Protein AF-A0A0P7GJ83-F1 (afdb_monomer)

Foldseek 3Di:
DCQLVVLLVVLVVCVVVVVLVVSLVSLVVSCVRPCVQVLVSLQSNLVSCVSVVNLVSSLVSLVSSCVSPVLALVSLQVNLVSCVVVVNLVSSLVSLVSSCVNVVQALVSLCSNLVSCVSVVVLVSNLVSLVSSCLSPVLDLVSLVVNLVSCVVDNFLLSSLVSLVSSCVNCVLPLVSLQSNLVSCVLLLVLVSNLVSLVSSCVSDPDALVSLQSSLVSCVSVVNNVSSVVSNVVSCVNVVPDPCNVQNNLVVCVVVLVLLVNLVSLVVSCVVVVLPLVSLQSNLVSCVSLVVLVSNLVSLVSSCVSPVLDLVSLQSNLVSCVSVLVLVSSLVSLVSSCVSPLVPLVSLQSSLLSCVSVVVLVSSLVSLVSSDDPVLDAQAAPPDDLDPLLLVQLVCVVVVNDDLVLLLALVSLQSVLSNCVNNVNLVSSLVSLVSSVLSDLAQDLSSLQNNLVSCVSVVNSVSSSLSSCSSDLQNDDQVDDQVVQCPDLQSVLLQSLLSLLPPPAADEQEEEAEEPQQCACAFQSVLLCVVLCPDPVSVPHAYEYAHQDPVRDDPVQSRDSSYGYHHPSGSSNSNCLSHYQEYEYQFAHDLSRFQHVNHAYEHEHGFQAFFQDACRWPDFGGPCQRRLLRQLRHQEYEDQAPNRVCRNCVRNLNALLRDHWYWNQHTSRQLCLQPVAPVLLVVLCVVLVFDPPAAEEEEEEDDDDDPPDDDDPPVVLLLLLVLQVPDRHAYEYEDDPSCCVVCPPDDSVHRYRDSNDHLSSNLSNHQEYEYASDSVLLSNLSVLHAYEHAHLPVVVCCVNTNTPDDPVLAQHHYHNDSNCNNVRSVCSVVPVSVVRSVVSVVSCVRRPVNSNSCSSVSVCCVRVVVDPPPVPPPPPPMPTPDPDDDAFAEEEEDAQQQDPLLVLVQLLQVLCVPVTQYEYEDASVSCSVDVSSVVSVVSHDPSYRYRYDDGDQSDHPSLVVLVVCCQSVVDSSDPVSLVSVLVSLLVSLCSRSPPGAYQFYEHSPLQDLSSLSNQLSDHDNHAYEYEDFWLLLCCSSSRHVNSSNSLL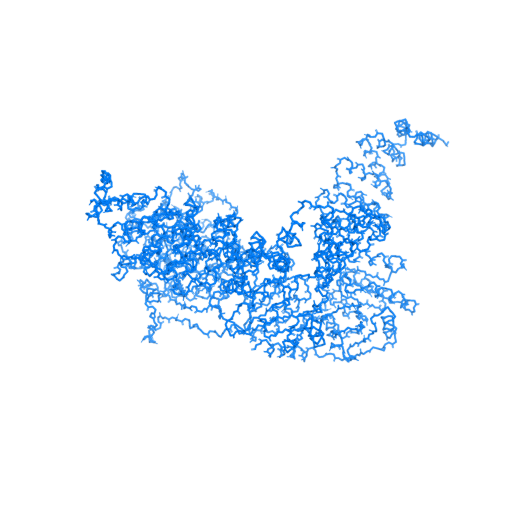SLQSHQAYAFQDALSLVNNLVRSCVVNVNDSVRGYYFHGADDLVVLVVLLPDDDDPVVVVLLVQAPAEEEEEDELDPQQPCVLVVLLVLVLCVVPVRYAYEYEEYYPCPSVSVVSCVVSVNVSRYDDPYHDPRCSNVLLSHQEYERLGPIGRADVVLVSNLSSQHEYEYEDYRNVCRVPVQASYHYFHSGSVRSNVRSVCSVVVNIHRDRDDSVVVNVVSSVSCSVVGD

Structure (mmCIF, N/CA/C/O backbone):
data_AF-A0A0P7GJ83-F1
#
_entry.id   AF-A0A0P7GJ83-F1
#
loop_
_atom_site.group_PDB
_atom_site.id
_atom_site.type_symbol
_atom_site.label_atom_id
_atom_site.label_alt_id
_atom_site.label_comp_id
_atom_site.label_asym_id
_atom_site.label_entity_id
_atom_site.label_seq_id
_atom_site.pdbx_PDB_ins_code
_atom_site.Cartn_x
_atom_site.Cartn_y
_atom_site.Cartn_z
_atom_site.occupancy
_atom_site.B_iso_or_equiv
_atom_site.auth_seq_id
_atom_site.auth_comp_id
_atom_site.auth_asym_id
_atom_site.auth_atom_id
_atom_site.pdbx_PDB_model_num
ATOM 1 N N . MET A 1 1 ? 67.018 38.406 -31.010 1.00 45.75 1 MET A N 1
ATOM 2 C CA . MET A 1 1 ? 65.715 37.714 -31.112 1.00 45.75 1 MET A CA 1
ATOM 3 C C . MET A 1 1 ? 65.854 36.235 -30.707 1.00 45.75 1 MET A C 1
ATOM 5 O O . MET A 1 1 ? 65.638 35.372 -31.535 1.00 45.75 1 MET A O 1
ATOM 9 N N . ILE A 1 2 ? 66.263 35.913 -29.465 1.00 53.88 2 ILE A N 1
ATOM 10 C CA . ILE A 1 2 ? 66.310 34.523 -28.943 1.00 53.88 2 ILE A CA 1
ATOM 11 C C . ILE A 1 2 ? 66.187 34.556 -27.396 1.00 53.88 2 ILE A C 1
ATOM 13 O O . ILE A 1 2 ? 67.144 34.271 -26.691 1.00 53.88 2 ILE A O 1
ATOM 17 N N . GLY A 1 3 ? 65.050 35.005 -26.847 1.00 66.12 3 GLY A N 1
ATOM 18 C CA . GLY A 1 3 ? 64.901 35.252 -25.395 1.00 66.12 3 GLY A CA 1
ATOM 19 C C . GLY A 1 3 ? 64.597 34.000 -24.559 1.00 66.12 3 GLY A C 1
ATOM 20 O O . GLY A 1 3 ? 65.352 33.639 -23.664 1.00 66.12 3 GLY A O 1
ATOM 21 N N . TRP A 1 4 ? 63.521 33.279 -24.882 1.00 78.31 4 TRP A N 1
ATOM 22 C CA . TRP A 1 4 ? 63.060 32.119 -24.096 1.00 78.31 4 TRP A CA 1
ATOM 23 C C . TRP A 1 4 ? 62.924 30.821 -24.900 1.00 78.31 4 TRP A C 1
ATOM 25 O O . TRP A 1 4 ? 62.807 29.733 -24.339 1.00 78.31 4 TRP A O 1
ATOM 35 N N . GLN A 1 5 ? 62.967 30.900 -26.230 1.00 80.62 5 GLN A N 1
ATOM 36 C CA . GLN A 1 5 ? 62.694 29.760 -27.109 1.00 80.62 5 GLN A CA 1
ATOM 37 C C . GLN A 1 5 ? 63.777 28.667 -27.040 1.00 80.62 5 GLN A C 1
ATOM 39 O O . GLN A 1 5 ? 63.460 27.481 -27.139 1.00 80.62 5 GLN A O 1
ATOM 44 N N . VAL A 1 6 ? 65.048 29.037 -26.840 1.00 83.44 6 VAL A N 1
ATOM 45 C CA . VAL A 1 6 ? 66.159 28.082 -26.657 1.00 83.44 6 VAL A CA 1
ATOM 46 C C . VAL A 1 6 ? 66.036 27.304 -25.341 1.00 83.44 6 VAL A C 1
ATOM 48 O O . VAL A 1 6 ? 65.990 26.071 -25.412 1.00 83.44 6 VAL A O 1
ATOM 51 N N . PRO A 1 7 ? 65.908 27.947 -24.160 1.00 84.00 7 PRO A N 1
ATOM 52 C CA . PRO A 1 7 ? 65.683 27.209 -22.918 1.00 84.00 7 PRO A CA 1
ATOM 53 C C . PRO A 1 7 ? 64.356 26.434 -22.939 1.00 84.00 7 PRO A C 1
ATOM 55 O O . PRO A 1 7 ? 64.301 25.314 -22.438 1.00 84.00 7 PRO A O 1
ATOM 58 N N . PHE A 1 8 ? 63.315 26.934 -23.613 1.00 88.00 8 PHE A N 1
ATOM 59 C CA . PHE A 1 8 ? 62.060 26.197 -23.790 1.00 88.00 8 PHE A CA 1
ATOM 60 C C . PHE A 1 8 ? 62.248 24.896 -24.587 1.00 88.00 8 PHE A C 1
ATOM 62 O O . PHE A 1 8 ? 61.741 23.849 -24.185 1.00 88.00 8 PHE A O 1
ATOM 69 N N . ARG A 1 9 ? 63.015 24.916 -25.688 1.00 87.19 9 ARG A N 1
ATOM 70 C CA . ARG A 1 9 ? 63.367 23.697 -26.445 1.00 87.19 9 ARG A CA 1
ATOM 71 C C . ARG A 1 9 ? 64.209 22.728 -25.610 1.00 87.19 9 ARG A C 1
ATOM 73 O O . ARG A 1 9 ? 64.009 21.520 -25.714 1.00 87.19 9 ARG A O 1
ATOM 80 N N . ALA A 1 10 ? 65.120 23.236 -24.778 1.00 87.50 10 ALA A N 1
ATOM 81 C CA . ALA A 1 10 ? 65.899 22.409 -23.856 1.00 87.50 10 ALA A CA 1
ATOM 82 C C . ALA A 1 10 ? 65.001 21.715 -22.816 1.00 87.50 10 ALA A C 1
ATOM 84 O O . ALA A 1 10 ? 65.123 20.507 -22.618 1.00 87.50 10 ALA A O 1
ATOM 85 N N . ALA A 1 11 ? 64.039 22.437 -22.232 1.00 89.25 11 ALA A N 1
ATOM 86 C CA . ALA A 1 11 ? 63.046 21.868 -21.324 1.00 89.25 11 ALA A CA 1
ATOM 87 C C . ALA A 1 11 ? 62.183 20.794 -22.013 1.00 89.25 11 ALA A C 1
ATOM 89 O O . ALA A 1 11 ? 62.031 19.700 -21.479 1.00 89.25 11 ALA A O 1
ATOM 90 N N . ARG A 1 12 ? 61.733 21.029 -23.255 1.00 91.69 12 ARG A N 1
ATOM 91 C CA . ARG A 1 12 ? 60.991 20.026 -24.048 1.00 91.69 12 ARG A CA 1
ATOM 92 C C . ARG A 1 12 ? 61.804 18.750 -24.318 1.00 91.69 12 ARG A C 1
ATOM 94 O O . ARG A 1 12 ? 61.238 17.662 -24.305 1.00 91.69 12 ARG A O 1
ATOM 101 N N . LYS A 1 13 ? 63.125 18.846 -24.523 1.00 89.50 13 LYS A N 1
ATOM 102 C CA . LYS A 1 13 ? 64.004 17.661 -24.633 1.00 89.50 13 LYS A CA 1
ATOM 103 C C . LYS A 1 13 ? 64.109 16.889 -23.313 1.00 89.50 13 LYS A C 1
ATOM 105 O O . LYS A 1 13 ? 64.235 15.668 -23.334 1.00 89.50 13 LYS A O 1
ATOM 110 N N . LEU A 1 14 ? 64.063 17.576 -22.170 1.00 89.19 14 LEU A N 1
ATOM 111 C CA . LEU A 1 14 ? 64.044 16.926 -20.854 1.00 89.19 14 LEU A CA 1
ATOM 112 C C . LEU A 1 14 ? 62.716 16.211 -20.590 1.00 89.19 14 LEU A C 1
ATOM 114 O O . LEU A 1 14 ? 62.737 15.100 -20.070 1.00 89.19 14 LEU A O 1
ATOM 118 N N . GLU A 1 15 ? 61.588 16.782 -21.018 1.00 89.25 15 GLU A N 1
ATOM 119 C CA . GLU A 1 15 ? 60.283 16.105 -20.978 1.00 89.25 15 GLU A CA 1
ATOM 120 C C . GLU A 1 15 ? 60.265 14.824 -21.822 1.00 89.25 15 GLU A C 1
ATOM 122 O O . GLU A 1 15 ? 59.754 13.802 -21.374 1.00 89.25 15 GLU A O 1
ATOM 127 N N . GLN A 1 16 ? 60.875 14.841 -23.016 1.00 88.12 16 GLN A N 1
ATOM 128 C CA . GLN A 1 16 ? 61.021 13.639 -23.855 1.00 88.12 16 GLN A CA 1
ATOM 129 C C . GLN A 1 16 ? 61.832 12.536 -23.161 1.00 88.12 16 GLN A C 1
ATOM 131 O O . GLN A 1 16 ? 61.579 11.354 -23.371 1.00 88.12 16 GLN A O 1
ATOM 136 N N . ARG A 1 17 ? 62.781 12.920 -22.300 1.00 90.88 17 ARG A N 1
ATOM 137 C CA . ARG A 1 17 ? 63.558 12.011 -21.443 1.00 90.88 17 ARG A CA 1
ATOM 138 C C . ARG A 1 17 ? 62.874 11.720 -20.100 1.00 90.88 17 ARG A C 1
ATOM 140 O O . ARG A 1 17 ? 63.508 11.152 -19.219 1.00 90.88 17 ARG A O 1
ATOM 147 N N . GLN A 1 18 ? 61.620 12.145 -19.926 1.00 88.88 18 GLN A N 1
ATOM 148 C CA . GLN A 1 18 ? 60.819 12.011 -18.703 1.00 88.88 18 GLN A CA 1
ATOM 149 C C . GLN A 1 18 ? 61.455 12.637 -17.445 1.00 88.88 18 GLN A C 1
ATOM 151 O O . GLN A 1 18 ? 61.092 12.298 -16.320 1.00 88.88 18 GLN A O 1
ATOM 156 N N . ASN A 1 19 ? 62.379 13.592 -17.604 1.00 91.56 19 ASN A N 1
ATOM 157 C CA . ASN A 1 19 ? 62.989 14.315 -16.488 1.00 91.56 19 ASN A CA 1
ATOM 158 C C . ASN A 1 19 ? 62.185 15.584 -16.156 1.00 91.56 19 ASN A C 1
ATOM 160 O O . ASN A 1 19 ? 62.598 16.715 -16.432 1.00 91.56 19 ASN A O 1
ATOM 164 N N . TRP A 1 20 ? 61.002 15.373 -15.578 1.00 92.00 20 TRP A N 1
ATOM 165 C CA . TRP A 1 20 ? 60.027 16.422 -15.262 1.00 92.00 20 TRP A CA 1
ATOM 166 C C . TRP A 1 20 ? 60.529 17.476 -14.259 1.00 92.00 20 TRP A C 1
ATOM 168 O O . TRP A 1 20 ? 60.327 18.663 -14.524 1.00 92.00 20 TRP A O 1
ATOM 178 N N . PRO A 1 21 ? 61.249 17.124 -13.169 1.00 91.25 21 PRO A N 1
ATOM 179 C CA . PRO A 1 21 ? 61.765 18.121 -12.226 1.00 91.25 21 PRO A CA 1
ATOM 180 C C . PRO A 1 21 ? 62.804 19.062 -12.851 1.00 91.25 21 PRO A C 1
ATOM 182 O O . PRO A 1 21 ? 62.814 20.264 -12.569 1.00 91.25 21 PRO A O 1
ATOM 185 N N . ALA A 1 22 ? 63.676 18.543 -13.724 1.00 89.06 22 ALA A N 1
ATOM 186 C CA . ALA A 1 22 ? 64.648 19.371 -14.433 1.00 89.06 22 ALA A CA 1
ATOM 187 C C . ALA A 1 22 ? 63.967 20.272 -15.476 1.00 89.06 22 ALA A C 1
ATOM 189 O O . ALA A 1 22 ? 64.314 21.449 -15.577 1.00 89.06 22 ALA A O 1
ATOM 190 N N . ALA A 1 23 ? 62.962 19.761 -16.197 1.00 89.81 23 ALA A N 1
ATOM 191 C CA . ALA A 1 23 ? 62.159 20.559 -17.124 1.00 89.81 23 ALA A CA 1
ATOM 192 C C . ALA A 1 23 ? 61.413 21.700 -16.404 1.00 89.81 23 ALA A C 1
ATOM 194 O O . ALA A 1 23 ? 61.514 22.856 -16.819 1.00 89.81 23 ALA A O 1
ATOM 195 N N . ALA A 1 24 ? 60.756 21.412 -15.274 1.00 92.19 24 ALA A N 1
ATOM 196 C CA . ALA A 1 24 ? 60.065 22.407 -14.451 1.00 92.19 24 ALA A CA 1
ATOM 197 C C . ALA A 1 24 ? 61.010 23.514 -13.950 1.00 92.19 24 ALA A C 1
ATOM 199 O O . ALA A 1 24 ? 60.648 24.691 -13.945 1.00 92.19 24 ALA A O 1
ATOM 200 N N . ARG A 1 25 ? 62.256 23.173 -13.587 1.00 91.25 25 ARG A N 1
ATOM 201 C CA . ARG A 1 25 ? 63.271 24.163 -13.184 1.00 91.25 25 ARG A CA 1
ATOM 202 C C . ARG A 1 25 ? 63.591 25.147 -14.309 1.00 91.25 25 ARG A C 1
ATOM 204 O O . ARG A 1 25 ? 63.682 26.346 -14.056 1.00 91.25 25 ARG A O 1
ATOM 211 N N . ILE A 1 26 ? 63.728 24.650 -15.538 1.00 90.00 26 ILE A N 1
ATOM 212 C CA . ILE A 1 26 ? 63.989 25.495 -16.708 1.00 90.00 26 ILE A CA 1
ATOM 213 C C . ILE A 1 26 ? 62.764 26.357 -17.033 1.00 90.00 26 ILE A C 1
ATOM 215 O O . ILE A 1 26 ? 62.925 27.553 -17.263 1.00 90.00 26 ILE A O 1
ATOM 219 N N . TYR A 1 27 ? 61.543 25.813 -16.981 1.00 92.38 27 TYR A N 1
ATOM 220 C CA . TYR A 1 27 ? 60.336 26.620 -17.199 1.00 92.38 27 TYR A CA 1
ATOM 221 C C . TYR A 1 27 ? 60.148 27.716 -16.139 1.00 92.38 27 TYR A C 1
ATOM 223 O O . TYR A 1 27 ? 59.837 28.849 -16.498 1.00 92.38 27 TYR A O 1
ATOM 231 N N . ARG A 1 28 ? 60.427 27.439 -14.855 1.00 90.38 28 ARG A N 1
ATOM 232 C CA . ARG A 1 28 ? 60.445 28.472 -13.799 1.00 90.38 28 ARG A CA 1
ATOM 233 C C . ARG A 1 28 ? 61.466 29.572 -14.087 1.00 90.38 28 ARG A C 1
ATOM 235 O O . ARG A 1 28 ? 61.167 30.742 -13.871 1.00 90.38 28 ARG A O 1
ATOM 242 N N . ALA A 1 29 ? 62.658 29.211 -14.567 1.00 87.56 29 ALA A N 1
ATOM 243 C CA . ALA A 1 29 ? 63.689 30.185 -14.923 1.00 87.56 29 ALA A CA 1
ATOM 244 C C . ALA A 1 29 ? 63.261 31.073 -16.104 1.00 87.56 29 ALA A C 1
ATOM 246 O O . ALA A 1 29 ? 63.528 32.270 -16.088 1.00 87.56 29 ALA A O 1
ATOM 247 N N . ILE A 1 30 ? 62.546 30.508 -17.084 1.00 87.31 30 ILE A N 1
ATOM 248 C CA . ILE A 1 30 ? 61.973 31.276 -18.197 1.00 87.31 30 ILE A CA 1
ATOM 249 C C . ILE A 1 30 ? 60.960 32.304 -17.680 1.00 87.31 30 ILE A C 1
ATOM 251 O O . ILE A 1 30 ? 61.084 33.480 -18.004 1.00 87.31 30 ILE A O 1
ATOM 255 N N . LEU A 1 31 ? 60.008 31.893 -16.833 1.00 86.06 31 LEU A N 1
ATOM 256 C CA . LEU A 1 31 ? 58.983 32.802 -16.295 1.00 86.06 31 LEU A CA 1
ATOM 257 C C . LEU A 1 31 ? 59.570 33.926 -15.424 1.00 86.06 31 LEU A C 1
ATOM 259 O O . LEU A 1 31 ? 59.024 35.024 -15.398 1.00 86.06 31 LEU A O 1
ATOM 263 N N . ARG A 1 32 ? 60.692 33.681 -14.730 1.00 83.44 32 ARG A N 1
ATOM 264 C CA . ARG A 1 32 ? 61.388 34.698 -13.917 1.00 83.44 32 ARG A CA 1
ATOM 265 C C . ARG A 1 32 ? 62.115 35.761 -14.750 1.00 83.44 32 ARG A C 1
ATOM 267 O O . ARG A 1 32 ? 62.311 36.865 -14.258 1.00 83.44 32 ARG A O 1
ATOM 274 N N . ASN A 1 33 ? 62.484 35.456 -15.994 1.00 78.19 33 ASN A N 1
ATOM 275 C CA . ASN A 1 33 ? 63.281 36.331 -16.861 1.00 78.19 33 ASN A CA 1
ATOM 276 C C . ASN A 1 33 ? 62.411 37.130 -17.855 1.00 78.19 33 ASN A C 1
ATOM 278 O O . ASN A 1 33 ? 62.706 37.167 -19.047 1.00 78.19 33 ASN A O 1
ATOM 282 N N . GLY A 1 34 ? 61.335 37.760 -17.369 1.00 65.50 34 GLY A N 1
ATOM 283 C CA . GLY A 1 34 ? 60.511 38.695 -18.155 1.00 65.50 34 GLY A CA 1
ATOM 284 C C . GLY A 1 34 ? 59.370 38.076 -18.974 1.00 65.50 34 GLY A C 1
ATOM 285 O O . GLY A 1 34 ? 58.650 38.804 -19.642 1.00 65.50 34 GLY A O 1
ATOM 286 N N . GLU A 1 35 ? 59.157 36.758 -18.896 1.00 67.69 35 GLU A N 1
ATOM 287 C CA . GLU A 1 35 ? 58.090 36.026 -19.610 1.00 67.69 35 GLU A CA 1
ATOM 288 C C . GLU A 1 35 ? 57.002 35.506 -18.648 1.00 67.69 35 GLU A C 1
ATOM 290 O O . GLU A 1 35 ? 56.352 34.496 -18.918 1.00 67.69 35 GLU A O 1
ATOM 295 N N . GLY A 1 36 ? 56.818 36.157 -17.492 1.00 65.25 36 GLY A N 1
ATOM 296 C CA . GLY A 1 36 ? 55.910 35.708 -16.424 1.00 65.25 36 GLY A CA 1
ATOM 297 C C . GLY A 1 36 ? 54.457 35.509 -16.873 1.00 65.25 36 GLY A C 1
ATOM 298 O O . GLY A 1 36 ? 53.756 34.645 -16.345 1.00 65.25 36 GLY A O 1
ATOM 299 N N . GLU A 1 37 ? 54.037 36.234 -17.909 1.00 77.75 37 GLU A N 1
ATOM 300 C CA . GLU A 1 37 ? 52.699 36.160 -18.506 1.00 77.75 37 GLU A CA 1
ATOM 301 C C . GLU A 1 37 ? 52.646 35.323 -19.788 1.00 77.75 37 GLU A C 1
ATOM 303 O O . GLU A 1 37 ? 51.672 35.378 -20.529 1.00 77.75 37 GLU A O 1
ATOM 308 N N . ASN A 1 38 ? 53.673 34.519 -20.081 1.00 86.88 38 ASN A N 1
ATOM 309 C CA . ASN A 1 38 ? 53.654 33.660 -21.258 1.00 86.88 38 ASN A CA 1
ATOM 310 C C . ASN A 1 38 ? 52.757 32.430 -21.005 1.00 86.88 38 ASN A C 1
ATOM 312 O O . ASN A 1 38 ? 53.134 31.539 -20.228 1.00 86.88 38 ASN A O 1
ATOM 316 N N . PRO A 1 39 ? 51.588 32.318 -21.665 1.00 87.88 39 PRO A N 1
ATOM 317 C CA . PRO A 1 39 ? 50.598 31.288 -21.348 1.00 87.88 39 PRO A CA 1
ATOM 318 C C . PRO A 1 39 ? 51.113 29.872 -21.652 1.00 87.88 39 PRO A C 1
ATOM 320 O O . PRO A 1 39 ? 50.867 28.920 -20.910 1.00 87.88 39 PRO A O 1
ATOM 323 N N . ARG A 1 40 ? 51.921 29.725 -22.711 1.00 88.81 40 ARG A N 1
ATOM 324 C CA . ARG A 1 40 ? 52.482 28.434 -23.128 1.00 88.81 40 ARG A CA 1
ATOM 325 C C . ARG A 1 40 ? 53.540 27.928 -22.150 1.00 88.81 40 ARG A C 1
ATOM 327 O O . ARG A 1 40 ? 53.609 26.724 -21.912 1.00 88.81 40 ARG A O 1
ATOM 334 N N . VAL A 1 41 ? 54.375 28.816 -21.608 1.00 89.56 41 VAL A N 1
ATOM 335 C CA . VAL A 1 41 ? 55.399 28.449 -20.615 1.00 89.56 41 VAL A CA 1
ATOM 336 C C . VAL A 1 41 ? 54.741 28.090 -19.280 1.00 89.56 41 VAL A C 1
ATOM 338 O O . VAL A 1 41 ? 55.109 27.069 -18.700 1.00 89.56 41 VAL A O 1
ATOM 341 N N . ASN A 1 42 ? 53.730 28.854 -18.845 1.00 90.81 42 ASN A N 1
ATOM 342 C CA . ASN A 1 42 ? 52.931 28.549 -17.651 1.00 90.81 42 ASN A CA 1
ATOM 343 C C . ASN A 1 42 ? 52.271 27.159 -17.746 1.00 90.81 42 ASN A C 1
ATOM 345 O O . ASN A 1 42 ? 52.429 26.345 -16.836 1.00 90.81 42 ASN A O 1
ATOM 349 N N . PHE A 1 43 ? 51.644 26.825 -18.882 1.00 94.25 43 PHE A N 1
ATOM 350 C CA . PHE A 1 43 ? 51.041 25.501 -19.080 1.00 94.25 43 PHE A CA 1
ATOM 351 C C . PHE A 1 43 ? 52.069 24.360 -19.015 1.00 94.25 43 PHE A C 1
ATOM 353 O O . PHE A 1 43 ? 51.837 23.350 -18.351 1.00 94.25 43 PHE A O 1
ATOM 360 N N . GLN A 1 44 ? 53.211 24.493 -19.702 1.00 93.25 44 GLN A N 1
ATOM 361 C CA . GLN A 1 44 ? 54.238 23.441 -19.716 1.00 93.25 44 GLN A CA 1
ATOM 362 C C . GLN A 1 44 ? 54.899 23.276 -18.342 1.00 93.25 44 GLN A C 1
ATOM 364 O O . GLN A 1 44 ? 55.144 22.146 -17.923 1.00 93.25 44 GLN A O 1
ATOM 369 N N . LEU A 1 45 ? 55.106 24.372 -17.599 1.00 93.31 45 LEU A N 1
ATOM 370 C CA . LEU A 1 45 ? 55.541 24.310 -16.205 1.00 93.31 45 LEU A CA 1
ATOM 371 C C . LEU A 1 45 ? 54.532 23.547 -15.344 1.00 93.31 45 LEU A C 1
ATOM 373 O O . LEU A 1 45 ? 54.912 22.593 -14.670 1.00 93.31 45 LEU A O 1
ATOM 377 N N . GLY A 1 46 ? 53.256 23.933 -15.398 1.00 93.75 46 GLY A N 1
ATOM 378 C CA . GLY A 1 46 ? 52.194 23.273 -14.645 1.00 93.75 46 GLY A CA 1
ATOM 379 C C . GLY A 1 46 ? 52.063 21.784 -14.986 1.00 93.75 46 GLY A C 1
ATOM 380 O O . GLY A 1 46 ? 51.970 20.943 -14.097 1.00 93.75 46 GLY A O 1
ATOM 381 N N . ASN A 1 47 ? 52.171 21.418 -16.267 1.00 93.38 47 ASN A N 1
ATOM 382 C CA . ASN A 1 47 ? 52.162 20.022 -16.708 1.00 93.38 47 ASN A CA 1
ATOM 383 C C . ASN A 1 47 ? 53.404 19.237 -16.238 1.00 93.38 47 ASN A C 1
ATOM 385 O O . ASN A 1 47 ? 53.273 18.084 -15.826 1.00 93.38 47 ASN A O 1
ATOM 389 N N . ALA A 1 48 ? 54.597 19.839 -16.267 1.00 92.94 48 ALA A N 1
ATOM 390 C CA . ALA A 1 48 ? 55.814 19.216 -15.747 1.00 92.94 48 ALA A CA 1
ATOM 391 C C . ALA A 1 48 ? 55.749 19.014 -14.221 1.00 92.94 48 ALA A C 1
ATOM 393 O O . ALA A 1 48 ? 56.146 17.960 -13.732 1.00 92.94 48 ALA A O 1
ATOM 394 N N . LEU A 1 49 ? 55.192 19.977 -13.478 1.00 93.44 49 LEU A N 1
ATOM 395 C CA . LEU A 1 49 ? 54.963 19.870 -12.031 1.00 93.44 49 LEU A CA 1
ATOM 396 C C . LEU A 1 49 ? 53.939 18.786 -11.692 1.00 93.44 49 LEU A C 1
ATOM 398 O O . LEU A 1 49 ? 54.190 17.958 -10.819 1.00 93.44 49 LEU A O 1
ATOM 402 N N . PHE A 1 50 ? 52.851 18.702 -12.460 1.00 93.62 50 PHE A N 1
ATOM 403 C CA . PHE A 1 50 ? 51.879 17.617 -12.345 1.00 93.62 50 PHE A CA 1
ATOM 404 C C . PHE A 1 50 ? 52.543 16.243 -12.543 1.00 93.62 50 PHE A C 1
ATOM 406 O O . PHE A 1 50 ? 52.343 15.332 -11.741 1.00 93.62 50 PHE A O 1
ATOM 413 N N . ARG A 1 51 ? 53.382 16.084 -13.578 1.00 91.44 51 ARG A N 1
ATOM 414 C CA . ARG A 1 51 ? 54.129 14.836 -13.827 1.00 91.44 51 ARG A CA 1
ATOM 415 C C . ARG A 1 51 ? 55.190 14.543 -12.762 1.00 91.44 51 ARG A C 1
ATOM 417 O O . ARG A 1 51 ? 55.536 13.382 -12.573 1.00 91.44 51 ARG A O 1
ATOM 424 N N . ALA A 1 52 ? 55.672 15.570 -12.066 1.00 89.75 52 ALA A N 1
ATOM 425 C CA . ALA A 1 52 ? 56.540 15.459 -10.896 1.00 89.75 52 ALA A CA 1
ATOM 426 C C . ALA A 1 52 ? 55.767 15.246 -9.574 1.00 89.75 52 ALA A C 1
ATOM 428 O O . ALA A 1 52 ? 56.393 15.207 -8.519 1.00 89.75 52 ALA A O 1
ATOM 429 N N . ASN A 1 53 ? 54.438 15.073 -9.631 1.00 90.19 53 ASN A N 1
ATOM 430 C CA . ASN A 1 53 ? 53.537 14.867 -8.491 1.00 90.19 53 ASN A CA 1
ATOM 431 C C . ASN A 1 53 ? 53.421 16.062 -7.516 1.00 90.19 53 ASN A C 1
ATOM 433 O O . ASN A 1 53 ? 53.014 15.886 -6.371 1.00 90.19 53 ASN A O 1
ATOM 437 N N . ASP A 1 54 ? 53.729 17.279 -7.970 1.00 92.69 54 ASP A N 1
ATOM 438 C CA . ASP A 1 54 ? 53.526 18.527 -7.220 1.00 92.69 54 ASP A CA 1
ATOM 439 C C . ASP A 1 54 ? 52.204 19.183 -7.657 1.00 92.69 54 ASP A C 1
ATOM 441 O O . ASP A 1 54 ? 52.169 20.045 -8.537 1.00 92.69 54 ASP A O 1
ATOM 445 N N . LEU A 1 55 ? 51.087 18.695 -7.104 1.00 91.94 55 LEU A N 1
ATOM 446 C CA . LEU A 1 55 ? 49.738 19.065 -7.556 1.00 91.94 55 LEU A CA 1
ATOM 447 C C . LEU A 1 55 ? 49.366 20.521 -7.232 1.00 91.94 55 LEU A C 1
ATOM 449 O O . LEU A 1 55 ? 48.682 21.151 -8.033 1.00 91.94 55 LEU A O 1
ATOM 453 N N . GLY A 1 56 ? 49.823 21.060 -6.096 1.00 90.38 56 GLY A N 1
ATOM 454 C CA . GLY A 1 56 ? 49.490 22.424 -5.666 1.00 90.38 56 GLY A CA 1
ATOM 455 C C . GLY A 1 56 ? 50.142 23.492 -6.544 1.00 90.38 56 GLY A C 1
ATOM 456 O O . GLY A 1 56 ? 49.473 24.405 -7.026 1.00 90.38 56 GLY A O 1
ATOM 457 N N . GLU A 1 57 ? 51.438 23.351 -6.834 1.00 91.62 57 GLU A N 1
ATOM 458 C CA . GLU A 1 57 ? 52.101 24.268 -7.765 1.00 91.62 57 GLU A CA 1
ATOM 459 C C . GLU A 1 57 ? 51.649 24.023 -9.213 1.00 91.62 57 GLU A C 1
ATOM 461 O O . GLU A 1 57 ? 51.558 24.974 -9.992 1.00 91.62 57 GLU A O 1
ATOM 466 N N . ALA A 1 58 ? 51.317 22.780 -9.587 1.00 94.19 58 ALA A N 1
ATOM 467 C CA . ALA A 1 58 ? 50.742 22.490 -10.900 1.00 94.19 58 ALA A CA 1
ATOM 468 C C . ALA A 1 58 ? 49.423 23.237 -11.130 1.00 94.19 58 ALA A C 1
ATOM 470 O O . ALA A 1 58 ? 49.282 23.874 -12.172 1.00 94.19 58 ALA A O 1
ATOM 471 N N . GLU A 1 59 ? 48.496 23.203 -10.167 1.00 95.62 59 GLU A N 1
ATOM 472 C CA . GLU A 1 59 ? 47.240 23.963 -10.209 1.00 95.62 59 GLU A CA 1
ATOM 473 C C . GLU A 1 59 ? 47.523 25.450 -10.427 1.00 95.62 59 GLU A C 1
ATOM 475 O O . GLU A 1 59 ? 47.033 26.024 -11.393 1.00 95.62 59 GLU A O 1
ATOM 480 N N . ARG A 1 60 ? 48.398 26.053 -9.612 1.00 93.94 60 ARG A N 1
ATOM 481 C CA . ARG A 1 60 ? 48.715 27.488 -9.689 1.00 93.94 60 ARG A CA 1
ATOM 482 C C . ARG A 1 60 ? 49.133 27.934 -11.093 1.00 93.94 60 ARG A C 1
ATOM 484 O O . ARG A 1 60 ? 48.621 28.923 -11.616 1.00 93.94 60 ARG A O 1
ATOM 491 N N . PHE A 1 61 ? 50.070 27.214 -11.711 1.00 93.81 61 PHE A N 1
ATOM 492 C CA . PHE A 1 61 ? 50.579 27.571 -13.039 1.00 93.81 61 PHE A CA 1
ATOM 493 C C . PHE A 1 61 ? 49.629 27.168 -14.178 1.00 93.81 61 PHE A C 1
ATOM 495 O O . PHE A 1 61 ? 49.609 27.840 -15.210 1.00 93.81 61 PHE A O 1
ATOM 502 N N . LEU A 1 62 ? 48.820 26.116 -14.009 1.00 94.62 62 LEU A N 1
ATOM 503 C CA . LEU A 1 62 ? 47.780 25.743 -14.974 1.00 94.62 62 LEU A CA 1
ATOM 504 C C . LEU A 1 62 ? 46.605 26.730 -14.957 1.00 94.62 62 LEU A C 1
ATOM 506 O O . LEU A 1 62 ? 46.172 27.136 -16.032 1.00 94.62 62 LEU A O 1
ATOM 510 N N . SER A 1 63 ? 46.149 27.172 -13.782 1.00 94.56 63 SER A N 1
ATOM 511 C CA . SER A 1 63 ? 45.132 28.223 -13.633 1.00 94.56 63 SER A CA 1
ATOM 512 C C . SER A 1 63 ? 45.596 29.514 -14.288 1.00 94.56 63 SER A C 1
ATOM 514 O O . SER A 1 63 ? 44.887 30.054 -15.133 1.00 94.56 63 SER A O 1
ATOM 516 N N . ARG A 1 64 ? 46.845 29.938 -14.032 1.00 92.44 64 ARG A N 1
ATOM 517 C CA . ARG A 1 64 ? 47.403 31.124 -14.694 1.00 92.44 64 ARG A CA 1
ATOM 518 C C . ARG A 1 64 ? 47.479 30.969 -16.215 1.00 92.44 64 ARG A C 1
ATOM 520 O O . ARG A 1 64 ? 47.236 31.926 -16.941 1.00 92.44 64 ARG A O 1
ATOM 527 N N . ALA A 1 65 ? 47.801 29.777 -16.721 1.00 92.25 65 ALA A N 1
ATOM 528 C CA . ALA A 1 65 ? 47.809 29.522 -18.162 1.00 92.25 65 ALA A CA 1
ATOM 529 C C . ALA A 1 65 ? 46.406 29.621 -18.783 1.00 92.25 65 ALA A C 1
ATOM 531 O O . ALA A 1 65 ? 46.267 30.180 -19.869 1.00 92.25 65 ALA A O 1
ATOM 532 N N . VAL A 1 66 ? 45.389 29.097 -18.094 1.00 93.44 66 VAL A N 1
ATOM 533 C CA . VAL A 1 66 ? 43.982 29.172 -18.507 1.00 93.44 66 VAL A CA 1
ATOM 534 C C . VAL A 1 66 ? 43.471 30.616 -18.475 1.00 93.44 66 VAL A C 1
ATOM 536 O O . VAL A 1 66 ? 42.896 31.057 -19.462 1.00 93.44 66 VAL A O 1
ATOM 539 N N . GLU A 1 67 ? 43.764 31.388 -17.424 1.00 92.25 67 GLU A N 1
ATOM 540 C CA . GLU A 1 67 ? 43.417 32.820 -17.333 1.00 92.25 67 GLU A CA 1
ATOM 541 C C . GLU A 1 67 ? 43.983 33.638 -18.501 1.00 92.25 67 GLU A C 1
ATOM 543 O O . GLU A 1 67 ? 43.294 34.468 -19.085 1.00 92.25 67 GLU A O 1
ATOM 548 N N . LEU A 1 68 ? 45.248 33.395 -18.856 1.00 89.31 68 LEU A N 1
ATOM 549 C CA . LEU A 1 68 ? 45.938 34.122 -19.923 1.00 89.31 68 LEU A CA 1
ATOM 550 C C . LEU A 1 68 ? 45.469 33.713 -21.329 1.00 89.31 68 LEU A C 1
ATOM 552 O O . LEU A 1 68 ? 45.689 34.455 -22.288 1.00 89.31 68 LEU A O 1
ATOM 556 N N . LYS A 1 69 ? 44.875 32.522 -21.490 1.00 89.31 69 LYS A N 1
ATOM 557 C CA . LYS A 1 69 ? 44.330 32.054 -22.772 1.00 89.31 69 LYS A CA 1
ATOM 558 C C . LYS A 1 69 ? 43.167 31.060 -22.571 1.00 89.31 69 LYS A C 1
ATOM 560 O O . LYS A 1 69 ? 43.363 29.852 -22.767 1.00 89.31 69 LYS A O 1
ATOM 565 N N . PRO A 1 70 ? 41.953 31.557 -22.272 1.00 85.62 70 PRO A N 1
ATOM 566 C CA . PRO A 1 70 ? 40.816 30.716 -21.885 1.00 85.62 70 PRO A CA 1
ATOM 567 C C . PRO A 1 70 ? 40.328 29.789 -23.008 1.00 85.62 70 PRO A C 1
ATOM 569 O O . PRO A 1 70 ? 39.949 28.656 -22.756 1.00 85.62 70 PRO A O 1
ATOM 572 N N . GLY A 1 71 ? 40.450 30.173 -24.282 1.00 83.69 71 GLY A N 1
ATOM 573 C CA . GLY A 1 71 ? 39.976 29.353 -25.412 1.00 83.69 71 GLY A CA 1
ATOM 574 C C . GLY A 1 71 ? 40.771 28.067 -25.712 1.00 83.69 71 GLY A C 1
ATOM 575 O O . GLY A 1 71 ? 40.702 27.561 -26.829 1.00 83.69 71 GLY A O 1
ATOM 576 N N . THR A 1 72 ? 41.594 27.551 -24.789 1.00 89.81 72 THR A N 1
ATOM 577 C CA . THR A 1 72 ? 42.445 26.370 -25.038 1.00 89.81 72 THR A CA 1
ATOM 578 C C . THR A 1 72 ? 41.939 25.128 -24.298 1.00 89.81 72 THR A C 1
ATOM 580 O O . THR A 1 72 ? 42.337 24.859 -23.163 1.00 89.81 72 THR A O 1
ATOM 583 N N . ALA A 1 73 ? 41.140 24.306 -24.984 1.00 87.81 73 ALA A N 1
ATOM 584 C CA . ALA A 1 73 ? 40.487 23.104 -24.444 1.00 87.81 73 ALA A CA 1
ATOM 585 C C . ALA A 1 73 ? 41.424 22.160 -23.659 1.00 87.81 73 ALA A C 1
ATOM 587 O O . ALA A 1 73 ? 41.155 21.772 -22.523 1.00 87.81 73 ALA A O 1
ATOM 588 N N . ALA A 1 74 ? 42.591 21.839 -24.232 1.00 89.19 74 ALA A N 1
ATOM 589 C CA . ALA A 1 74 ? 43.563 20.931 -23.617 1.00 89.19 74 ALA A CA 1
ATOM 590 C C . ALA A 1 74 ? 44.127 21.445 -22.275 1.00 89.19 74 ALA A C 1
ATOM 592 O O . ALA A 1 74 ? 44.629 20.653 -21.471 1.00 89.19 74 ALA A O 1
ATOM 593 N N . TRP A 1 75 ? 44.083 22.761 -22.037 1.00 93.19 75 TRP A N 1
ATOM 594 C CA . TRP A 1 75 ? 44.571 23.379 -20.803 1.00 93.19 75 TRP A CA 1
ATOM 595 C C . TRP A 1 75 ? 43.521 23.315 -19.706 1.00 93.19 75 TRP A C 1
ATOM 597 O O . TRP A 1 75 ? 43.842 22.881 -18.599 1.00 93.19 75 TRP A O 1
ATOM 607 N N . HIS A 1 76 ? 42.271 23.617 -20.057 1.00 93.75 76 HIS A N 1
ATOM 608 C CA . HIS A 1 76 ? 41.108 23.377 -19.209 1.00 93.75 76 HIS A CA 1
ATOM 609 C C . HIS A 1 76 ? 41.025 21.908 -18.773 1.00 93.75 76 HIS A C 1
ATOM 611 O O . HIS A 1 76 ? 40.986 21.630 -17.577 1.00 93.75 76 HIS A O 1
ATOM 617 N N . TYR A 1 77 ? 41.151 20.956 -19.704 1.00 94.19 77 TYR A N 1
ATOM 618 C CA . TYR A 1 77 ? 41.199 19.529 -19.371 1.00 94.19 77 TYR A CA 1
ATOM 619 C C . TYR A 1 77 ? 42.319 19.182 -18.377 1.00 94.19 77 TYR A C 1
ATOM 621 O O . TYR A 1 77 ? 42.096 18.465 -17.402 1.00 94.19 77 TYR A O 1
ATOM 629 N N . ARG A 1 78 ? 43.547 19.673 -18.603 1.00 95.00 78 ARG A N 1
ATOM 630 C CA . ARG A 1 78 ? 44.683 19.364 -17.720 1.00 95.00 78 ARG A CA 1
ATOM 631 C C . ARG A 1 78 ? 44.475 19.931 -16.315 1.00 95.00 78 ARG A C 1
ATOM 633 O O . ARG A 1 78 ? 44.811 19.239 -15.358 1.00 95.00 78 ARG A O 1
ATOM 640 N N . LEU A 1 79 ? 43.943 21.149 -16.202 1.00 95.88 79 LEU A N 1
ATOM 641 C CA . LEU A 1 79 ? 43.611 21.773 -14.922 1.00 95.88 79 LEU A CA 1
ATOM 642 C C . LEU A 1 79 ? 42.498 21.002 -14.204 1.00 95.88 79 LEU A C 1
ATOM 644 O O . LEU A 1 79 ? 42.684 20.614 -13.052 1.00 95.88 79 LEU A O 1
ATOM 648 N N . GLY A 1 80 ? 41.410 20.671 -14.907 1.00 95.19 80 GLY A N 1
ATOM 649 C CA . GLY A 1 80 ? 40.337 19.819 -14.386 1.00 95.19 80 GLY A CA 1
ATOM 650 C C . GLY A 1 80 ? 40.857 18.474 -13.872 1.00 95.19 80 GLY A C 1
ATOM 651 O O . GLY A 1 80 ? 40.497 18.044 -12.782 1.00 95.19 80 GLY A O 1
ATOM 652 N N . PHE A 1 81 ? 41.804 17.857 -14.582 1.00 95.19 81 PHE A N 1
ATOM 653 C CA . PHE A 1 81 ? 42.434 16.604 -14.161 1.00 95.19 81 PHE A CA 1
ATOM 654 C C . PHE A 1 81 ? 43.299 16.736 -12.901 1.00 95.19 81 PHE A C 1
ATOM 656 O O . PHE A 1 81 ? 43.343 15.814 -12.083 1.00 95.19 81 PHE A O 1
ATOM 663 N N . VAL A 1 82 ? 44.002 17.858 -12.725 1.00 96.06 82 VAL A N 1
ATOM 664 C CA . VAL A 1 82 ? 44.755 18.130 -11.488 1.00 96.06 82 VAL A CA 1
ATOM 665 C C . VAL A 1 82 ? 43.797 18.309 -10.312 1.00 96.06 82 VAL A C 1
ATOM 667 O O . VAL A 1 82 ? 43.996 17.666 -9.282 1.00 96.06 82 VAL A O 1
ATOM 670 N N . LEU A 1 83 ? 42.726 19.084 -10.498 1.00 95.62 83 LEU A N 1
ATOM 671 C CA . LEU A 1 83 ? 41.686 19.312 -9.489 1.00 95.62 83 LEU A CA 1
ATOM 672 C C . LEU A 1 83 ? 40.961 18.013 -9.103 1.00 95.62 83 LEU A C 1
ATOM 674 O O . LEU A 1 83 ? 40.757 17.739 -7.921 1.00 95.62 83 LEU A O 1
ATOM 678 N N . GLU A 1 84 ? 40.655 17.154 -10.081 1.00 94.69 84 GLU A N 1
ATOM 679 C CA . GLU A 1 84 ? 40.097 15.817 -9.844 1.00 94.69 84 GLU A CA 1
ATOM 680 C C . GLU A 1 84 ? 41.032 14.980 -8.952 1.00 94.69 84 GLU A C 1
ATOM 682 O O . GLU A 1 84 ? 40.582 14.350 -7.996 1.00 94.69 84 GLU A O 1
ATOM 687 N N . ARG A 1 85 ? 42.351 14.995 -9.208 1.00 94.12 85 ARG A N 1
ATOM 688 C CA . ARG A 1 85 ? 43.336 14.265 -8.384 1.00 94.12 85 ARG A CA 1
ATOM 689 C C . ARG A 1 85 ? 43.539 14.846 -6.989 1.00 94.12 85 ARG A C 1
ATOM 691 O O . ARG A 1 85 ? 43.984 14.114 -6.110 1.00 94.12 85 ARG A O 1
ATOM 698 N N . GLN A 1 86 ? 43.231 16.122 -6.794 1.00 94.31 86 GLN A N 1
ATOM 699 C CA . GLN A 1 86 ? 43.193 16.768 -5.482 1.00 94.31 86 GLN A CA 1
ATOM 700 C C . GLN A 1 86 ? 41.864 16.525 -4.743 1.00 94.31 86 GLN A C 1
ATOM 702 O O . GLN A 1 86 ? 41.650 17.123 -3.694 1.00 94.31 86 GLN A O 1
ATOM 707 N N . ALA A 1 87 ? 40.979 15.666 -5.270 1.00 93.69 87 ALA A N 1
ATOM 708 C CA . ALA A 1 87 ? 39.653 15.387 -4.719 1.00 93.69 87 ALA A CA 1
ATOM 709 C C . ALA A 1 87 ? 38.736 16.626 -4.643 1.00 93.69 87 ALA A C 1
ATOM 711 O O . ALA A 1 87 ? 37.960 16.768 -3.703 1.00 93.69 87 ALA A O 1
ATOM 712 N N . ARG A 1 88 ? 38.805 17.511 -5.652 1.00 95.25 88 ARG A N 1
ATOM 713 C CA . ARG A 1 88 ? 37.936 18.698 -5.807 1.00 95.25 88 ARG A CA 1
ATOM 714 C C . ARG A 1 88 ? 37.060 18.577 -7.070 1.00 95.25 88 ARG A C 1
ATOM 716 O O . ARG A 1 88 ? 37.302 19.285 -8.055 1.00 95.25 88 ARG A O 1
ATOM 723 N N . PRO A 1 89 ? 36.095 17.637 -7.105 1.00 94.00 89 PRO A N 1
ATOM 724 C CA . PRO A 1 89 ? 35.333 17.311 -8.310 1.00 94.00 89 PRO A CA 1
ATOM 725 C C . PRO A 1 89 ? 34.430 18.451 -8.806 1.00 94.00 89 PRO A C 1
ATOM 727 O O . PRO A 1 89 ? 34.258 18.579 -10.014 1.00 94.00 89 PRO A O 1
ATOM 730 N N . GLU A 1 90 ? 33.919 19.320 -7.933 1.00 94.81 90 GLU A N 1
ATOM 731 C CA . GLU A 1 90 ? 33.040 20.444 -8.298 1.00 94.81 90 GLU A CA 1
ATOM 732 C C . GLU A 1 90 ? 33.764 21.468 -9.180 1.00 94.81 90 GLU A C 1
ATOM 734 O O . GLU A 1 90 ? 33.202 22.012 -10.130 1.00 94.81 90 GLU A O 1
ATOM 739 N N . LEU A 1 91 ? 35.045 21.712 -8.894 1.00 94.06 91 LEU A N 1
ATOM 740 C CA . LEU A 1 91 ? 35.881 22.604 -9.698 1.00 94.06 91 LEU A CA 1
ATOM 741 C C . LEU A 1 91 ? 36.364 21.919 -10.974 1.00 94.06 91 LEU A C 1
ATOM 743 O O . LEU A 1 91 ? 36.434 22.555 -12.025 1.00 94.06 91 LEU A O 1
ATOM 747 N N . ALA A 1 92 ? 36.659 20.618 -10.899 1.00 95.44 92 ALA A N 1
ATOM 748 C CA . ALA A 1 92 ? 37.019 19.833 -12.072 1.00 95.44 92 ALA A CA 1
ATOM 749 C C . ALA A 1 92 ? 35.890 19.825 -13.118 1.00 95.44 92 ALA A C 1
ATOM 751 O O . ALA A 1 92 ? 36.181 19.986 -14.302 1.00 95.44 92 ALA A O 1
ATOM 752 N N . ILE A 1 93 ? 34.623 19.720 -12.687 1.00 95.69 93 ILE A N 1
ATOM 753 C CA . ILE A 1 93 ? 33.441 19.770 -13.566 1.00 95.69 93 ILE A CA 1
ATOM 754 C C . ILE A 1 93 ? 33.444 21.037 -14.419 1.00 95.69 93 ILE A C 1
ATOM 756 O O . ILE A 1 93 ? 33.388 20.931 -15.641 1.00 95.69 93 ILE A O 1
ATOM 760 N N . ARG A 1 94 ? 33.614 22.214 -13.803 1.00 94.25 94 ARG A N 1
ATOM 761 C CA . ARG A 1 94 ? 33.634 23.499 -14.525 1.00 94.25 94 ARG A CA 1
ATOM 762 C C . ARG A 1 94 ? 34.697 23.517 -15.621 1.00 94.25 94 ARG A C 1
ATOM 764 O O . ARG A 1 94 ? 34.421 23.886 -16.755 1.00 94.25 94 ARG A O 1
ATOM 771 N N . HIS A 1 95 ? 35.913 23.072 -15.305 1.00 94.50 95 HIS A N 1
ATOM 772 C CA . HIS A 1 95 ? 36.994 23.060 -16.289 1.00 94.50 95 HIS A CA 1
ATOM 773 C C . HIS A 1 95 ? 36.798 22.003 -17.379 1.00 94.50 95 HIS A C 1
ATOM 775 O O . HIS A 1 95 ? 37.162 22.256 -18.523 1.00 94.50 95 HIS A O 1
ATOM 781 N N . TYR A 1 96 ? 36.219 20.844 -17.072 1.00 95.19 96 TYR A N 1
ATOM 782 C CA . TYR A 1 96 ? 35.876 19.868 -18.105 1.00 95.19 96 TYR A CA 1
ATOM 783 C C . TYR A 1 96 ? 34.736 20.354 -19.010 1.00 95.19 96 TYR A C 1
ATOM 785 O O . TYR A 1 96 ? 34.820 20.148 -20.217 1.00 95.19 96 TYR A O 1
ATOM 793 N N . GLN A 1 97 ? 33.736 21.057 -18.472 1.00 92.06 97 GLN A N 1
ATOM 794 C CA . GLN A 1 97 ? 32.677 21.702 -19.258 1.00 92.06 97 GLN A CA 1
ATOM 795 C C . GLN A 1 97 ? 33.253 22.760 -20.208 1.00 92.06 97 GLN A C 1
ATOM 797 O O . GLN A 1 97 ? 33.031 22.662 -21.410 1.00 92.06 97 GLN A O 1
ATOM 802 N N . SER A 1 98 ? 34.110 23.667 -19.723 1.00 90.69 98 SER A N 1
ATOM 803 C CA . SER A 1 98 ? 34.790 24.642 -20.595 1.00 90.69 98 SER A CA 1
ATOM 804 C C . SER A 1 98 ? 35.702 23.991 -21.641 1.00 90.69 98 SER A C 1
ATOM 806 O O . SER A 1 98 ? 35.932 24.548 -22.710 1.00 90.69 98 SER A O 1
ATOM 808 N N . ALA A 1 99 ? 36.264 22.809 -21.361 1.00 89.69 99 ALA A N 1
ATOM 809 C CA . ALA A 1 99 ? 37.011 22.069 -22.374 1.00 89.69 99 ALA A CA 1
ATOM 810 C C . ALA A 1 99 ? 36.073 21.563 -23.488 1.00 89.69 99 ALA A C 1
ATOM 812 O O . ALA A 1 99 ? 36.401 21.688 -24.669 1.00 89.69 99 ALA A O 1
ATOM 813 N N . LEU A 1 100 ? 34.901 21.043 -23.115 1.00 87.69 100 LEU A N 1
ATOM 814 C CA . LEU A 1 100 ? 33.881 20.550 -24.042 1.00 87.69 100 LEU A CA 1
ATOM 815 C C . LEU A 1 100 ? 33.185 21.664 -24.836 1.00 87.69 100 LEU A C 1
ATOM 817 O O . LEU A 1 100 ? 32.770 21.402 -25.951 1.00 87.69 100 LEU A O 1
ATOM 821 N N . GLU A 1 101 ? 33.138 22.908 -24.353 1.00 86.56 101 GLU A N 1
ATOM 822 C CA . GLU A 1 101 ? 32.677 24.054 -25.165 1.00 86.56 101 GLU A CA 1
ATOM 823 C C . GLU A 1 101 ? 33.500 24.225 -26.455 1.00 86.56 101 GLU A C 1
ATOM 825 O O . GLU A 1 101 ? 32.996 24.703 -2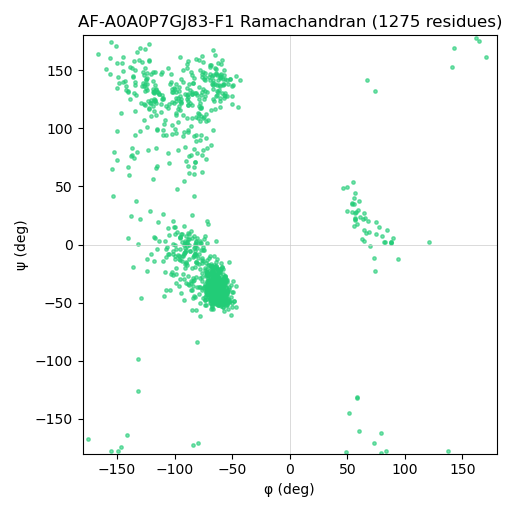7.467 1.00 86.56 101 GLU A O 1
ATOM 830 N N . VAL A 1 102 ? 34.775 23.820 -26.431 1.00 82.19 102 VAL A N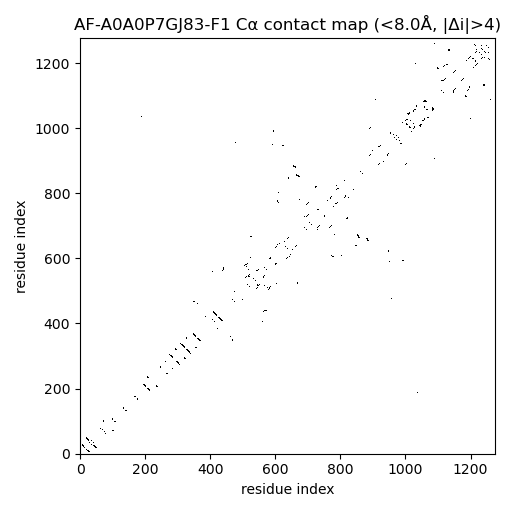 1
ATOM 831 C CA . VAL A 1 102 ? 35.695 23.934 -27.573 1.00 82.19 102 VAL A CA 1
ATOM 832 C C . VAL A 1 102 ? 35.823 22.618 -28.347 1.00 82.19 102 VAL A C 1
ATOM 834 O O . VAL A 1 102 ? 36.047 22.636 -29.556 1.00 82.19 102 VAL A O 1
ATOM 837 N N . GLN A 1 103 ? 35.733 21.469 -27.670 1.00 82.81 103 GLN A N 1
ATOM 838 C CA . GLN A 1 103 ? 35.728 20.141 -28.302 1.00 82.81 103 GLN A CA 1
ATOM 839 C C . GLN A 1 103 ? 34.595 19.283 -27.717 1.00 82.81 103 GLN A C 1
ATOM 841 O O . GLN A 1 103 ? 34.874 18.446 -26.853 1.00 82.81 103 GLN A O 1
ATOM 846 N N . PRO A 1 104 ? 33.345 19.481 -28.176 1.00 77.00 104 PRO A N 1
ATOM 847 C CA . PRO A 1 104 ? 32.162 18.834 -27.598 1.00 77.00 104 PRO A CA 1
ATOM 848 C C . PRO A 1 104 ? 32.210 17.309 -27.670 1.00 77.00 104 PRO A C 1
ATOM 850 O O . PRO A 1 104 ? 31.800 16.633 -26.739 1.00 77.00 104 PRO A O 1
ATOM 853 N N . GLU A 1 105 ? 32.814 16.766 -28.724 1.00 75.56 105 GLU A N 1
ATOM 854 C CA . GLU A 1 105 ? 32.773 15.335 -29.038 1.00 75.56 105 GLU A CA 1
ATOM 855 C C . GLU A 1 105 ? 33.853 14.499 -28.330 1.00 75.56 105 GLU A C 1
ATOM 857 O O . GLU A 1 105 ? 34.102 13.359 -28.712 1.00 75.56 105 GLU A O 1
ATOM 862 N N . ASN A 1 106 ? 34.574 15.033 -27.331 1.00 86.06 106 ASN A N 1
ATOM 863 C CA . ASN A 1 106 ? 35.689 14.296 -26.728 1.00 86.06 106 ASN A CA 1
ATOM 864 C C . ASN A 1 106 ? 35.200 13.211 -25.738 1.00 86.06 106 ASN A C 1
ATOM 866 O O . ASN A 1 106 ? 34.874 13.533 -24.584 1.00 86.06 106 ASN A O 1
ATOM 870 N N . PRO A 1 107 ? 35.263 11.909 -26.086 1.00 86.69 107 PRO A N 1
ATOM 871 C CA . PRO A 1 107 ? 34.637 10.854 -25.281 1.00 86.69 107 PRO A CA 1
ATOM 872 C C . PRO A 1 107 ? 35.358 10.676 -23.940 1.00 86.69 107 PRO A C 1
ATOM 874 O O . PRO A 1 107 ? 34.763 10.446 -22.882 1.00 86.69 107 PRO A O 1
ATOM 877 N N . SER A 1 108 ? 36.679 10.879 -23.955 1.00 90.75 108 SER A N 1
ATOM 878 C CA . SER A 1 108 ? 37.520 10.762 -22.769 1.00 90.75 108 SER A CA 1
ATOM 879 C C . SER A 1 108 ? 37.225 11.839 -21.722 1.00 90.75 108 SER A C 1
ATOM 881 O O . SER A 1 108 ? 37.440 11.593 -20.534 1.00 90.75 108 SER A O 1
ATOM 883 N N . TRP A 1 109 ? 36.732 13.013 -22.133 1.00 93.06 109 TRP A N 1
ATOM 884 C CA . TRP A 1 109 ? 36.403 14.127 -21.236 1.00 93.06 109 TRP A CA 1
ATOM 885 C C . TRP A 1 109 ? 35.001 13.975 -20.661 1.00 93.06 109 TRP A C 1
ATOM 887 O O . TRP A 1 109 ? 34.818 14.153 -19.457 1.00 93.06 109 TRP A O 1
ATOM 897 N N . HIS A 1 110 ? 34.049 13.511 -21.469 1.00 91.44 110 HIS A N 1
ATOM 898 C CA . HIS A 1 110 ? 32.749 13.066 -20.980 1.00 91.44 110 HIS A CA 1
ATOM 899 C C . HIS A 1 110 ? 32.873 11.959 -19.923 1.00 91.44 110 HIS A C 1
ATOM 901 O O . HIS A 1 110 ? 32.290 12.064 -18.845 1.00 91.44 110 HIS A O 1
ATOM 907 N N . TYR A 1 111 ? 33.752 10.973 -20.126 1.00 94.50 111 TYR A N 1
ATOM 908 C CA . TYR A 1 111 ? 34.042 9.965 -19.100 1.00 94.50 111 TYR A CA 1
ATOM 909 C C . TYR A 1 111 ? 34.594 10.565 -17.788 1.00 94.50 111 TYR A C 1
ATOM 911 O O . TYR A 1 111 ? 34.338 10.045 -16.698 1.00 94.50 111 TYR A O 1
ATOM 919 N N . ARG A 1 112 ? 35.366 11.658 -17.853 1.00 94.94 112 ARG A N 1
ATOM 920 C CA . ARG A 1 112 ? 35.858 12.348 -16.647 1.00 94.94 112 ARG A CA 1
ATOM 921 C C . ARG A 1 112 ? 34.732 13.065 -15.918 1.00 94.94 112 ARG A C 1
ATOM 923 O O . ARG A 1 112 ? 34.647 12.928 -14.700 1.00 94.94 112 ARG A O 1
ATOM 930 N N . LEU A 1 113 ? 33.848 13.741 -16.652 1.00 94.00 113 LEU A N 1
ATOM 931 C CA . LEU A 1 113 ? 32.644 14.345 -16.086 1.00 94.00 113 LEU A CA 1
ATOM 932 C C . LEU A 1 113 ? 31.743 13.304 -15.428 1.00 94.00 113 LEU A C 1
ATOM 934 O O . LEU A 1 113 ? 31.358 13.513 -14.283 1.00 94.00 113 LEU A O 1
ATOM 938 N N . TYR A 1 114 ? 31.517 12.149 -16.063 1.00 94.00 114 TYR A N 1
ATOM 939 C CA . TYR A 1 114 ? 30.818 11.021 -15.436 1.00 94.00 114 TYR A CA 1
ATOM 940 C C . TYR A 1 114 ? 31.385 10.703 -14.044 1.00 94.00 114 TYR A C 1
ATOM 942 O O . TYR A 1 114 ? 30.642 10.622 -13.063 1.00 94.00 114 TYR A O 1
ATOM 950 N N . ARG A 1 115 ? 32.713 10.585 -13.919 1.00 94.50 115 ARG A N 1
ATOM 951 C CA . ARG A 1 115 ? 33.359 10.289 -12.630 1.00 94.50 115 ARG A CA 1
ATOM 952 C C . ARG A 1 115 ? 33.196 11.410 -11.609 1.00 94.50 115 ARG A C 1
ATOM 954 O O . ARG A 1 115 ? 32.961 11.115 -10.440 1.00 94.50 115 ARG A O 1
ATOM 961 N N . CYS A 1 116 ? 33.333 12.666 -12.025 1.00 95.44 116 CYS A N 1
ATOM 962 C CA . CYS A 1 116 ? 33.182 13.804 -11.122 1.00 95.44 116 CYS A CA 1
ATOM 963 C C . CYS A 1 116 ? 31.733 13.961 -10.647 1.00 95.44 116 CYS A C 1
ATOM 965 O O . CYS A 1 116 ? 31.512 14.070 -9.446 1.00 95.44 116 CYS A O 1
ATOM 967 N N . HIS A 1 117 ? 30.750 13.877 -11.545 1.00 92.31 117 HIS A N 1
ATOM 968 C CA . HIS A 1 117 ? 29.332 13.915 -11.181 1.00 92.31 117 HIS A CA 1
ATOM 969 C C . HIS A 1 117 ? 28.941 12.731 -10.285 1.00 92.31 117 HIS A C 1
ATOM 971 O O . HIS A 1 117 ? 28.210 12.917 -9.314 1.00 92.31 117 HIS A O 1
ATOM 977 N N . THR A 1 118 ? 29.509 11.540 -10.515 1.00 89.88 118 THR A N 1
ATOM 978 C CA . THR A 1 118 ? 29.339 10.388 -9.609 1.00 89.88 118 THR A CA 1
ATOM 979 C C . THR A 1 118 ? 29.883 10.682 -8.207 1.00 89.88 118 THR A C 1
ATOM 981 O O . THR A 1 118 ? 29.235 10.338 -7.222 1.00 89.88 118 THR A O 1
ATOM 984 N N . ALA A 1 119 ? 31.044 11.338 -8.098 1.00 91.00 119 ALA A N 1
ATOM 985 C CA . ALA A 1 119 ? 31.649 11.694 -6.813 1.00 91.00 119 ALA A CA 1
ATOM 986 C C . ALA A 1 119 ? 30.851 12.761 -6.040 1.00 91.00 119 ALA A C 1
ATOM 988 O O . ALA A 1 119 ? 30.799 12.698 -4.815 1.00 91.00 119 ALA A O 1
ATOM 989 N N . VAL A 1 120 ? 30.213 13.701 -6.746 1.00 91.94 120 VAL A N 1
ATOM 990 C CA . VAL A 1 120 ? 29.368 14.763 -6.158 1.00 91.94 120 VAL A CA 1
ATOM 991 C C . VAL A 1 120 ? 27.948 14.263 -5.839 1.00 91.94 120 VAL A C 1
ATOM 993 O O . VAL A 1 120 ? 27.219 14.888 -5.077 1.00 91.94 120 VAL A O 1
ATOM 996 N N . GLY A 1 121 ? 27.548 13.105 -6.374 1.00 86.19 121 GLY A N 1
ATOM 997 C CA . GLY A 1 121 ? 26.208 12.539 -6.186 1.00 86.19 121 GLY A CA 1
ATOM 998 C C . GLY A 1 121 ? 25.180 12.980 -7.236 1.00 86.19 121 GLY A C 1
ATOM 999 O O . GLY A 1 121 ? 24.018 12.580 -7.147 1.00 86.19 121 GLY A O 1
ATOM 1000 N N . ASN A 1 122 ? 25.599 13.717 -8.269 1.00 85.50 122 ASN A N 1
ATOM 1001 C CA . ASN A 1 122 ? 24.770 14.112 -9.412 1.00 85.50 122 ASN A CA 1
ATOM 1002 C C . ASN A 1 122 ? 24.584 12.933 -10.377 1.00 85.50 122 ASN A C 1
ATOM 1004 O O . ASN A 1 122 ? 25.234 12.829 -11.418 1.00 85.50 122 ASN A O 1
ATOM 1008 N N . ARG A 1 123 ? 23.707 11.995 -10.014 1.00 77.12 123 ARG A N 1
ATOM 1009 C CA . ARG A 1 123 ? 23.558 10.728 -10.745 1.00 77.12 123 ARG A CA 1
ATOM 1010 C C . ARG A 1 123 ? 23.068 10.897 -12.186 1.00 77.12 123 ARG A C 1
ATOM 1012 O O . ARG A 1 123 ? 23.536 10.150 -13.042 1.00 77.12 123 ARG A O 1
ATOM 1019 N N . GLN A 1 124 ? 22.140 11.816 -12.464 1.00 75.38 124 GLN A N 1
ATOM 1020 C CA . GLN A 1 124 ? 21.591 11.991 -13.817 1.00 75.38 124 GLN A CA 1
ATOM 1021 C C . GLN A 1 124 ? 22.660 12.511 -14.784 1.00 75.38 124 GLN A C 1
ATOM 1023 O O . GLN A 1 124 ? 23.013 11.795 -15.715 1.00 75.38 124 GLN A O 1
ATOM 1028 N N . ASP A 1 125 ? 23.293 13.642 -14.461 1.00 80.12 125 ASP A N 1
ATOM 1029 C CA . ASP A 1 125 ? 24.411 14.197 -15.239 1.00 80.12 125 ASP A CA 1
ATOM 1030 C C . ASP A 1 125 ? 25.529 13.168 -15.470 1.00 80.12 125 ASP A C 1
ATOM 1032 O O . ASP A 1 125 ? 26.127 13.094 -16.545 1.00 80.12 125 ASP A O 1
ATOM 1036 N N . ALA A 1 126 ? 25.813 12.337 -14.457 1.00 86.00 126 ALA A N 1
ATOM 1037 C CA . ALA A 1 126 ? 26.781 11.260 -14.590 1.00 86.00 126 ALA A CA 1
ATOM 1038 C C . ALA A 1 126 ? 26.368 10.268 -15.692 1.00 86.00 126 ALA A C 1
ATOM 1040 O O . ALA A 1 126 ? 27.205 9.901 -16.516 1.00 86.00 126 ALA A O 1
ATOM 1041 N N . TYR A 1 127 ? 25.094 9.857 -15.738 1.00 84.12 127 TYR A N 1
ATOM 1042 C CA . TYR A 1 127 ? 24.589 9.006 -16.821 1.00 84.12 127 TYR A CA 1
ATOM 1043 C C . TYR A 1 127 ? 24.773 9.648 -18.183 1.00 84.12 127 TYR A C 1
ATOM 1045 O O . TYR A 1 127 ? 25.290 9.009 -19.091 1.00 84.12 127 TYR A O 1
ATOM 1053 N N . ASP A 1 128 ? 24.354 10.904 -18.307 1.00 80.00 128 ASP A N 1
ATOM 1054 C CA . ASP A 1 128 ? 24.260 11.580 -19.593 1.00 80.00 128 ASP A CA 1
ATOM 1055 C C . ASP A 1 128 ? 25.659 11.751 -20.187 1.00 80.00 128 ASP A C 1
ATOM 1057 O O . ASP A 1 128 ? 25.892 11.493 -21.366 1.00 80.00 128 ASP A O 1
ATOM 1061 N N . HIS A 1 129 ? 26.641 12.076 -19.344 1.00 87.25 129 HIS A N 1
ATOM 1062 C CA . HIS A 1 129 ? 28.040 12.098 -19.747 1.00 87.25 129 HIS A CA 1
ATOM 1063 C C . HIS A 1 129 ? 28.623 10.709 -20.024 1.00 87.25 129 HIS A C 1
ATOM 1065 O O . HIS A 1 129 ? 29.480 10.580 -20.894 1.00 87.25 129 HIS A O 1
ATOM 1071 N N . LEU A 1 130 ? 28.179 9.658 -19.337 1.00 89.19 130 LEU A N 1
ATOM 1072 C CA . LEU A 1 130 ? 28.603 8.297 -19.658 1.00 89.19 130 LEU A CA 1
ATOM 1073 C C . LEU A 1 130 ? 28.045 7.831 -21.013 1.00 89.19 130 LEU A C 1
ATOM 1075 O O . LEU A 1 130 ? 28.784 7.233 -21.791 1.00 89.19 130 LEU A O 1
ATOM 1079 N N . ALA A 1 131 ? 26.786 8.151 -21.313 1.00 81.12 131 ALA A N 1
ATOM 1080 C CA . ALA A 1 131 ? 26.165 7.895 -22.609 1.00 81.12 131 ALA A CA 1
ATOM 1081 C C . ALA A 1 131 ? 26.892 8.653 -23.731 1.00 81.12 131 ALA A C 1
ATOM 1083 O O . ALA A 1 131 ? 27.283 8.043 -24.720 1.00 81.12 131 ALA A O 1
ATOM 1084 N N . LYS A 1 132 ? 27.199 9.944 -23.538 1.00 82.38 132 LYS A N 1
ATOM 1085 C CA . LYS A 1 132 ? 28.007 10.726 -24.496 1.00 82.38 132 LYS A CA 1
ATOM 1086 C C . LYS A 1 132 ? 29.408 10.143 -24.706 1.00 82.38 132 LYS A C 1
ATOM 1088 O O . LYS A 1 132 ? 29.897 10.101 -25.829 1.00 82.38 132 LYS A O 1
ATOM 1093 N N . ALA A 1 133 ? 30.050 9.652 -23.642 1.00 87.81 133 ALA A N 1
ATOM 1094 C CA . ALA A 1 133 ? 31.344 8.979 -23.755 1.00 87.81 133 ALA A CA 1
ATOM 1095 C C . ALA A 1 133 ? 31.259 7.678 -24.569 1.00 87.81 133 ALA A C 1
ATOM 1097 O O . ALA A 1 133 ? 32.136 7.425 -25.387 1.00 87.81 133 ALA A O 1
ATOM 1098 N N . LEU A 1 134 ? 30.212 6.871 -24.368 1.00 85.75 134 LEU A N 1
ATOM 1099 C CA . LEU A 1 134 ? 29.978 5.673 -25.173 1.00 85.75 134 LEU A CA 1
ATOM 1100 C C . LEU A 1 134 ? 29.708 6.028 -26.641 1.00 85.75 134 LEU A C 1
ATOM 1102 O O . LEU A 1 134 ? 30.240 5.380 -27.535 1.00 85.75 134 LEU A O 1
ATOM 1106 N N . ASN A 1 135 ? 28.924 7.073 -26.891 1.00 76.25 135 ASN A N 1
ATOM 1107 C CA . ASN A 1 135 ? 28.537 7.458 -28.246 1.00 76.25 135 ASN A CA 1
ATOM 1108 C C . ASN A 1 135 ? 29.720 7.955 -29.076 1.00 76.25 135 ASN A C 1
ATOM 1110 O O . ASN A 1 135 ? 29.827 7.593 -30.247 1.00 76.25 135 ASN A O 1
ATOM 1114 N N . GLY A 1 136 ? 30.637 8.706 -28.463 1.00 78.19 136 GLY A N 1
ATOM 1115 C CA . GLY A 1 136 ? 31.845 9.172 -29.140 1.00 78.19 136 GLY A CA 1
ATOM 1116 C C . GLY A 1 136 ? 32.939 8.103 -29.323 1.00 78.19 136 GLY A C 1
ATOM 1117 O O . GLY A 1 136 ? 33.895 8.340 -30.057 1.00 78.19 136 GLY A O 1
ATOM 1118 N N . ASP A 1 137 ? 32.833 6.939 -28.670 1.00 83.62 137 ASP A N 1
ATOM 1119 C CA . ASP A 1 137 ? 33.769 5.807 -28.799 1.00 83.62 137 ASP A CA 1
ATOM 1120 C C . ASP A 1 137 ? 33.034 4.471 -28.563 1.00 83.62 137 ASP A C 1
ATOM 1122 O O . ASP A 1 137 ? 33.154 3.827 -27.514 1.00 83.62 137 ASP A O 1
ATOM 1126 N N . GLN A 1 138 ? 32.221 4.076 -29.549 1.00 80.94 138 GLN A N 1
ATOM 1127 C CA . GLN A 1 138 ? 31.306 2.929 -29.454 1.00 80.94 138 GLN A CA 1
ATOM 1128 C C . GLN A 1 138 ? 32.019 1.579 -29.359 1.00 80.94 138 GLN A C 1
ATOM 1130 O O . GLN A 1 138 ? 31.427 0.608 -28.887 1.00 80.94 138 GLN A O 1
ATOM 1135 N N . GLU A 1 139 ? 33.274 1.503 -29.799 1.00 86.38 139 GLU A N 1
ATOM 1136 C CA . GLU A 1 139 ? 34.068 0.274 -29.755 1.00 86.38 139 GLU A CA 1
ATOM 1137 C C . GLU A 1 139 ? 34.706 0.039 -28.381 1.00 86.38 139 GLU A C 1
ATOM 1139 O O . GLU A 1 139 ? 35.266 -1.029 -28.135 1.00 86.38 139 GLU A O 1
ATOM 1144 N N . ASN A 1 140 ? 34.618 1.011 -27.464 1.00 86.88 140 ASN A N 1
ATOM 1145 C CA . ASN A 1 140 ? 35.270 0.947 -26.165 1.00 86.88 140 ASN A CA 1
ATOM 1146 C C . ASN A 1 140 ? 34.540 -0.000 -25.199 1.00 86.88 140 ASN A C 1
ATOM 1148 O O . ASN A 1 140 ? 33.496 0.368 -24.642 1.00 86.88 140 ASN A O 1
ATOM 1152 N N . PRO A 1 141 ? 35.104 -1.182 -24.875 1.00 89.38 141 PRO A N 1
ATOM 1153 C CA . PRO A 1 141 ? 34.410 -2.162 -24.039 1.00 89.38 141 PRO A CA 1
ATOM 1154 C C . PRO A 1 141 ? 34.111 -1.614 -22.635 1.00 89.38 141 PRO A C 1
ATOM 1156 O O . PRO A 1 141 ? 33.075 -1.894 -22.036 1.00 89.38 141 PRO A O 1
ATOM 1159 N N . LYS A 1 142 ? 34.978 -0.726 -22.134 1.00 92.31 142 LYS A N 1
ATOM 1160 C CA . LYS A 1 142 ? 34.841 -0.121 -20.809 1.00 92.31 142 LYS A CA 1
ATOM 1161 C C . LYS A 1 142 ? 33.586 0.744 -20.673 1.00 92.31 142 LYS A C 1
ATOM 1163 O O . LYS A 1 142 ? 33.016 0.808 -19.585 1.00 92.31 142 LYS A O 1
ATOM 1168 N N . TYR A 1 143 ? 33.188 1.461 -21.721 1.00 91.44 143 TYR A N 1
ATOM 1169 C CA . TYR A 1 143 ? 32.004 2.320 -21.658 1.00 91.44 143 TYR A CA 1
ATOM 1170 C C . TYR A 1 143 ? 30.726 1.485 -21.645 1.00 91.44 143 TYR A C 1
ATOM 1172 O O . TYR A 1 143 ? 29.856 1.740 -20.814 1.00 91.44 143 TYR A O 1
ATOM 1180 N N . HIS A 1 144 ? 30.675 0.418 -22.445 1.00 90.75 144 HIS A N 1
ATOM 1181 C CA . HIS A 1 144 ? 29.604 -0.583 -22.391 1.00 90.75 144 HIS A CA 1
ATOM 1182 C C . HIS A 1 144 ? 29.475 -1.224 -21.003 1.00 90.75 144 HIS A C 1
ATOM 1184 O O . HIS A 1 144 ? 28.372 -1.299 -20.462 1.00 90.75 144 HIS A O 1
ATOM 1190 N N . ASP A 1 145 ? 30.593 -1.614 -20.382 1.00 91.12 145 ASP A N 1
ATOM 1191 C CA . ASP A 1 145 ? 30.620 -2.152 -19.015 1.00 91.12 145 ASP A CA 1
ATOM 1192 C C . ASP A 1 145 ? 30.005 -1.200 -17.987 1.00 91.12 145 ASP A C 1
ATOM 1194 O O . ASP A 1 145 ? 29.186 -1.611 -17.159 1.00 91.12 145 ASP A O 1
ATOM 1198 N N . LEU A 1 146 ? 30.397 0.074 -18.036 1.00 91.81 146 LEU A N 1
ATOM 1199 C CA . LEU A 1 146 ? 29.906 1.094 -17.115 1.00 91.81 146 LEU A CA 1
ATOM 1200 C C . LEU A 1 146 ? 28.422 1.381 -17.342 1.00 91.81 146 LEU A C 1
ATOM 1202 O O . LEU A 1 146 ? 27.682 1.462 -16.367 1.00 91.81 146 LEU A O 1
ATOM 1206 N N . VAL A 1 147 ? 27.972 1.489 -18.597 1.00 89.50 147 VAL A N 1
ATOM 1207 C CA . VAL A 1 147 ? 26.555 1.719 -18.919 1.00 89.50 147 VAL A CA 1
ATOM 1208 C C . VAL A 1 147 ? 25.701 0.554 -18.428 1.00 89.50 147 VAL A C 1
ATOM 1210 O O . VAL A 1 147 ? 24.706 0.781 -17.742 1.00 89.50 147 VAL A O 1
ATOM 1213 N N . ALA A 1 148 ? 26.108 -0.691 -18.693 1.00 90.06 148 ALA A N 1
ATOM 1214 C CA . ALA A 1 148 ? 25.389 -1.868 -18.216 1.00 90.06 148 ALA A CA 1
ATOM 1215 C C . ALA A 1 148 ? 25.351 -1.938 -16.678 1.00 90.06 148 ALA A C 1
ATOM 1217 O O . ALA A 1 148 ? 24.297 -2.196 -16.098 1.00 90.06 148 ALA A O 1
ATOM 1218 N N . ALA A 1 149 ? 26.472 -1.670 -15.997 1.00 89.88 149 ALA A N 1
ATOM 1219 C CA . ALA A 1 149 ? 26.534 -1.663 -14.532 1.00 89.88 149 ALA A CA 1
ATOM 1220 C C . ALA A 1 149 ? 25.645 -0.576 -13.910 1.00 89.88 149 ALA A C 1
ATOM 1222 O O . ALA A 1 149 ? 24.999 -0.790 -12.882 1.00 89.88 149 ALA A O 1
ATOM 1223 N N . GLU A 1 150 ? 25.599 0.582 -14.552 1.00 87.75 150 GLU A N 1
ATOM 1224 C CA . GLU A 1 150 ? 24.818 1.717 -14.112 1.00 87.75 150 GLU A CA 1
ATOM 1225 C C . GLU A 1 150 ? 23.317 1.481 -14.349 1.00 87.75 150 GLU A C 1
ATOM 1227 O O . GLU A 1 150 ? 22.506 1.666 -13.447 1.00 87.75 150 GLU A O 1
ATOM 1232 N N . LEU A 1 151 ? 22.926 0.942 -15.504 1.00 85.94 151 LEU A N 1
ATOM 1233 C CA . LEU A 1 151 ? 21.543 0.526 -15.757 1.00 85.94 151 LEU A CA 1
ATOM 1234 C C . LEU A 1 151 ? 21.101 -0.617 -14.838 1.00 85.94 151 LEU A C 1
ATOM 1236 O O . LEU A 1 151 ? 19.964 -0.622 -14.382 1.00 85.94 151 LEU A O 1
ATOM 1240 N N . ARG A 1 152 ? 21.995 -1.536 -14.466 1.00 86.06 152 ARG A N 1
ATOM 1241 C CA . ARG A 1 152 ? 21.699 -2.587 -13.481 1.00 86.06 152 ARG A CA 1
ATOM 1242 C C . ARG A 1 152 ? 21.365 -2.033 -12.095 1.00 86.06 152 ARG A C 1
ATOM 1244 O O . ARG A 1 152 ? 20.608 -2.665 -11.356 1.00 86.06 152 ARG A O 1
ATOM 1251 N N . SER A 1 153 ? 21.971 -0.907 -11.714 1.00 82.75 153 SER A N 1
ATOM 1252 C CA . SER A 1 153 ? 21.816 -0.319 -10.380 1.00 82.75 153 SER A CA 1
ATOM 1253 C C . SER A 1 153 ? 20.585 0.587 -10.263 1.00 82.75 153 SER A C 1
ATOM 1255 O O . SER A 1 153 ? 19.988 0.650 -9.187 1.00 82.75 153 SER A O 1
ATOM 1257 N N . ARG A 1 154 ? 20.188 1.259 -11.354 1.00 74.88 154 ARG A N 1
ATOM 1258 C CA . ARG A 1 154 ? 19.120 2.281 -11.344 1.00 74.88 154 ARG A CA 1
ATOM 1259 C C . ARG A 1 154 ? 18.108 2.212 -12.487 1.00 74.88 154 ARG A C 1
ATOM 1261 O O . ARG A 1 154 ? 17.045 2.817 -12.378 1.00 74.88 154 ARG A O 1
ATOM 1268 N N . GLY A 1 155 ? 18.440 1.544 -13.583 1.00 70.25 155 GLY A N 1
ATOM 1269 C CA . GLY A 1 155 ? 17.619 1.485 -14.784 1.00 70.25 155 GLY A CA 1
ATOM 1270 C C . GLY A 1 155 ? 16.608 0.333 -14.749 1.00 70.25 155 GLY A C 1
ATOM 1271 O O . GLY A 1 155 ? 16.796 -0.662 -14.044 1.00 70.25 155 GLY A O 1
ATOM 1272 N N . PRO A 1 156 ? 15.523 0.423 -15.533 1.00 78.94 156 PRO A N 1
ATOM 1273 C CA . PRO A 1 156 ? 14.694 -0.729 -15.849 1.00 78.94 156 PRO A CA 1
ATOM 1274 C C . PRO A 1 156 ? 15.528 -1.873 -16.444 1.00 78.94 156 PRO A C 1
ATOM 1276 O O . PRO A 1 156 ? 16.401 -1.648 -17.284 1.00 78.94 156 PRO A O 1
ATOM 1279 N N . ARG A 1 157 ? 15.209 -3.119 -16.074 1.00 83.56 157 ARG A N 1
ATOM 1280 C CA . ARG A 1 157 ? 15.932 -4.323 -16.533 1.00 83.56 157 ARG A CA 1
ATOM 1281 C C . ARG A 1 157 ? 16.026 -4.452 -18.051 1.00 83.56 157 ARG A C 1
ATOM 1283 O O . ARG A 1 157 ? 17.010 -4.973 -18.560 1.00 83.56 157 ARG A O 1
ATOM 1290 N N . TRP A 1 158 ? 15.035 -3.952 -18.780 1.00 82.50 158 TRP A N 1
ATOM 1291 C CA . TRP A 1 158 ? 15.050 -3.981 -20.239 1.00 82.50 158 TRP A CA 1
ATOM 1292 C C . TRP A 1 158 ? 16.090 -3.035 -20.851 1.00 82.50 158 TRP A C 1
ATOM 1294 O O . TRP A 1 158 ? 16.651 -3.365 -21.892 1.00 82.50 158 TRP A O 1
ATOM 1304 N N . GLN A 1 159 ? 16.392 -1.901 -20.206 1.00 83.19 159 GLN A N 1
ATOM 1305 C CA . GLN A 1 159 ? 17.461 -1.003 -20.656 1.00 83.19 159 GLN A CA 1
ATOM 1306 C C . GLN A 1 159 ? 18.824 -1.658 -20.447 1.00 83.19 159 GLN A C 1
ATOM 1308 O O . GLN A 1 159 ? 19.670 -1.607 -21.334 1.00 83.19 159 GLN A O 1
ATOM 1313 N N . GLU A 1 160 ? 19.014 -2.327 -19.304 1.00 89.44 160 GLU A N 1
ATOM 1314 C CA . GLU A 1 160 ? 20.204 -3.147 -19.053 1.00 89.44 160 GLU A CA 1
ATOM 1315 C C . GLU A 1 160 ? 20.359 -4.227 -20.136 1.00 89.44 160 GLU A C 1
ATOM 1317 O O . GLU A 1 160 ? 21.433 -4.341 -20.718 1.00 89.44 160 GLU A O 1
ATOM 1322 N N . ALA A 1 161 ? 19.296 -4.975 -20.459 1.00 88.44 161 ALA A N 1
ATOM 1323 C CA . ALA A 1 161 ? 19.336 -5.998 -21.507 1.00 88.44 161 ALA A CA 1
ATOM 1324 C C . ALA A 1 161 ? 19.740 -5.421 -22.874 1.00 88.44 161 ALA A C 1
ATOM 1326 O O . ALA A 1 161 ? 20.621 -5.976 -23.524 1.00 88.44 161 ALA A O 1
ATOM 1327 N N . GLN A 1 162 ? 19.159 -4.288 -23.283 1.00 85.44 162 GLN A N 1
ATOM 1328 C CA . GLN A 1 162 ? 19.511 -3.623 -24.545 1.00 85.44 162 GLN A CA 1
ATOM 1329 C C . GLN A 1 162 ? 20.962 -3.128 -24.562 1.00 85.44 162 GLN A C 1
ATOM 1331 O O . GLN A 1 162 ? 21.658 -3.286 -25.563 1.00 85.44 162 GLN A O 1
ATOM 1336 N N . ALA A 1 163 ? 21.445 -2.547 -23.461 1.00 86.69 163 ALA A N 1
ATOM 1337 C CA . ALA A 1 163 ? 22.841 -2.132 -23.352 1.00 86.69 163 ALA A CA 1
ATOM 1338 C C . ALA A 1 163 ? 23.793 -3.336 -23.435 1.00 86.69 163 ALA A C 1
ATOM 1340 O O . ALA A 1 163 ? 24.822 -3.271 -24.106 1.00 86.69 163 ALA A O 1
ATOM 1341 N N . LEU A 1 164 ? 23.425 -4.457 -22.806 1.00 91.44 164 LEU A N 1
ATOM 1342 C CA . LEU A 1 164 ? 24.199 -5.692 -22.870 1.00 91.44 164 LEU A CA 1
ATOM 1343 C C . LEU A 1 164 ? 24.219 -6.302 -24.284 1.00 91.44 164 LEU A C 1
ATOM 1345 O O . LEU A 1 164 ? 25.261 -6.780 -24.728 1.00 91.44 164 LEU A O 1
ATOM 1349 N N . GLU A 1 165 ? 23.098 -6.254 -25.005 1.00 90.69 165 GLU A N 1
ATOM 1350 C CA . GLU A 1 165 ? 23.004 -6.659 -26.415 1.00 90.69 165 GLU A CA 1
ATOM 1351 C C . GLU A 1 165 ? 23.912 -5.797 -27.305 1.00 90.69 165 GLU A C 1
ATOM 1353 O O . GLU A 1 165 ? 24.713 -6.333 -28.070 1.00 90.69 165 GLU A O 1
ATOM 1358 N N . ARG A 1 166 ? 23.856 -4.465 -27.161 1.00 86.19 166 ARG A N 1
ATOM 1359 C CA . ARG A 1 166 ? 24.698 -3.525 -27.928 1.00 86.19 166 ARG A CA 1
ATOM 1360 C C . ARG A 1 166 ? 26.193 -3.716 -27.662 1.00 86.19 166 ARG A C 1
ATOM 1362 O O . ARG A 1 166 ? 26.993 -3.589 -28.584 1.00 86.19 166 ARG A O 1
ATOM 1369 N N . GLY A 1 167 ? 26.574 -4.023 -26.422 1.00 89.56 167 GLY A N 1
ATOM 1370 C CA . GLY A 1 167 ? 27.973 -4.240 -26.048 1.00 89.56 167 GLY A CA 1
ATOM 1371 C C . GLY A 1 167 ? 28.504 -5.648 -26.336 1.00 89.56 167 GLY A C 1
ATOM 1372 O O . GLY A 1 167 ? 29.713 -5.870 -26.230 1.00 89.56 167 GLY A O 1
ATOM 1373 N N . GLN A 1 168 ? 27.638 -6.595 -26.719 1.00 91.88 168 GLN A N 1
ATOM 1374 C CA . GLN A 1 168 ? 28.006 -7.991 -26.975 1.00 91.88 168 GLN A CA 1
ATOM 1375 C C . GLN A 1 168 ? 29.129 -8.167 -28.016 1.00 91.88 168 GLN A C 1
ATOM 1377 O O . GLN A 1 168 ? 30.024 -8.971 -27.739 1.00 91.88 168 GLN A O 1
ATOM 1382 N N . PRO A 1 169 ? 29.160 -7.451 -29.163 1.00 92.00 169 PRO A N 1
ATOM 1383 C CA . PRO A 1 169 ? 30.238 -7.595 -30.148 1.00 92.00 169 PRO A CA 1
ATOM 1384 C C . PRO A 1 169 ? 31.633 -7.328 -29.565 1.00 92.00 169 PRO A C 1
ATOM 1386 O O . PRO A 1 169 ? 32.610 -7.945 -29.980 1.00 92.00 169 PRO A O 1
ATOM 1389 N N . TYR A 1 170 ? 31.721 -6.463 -28.551 1.00 91.19 170 TYR A N 1
ATOM 1390 C CA . TYR A 1 170 ? 32.973 -6.069 -27.899 1.00 91.19 170 TYR A CA 1
ATOM 1391 C C . TYR A 1 170 ? 33.340 -6.954 -26.695 1.00 91.19 170 TYR A C 1
ATOM 1393 O O . TYR A 1 170 ? 34.428 -6.823 -26.137 1.00 91.19 170 TYR A O 1
ATOM 1401 N N . HIS A 1 171 ? 32.447 -7.871 -26.307 1.00 93.44 171 HIS A N 1
ATOM 1402 C CA . HIS A 1 171 ? 32.582 -8.758 -25.146 1.00 93.44 171 HIS A CA 1
ATOM 1403 C C . HIS A 1 171 ? 32.317 -10.229 -25.495 1.00 93.44 171 HIS A C 1
ATOM 1405 O O . HIS A 1 171 ? 32.003 -11.035 -24.619 1.00 93.44 171 HIS A O 1
ATOM 1411 N N . GLU A 1 172 ? 32.444 -10.619 -26.768 1.00 90.56 172 GLU A N 1
ATOM 1412 C CA . GLU A 1 172 ? 32.028 -11.951 -27.223 1.00 90.56 172 GLU A CA 1
ATOM 1413 C C . GLU A 1 172 ? 32.729 -13.092 -26.461 1.00 90.56 172 GLU A C 1
ATOM 1415 O O . GLU A 1 172 ? 32.111 -14.125 -26.185 1.00 90.56 172 GLU A O 1
ATOM 1420 N N . ALA A 1 173 ? 33.993 -12.880 -26.079 1.00 92.12 173 ALA A N 1
ATOM 1421 C CA . ALA A 1 173 ? 34.817 -13.825 -25.329 1.00 92.12 173 ALA A CA 1
ATOM 1422 C C . ALA A 1 173 ? 34.754 -13.654 -23.795 1.00 92.12 173 ALA A C 1
ATOM 1424 O O . ALA A 1 173 ? 35.404 -14.420 -23.084 1.00 92.12 173 ALA A O 1
ATOM 1425 N N . ASP A 1 174 ? 33.996 -12.685 -23.264 1.00 93.38 174 ASP A N 1
ATOM 1426 C CA . ASP A 1 174 ? 33.874 -12.469 -21.817 1.00 93.38 174 ASP A CA 1
ATOM 1427 C C . ASP A 1 174 ? 32.712 -13.292 -21.221 1.00 93.38 174 ASP A C 1
ATOM 1429 O O . ASP A 1 174 ? 31.541 -12.943 -21.403 1.00 93.38 174 ASP A O 1
ATOM 1433 N N . PRO A 1 175 ? 32.984 -14.353 -20.435 1.00 93.62 175 PRO A N 1
ATOM 1434 C CA . PRO A 1 175 ? 31.928 -15.124 -19.782 1.00 93.62 175 PRO A CA 1
ATOM 1435 C C . PRO A 1 175 ? 31.091 -14.282 -18.805 1.00 93.62 175 PRO A C 1
ATOM 1437 O O . PRO A 1 175 ? 29.918 -14.586 -18.600 1.00 93.62 175 PRO A O 1
ATOM 1440 N N . SER A 1 176 ? 31.653 -13.230 -18.197 1.00 93.12 176 SER A N 1
ATOM 1441 C CA . SER A 1 176 ? 30.937 -12.373 -17.243 1.00 93.12 176 SER A CA 1
ATOM 1442 C C . SER A 1 176 ? 29.839 -11.544 -17.917 1.00 93.12 176 SER A C 1
ATOM 1444 O O . SER A 1 176 ? 28.783 -11.317 -17.320 1.00 93.12 176 SER A O 1
ATOM 1446 N N . TRP A 1 177 ? 30.063 -11.134 -19.168 1.00 94.69 177 TRP A N 1
ATOM 1447 C CA . TRP A 1 177 ? 29.094 -10.411 -19.987 1.00 94.69 177 TRP A CA 1
ATOM 1448 C C . TRP A 1 177 ? 27.884 -11.287 -20.308 1.00 94.69 177 TRP A C 1
ATOM 1450 O O . TRP A 1 177 ? 26.746 -10.914 -20.023 1.00 94.69 177 TRP A O 1
ATOM 1460 N N . HIS A 1 178 ? 28.131 -12.512 -20.784 1.00 95.44 178 HIS A N 1
ATOM 1461 C CA . HIS A 1 178 ? 27.074 -13.486 -21.079 1.00 95.44 178 HIS A CA 1
ATOM 1462 C C . HIS A 1 178 ? 26.279 -13.892 -19.830 1.00 95.44 178 HIS A C 1
ATOM 1464 O O . HIS A 1 178 ? 25.069 -14.083 -19.914 1.00 95.44 178 HIS A O 1
ATOM 1470 N N . LEU A 1 179 ? 26.908 -13.965 -18.649 1.00 95.00 179 LEU A N 1
ATOM 1471 C CA . LEU A 1 179 ? 26.181 -14.187 -17.391 1.00 95.00 179 LEU A CA 1
ATOM 1472 C C . LEU A 1 179 ? 25.269 -13.008 -17.027 1.00 95.00 179 LEU A C 1
ATOM 1474 O O . LEU A 1 179 ? 24.131 -13.237 -16.616 1.00 95.00 179 LEU A O 1
ATOM 1478 N N . ARG A 1 180 ? 25.734 -11.762 -17.201 1.00 94.69 180 ARG A N 1
ATOM 1479 C CA . ARG A 1 180 ? 24.905 -10.559 -17.001 1.00 94.69 180 ARG A CA 1
ATOM 1480 C C . ARG A 1 180 ? 23.715 -10.542 -17.965 1.00 94.69 180 ARG A C 1
ATOM 1482 O O . ARG A 1 180 ? 22.593 -10.302 -17.525 1.00 94.69 180 ARG A O 1
ATOM 1489 N N . MET A 1 181 ? 23.934 -10.884 -19.240 1.00 95.19 181 MET A N 1
ATOM 1490 C CA . MET A 1 181 ? 22.859 -11.051 -20.230 1.00 95.19 181 MET A CA 1
ATOM 1491 C C . MET A 1 181 ? 21.851 -12.108 -19.788 1.00 95.19 181 MET A C 1
ATOM 1493 O O . MET A 1 181 ? 20.651 -11.845 -19.766 1.00 95.19 181 MET A O 1
ATOM 1497 N N . ALA A 1 182 ? 22.335 -13.278 -19.368 1.00 96.00 182 ALA A N 1
ATOM 1498 C CA . ALA A 1 182 ? 21.481 -14.367 -18.921 1.00 96.00 182 ALA A CA 1
ATOM 1499 C C . ALA A 1 182 ? 20.595 -13.956 -17.733 1.00 96.00 182 ALA A C 1
ATOM 1501 O O . ALA A 1 182 ? 19.392 -14.221 -17.742 1.00 96.00 182 ALA A O 1
ATOM 1502 N N . GLU A 1 183 ? 21.159 -13.269 -16.736 1.00 93.81 183 GLU A N 1
ATOM 1503 C CA . GLU A 1 183 ? 20.422 -12.761 -15.572 1.00 93.81 183 GLU A CA 1
ATOM 1504 C C . GLU A 1 183 ? 19.398 -11.684 -15.949 1.00 93.81 183 GLU A C 1
ATOM 1506 O O . GLU A 1 183 ? 18.261 -11.720 -15.471 1.00 93.81 183 GLU A O 1
ATOM 1511 N N . SER A 1 184 ? 19.777 -10.752 -16.828 1.00 92.19 184 SER A N 1
ATOM 1512 C CA . SER A 1 184 ? 18.881 -9.698 -17.304 1.00 92.19 184 SER A CA 1
ATOM 1513 C C . SER A 1 184 ? 17.701 -10.293 -18.085 1.00 92.19 184 SER A C 1
ATOM 1515 O O . SER A 1 184 ? 16.544 -10.022 -17.761 1.00 92.19 184 SER A O 1
ATOM 1517 N N . TYR A 1 185 ? 17.956 -11.226 -19.006 1.00 92.75 185 TYR A N 1
ATOM 1518 C CA . TYR A 1 185 ? 16.910 -11.956 -19.725 1.00 92.75 185 TYR A CA 1
ATOM 1519 C C . TYR A 1 185 ? 16.017 -12.800 -18.818 1.00 92.75 185 TYR A C 1
ATOM 1521 O O . TYR A 1 185 ? 14.801 -12.798 -19.004 1.00 92.75 185 TYR A O 1
ATOM 1529 N N . ALA A 1 186 ? 16.577 -13.474 -17.810 1.00 90.38 186 ALA A N 1
ATOM 1530 C CA . ALA A 1 186 ? 15.779 -14.215 -16.836 1.00 90.38 186 ALA A CA 1
ATOM 1531 C C . ALA A 1 186 ? 14.813 -13.288 -16.081 1.00 90.38 186 ALA A C 1
ATOM 1533 O O . ALA A 1 186 ? 13.661 -13.655 -15.864 1.00 90.38 186 ALA A O 1
ATOM 1534 N N . SER A 1 187 ? 15.258 -12.074 -15.727 1.00 85.75 187 SER A N 1
ATOM 1535 C CA . SER A 1 187 ? 14.419 -11.073 -15.051 1.00 85.75 187 SER A CA 1
ATOM 1536 C C . SER A 1 187 ? 13.300 -10.501 -15.930 1.00 85.75 187 SER A C 1
ATOM 1538 O O . SER A 1 187 ? 12.315 -9.991 -15.407 1.00 85.75 187 SER A O 1
ATOM 1540 N N . LEU A 1 188 ? 13.442 -10.619 -17.253 1.00 85.69 188 LEU A N 1
ATOM 1541 C CA . LEU A 1 188 ? 12.459 -10.206 -18.257 1.00 85.69 188 LEU A CA 1
ATOM 1542 C C . LEU A 1 188 ? 11.596 -11.378 -18.757 1.00 85.69 188 LEU A C 1
ATOM 1544 O O . LEU A 1 188 ? 10.927 -11.249 -19.778 1.00 85.69 188 LEU A O 1
ATOM 1548 N N . SER A 1 189 ? 11.660 -12.545 -18.103 1.00 85.31 189 SER A N 1
ATOM 1549 C CA . SER A 1 189 ? 11.003 -13.790 -18.540 1.00 85.31 189 SER A CA 1
ATOM 1550 C C . SER A 1 189 ? 11.384 -14.252 -19.960 1.00 85.31 189 SER A C 1
ATOM 1552 O O . SER A 1 189 ? 10.701 -15.068 -20.579 1.00 85.31 189 SER A O 1
ATOM 1554 N N . ARG A 1 190 ? 12.533 -13.799 -20.479 1.00 88.38 190 ARG A N 1
ATOM 1555 C CA . ARG A 1 190 ? 13.106 -14.210 -21.772 1.00 88.38 190 ARG A CA 1
ATOM 1556 C C . ARG A 1 190 ? 13.894 -15.513 -21.622 1.00 88.38 190 ARG A C 1
ATOM 1558 O O . ARG A 1 190 ? 15.104 -15.572 -21.843 1.00 88.38 190 ARG A O 1
ATOM 1565 N N . HIS A 1 191 ? 13.201 -16.572 -21.206 1.00 91.69 191 HIS A N 1
ATOM 1566 C CA . HIS A 1 191 ? 13.812 -17.822 -20.735 1.00 91.69 191 HIS A CA 1
ATOM 1567 C C . HIS A 1 191 ? 14.729 -18.493 -21.762 1.00 91.69 191 HIS A C 1
ATOM 1569 O O . HIS A 1 191 ? 15.820 -18.936 -21.416 1.00 91.69 191 HIS A O 1
ATOM 1575 N N . ARG A 1 192 ? 14.343 -18.508 -23.043 1.00 94.69 192 ARG A N 1
ATOM 1576 C CA . ARG A 1 192 ? 15.178 -19.090 -24.103 1.00 94.69 192 ARG A CA 1
ATOM 1577 C C . ARG A 1 192 ? 16.503 -18.341 -24.277 1.00 94.69 192 ARG A C 1
ATOM 1579 O O . ARG A 1 192 ? 17.555 -18.967 -24.233 1.00 94.69 192 ARG A O 1
ATOM 1586 N N . GLN A 1 193 ? 16.447 -17.017 -24.428 1.00 94.56 193 GLN A N 1
ATOM 1587 C CA . GLN A 1 193 ? 17.640 -16.175 -24.589 1.00 94.56 193 GLN A CA 1
ATOM 1588 C C . GLN A 1 193 ? 18.532 -16.260 -23.345 1.00 94.56 193 GLN A C 1
ATOM 1590 O O . GLN A 1 193 ? 19.744 -16.399 -23.456 1.00 94.56 193 GLN A O 1
ATOM 1595 N N . SER A 1 194 ? 17.925 -16.279 -22.153 1.00 96.38 194 SER A N 1
ATOM 1596 C CA . SER A 1 194 ? 18.646 -16.483 -20.895 1.00 96.38 194 SER A CA 1
ATOM 1597 C C . SER A 1 194 ? 19.415 -17.810 -20.869 1.00 96.38 194 SER A C 1
ATOM 1599 O O . SER A 1 194 ? 20.601 -17.838 -20.536 1.00 96.38 194 SER A O 1
ATOM 1601 N N . ALA A 1 195 ? 18.768 -18.909 -21.266 1.00 97.06 195 ALA A N 1
ATOM 1602 C CA . ALA A 1 195 ? 19.389 -20.228 -21.301 1.00 97.06 195 ALA A CA 1
ATOM 1603 C C . ALA A 1 195 ? 20.534 -20.310 -22.330 1.00 97.06 195 ALA A C 1
ATOM 1605 O O . ALA A 1 195 ? 21.589 -20.877 -22.042 1.00 97.06 195 ALA A O 1
ATOM 1606 N N . GLU A 1 196 ? 20.360 -19.699 -23.506 1.00 96.38 196 GLU A N 1
ATOM 1607 C CA . GLU A 1 196 ? 21.395 -19.596 -24.545 1.00 96.38 196 GLU A CA 1
ATOM 1608 C C . GLU A 1 196 ? 22.612 -18.789 -24.055 1.00 96.38 196 GLU A C 1
ATOM 1610 O O . GLU A 1 196 ? 23.753 -19.227 -24.234 1.00 96.38 196 GLU A O 1
ATOM 1615 N N . SER A 1 197 ? 22.394 -17.672 -23.351 1.00 96.62 197 SER A N 1
ATOM 1616 C CA . SER A 1 197 ? 23.467 -16.873 -22.746 1.00 96.62 197 SER A CA 1
ATOM 1617 C C . SER A 1 197 ? 24.205 -17.622 -21.626 1.00 96.62 197 SER A C 1
ATOM 1619 O O . SER A 1 197 ? 25.438 -17.590 -21.588 1.00 96.62 197 SER A O 1
ATOM 1621 N N . TYR A 1 198 ? 23.504 -18.366 -20.755 1.00 97.25 198 TYR A N 1
ATOM 1622 C CA . TYR A 1 198 ? 24.165 -19.231 -19.764 1.00 97.25 198 TYR A CA 1
ATOM 1623 C C . TYR A 1 198 ? 25.037 -20.292 -20.434 1.00 97.25 198 TYR A C 1
ATOM 1625 O O . TYR A 1 198 ? 26.198 -20.462 -20.055 1.00 97.25 198 TYR A O 1
ATOM 1633 N N . ARG A 1 199 ? 24.512 -20.959 -21.468 1.00 95.81 199 ARG A N 1
ATOM 1634 C CA . ARG A 1 199 ? 25.258 -21.960 -22.235 1.00 95.81 199 ARG A CA 1
ATOM 1635 C C . ARG A 1 199 ? 26.522 -21.371 -22.854 1.00 95.81 199 ARG A C 1
ATOM 1637 O O . ARG A 1 199 ? 27.584 -21.989 -22.785 1.00 95.81 199 ARG A O 1
ATOM 1644 N N . ARG A 1 200 ? 26.434 -20.167 -23.431 1.00 95.00 200 ARG A N 1
ATOM 1645 C CA . ARG A 1 200 ? 27.593 -19.467 -24.004 1.00 95.00 200 ARG A CA 1
ATOM 1646 C C . ARG A 1 200 ? 28.636 -19.143 -22.937 1.00 95.00 200 ARG A C 1
ATOM 1648 O O . ARG A 1 200 ? 29.810 -19.437 -23.146 1.00 95.00 200 ARG A O 1
ATOM 1655 N N . ALA A 1 201 ? 28.224 -18.622 -21.781 1.00 95.50 201 ALA A N 1
ATOM 1656 C CA . ALA A 1 201 ? 29.134 -18.369 -20.664 1.00 95.50 201 ALA A CA 1
ATOM 1657 C C . ALA A 1 201 ? 29.841 -19.651 -20.182 1.00 95.50 201 ALA A C 1
ATOM 1659 O O . ALA A 1 201 ? 31.055 -19.646 -19.969 1.00 95.50 201 ALA A O 1
ATOM 1660 N N . ASN A 1 202 ? 29.091 -20.752 -20.066 1.00 93.88 202 ASN A N 1
ATOM 1661 C CA . ASN A 1 202 ? 29.583 -22.074 -19.663 1.00 93.88 202 ASN A CA 1
ATOM 1662 C C . ASN A 1 202 ? 30.540 -22.707 -20.692 1.00 93.88 202 ASN A C 1
ATOM 1664 O O . ASN A 1 202 ? 31.333 -23.575 -20.334 1.00 93.88 202 ASN A O 1
ATOM 1668 N N . ALA A 1 203 ? 30.477 -22.288 -21.959 1.00 93.19 203 ALA A N 1
ATOM 1669 C CA . ALA A 1 203 ? 31.406 -22.716 -23.003 1.00 93.19 203 ALA A CA 1
ATOM 1670 C C . ALA A 1 203 ? 32.720 -21.909 -23.002 1.00 93.19 203 ALA A C 1
ATOM 1672 O O . ALA A 1 203 ? 33.763 -22.442 -23.371 1.00 93.19 203 ALA A O 1
ATOM 1673 N N . LEU A 1 204 ? 32.680 -20.636 -22.590 1.00 92.81 204 LEU A N 1
ATOM 1674 C CA . LEU A 1 204 ? 33.845 -19.735 -22.568 1.00 92.81 204 LEU A CA 1
ATOM 1675 C C . LEU A 1 204 ? 34.738 -19.925 -21.331 1.00 92.81 204 LEU A C 1
ATOM 1677 O O . LEU A 1 204 ? 35.938 -19.663 -21.380 1.00 92.81 204 LEU A O 1
ATOM 1681 N N . LYS A 1 205 ? 34.167 -20.379 -20.212 1.00 90.81 205 LYS A N 1
ATOM 1682 C CA . LYS A 1 205 ? 34.880 -20.684 -18.963 1.00 90.81 205 LYS A CA 1
ATOM 1683 C C . LYS A 1 205 ? 34.362 -22.008 -18.408 1.00 90.81 205 LYS A C 1
ATOM 1685 O O . LYS A 1 205 ? 33.158 -22.223 -18.507 1.00 90.81 205 LYS A O 1
ATOM 1690 N N . PRO A 1 206 ? 35.209 -22.854 -17.775 1.00 84.56 206 PRO A N 1
ATOM 1691 C CA . PRO A 1 206 ? 34.746 -24.076 -17.128 1.00 84.56 206 PRO A CA 1
ATOM 1692 C C . PRO A 1 206 ? 33.493 -23.818 -16.296 1.00 84.56 206 PRO A C 1
ATOM 1694 O O . PRO A 1 206 ? 33.501 -22.986 -15.380 1.00 84.56 206 PRO A O 1
ATOM 1697 N N . ALA A 1 207 ? 32.411 -24.491 -16.682 1.00 84.62 207 ALA A N 1
ATOM 1698 C CA . ALA A 1 207 ? 31.121 -24.318 -16.054 1.00 84.62 207 ALA A CA 1
ATOM 1699 C C . ALA A 1 207 ? 31.216 -24.660 -14.564 1.00 84.62 207 ALA A C 1
ATOM 1701 O O . ALA A 1 207 ? 31.934 -25.571 -14.155 1.00 84.62 207 ALA A O 1
ATOM 1702 N N . VAL A 1 208 ? 30.466 -23.930 -13.748 1.00 91.62 208 VAL A N 1
ATOM 1703 C CA . VAL A 1 208 ? 30.229 -24.290 -12.348 1.00 91.62 208 VAL A CA 1
ATOM 1704 C C . VAL A 1 208 ? 28.829 -24.872 -12.238 1.00 91.62 208 VAL A C 1
ATOM 1706 O O . VAL A 1 208 ? 27.924 -24.428 -12.949 1.00 91.62 208 VAL A O 1
ATOM 1709 N N . ALA A 1 209 ? 28.634 -25.835 -11.333 1.00 91.69 209 ALA A N 1
ATOM 1710 C CA . ALA A 1 209 ? 27.354 -26.528 -11.166 1.00 91.69 209 ALA A CA 1
ATOM 1711 C C . ALA A 1 209 ? 26.163 -25.554 -11.053 1.00 91.69 209 ALA A C 1
ATOM 1713 O O . ALA A 1 209 ? 25.141 -25.746 -11.702 1.00 91.69 209 ALA A O 1
ATOM 1714 N N . GLU A 1 210 ? 26.333 -24.449 -10.318 1.00 92.00 210 GLU A N 1
ATOM 1715 C CA . GLU A 1 210 ? 25.300 -23.419 -10.145 1.00 92.00 210 GLU A CA 1
ATOM 1716 C C . GLU A 1 210 ? 24.833 -22.788 -11.470 1.00 92.00 210 GLU A C 1
ATOM 1718 O O . GLU A 1 210 ? 23.636 -22.576 -11.653 1.00 92.00 210 GLU A O 1
ATOM 1723 N N . ASN A 1 211 ? 25.740 -22.511 -12.412 1.00 93.88 211 ASN A N 1
ATOM 1724 C CA . ASN A 1 211 ? 25.371 -21.925 -13.704 1.00 93.88 211 ASN A CA 1
ATOM 1725 C C . ASN A 1 211 ? 24.680 -22.944 -14.614 1.00 93.88 211 ASN A C 1
ATOM 1727 O O . ASN A 1 211 ? 23.782 -22.572 -15.362 1.00 93.88 211 ASN A O 1
ATOM 1731 N N . LEU A 1 212 ? 25.064 -24.221 -14.535 1.00 96.06 212 LEU A N 1
ATOM 1732 C CA . LEU A 1 212 ? 24.402 -25.303 -15.269 1.00 96.06 212 LEU A CA 1
ATOM 1733 C C . LEU A 1 212 ? 22.992 -25.571 -14.734 1.00 96.06 212 LEU A C 1
ATOM 1735 O O . LEU A 1 212 ? 22.074 -25.810 -15.513 1.00 96.06 212 LEU A O 1
ATOM 1739 N N . PHE A 1 213 ? 22.785 -25.466 -13.419 1.00 95.25 213 PHE A N 1
ATOM 1740 C CA . PHE A 1 213 ? 21.444 -25.557 -12.843 1.00 95.25 213 PHE A CA 1
ATOM 1741 C C . PHE A 1 213 ? 20.564 -24.361 -13.225 1.00 95.25 213 PHE A C 1
ATOM 1743 O O . PHE A 1 213 ? 19.386 -24.551 -13.524 1.00 95.25 213 PHE A O 1
ATOM 1750 N N . LYS A 1 214 ? 21.128 -23.146 -13.286 1.00 95.38 214 LYS A N 1
ATOM 1751 C CA . LYS A 1 214 ? 20.417 -21.970 -13.814 1.00 95.38 214 LYS A CA 1
ATOM 1752 C C . LYS A 1 214 ? 20.076 -22.139 -15.297 1.00 95.38 214 LYS A C 1
ATOM 1754 O O . LYS A 1 214 ? 18.938 -21.886 -15.672 1.00 95.38 214 LYS A O 1
ATOM 1759 N N . GLU A 1 215 ? 21.012 -22.620 -16.120 1.00 96.81 215 GLU A N 1
ATOM 1760 C CA . GLU A 1 215 ? 20.750 -22.966 -17.526 1.00 96.81 215 GLU A CA 1
ATOM 1761 C C . GLU A 1 215 ? 19.591 -23.968 -17.636 1.00 96.81 215 GLU A C 1
ATOM 1763 O O . GLU A 1 215 ? 18.654 -23.748 -18.404 1.00 96.81 215 GLU A O 1
ATOM 1768 N N . ALA A 1 216 ? 19.616 -25.032 -16.828 1.00 96.00 216 ALA A N 1
ATOM 1769 C CA . ALA A 1 216 ? 18.565 -26.041 -16.797 1.00 96.00 216 ALA A CA 1
ATOM 1770 C C . ALA A 1 216 ? 17.197 -25.459 -16.406 1.00 96.00 216 ALA A C 1
ATOM 1772 O O . ALA A 1 216 ? 16.198 -25.772 -17.048 1.00 96.00 216 ALA A O 1
ATOM 1773 N N . GLU A 1 217 ? 17.140 -24.585 -15.394 1.00 95.31 217 GLU A N 1
ATOM 1774 C CA . GLU A 1 217 ? 15.904 -23.890 -15.011 1.00 95.31 217 GLU A CA 1
ATOM 1775 C C . GLU A 1 217 ? 15.338 -23.059 -16.167 1.00 95.31 217 GLU A C 1
ATOM 1777 O O . GLU A 1 217 ? 14.134 -23.103 -16.422 1.00 95.31 217 GLU A O 1
ATOM 1782 N N . GLN A 1 218 ? 16.183 -22.306 -16.871 1.00 96.00 218 GLN A N 1
ATOM 1783 C CA . GLN A 1 218 ? 15.724 -21.462 -17.972 1.00 96.00 218 GLN A CA 1
ATOM 1784 C C . GLN A 1 218 ? 15.249 -22.296 -19.170 1.00 96.00 218 GLN A C 1
ATOM 1786 O O . GLN A 1 218 ? 14.230 -21.958 -19.772 1.00 96.00 218 GLN A O 1
ATOM 1791 N N . TRP A 1 219 ? 15.899 -23.425 -19.476 1.00 96.81 219 TRP A N 1
ATOM 1792 C CA . TRP A 1 219 ? 15.394 -24.358 -20.490 1.00 96.81 219 TRP A CA 1
ATOM 1793 C C . TRP A 1 219 ? 14.060 -24.991 -20.103 1.00 96.81 219 TRP A C 1
ATOM 1795 O O . TRP A 1 219 ? 13.166 -25.072 -20.944 1.00 96.81 219 TRP A O 1
ATOM 1805 N N . GLU A 1 220 ? 13.893 -25.376 -18.838 1.00 93.69 220 GLU A N 1
ATOM 1806 C CA . GLU A 1 220 ? 12.635 -25.935 -18.335 1.00 93.69 220 GLU A CA 1
ATOM 1807 C C . GLU A 1 220 ? 11.494 -24.916 -18.468 1.00 93.69 220 GLU A C 1
ATOM 1809 O O . GLU A 1 220 ? 10.437 -25.226 -19.017 1.00 93.69 220 GLU A O 1
ATOM 1814 N N . ARG A 1 221 ? 11.729 -23.657 -18.069 1.00 89.81 221 ARG A N 1
ATOM 1815 C CA . ARG A 1 221 ? 10.758 -22.558 -18.228 1.00 89.81 221 ARG A CA 1
ATOM 1816 C C . ARG A 1 221 ? 10.468 -22.214 -19.691 1.00 89.81 221 ARG A C 1
ATOM 1818 O O . ARG A 1 221 ? 9.374 -21.749 -19.996 1.00 89.81 221 ARG A O 1
ATOM 1825 N N . ALA A 1 222 ? 11.416 -22.463 -20.593 1.00 91.31 222 ALA A N 1
ATOM 1826 C CA . ALA A 1 222 ? 11.232 -22.340 -22.038 1.00 91.31 222 ALA A CA 1
ATOM 1827 C C . ALA A 1 222 ? 10.541 -23.565 -22.681 1.00 91.31 222 ALA A C 1
ATOM 1829 O O . ALA A 1 222 ? 10.375 -23.587 -23.901 1.00 91.31 222 ALA A O 1
ATOM 1830 N N . GLY A 1 223 ? 10.166 -24.589 -21.902 1.00 91.69 223 GLY A N 1
ATOM 1831 C CA . GLY A 1 223 ? 9.529 -25.816 -22.398 1.00 91.69 223 GLY A CA 1
ATOM 1832 C C . GLY A 1 223 ? 10.483 -26.787 -23.108 1.00 91.69 223 GLY A C 1
ATOM 1833 O O . GLY A 1 223 ? 10.041 -27.637 -23.877 1.00 91.69 223 GLY A O 1
ATOM 1834 N N . ARG A 1 224 ? 11.798 -26.661 -22.887 1.00 95.44 224 ARG A N 1
ATOM 1835 C CA . ARG A 1 224 ? 12.861 -27.456 -23.529 1.00 95.44 224 ARG A CA 1
ATOM 1836 C C . ARG A 1 224 ? 13.431 -28.492 -22.562 1.00 95.44 224 ARG A C 1
ATOM 1838 O O . ARG A 1 224 ? 14.565 -28.392 -22.095 1.00 95.44 224 ARG A O 1
ATOM 1845 N N . THR A 1 225 ? 12.622 -29.503 -22.255 1.00 92.69 225 THR A N 1
ATOM 1846 C CA . THR A 1 225 ? 12.914 -30.511 -21.219 1.00 92.69 225 THR A CA 1
ATOM 1847 C C . THR A 1 225 ? 14.177 -31.336 -21.500 1.00 92.69 225 THR A C 1
ATOM 1849 O O . THR A 1 225 ? 14.902 -31.688 -20.570 1.00 92.69 225 THR A O 1
ATOM 1852 N N . SER A 1 226 ? 14.491 -31.631 -22.768 1.00 94.06 226 SER A N 1
ATOM 1853 C CA . SER A 1 226 ? 15.713 -32.359 -23.147 1.00 94.06 226 SER A CA 1
ATOM 1854 C C . SER A 1 226 ? 16.984 -31.592 -22.781 1.00 94.06 226 SER A C 1
ATOM 1856 O O . SER A 1 226 ? 17.896 -32.139 -22.162 1.00 94.06 226 SER A O 1
ATOM 1858 N N . GLU A 1 227 ? 17.030 -30.309 -23.123 1.00 96.12 227 GLU A N 1
ATOM 1859 C CA . GLU A 1 227 ? 18.143 -29.414 -22.832 1.00 96.12 227 GLU A CA 1
ATOM 1860 C C . GLU A 1 227 ? 18.259 -29.148 -21.336 1.00 96.12 227 GLU A C 1
ATOM 1862 O O . GLU A 1 227 ? 19.369 -29.150 -20.803 1.00 96.12 227 GLU A O 1
ATOM 1867 N N . ALA A 1 228 ? 17.122 -28.985 -20.654 1.00 95.38 228 ALA A N 1
ATOM 1868 C CA . ALA A 1 228 ? 17.079 -28.847 -19.206 1.00 95.38 228 ALA A CA 1
ATOM 1869 C C . ALA A 1 228 ? 17.695 -30.071 -18.511 1.00 95.38 228 ALA A C 1
ATOM 1871 O O . ALA A 1 228 ? 18.571 -29.933 -17.657 1.00 95.38 228 ALA A O 1
ATOM 1872 N N . SER A 1 229 ? 17.301 -31.279 -18.928 1.00 94.19 229 SER A N 1
ATOM 1873 C CA . SER A 1 229 ? 17.828 -32.532 -18.380 1.00 94.19 229 SER A CA 1
ATOM 1874 C C . SER A 1 229 ? 19.332 -32.697 -18.631 1.00 94.19 229 SER A C 1
ATOM 1876 O O . SER A 1 229 ? 20.067 -33.099 -17.722 1.00 94.19 229 SER A O 1
ATOM 1878 N N . ALA A 1 230 ? 19.811 -32.336 -19.826 1.00 95.25 230 ALA A N 1
ATOM 1879 C CA . ALA A 1 230 ? 21.229 -32.393 -20.174 1.00 95.25 230 ALA A CA 1
ATOM 1880 C C . ALA A 1 230 ? 22.071 -31.422 -19.327 1.00 95.25 230 ALA A C 1
ATOM 1882 O O . ALA A 1 230 ? 23.055 -31.839 -18.711 1.00 95.25 230 ALA A O 1
ATOM 1883 N N . ALA A 1 231 ? 21.658 -30.153 -19.238 1.00 95.56 231 ALA A N 1
ATOM 1884 C CA . ALA A 1 231 ? 22.343 -29.144 -18.431 1.00 95.56 231 ALA A CA 1
ATOM 1885 C C . ALA A 1 231 ? 22.346 -29.520 -16.939 1.00 95.56 231 ALA A C 1
ATOM 1887 O O . ALA A 1 231 ? 23.379 -29.434 -16.275 1.00 95.56 231 ALA A O 1
ATOM 1888 N N . PHE A 1 232 ? 21.224 -30.029 -16.420 1.00 94.88 232 PHE A N 1
ATOM 1889 C CA . PHE A 1 232 ? 21.138 -30.470 -15.029 1.00 94.88 232 PHE A CA 1
ATOM 1890 C C . PHE A 1 232 ? 22.076 -31.647 -14.737 1.00 94.88 232 PHE A C 1
ATOM 1892 O O . PHE A 1 232 ? 22.797 -31.634 -13.739 1.00 94.88 232 PHE A O 1
ATOM 1899 N N . SER A 1 233 ? 22.110 -32.644 -15.625 1.00 94.94 233 SER A N 1
ATOM 1900 C CA . SER A 1 233 ? 22.991 -33.811 -15.490 1.00 94.94 233 SER A CA 1
ATOM 1901 C C . SER A 1 233 ? 24.468 -33.407 -15.499 1.00 94.94 233 SER A C 1
ATOM 1903 O O . SER A 1 233 ? 25.245 -33.904 -14.684 1.00 94.94 233 SER A O 1
ATOM 1905 N N . ALA A 1 234 ? 24.847 -32.450 -16.354 1.00 94.69 234 ALA A N 1
ATOM 1906 C CA . ALA A 1 234 ? 26.188 -31.870 -16.352 1.00 94.69 234 ALA A CA 1
ATOM 1907 C C . ALA A 1 234 ? 26.502 -31.144 -15.029 1.00 94.69 234 ALA A C 1
ATOM 1909 O O . ALA A 1 234 ? 27.601 -31.284 -14.495 1.00 94.69 234 ALA A O 1
ATOM 1910 N N . GLY A 1 235 ? 25.534 -30.418 -14.457 1.00 94.44 235 GLY A N 1
ATOM 1911 C CA . GLY A 1 235 ? 25.685 -29.767 -13.153 1.00 94.44 235 GLY A CA 1
ATOM 1912 C C . GLY A 1 235 ? 25.904 -30.762 -12.007 1.00 94.44 235 GLY A C 1
ATOM 1913 O O . GLY A 1 235 ? 26.796 -30.560 -11.183 1.00 94.44 235 GLY A O 1
ATOM 1914 N N . VAL A 1 236 ? 25.149 -31.868 -11.986 1.00 94.81 236 VAL A N 1
ATOM 1915 C CA . VAL A 1 236 ? 25.318 -32.953 -10.999 1.00 94.81 236 VAL A CA 1
ATOM 1916 C C . VAL A 1 236 ? 26.679 -33.633 -11.142 1.00 94.81 236 VAL A C 1
ATOM 1918 O O . VAL A 1 236 ? 27.312 -33.927 -10.132 1.00 94.81 236 VAL A O 1
ATOM 1921 N N . ALA A 1 237 ? 27.178 -33.828 -12.367 1.00 94.38 237 ALA A N 1
ATOM 1922 C CA . ALA A 1 237 ? 28.500 -34.415 -12.594 1.00 94.38 237 ALA A CA 1
ATOM 1923 C C . ALA A 1 237 ? 29.643 -33.587 -11.971 1.00 94.38 237 ALA A C 1
ATOM 1925 O O . ALA A 1 237 ? 30.645 -34.155 -11.542 1.00 94.38 237 ALA A O 1
ATOM 1926 N N . LEU A 1 238 ? 29.483 -32.261 -11.865 1.00 92.94 238 LEU A N 1
ATOM 1927 C CA . LEU A 1 238 ? 30.441 -31.375 -11.189 1.00 92.94 238 LEU A CA 1
ATOM 1928 C C . LEU A 1 238 ? 30.286 -31.345 -9.657 1.00 92.94 238 LEU A C 1
ATOM 1930 O O . LEU A 1 238 ? 31.176 -30.852 -8.965 1.00 92.94 238 LEU A O 1
ATOM 1934 N N . LYS A 1 239 ? 29.163 -31.838 -9.119 1.00 90.62 239 LYS A N 1
ATOM 1935 C CA . LYS A 1 239 ? 28.849 -31.871 -7.681 1.00 90.62 239 LYS A CA 1
ATOM 1936 C C . LYS A 1 239 ? 28.158 -33.200 -7.310 1.00 90.62 239 LYS A C 1
ATOM 1938 O O . LYS A 1 239 ? 26.977 -33.197 -6.944 1.00 90.62 239 LYS A O 1
ATOM 1943 N N . PRO A 1 240 ? 28.870 -34.341 -7.393 1.00 87.81 240 PRO A N 1
ATOM 1944 C CA . PRO A 1 240 ? 28.268 -35.670 -7.249 1.00 87.81 240 PRO A CA 1
ATOM 1945 C C . PRO A 1 240 ? 27.721 -35.952 -5.840 1.00 87.81 240 PRO A C 1
ATOM 1947 O O . PRO A 1 240 ? 26.756 -36.704 -5.711 1.00 87.81 240 PRO A O 1
ATOM 1950 N N . ASP A 1 241 ? 28.271 -35.300 -4.811 1.00 89.94 241 ASP A N 1
ATOM 1951 C CA . ASP A 1 241 ? 27.867 -35.461 -3.404 1.00 89.94 241 ASP A CA 1
ATOM 1952 C C . ASP A 1 241 ? 26.759 -34.478 -2.967 1.00 89.94 241 ASP A C 1
ATOM 1954 O O . ASP A 1 241 ? 26.432 -34.367 -1.786 1.00 89.94 241 ASP A O 1
ATOM 1958 N N . GLY A 1 242 ? 26.188 -33.714 -3.906 1.00 87.88 242 GLY A N 1
ATOM 1959 C CA . GLY A 1 242 ? 25.120 -32.756 -3.624 1.00 87.88 242 GLY A CA 1
ATOM 1960 C C . GLY A 1 242 ? 23.750 -33.402 -3.386 1.00 87.88 242 GLY A C 1
ATOM 1961 O O . GLY A 1 242 ? 23.437 -34.479 -3.895 1.00 87.88 242 GLY A O 1
ATOM 1962 N N . GLU A 1 243 ? 22.869 -32.682 -2.689 1.00 91.00 243 GLU A N 1
ATOM 1963 C CA . GLU A 1 243 ? 21.445 -33.027 -2.541 1.00 91.00 243 GLU A CA 1
ATOM 1964 C C . GLU A 1 243 ? 20.751 -33.227 -3.901 1.00 91.00 243 GLU A C 1
ATOM 1966 O O . GLU A 1 243 ? 19.871 -34.079 -4.047 1.00 91.00 243 GLU A O 1
ATOM 1971 N N . GLU A 1 244 ? 21.194 -32.481 -4.916 1.00 92.94 244 GLU A N 1
ATOM 1972 C CA . GLU A 1 244 ? 20.741 -32.564 -6.305 1.00 92.94 244 GLU A CA 1
ATOM 1973 C C . GLU A 1 244 ? 21.026 -33.937 -6.943 1.00 92.94 244 GLU A C 1
ATOM 1975 O O . GLU A 1 244 ? 20.247 -34.407 -7.770 1.00 92.94 244 GLU A O 1
ATOM 1980 N N . SER A 1 245 ? 22.094 -34.621 -6.520 1.00 90.50 245 SER A N 1
ATOM 1981 C CA . SER A 1 245 ? 22.442 -35.979 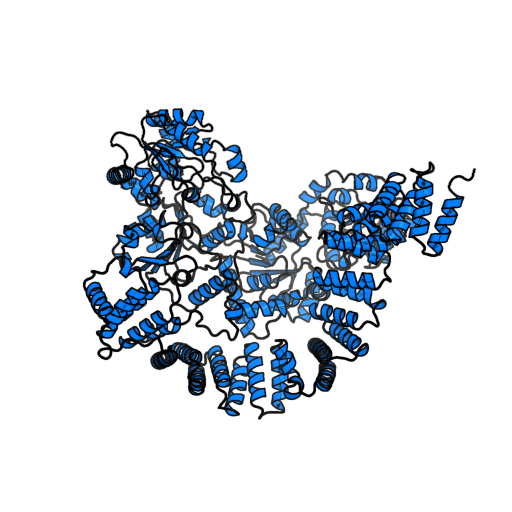-6.960 1.00 90.50 245 SER A CA 1
ATOM 1982 C C . SER A 1 245 ? 21.511 -37.028 -6.335 1.00 90.50 245 SER A C 1
ATOM 1984 O O . SER A 1 245 ? 20.952 -37.894 -7.022 1.00 90.50 245 SER A O 1
ATOM 1986 N N . ARG A 1 246 ? 21.255 -36.914 -5.022 1.00 89.00 246 ARG A N 1
ATOM 1987 C CA . ARG A 1 246 ? 20.388 -37.848 -4.284 1.00 89.00 246 ARG A CA 1
ATOM 1988 C C . ARG A 1 246 ? 18.925 -37.712 -4.704 1.00 89.00 246 ARG A C 1
ATOM 1990 O O . ARG A 1 246 ? 18.296 -38.722 -5.040 1.00 89.00 246 ARG A O 1
ATOM 1997 N N . PHE A 1 247 ? 18.401 -36.488 -4.719 1.00 92.75 247 PHE A N 1
ATOM 1998 C CA . PHE A 1 247 ? 16.970 -36.213 -4.878 1.00 92.75 247 PHE A CA 1
ATOM 1999 C C . PHE A 1 247 ? 16.578 -35.636 -6.249 1.00 92.75 247 PHE A C 1
ATOM 2001 O O . PHE A 1 247 ? 15.388 -35.505 -6.535 1.00 92.75 247 PHE A O 1
ATOM 2008 N N . GLY A 1 248 ? 17.542 -35.359 -7.132 1.00 92.94 248 GLY A N 1
ATOM 2009 C CA . GLY A 1 248 ? 17.292 -34.844 -8.481 1.00 92.94 248 GLY A CA 1
ATOM 2010 C C . GLY A 1 248 ? 16.990 -33.335 -8.527 1.00 92.94 248 GLY A C 1
ATOM 2011 O O . GLY A 1 248 ? 17.246 -32.618 -7.555 1.00 92.94 248 GLY A O 1
ATOM 2012 N N . PRO A 1 249 ? 16.400 -32.842 -9.639 1.00 93.69 249 PRO A N 1
ATOM 2013 C CA . PRO A 1 249 ? 16.098 -31.417 -9.846 1.00 93.69 249 PRO A CA 1
ATOM 2014 C C . PRO A 1 249 ? 15.233 -30.777 -8.761 1.00 93.69 249 PRO A C 1
ATOM 2016 O O . PRO A 1 249 ? 15.364 -29.584 -8.488 1.00 93.69 249 PRO A O 1
ATOM 2019 N N . GLY A 1 250 ? 14.395 -31.572 -8.087 1.00 95.19 250 GLY A N 1
ATOM 2020 C CA . GLY A 1 250 ? 13.533 -31.083 -7.015 1.00 95.19 250 GLY A CA 1
ATOM 2021 C C . GLY A 1 250 ? 14.302 -30.417 -5.871 1.00 95.19 250 GLY A C 1
ATOM 2022 O O . GLY A 1 250 ? 13.849 -29.392 -5.365 1.00 95.19 250 GLY A O 1
ATOM 2023 N N . ALA A 1 251 ? 15.496 -30.918 -5.524 1.00 95.12 251 ALA A N 1
ATOM 2024 C CA . ALA A 1 251 ? 16.325 -30.330 -4.468 1.00 95.12 251 ALA A CA 1
ATOM 2025 C C . ALA A 1 251 ? 16.841 -28.933 -4.833 1.00 95.12 251 ALA A C 1
ATOM 2027 O O . ALA A 1 251 ? 16.809 -28.027 -3.997 1.00 95.12 251 ALA A O 1
ATOM 2028 N N . TYR A 1 252 ? 17.242 -28.734 -6.092 1.00 94.38 252 TYR A N 1
ATOM 2029 C CA . TYR A 1 252 ? 17.651 -27.424 -6.592 1.00 94.38 252 TYR A CA 1
ATOM 2030 C C . TYR A 1 252 ? 16.484 -26.430 -6.550 1.00 94.38 252 TYR A C 1
ATOM 2032 O O . TYR A 1 252 ? 16.601 -25.344 -5.979 1.00 94.38 252 TYR A O 1
ATOM 2040 N N . TYR A 1 253 ? 15.322 -26.816 -7.084 1.00 94.44 253 TYR A N 1
ATOM 2041 C CA . TYR A 1 253 ? 14.146 -25.945 -7.096 1.00 94.44 253 TYR A CA 1
ATOM 2042 C C . TYR A 1 253 ? 13.642 -25.615 -5.687 1.00 94.44 253 TYR A C 1
ATOM 2044 O O . TYR A 1 253 ? 13.269 -24.470 -5.429 1.00 94.44 253 TYR A O 1
ATOM 2052 N N . GLN A 1 254 ? 13.695 -26.573 -4.756 1.00 94.62 254 GLN A N 1
ATOM 2053 C CA . GLN A 1 254 ? 13.397 -26.347 -3.341 1.00 94.62 254 GLN A CA 1
ATOM 2054 C C . GLN A 1 254 ? 14.338 -25.303 -2.726 1.00 94.62 254 GLN A C 1
ATOM 2056 O O . GLN A 1 254 ? 13.863 -24.377 -2.070 1.00 94.62 254 GLN A O 1
ATOM 2061 N N . LEU A 1 255 ? 15.650 -25.400 -2.971 1.00 92.69 255 LEU A N 1
ATOM 2062 C CA . LEU A 1 255 ? 16.633 -24.429 -2.476 1.00 92.69 255 LEU A CA 1
ATOM 2063 C C . LEU A 1 255 ? 16.363 -23.011 -3.006 1.00 92.69 255 LEU A C 1
ATOM 2065 O O . LEU A 1 255 ? 16.550 -22.033 -2.282 1.00 92.69 255 LEU A O 1
ATOM 2069 N N . LYS A 1 256 ? 15.891 -22.889 -4.253 1.00 90.19 256 LYS A N 1
ATOM 2070 C CA . LYS A 1 256 ? 15.511 -21.603 -4.864 1.00 90.19 256 LYS A CA 1
ATOM 2071 C C . LYS A 1 256 ? 14.109 -21.113 -4.475 1.00 90.19 256 LYS A C 1
ATOM 2073 O O . LYS A 1 256 ? 13.766 -19.973 -4.772 1.00 90.19 256 LYS A O 1
ATOM 2078 N N . GLY A 1 257 ? 13.297 -21.935 -3.803 1.00 88.75 257 GLY A N 1
ATOM 2079 C CA . GLY A 1 257 ? 11.906 -21.614 -3.451 1.00 88.75 257 GLY A CA 1
ATOM 2080 C C . GLY A 1 257 ? 10.903 -21.750 -4.609 1.00 88.75 257 GLY A C 1
ATOM 2081 O O . GLY A 1 257 ? 9.766 -21.272 -4.509 1.00 88.75 257 GLY A O 1
ATOM 2082 N N . ASN A 1 258 ? 11.296 -22.419 -5.696 1.00 90.31 258 ASN A N 1
ATOM 2083 C CA . ASN A 1 258 ? 10.459 -22.740 -6.852 1.00 90.31 258 ASN A CA 1
ATOM 2084 C C . ASN A 1 258 ? 9.637 -24.014 -6.586 1.00 90.31 258 ASN A C 1
ATOM 2086 O O . ASN A 1 258 ? 9.854 -25.062 -7.192 1.00 90.31 258 ASN A O 1
ATOM 2090 N N . TRP A 1 259 ? 8.700 -23.926 -5.641 1.00 91.88 259 TRP A N 1
ATOM 2091 C CA . TRP A 1 259 ? 7.969 -25.083 -5.115 1.00 91.88 259 TRP A CA 1
ATOM 2092 C C . TRP A 1 259 ? 7.158 -25.868 -6.155 1.00 91.88 259 TRP A C 1
ATOM 2094 O O . TRP A 1 259 ? 7.134 -27.092 -6.068 1.00 91.88 259 TRP A O 1
ATOM 2104 N N . ASP A 1 260 ? 6.570 -25.216 -7.166 1.00 92.25 260 ASP A N 1
ATOM 2105 C CA . ASP A 1 260 ? 5.820 -25.923 -8.216 1.00 92.25 260 ASP A CA 1
ATOM 2106 C C . ASP A 1 260 ? 6.729 -26.857 -9.029 1.00 92.25 260 ASP A C 1
ATOM 2108 O O . ASP A 1 260 ? 6.457 -28.054 -9.131 1.00 92.25 260 ASP A O 1
ATOM 2112 N N . MET A 1 261 ? 7.866 -26.350 -9.516 1.00 92.81 261 MET A N 1
ATOM 2113 C CA . MET A 1 261 ? 8.864 -27.169 -10.217 1.00 92.81 261 MET A CA 1
ATOM 2114 C C . MET A 1 261 ? 9.466 -28.240 -9.298 1.00 92.81 261 MET A C 1
ATOM 2116 O O . MET A 1 261 ? 9.675 -29.374 -9.728 1.00 92.81 261 MET A O 1
ATOM 2120 N N . ALA A 1 262 ? 9.684 -27.919 -8.016 1.00 95.62 262 ALA A N 1
ATOM 2121 C CA . ALA A 1 262 ? 10.151 -28.893 -7.032 1.00 95.62 262 ALA A CA 1
ATOM 2122 C C . ALA A 1 262 ? 9.156 -30.051 -6.855 1.00 95.62 262 ALA A C 1
ATOM 2124 O O . ALA A 1 262 ? 9.565 -31.211 -6.886 1.00 95.62 262 ALA A O 1
ATOM 2125 N N . SER A 1 263 ? 7.859 -29.748 -6.728 1.00 95.88 263 SER A N 1
ATOM 2126 C CA . SER A 1 263 ? 6.803 -30.751 -6.539 1.00 95.88 263 SER A CA 1
ATOM 2127 C C . SER A 1 263 ? 6.734 -31.724 -7.719 1.00 95.88 263 SER A C 1
ATOM 2129 O O . SER A 1 263 ? 6.805 -32.936 -7.522 1.00 95.88 263 SER A O 1
ATOM 2131 N N . LYS A 1 264 ? 6.742 -31.200 -8.953 1.00 94.44 264 LYS A N 1
ATOM 2132 C CA . LYS A 1 264 ? 6.739 -31.992 -10.193 1.00 94.44 264 LYS A CA 1
ATOM 2133 C C . LYS A 1 264 ? 7.971 -32.893 -10.298 1.00 94.44 264 LYS A C 1
ATOM 2135 O O . LYS A 1 264 ? 7.848 -34.080 -10.604 1.00 94.44 264 LYS A O 1
ATOM 2140 N N . ALA A 1 265 ? 9.154 -32.349 -10.008 1.00 94.75 265 ALA A N 1
ATOM 2141 C CA . ALA A 1 265 ? 10.404 -33.100 -10.067 1.00 94.75 265 ALA A CA 1
ATOM 2142 C C . ALA A 1 265 ? 10.467 -34.212 -9.004 1.00 94.75 265 ALA A C 1
ATOM 2144 O O . ALA A 1 265 ? 10.887 -35.332 -9.311 1.00 94.75 265 ALA A O 1
ATOM 2145 N N . TYR A 1 266 ? 10.024 -33.938 -7.772 1.00 97.12 266 TYR A N 1
ATOM 2146 C CA . TYR A 1 266 ? 9.970 -34.952 -6.721 1.00 97.12 266 TYR A CA 1
ATOM 2147 C C . TYR A 1 266 ? 8.946 -36.044 -7.021 1.00 97.12 266 TYR A C 1
ATOM 2149 O O . TYR A 1 266 ? 9.274 -37.217 -6.859 1.00 97.12 266 TYR A O 1
ATOM 2157 N N . ASP A 1 267 ? 7.756 -35.705 -7.520 1.00 95.38 267 ASP A N 1
ATOM 2158 C CA . ASP A 1 267 ? 6.752 -36.707 -7.888 1.00 95.38 267 ASP A CA 1
ATOM 2159 C C . ASP A 1 267 ? 7.237 -37.639 -8.998 1.00 95.38 267 ASP A C 1
ATOM 2161 O O . ASP A 1 267 ? 7.028 -38.852 -8.917 1.00 95.38 267 ASP A O 1
ATOM 2165 N N . LEU A 1 268 ? 7.938 -37.106 -10.003 1.00 93.12 268 LEU A N 1
ATOM 2166 C CA . LEU A 1 268 ? 8.554 -37.929 -11.041 1.00 93.12 268 LEU A CA 1
ATOM 2167 C C . LEU A 1 268 ? 9.616 -38.868 -10.449 1.00 93.12 268 LEU A C 1
ATOM 2169 O O . LEU A 1 268 ? 9.631 -40.059 -10.758 1.00 93.12 268 LEU A O 1
ATOM 2173 N N . ARG A 1 269 ? 10.483 -38.355 -9.566 1.00 93.12 269 ARG A N 1
ATOM 2174 C CA . ARG A 1 269 ? 11.555 -39.139 -8.930 1.00 93.12 269 ARG A CA 1
ATOM 2175 C C . ARG A 1 269 ? 11.007 -40.236 -8.013 1.00 93.12 269 ARG A C 1
ATOM 2177 O O . ARG A 1 269 ? 11.532 -41.349 -8.010 1.00 93.12 269 ARG A O 1
ATOM 2184 N N . LYS A 1 270 ? 9.938 -39.933 -7.276 1.00 93.00 270 LYS A N 1
ATOM 2185 C CA . LYS A 1 270 ? 9.254 -40.813 -6.317 1.00 93.00 270 LYS A CA 1
ATOM 2186 C C . LYS A 1 270 ? 8.692 -42.066 -6.977 1.00 93.00 270 LYS A C 1
ATOM 2188 O O . LYS A 1 270 ? 8.798 -43.146 -6.404 1.00 93.00 270 LYS A O 1
ATOM 2193 N N . ARG A 1 271 ? 8.205 -41.959 -8.220 1.00 90.62 271 ARG A N 1
ATOM 2194 C CA . ARG A 1 271 ? 7.738 -43.114 -9.016 1.00 90.62 271 ARG A CA 1
ATOM 2195 C C . ARG A 1 271 ? 8.814 -44.188 -9.205 1.00 90.62 271 ARG A C 1
ATOM 2197 O O . ARG A 1 271 ? 8.477 -45.361 -9.290 1.00 90.62 271 ARG A O 1
ATOM 2204 N N . ALA A 1 272 ? 10.093 -43.806 -9.235 1.00 90.19 272 ALA A N 1
ATOM 2205 C CA . ALA A 1 272 ? 11.218 -44.734 -9.365 1.00 90.19 272 ALA A CA 1
ATOM 2206 C C . ALA A 1 272 ? 11.806 -45.196 -8.014 1.00 90.19 272 ALA A C 1
ATOM 2208 O O . ALA A 1 272 ? 12.650 -46.088 -7.991 1.00 90.19 272 ALA A O 1
ATOM 2209 N N . ARG A 1 273 ? 11.409 -44.582 -6.890 1.00 92.12 273 ARG A N 1
ATOM 2210 C CA . ARG A 1 273 ? 11.959 -44.829 -5.543 1.00 92.12 273 ARG A CA 1
ATOM 2211 C C . ARG A 1 273 ? 10.853 -44.838 -4.484 1.00 92.12 273 ARG A C 1
ATOM 2213 O O . ARG A 1 273 ? 10.857 -44.041 -3.554 1.00 92.12 273 ARG A O 1
ATOM 2220 N N . LEU A 1 274 ? 9.896 -45.754 -4.635 1.00 91.31 274 LEU A N 1
ATOM 2221 C CA . LEU A 1 274 ? 8.667 -45.790 -3.828 1.00 91.31 274 LEU A CA 1
ATOM 2222 C C . LEU A 1 274 ? 8.885 -46.005 -2.320 1.00 91.31 274 LEU A C 1
ATOM 2224 O O . LEU A 1 274 ? 8.010 -45.639 -1.543 1.00 91.31 274 LEU A O 1
ATOM 2228 N N . LEU A 1 275 ? 10.021 -46.575 -1.905 1.00 95.25 275 LEU A N 1
ATOM 2229 C CA . LEU A 1 275 ? 10.339 -46.866 -0.499 1.00 95.25 275 LEU A CA 1
ATOM 2230 C C . LEU A 1 275 ? 11.261 -45.814 0.156 1.00 95.25 275 LEU A C 1
ATOM 2232 O O . LEU A 1 275 ? 11.750 -46.033 1.259 1.00 95.25 275 LEU A O 1
ATOM 2236 N N . ASP A 1 276 ? 11.528 -44.684 -0.508 1.00 96.00 276 ASP A N 1
ATOM 2237 C CA . ASP A 1 276 ? 12.356 -43.598 0.039 1.00 96.00 276 ASP A CA 1
ATOM 2238 C C . ASP A 1 276 ? 11.490 -42.612 0.846 1.00 96.00 276 ASP A C 1
ATOM 2240 O O . ASP A 1 276 ? 10.838 -41.728 0.282 1.00 96.00 276 ASP A O 1
ATOM 2244 N N . ALA A 1 277 ? 11.456 -42.786 2.171 1.00 96.94 277 ALA A N 1
ATOM 2245 C CA . ALA A 1 277 ? 10.603 -42.012 3.078 1.00 96.94 277 ALA A CA 1
ATOM 2246 C C . ALA A 1 277 ? 10.881 -40.495 3.029 1.00 96.94 277 ALA A C 1
ATOM 2248 O O . ALA A 1 277 ? 9.951 -39.691 2.955 1.00 96.94 277 ALA A O 1
ATOM 2249 N N . GLU A 1 278 ? 12.156 -40.097 2.977 1.00 96.50 278 GLU A N 1
ATOM 2250 C CA . GLU A 1 278 ? 12.570 -38.689 2.901 1.00 96.50 278 GLU A CA 1
ATOM 2251 C C . GLU A 1 278 ? 12.141 -38.049 1.572 1.00 96.50 278 GLU A C 1
ATOM 2253 O O . GLU A 1 278 ? 11.729 -36.888 1.539 1.00 96.50 278 GLU A O 1
ATOM 2258 N N . LEU A 1 279 ? 12.177 -38.797 0.463 1.00 96.31 279 LEU A N 1
ATOM 2259 C CA . LEU A 1 279 ? 11.682 -38.304 -0.824 1.00 96.31 279 LEU A CA 1
ATOM 2260 C C . LEU A 1 279 ? 10.162 -38.065 -0.803 1.00 96.31 279 LEU A C 1
ATOM 2262 O O . LEU A 1 279 ? 9.703 -37.052 -1.336 1.00 96.31 279 LEU A O 1
ATOM 2266 N N . HIS A 1 280 ? 9.384 -38.947 -0.161 1.00 97.56 280 HIS A N 1
ATOM 2267 C CA . HIS A 1 280 ? 7.949 -38.723 0.074 1.00 97.56 280 HIS A CA 1
ATOM 2268 C C . HIS A 1 280 ? 7.710 -37.480 0.933 1.00 97.56 280 HIS A C 1
ATOM 2270 O O . HIS A 1 280 ? 6.876 -36.645 0.579 1.00 97.56 280 HIS A O 1
ATOM 2276 N N . TYR A 1 281 ? 8.482 -37.299 2.007 1.00 97.56 281 TYR A N 1
ATOM 2277 C CA . TYR A 1 281 ? 8.394 -36.111 2.852 1.00 97.56 281 TYR A CA 1
ATOM 2278 C C . TYR A 1 281 ? 8.698 -34.821 2.069 1.00 97.56 281 TYR A C 1
ATOM 2280 O O . TYR A 1 281 ? 7.941 -33.852 2.154 1.00 97.56 281 TYR A O 1
ATOM 2288 N N . ARG A 1 282 ? 9.758 -34.802 1.251 1.00 96.94 282 ARG A N 1
ATOM 2289 C CA . ARG A 1 282 ? 10.119 -33.641 0.415 1.00 96.94 282 ARG A CA 1
ATOM 2290 C C . ARG A 1 282 ? 9.089 -33.338 -0.665 1.00 96.94 282 ARG A C 1
ATOM 2292 O O . ARG A 1 282 ? 8.783 -32.166 -0.884 1.00 96.94 282 ARG A O 1
ATOM 2299 N N . ALA A 1 283 ? 8.520 -34.366 -1.296 1.00 97.00 283 ALA A N 1
ATOM 2300 C CA . ALA A 1 283 ? 7.390 -34.203 -2.209 1.00 97.00 283 ALA A CA 1
ATOM 2301 C C . ALA A 1 283 ? 6.191 -33.575 -1.480 1.00 97.00 283 ALA A C 1
ATOM 2303 O O . ALA A 1 283 ? 5.627 -32.591 -1.958 1.00 97.00 283 ALA A O 1
ATOM 2304 N N . GLY A 1 284 ? 5.865 -34.079 -0.284 1.00 97.25 284 GLY A N 1
ATOM 2305 C CA . GLY A 1 284 ? 4.814 -33.522 0.565 1.00 97.25 284 GLY A CA 1
ATOM 2306 C C . GLY A 1 284 ? 5.064 -32.060 0.932 1.00 97.25 284 GLY A C 1
ATOM 2307 O O . GLY A 1 284 ? 4.169 -31.234 0.793 1.00 97.25 284 GLY A O 1
ATOM 2308 N N . LEU A 1 285 ? 6.300 -31.705 1.300 1.00 96.12 285 LEU A N 1
ATOM 2309 C CA . LEU A 1 285 ? 6.701 -30.327 1.593 1.00 96.12 285 LEU A CA 1
ATOM 2310 C C . LEU A 1 285 ? 6.601 -29.402 0.380 1.00 96.12 285 LEU A C 1
ATOM 2312 O O . LEU A 1 285 ? 6.185 -28.254 0.526 1.00 96.12 285 LEU A O 1
ATOM 2316 N N . ALA A 1 286 ? 6.965 -29.874 -0.810 1.00 95.81 286 ALA A N 1
ATOM 2317 C CA . ALA A 1 286 ? 6.819 -29.082 -2.022 1.00 95.81 286 ALA A CA 1
ATOM 2318 C C . ALA A 1 286 ? 5.340 -28.825 -2.362 1.00 95.81 286 ALA A C 1
ATOM 2320 O O . ALA A 1 286 ? 4.991 -27.694 -2.702 1.00 95.81 286 ALA A O 1
ATOM 2321 N N . HIS A 1 287 ? 4.468 -29.828 -2.200 1.00 96.50 287 HIS A N 1
ATOM 2322 C CA . HIS A 1 287 ? 3.015 -29.680 -2.366 1.00 96.50 287 HIS A CA 1
ATOM 2323 C C . HIS A 1 287 ? 2.391 -28.758 -1.317 1.00 96.50 287 HIS A C 1
ATOM 2325 O O . HIS A 1 287 ? 1.640 -27.856 -1.681 1.00 96.50 287 HIS A O 1
ATOM 2331 N N . ASP A 1 288 ? 2.772 -28.902 -0.045 1.00 94.62 288 ASP A N 1
ATOM 2332 C CA . ASP A 1 288 ? 2.387 -28.012 1.062 1.00 94.62 288 ASP A CA 1
ATOM 2333 C C . ASP A 1 288 ? 2.702 -26.548 0.714 1.00 94.62 288 ASP A C 1
ATOM 2335 O O . ASP A 1 288 ? 1.834 -25.677 0.744 1.00 94.62 288 ASP A O 1
ATOM 2339 N N . ARG A 1 289 ? 3.921 -26.275 0.233 1.00 92.06 289 ARG A N 1
ATOM 2340 C CA . ARG A 1 289 ? 4.337 -24.927 -0.185 1.00 92.06 289 ARG A CA 1
ATOM 2341 C C . ARG A 1 289 ? 3.630 -24.402 -1.440 1.00 92.06 289 ARG A C 1
ATOM 2343 O O . ARG A 1 289 ? 3.614 -23.189 -1.649 1.00 92.06 289 ARG A O 1
ATOM 2350 N N . CYS A 1 290 ? 3.033 -25.283 -2.240 1.00 92.31 290 CYS A N 1
ATOM 2351 C CA . CYS A 1 290 ? 2.123 -24.934 -3.337 1.00 92.31 290 CYS A CA 1
ATOM 2352 C C . CYS A 1 290 ? 0.654 -24.872 -2.897 1.00 92.31 290 CYS A C 1
ATOM 2354 O O . CYS A 1 290 ? -0.210 -24.620 -3.726 1.00 92.31 290 CYS A O 1
ATOM 2356 N N . PHE A 1 291 ? 0.364 -25.106 -1.617 1.00 94.44 291 PHE A N 1
ATOM 2357 C CA . PHE A 1 291 ? -0.970 -25.152 -1.017 1.00 94.44 291 PHE A CA 1
ATOM 2358 C C . PHE A 1 291 ? -1.839 -26.295 -1.571 1.00 94.44 291 PHE A C 1
ATOM 2360 O O . PHE A 1 291 ? -3.059 -26.281 -1.463 1.00 94.44 291 PHE A O 1
ATOM 2367 N N . ARG A 1 292 ? -1.193 -27.327 -2.123 1.00 96.19 292 ARG A N 1
ATOM 2368 C CA . ARG A 1 292 ? -1.808 -28.571 -2.603 1.00 96.19 292 ARG A CA 1
ATOM 2369 C C . ARG A 1 292 ? -1.884 -29.565 -1.446 1.00 96.19 292 ARG A C 1
ATOM 2371 O O . ARG A 1 292 ? -1.132 -30.537 -1.371 1.00 96.19 292 ARG A O 1
ATOM 2378 N N . TRP A 1 293 ? -2.713 -29.243 -0.452 1.00 95.62 293 TRP A N 1
ATOM 2379 C CA . TRP A 1 293 ? -2.685 -29.927 0.849 1.00 95.62 293 TRP A CA 1
ATOM 2380 C C . TRP A 1 293 ? -3.121 -31.390 0.774 1.00 95.62 293 TRP A C 1
ATOM 2382 O O . TRP A 1 293 ? -2.632 -32.203 1.552 1.00 95.62 293 TRP A O 1
ATOM 2392 N N . LYS A 1 294 ? -3.969 -31.752 -0.195 1.00 96.94 294 LYS A N 1
ATOM 2393 C CA . LYS A 1 294 ? -4.392 -33.140 -0.421 1.00 96.94 294 LYS A CA 1
ATOM 2394 C C . LYS A 1 294 ? -3.219 -34.021 -0.860 1.00 96.94 294 LYS A C 1
ATOM 2396 O O . LYS A 1 294 ? -2.989 -35.089 -0.296 1.00 96.94 294 LYS A O 1
ATOM 2401 N N . GLU A 1 295 ? -2.448 -33.559 -1.837 1.00 97.12 295 GLU A N 1
ATOM 2402 C CA . GLU A 1 295 ? -1.241 -34.216 -2.336 1.00 97.12 295 GLU A CA 1
ATOM 2403 C C . GLU A 1 295 ? -0.130 -34.224 -1.280 1.00 97.12 295 GLU A C 1
ATOM 2405 O O . GLU A 1 295 ? 0.606 -35.213 -1.147 1.00 97.12 295 GLU A O 1
ATOM 2410 N N . ALA A 1 296 ? -0.041 -33.145 -0.493 1.00 97.62 296 ALA A N 1
ATOM 2411 C CA . ALA A 1 296 ? 0.861 -33.051 0.645 1.00 97.62 296 ALA A CA 1
ATOM 2412 C C . ALA A 1 296 ? 0.535 -34.106 1.710 1.00 97.62 296 ALA A C 1
ATOM 2414 O O . ALA A 1 296 ? 1.418 -34.880 2.071 1.00 97.62 296 ALA A O 1
ATOM 2415 N N . ALA A 1 297 ? -0.726 -34.197 2.151 1.00 98.06 297 ALA A N 1
ATOM 2416 C CA . ALA A 1 297 ? -1.182 -35.171 3.141 1.00 98.06 297 ALA A CA 1
ATOM 2417 C C . ALA A 1 297 ? -0.912 -36.613 2.686 1.00 98.06 297 ALA A C 1
ATOM 2419 O O . ALA A 1 297 ? -0.352 -37.396 3.448 1.00 98.06 297 ALA A O 1
ATOM 2420 N N . ALA A 1 298 ? -1.206 -36.953 1.425 1.00 97.75 298 ALA A N 1
ATOM 2421 C CA . ALA A 1 298 ? -0.927 -38.286 0.882 1.00 97.75 298 ALA A CA 1
ATOM 2422 C C . ALA A 1 298 ? 0.576 -38.633 0.889 1.00 97.75 298 ALA A C 1
ATOM 2424 O O . ALA A 1 298 ? 0.973 -39.754 1.224 1.00 97.75 298 ALA A O 1
ATOM 2425 N N . SER A 1 299 ? 1.425 -37.665 0.533 1.00 98.00 299 SER A N 1
ATOM 2426 C CA . SER A 1 299 ? 2.879 -37.854 0.532 1.00 98.00 299 SER A CA 1
ATOM 2427 C C . SER A 1 299 ? 3.444 -37.923 1.958 1.00 98.00 299 SER A C 1
ATOM 2429 O O . SER A 1 299 ? 4.284 -38.775 2.239 1.00 98.00 299 SER A O 1
ATOM 2431 N N . TYR A 1 300 ? 2.948 -37.101 2.888 1.00 98.38 300 TYR A N 1
ATOM 2432 C CA . TYR A 1 300 ? 3.334 -37.170 4.298 1.00 98.38 300 TYR A CA 1
ATOM 2433 C C . TYR A 1 300 ? 2.895 -38.471 4.961 1.00 98.38 300 TYR A C 1
ATOM 2435 O O . TYR A 1 300 ? 3.703 -39.073 5.661 1.00 98.38 300 TYR A O 1
ATOM 2443 N N . LEU A 1 301 ? 1.675 -38.943 4.691 1.00 98.25 301 LEU A N 1
ATOM 2444 C CA . LEU A 1 301 ? 1.181 -40.230 5.179 1.00 98.25 301 LEU A CA 1
ATOM 2445 C C . LEU A 1 301 ? 2.094 -41.378 4.730 1.00 98.25 301 LEU A C 1
ATOM 2447 O O . LEU A 1 301 ? 2.446 -42.242 5.531 1.00 98.25 301 LEU A O 1
ATOM 2451 N N . SER A 1 302 ? 2.535 -41.354 3.469 1.00 97.62 302 SER A N 1
ATOM 2452 C CA . SER A 1 302 ? 3.484 -42.340 2.940 1.00 97.62 302 SER A CA 1
ATOM 2453 C C . SER A 1 302 ? 4.841 -42.259 3.651 1.00 97.62 302 SER A C 1
ATOM 2455 O O . SER A 1 302 ? 5.391 -43.288 4.034 1.00 97.62 302 SER A O 1
ATOM 2457 N N . ALA A 1 303 ? 5.358 -41.048 3.892 1.00 98.06 303 ALA A N 1
ATOM 2458 C CA . ALA A 1 303 ? 6.616 -40.841 4.613 1.00 98.06 303 ALA A CA 1
ATOM 2459 C C . ALA A 1 303 ? 6.557 -41.373 6.055 1.00 98.06 303 ALA A C 1
ATOM 2461 O O . ALA A 1 303 ? 7.425 -42.146 6.454 1.00 98.06 303 ALA A O 1
ATOM 2462 N N . VAL A 1 304 ? 5.516 -41.023 6.822 1.00 97.88 304 VAL A N 1
ATOM 2463 C CA . VAL A 1 304 ? 5.373 -41.480 8.217 1.00 97.88 304 VAL A CA 1
ATOM 2464 C C . VAL A 1 304 ? 5.015 -42.959 8.335 1.00 97.88 304 VAL A C 1
ATOM 2466 O O . VAL A 1 304 ? 5.304 -43.568 9.357 1.00 97.88 304 VAL A O 1
ATOM 2469 N N . SER A 1 305 ? 4.416 -43.559 7.303 1.00 97.25 305 SER A N 1
ATOM 2470 C CA . SER A 1 305 ? 4.174 -45.008 7.272 1.00 97.25 305 SER A CA 1
ATOM 2471 C C . SER A 1 305 ? 5.471 -45.794 7.072 1.00 97.25 305 SER A C 1
ATOM 2473 O O . SER A 1 305 ? 5.620 -46.884 7.616 1.00 97.25 305 SER A O 1
ATOM 2475 N N . LEU A 1 306 ? 6.413 -45.244 6.297 1.00 97.44 306 LEU A N 1
ATOM 2476 C CA . LEU A 1 306 ? 7.737 -45.832 6.082 1.00 97.44 306 LEU A CA 1
ATOM 2477 C C . LEU A 1 306 ? 8.676 -45.578 7.271 1.00 97.44 306 LEU A C 1
ATOM 2479 O O . LEU A 1 306 ? 9.465 -46.454 7.618 1.00 97.44 306 LEU A O 1
ATOM 2483 N N . GLU A 1 307 ? 8.581 -44.407 7.907 1.00 97.31 307 GLU A N 1
ATOM 2484 C CA . GLU A 1 307 ? 9.399 -44.037 9.066 1.00 97.31 307 GLU A CA 1
ATOM 2485 C C . GLU A 1 307 ? 8.561 -43.348 10.171 1.00 97.31 307 GLU A C 1
ATOM 2487 O O . GLU A 1 307 ? 8.533 -42.117 10.281 1.00 97.31 307 GLU A O 1
ATOM 2492 N N . PRO A 1 308 ? 7.877 -44.126 11.037 1.00 95.44 308 PRO A N 1
ATOM 2493 C CA . PRO A 1 308 ? 6.948 -43.583 12.036 1.00 95.44 308 PRO A CA 1
ATOM 2494 C C . PRO A 1 308 ? 7.604 -42.755 13.143 1.00 95.44 308 PRO A C 1
ATOM 2496 O O . PRO A 1 308 ? 6.926 -41.965 13.798 1.00 95.44 308 PRO A O 1
ATOM 2499 N N . SER A 1 309 ? 8.912 -42.913 13.360 1.00 95.44 309 SER A N 1
ATOM 2500 C CA . SER A 1 309 ? 9.665 -42.263 14.438 1.00 95.44 309 SER A CA 1
ATOM 2501 C C . SER A 1 309 ? 9.993 -40.789 14.184 1.00 95.44 309 SER A C 1
ATOM 2503 O O . SER A 1 309 ? 10.660 -40.182 15.018 1.00 95.44 309 SER A O 1
ATOM 2505 N N . GLN A 1 310 ? 9.565 -40.208 13.057 1.00 97.25 310 GLN A N 1
ATOM 2506 C CA . GLN A 1 310 ? 9.858 -38.820 12.686 1.00 97.25 310 GLN A CA 1
ATOM 2507 C C . GLN A 1 310 ? 8.744 -37.859 13.150 1.00 97.25 310 GLN A C 1
ATOM 2509 O O . GLN A 1 310 ? 7.780 -37.619 12.417 1.00 97.25 310 GLN A O 1
ATOM 2514 N N . PRO A 1 311 ? 8.847 -37.234 14.342 1.00 96.81 311 PRO A N 1
ATOM 2515 C CA . PRO A 1 311 ? 7.754 -36.444 14.918 1.00 96.81 311 PRO A CA 1
ATOM 2516 C C . PRO A 1 311 ? 7.356 -35.229 14.070 1.00 96.81 311 PRO A C 1
ATOM 2518 O O . PRO A 1 311 ? 6.183 -34.871 13.991 1.00 96.81 311 PRO A O 1
ATOM 2521 N N . TYR A 1 312 ? 8.322 -34.580 13.411 1.00 96.44 312 TYR A N 1
ATOM 2522 C CA . TYR A 1 312 ? 8.043 -33.395 12.594 1.00 96.44 312 TYR A CA 1
ATOM 2523 C C . TYR A 1 312 ? 7.211 -33.722 11.345 1.00 96.44 312 TYR A C 1
ATOM 2525 O O . TYR A 1 312 ? 6.435 -32.882 10.888 1.00 96.44 312 TYR A O 1
ATOM 2533 N N . TRP A 1 313 ? 7.340 -34.935 10.805 1.00 97.44 313 TRP A N 1
ATOM 2534 C CA . TRP A 1 313 ? 6.570 -35.369 9.640 1.00 97.44 313 TRP A CA 1
ATOM 2535 C C . TRP A 1 313 ? 5.101 -35.600 10.003 1.00 97.44 313 TRP A C 1
ATOM 2537 O O . TRP A 1 313 ? 4.225 -35.171 9.257 1.00 97.44 313 TRP A O 1
ATOM 2547 N N . HIS A 1 314 ? 4.823 -36.151 11.191 1.00 97.88 314 HIS A N 1
ATOM 2548 C CA . HIS A 1 314 ? 3.460 -36.245 11.738 1.00 97.88 314 HIS A CA 1
ATOM 2549 C C . HIS A 1 314 ? 2.839 -34.870 11.985 1.00 97.88 314 HIS A C 1
ATOM 2551 O O . HIS A 1 314 ? 1.692 -34.638 11.619 1.00 97.88 314 HIS A O 1
ATOM 2557 N N . TYR A 1 315 ? 3.610 -33.910 12.506 1.00 96.81 315 TYR A N 1
ATOM 2558 C CA . TYR A 1 315 ? 3.143 -32.524 12.617 1.00 96.81 315 TYR A CA 1
ATOM 2559 C C . TYR A 1 315 ? 2.767 -31.934 11.247 1.00 96.81 315 TYR A C 1
ATOM 2561 O O . TYR A 1 315 ? 1.753 -31.249 11.117 1.00 96.81 315 TYR A O 1
ATOM 2569 N N . LYS A 1 316 ? 3.571 -32.197 10.211 1.00 97.19 316 LYS A N 1
ATOM 2570 C CA . LYS A 1 316 ? 3.284 -31.752 8.842 1.00 97.19 316 LYS A CA 1
ATOM 2571 C C . LYS A 1 316 ? 2.053 -32.435 8.240 1.00 97.19 316 LYS A C 1
ATOM 2573 O O . LYS A 1 316 ? 1.281 -31.761 7.562 1.00 97.19 316 LYS A O 1
ATOM 2578 N N . LEU A 1 317 ? 1.834 -33.715 8.539 1.00 98.12 317 LEU A N 1
ATOM 2579 C CA . LEU A 1 317 ? 0.603 -34.429 8.197 1.00 98.12 317 LEU A CA 1
ATOM 2580 C C . LEU A 1 317 ? -0.618 -33.791 8.879 1.00 98.12 317 LEU A C 1
ATOM 2582 O O . LEU A 1 317 ? -1.585 -33.464 8.197 1.00 98.12 317 LEU A O 1
ATOM 2586 N N . GLY A 1 318 ? -0.535 -33.520 10.187 1.00 97.50 318 GLY A N 1
ATOM 2587 C CA . GLY A 1 318 ? -1.585 -32.825 10.937 1.00 97.50 318 GLY A CA 1
ATOM 2588 C C . GLY A 1 318 ? -1.885 -31.433 10.380 1.00 97.50 318 GLY A C 1
ATOM 2589 O O . GLY A 1 318 ? -3.045 -31.084 10.203 1.00 97.50 318 GLY A O 1
ATOM 2590 N N . PHE A 1 319 ? -0.853 -30.673 9.992 1.00 96.94 319 PHE A N 1
ATOM 2591 C CA . PHE A 1 319 ? -1.019 -29.385 9.305 1.00 96.94 319 PHE A CA 1
ATOM 2592 C C . PHE A 1 319 ? -1.747 -29.526 7.969 1.00 96.94 319 PHE A C 1
ATOM 2594 O O . PHE A 1 319 ? -2.660 -28.753 7.696 1.00 96.94 319 PHE A O 1
ATOM 2601 N N . ALA A 1 320 ? -1.389 -30.509 7.142 1.00 97.00 320 ALA A N 1
ATOM 2602 C CA . ALA A 1 320 ? -2.076 -30.728 5.874 1.00 97.00 320 ALA A CA 1
ATOM 2603 C C . ALA A 1 320 ? -3.558 -31.102 6.085 1.00 97.00 320 ALA A C 1
ATOM 2605 O O . ALA A 1 320 ? -4.422 -30.520 5.431 1.00 97.00 320 ALA A O 1
ATOM 2606 N N . HIS A 1 321 ? -3.860 -31.988 7.043 1.00 97.81 321 HIS A N 1
ATOM 2607 C CA . HIS A 1 321 ? -5.238 -32.326 7.422 1.00 97.81 321 HIS A CA 1
ATOM 2608 C C . HIS A 1 321 ? -6.012 -31.118 7.949 1.00 97.81 321 HIS A C 1
ATOM 2610 O O . HIS A 1 321 ? -7.144 -30.885 7.528 1.00 97.81 321 HIS A O 1
ATOM 2616 N N . GLU A 1 322 ? -5.384 -30.301 8.794 1.00 96.31 322 GLU A N 1
ATOM 2617 C CA . GLU A 1 322 ? -5.983 -29.073 9.304 1.00 96.31 322 GLU A CA 1
ATOM 2618 C C . GLU A 1 322 ? -6.365 -28.118 8.160 1.00 96.31 322 GLU A C 1
ATOM 2620 O O . GLU A 1 322 ? -7.485 -27.607 8.117 1.00 96.31 322 GLU A O 1
ATOM 2625 N N . ARG A 1 323 ? -5.470 -27.903 7.188 1.00 94.31 323 ARG A N 1
ATOM 2626 C CA . ARG A 1 323 ? -5.749 -27.040 6.026 1.00 94.31 323 ARG A CA 1
ATOM 2627 C C . ARG A 1 323 ? -6.853 -27.596 5.125 1.00 94.31 323 ARG A C 1
ATOM 2629 O O . ARG A 1 323 ? -7.568 -26.824 4.491 1.00 94.31 323 ARG A O 1
ATOM 2636 N N . MET A 1 324 ? -7.018 -28.916 5.104 1.00 95.12 324 MET A N 1
ATOM 2637 C CA . MET A 1 324 ? -8.126 -29.606 4.440 1.00 95.12 324 MET A CA 1
ATOM 2638 C C . MET A 1 324 ? -9.422 -29.620 5.264 1.00 95.12 324 MET A C 1
ATOM 2640 O O . MET A 1 324 ? -10.426 -30.126 4.772 1.00 95.12 324 MET A O 1
ATOM 2644 N N . GLN A 1 325 ? -9.416 -29.077 6.489 1.00 95.88 325 GLN A N 1
ATOM 2645 C CA . GLN A 1 325 ? -10.524 -29.146 7.452 1.00 95.88 325 GLN A CA 1
ATOM 2646 C C . GLN A 1 325 ? -10.901 -30.583 7.865 1.00 95.88 325 GLN A C 1
ATOM 2648 O O . GLN A 1 325 ? -12.018 -30.838 8.312 1.00 95.88 325 GLN A O 1
ATOM 2653 N N . ALA A 1 326 ? -9.962 -31.524 7.748 1.00 97.31 326 ALA A N 1
ATOM 2654 C CA . ALA A 1 326 ? -10.071 -32.883 8.273 1.00 97.31 326 ALA A CA 1
ATOM 2655 C C . ALA A 1 326 ? -9.686 -32.868 9.763 1.00 97.31 326 ALA A C 1
ATOM 2657 O O . ALA A 1 326 ? -8.575 -33.236 10.147 1.00 97.31 326 ALA A O 1
ATOM 2658 N N . TRP A 1 327 ? -10.566 -32.286 10.586 1.00 97.25 327 TRP A N 1
ATOM 2659 C CA . TRP A 1 327 ? -10.251 -31.945 11.976 1.00 97.25 327 TRP A CA 1
ATOM 2660 C C . TRP A 1 327 ? -9.900 -33.160 12.849 1.00 97.25 327 TRP A C 1
ATOM 2662 O O . TRP A 1 327 ? -8.883 -33.071 13.535 1.00 97.25 327 TRP A O 1
ATOM 2672 N N . PRO A 1 328 ? -10.643 -34.288 12.826 1.00 97.19 328 PRO A N 1
ATOM 2673 C CA . PRO A 1 328 ? -10.287 -35.466 13.622 1.00 97.19 328 PRO A CA 1
ATOM 2674 C C . PRO A 1 328 ? -8.896 -36.021 13.281 1.00 97.19 328 PRO A C 1
ATOM 2676 O O . PRO A 1 328 ? -8.078 -36.238 14.172 1.00 97.19 328 PRO A O 1
ATOM 2679 N N . GLU A 1 329 ? -8.583 -36.158 11.992 1.00 97.69 329 GLU A N 1
ATOM 2680 C CA . GLU A 1 329 ? -7.288 -36.647 11.512 1.00 97.69 329 GLU A CA 1
ATOM 2681 C C . GLU A 1 329 ? -6.148 -35.680 11.860 1.00 97.69 329 GLU A C 1
ATOM 2683 O O . GLU A 1 329 ? -5.032 -36.105 12.169 1.00 97.69 329 GLU A O 1
ATOM 2688 N N . ALA A 1 330 ? -6.421 -34.371 11.848 1.00 97.81 330 ALA A N 1
ATOM 2689 C CA . ALA A 1 330 ? -5.467 -33.362 12.291 1.00 97.81 330 ALA A CA 1
ATOM 2690 C C . ALA A 1 330 ? -5.155 -33.498 13.788 1.00 97.81 330 ALA A C 1
ATOM 2692 O O . ALA A 1 330 ? -3.981 -33.453 14.163 1.00 97.81 330 ALA A O 1
ATOM 2693 N N . VAL A 1 331 ? -6.178 -33.696 14.633 1.00 97.88 331 VAL A N 1
ATOM 2694 C CA . VAL A 1 331 ? -5.997 -33.932 16.075 1.00 97.88 331 VAL A CA 1
ATOM 2695 C C . VAL A 1 331 ? -5.114 -35.158 16.291 1.00 97.88 331 VAL A C 1
ATOM 2697 O O . VAL A 1 331 ? -4.078 -35.040 16.944 1.00 97.88 331 VAL A O 1
ATOM 2700 N N . ASP A 1 332 ? -5.461 -36.298 15.693 1.00 97.12 332 ASP A N 1
ATOM 2701 C CA . ASP A 1 332 ? -4.721 -37.552 15.871 1.00 97.12 332 ASP A CA 1
ATOM 2702 C C . ASP A 1 332 ? -3.244 -37.412 15.461 1.00 97.12 332 ASP A C 1
ATOM 2704 O O . ASP A 1 332 ? -2.341 -37.794 16.211 1.00 97.12 332 ASP A O 1
ATOM 2708 N N . ALA A 1 333 ? -2.975 -36.796 14.305 1.00 97.75 333 ALA A N 1
ATOM 2709 C CA . ALA A 1 333 ? -1.613 -36.579 13.825 1.00 97.75 333 ALA A CA 1
ATOM 2710 C C . ALA A 1 333 ? -0.811 -35.619 14.725 1.00 97.75 333 ALA A C 1
ATOM 2712 O O . ALA A 1 333 ? 0.375 -35.853 14.986 1.00 97.75 333 ALA A O 1
ATOM 2713 N N . TYR A 1 334 ? -1.437 -34.550 15.230 1.00 97.81 334 TYR A N 1
ATOM 2714 C CA . TYR A 1 334 ? -0.783 -33.612 16.142 1.00 97.81 334 TYR A CA 1
ATOM 2715 C C . TYR A 1 334 ? -0.495 -34.217 17.513 1.00 97.81 334 TYR A C 1
ATOM 2717 O O . TYR A 1 334 ? 0.607 -34.028 18.033 1.00 97.81 334 TYR A O 1
ATOM 2725 N N . GLU A 1 335 ? -1.438 -34.960 18.089 1.00 96.75 335 GLU A N 1
ATOM 2726 C CA . GLU A 1 335 ? -1.232 -35.642 19.367 1.00 96.75 335 GLU A CA 1
ATOM 2727 C C . GLU A 1 335 ? -0.155 -36.719 19.252 1.00 96.75 335 GLU A C 1
ATOM 2729 O O . GLU A 1 335 ? 0.707 -36.819 20.128 1.00 96.75 335 GLU A O 1
ATOM 2734 N N . TYR A 1 336 ? -0.129 -37.468 18.145 1.00 96.81 336 TYR A N 1
ATOM 2735 C CA . TYR A 1 336 ? 0.922 -38.450 17.905 1.00 96.81 336 TYR A CA 1
ATOM 2736 C C . TYR A 1 336 ? 2.297 -37.780 17.781 1.00 96.81 336 TYR A C 1
ATOM 2738 O O . TYR A 1 336 ? 3.237 -38.173 18.479 1.00 96.81 336 TYR A O 1
ATOM 2746 N N . ALA A 1 337 ? 2.411 -36.700 16.996 1.00 97.44 337 ALA A N 1
ATOM 2747 C CA . ALA A 1 337 ? 3.637 -35.903 16.907 1.00 97.44 337 ALA A CA 1
ATOM 2748 C C . ALA A 1 337 ? 4.098 -35.403 18.288 1.00 97.44 337 ALA A C 1
ATOM 2750 O O . ALA A 1 337 ? 5.278 -35.509 18.638 1.00 97.44 337 ALA A O 1
ATOM 2751 N N . ALA A 1 338 ? 3.165 -34.881 19.087 1.00 96.25 338 ALA A N 1
ATOM 2752 C CA . ALA A 1 338 ? 3.428 -34.365 20.424 1.00 96.25 338 ALA A CA 1
ATOM 2753 C C . ALA A 1 338 ? 3.807 -35.470 21.423 1.00 96.25 338 ALA A C 1
ATOM 2755 O O . ALA A 1 338 ? 4.651 -35.236 22.286 1.00 96.25 338 ALA A O 1
ATOM 2756 N N . SER A 1 339 ? 3.275 -36.685 21.276 1.00 95.25 339 SER A N 1
ATOM 2757 C CA . SER A 1 339 ? 3.647 -37.839 22.105 1.00 95.25 339 SER A CA 1
ATOM 2758 C C . SER A 1 339 ? 5.091 -38.299 21.864 1.00 95.25 339 SER A C 1
ATOM 2760 O O . SER A 1 339 ? 5.799 -38.630 22.813 1.00 95.25 339 SER A O 1
ATOM 2762 N N . LEU A 1 340 ? 5.562 -38.239 20.612 1.00 95.94 340 LEU A N 1
ATOM 2763 C CA . LEU A 1 340 ? 6.942 -38.561 20.237 1.00 95.94 340 LEU A CA 1
ATOM 2764 C C . LEU A 1 340 ? 7.939 -37.483 20.688 1.00 95.94 340 LEU A C 1
ATOM 2766 O O . LEU A 1 340 ? 9.114 -37.774 20.914 1.00 95.94 340 LEU A O 1
ATOM 2770 N N . ARG A 1 341 ? 7.491 -36.226 20.826 1.00 95.56 341 ARG A N 1
ATOM 2771 C CA . ARG A 1 341 ? 8.309 -35.119 21.346 1.00 95.56 341 ARG A CA 1
ATOM 2772 C C . ARG A 1 341 ? 7.526 -34.239 22.332 1.00 95.56 341 ARG A C 1
ATOM 2774 O O . ARG A 1 341 ? 7.188 -33.101 21.990 1.00 95.56 341 ARG A O 1
ATOM 2781 N N . PRO A 1 342 ? 7.334 -34.692 23.587 1.00 88.44 342 PRO A N 1
ATOM 2782 C CA . PRO A 1 342 ? 6.507 -33.984 24.572 1.00 88.44 342 PRO A CA 1
ATOM 2783 C C . PRO A 1 342 ? 6.987 -32.569 24.916 1.00 88.44 342 PRO A C 1
ATOM 2785 O O . PRO A 1 342 ? 6.204 -31.742 25.376 1.00 88.44 342 PRO A O 1
ATOM 2788 N N . SER A 1 343 ? 8.264 -32.253 24.667 1.00 88.06 343 SER A N 1
ATOM 2789 C CA . SER A 1 343 ? 8.813 -30.910 24.881 1.00 88.06 343 SER A CA 1
ATOM 2790 C C . SER A 1 343 ? 8.264 -29.852 23.916 1.00 88.06 343 SER A C 1
ATOM 2792 O O . SER A 1 343 ? 8.358 -28.660 24.213 1.00 88.06 343 SER A O 1
ATOM 2794 N N . ASN A 1 344 ? 7.677 -30.245 22.778 1.00 90.19 344 ASN A N 1
ATOM 2795 C CA . ASN A 1 344 ? 7.099 -29.303 21.823 1.00 90.19 344 ASN A CA 1
ATOM 2796 C C . ASN A 1 344 ? 5.615 -29.032 22.106 1.00 90.19 344 ASN A C 1
ATOM 2798 O O . ASN A 1 344 ? 4.712 -29.596 21.491 1.00 90.19 344 ASN A O 1
ATOM 2802 N N . ARG A 1 345 ? 5.376 -28.094 23.020 1.00 91.62 345 ARG A N 1
ATOM 2803 C CA . ARG A 1 345 ? 4.038 -27.676 23.468 1.00 91.62 345 ARG A CA 1
ATOM 2804 C C . ARG A 1 345 ? 3.144 -27.103 22.366 1.00 91.62 345 ARG A C 1
ATOM 2806 O O . ARG A 1 345 ? 1.924 -27.183 22.462 1.00 91.62 345 ARG A O 1
ATOM 2813 N N . TYR A 1 346 ? 3.727 -26.539 21.306 1.00 93.44 346 TYR A N 1
ATOM 2814 C CA . TYR A 1 346 ? 2.943 -25.962 20.213 1.00 93.44 346 TYR A CA 1
ATOM 2815 C C . TYR A 1 346 ? 2.101 -27.017 19.488 1.00 93.44 346 TYR A C 1
ATOM 2817 O O . TYR A 1 346 ? 1.000 -26.711 19.046 1.00 93.44 346 TYR A O 1
ATOM 2825 N N . TRP A 1 347 ? 2.575 -28.260 19.399 1.00 95.12 347 TRP A N 1
ATOM 2826 C CA . TRP A 1 347 ? 1.826 -29.336 18.746 1.00 95.12 347 TRP A CA 1
ATOM 2827 C C . TRP A 1 347 ? 0.597 -29.757 19.557 1.00 95.12 347 TRP A C 1
ATOM 2829 O O . TRP A 1 347 ? -0.465 -29.940 18.972 1.00 95.12 347 TRP A O 1
ATOM 2839 N N . TRP A 1 348 ? 0.689 -29.773 20.892 1.00 96.25 348 TRP A N 1
ATOM 2840 C CA . TRP A 1 348 ? -0.480 -29.926 21.767 1.00 96.25 348 TRP A CA 1
ATOM 2841 C C . TRP A 1 348 ? -1.474 -28.770 21.614 1.00 96.25 348 TRP A C 1
ATOM 2843 O O . TRP A 1 348 ? -2.677 -28.999 21.553 1.00 96.25 348 TRP A O 1
ATOM 2853 N N . TYR A 1 349 ? -0.985 -27.532 21.472 1.00 96.06 349 TYR A N 1
ATOM 2854 C CA . TYR A 1 349 ? -1.850 -26.384 21.183 1.00 96.06 349 TYR A CA 1
ATOM 2855 C C . TYR A 1 349 ? -2.573 -26.539 19.833 1.00 96.06 349 TYR A C 1
ATOM 2857 O O . TYR A 1 349 ? -3.757 -26.225 19.742 1.00 96.06 349 TYR A O 1
ATOM 2865 N N . ARG A 1 350 ? -1.899 -27.051 18.789 1.00 96.31 350 ARG A N 1
ATOM 2866 C CA . ARG A 1 350 ? -2.545 -27.342 17.494 1.00 96.31 350 ARG A CA 1
ATOM 2867 C C . ARG A 1 350 ? -3.596 -28.443 17.601 1.00 96.31 350 ARG A C 1
ATOM 2869 O O . ARG A 1 350 ? -4.663 -28.287 17.021 1.00 96.31 350 ARG A O 1
ATOM 2876 N N . ALA A 1 351 ? -3.319 -29.506 18.360 1.00 96.62 351 ALA A N 1
ATOM 2877 C CA . ALA A 1 351 ? -4.307 -30.543 18.652 1.00 96.62 351 ALA A CA 1
ATOM 2878 C C . ALA A 1 351 ? -5.539 -29.950 19.355 1.00 96.62 351 ALA A C 1
ATOM 2880 O O . ALA A 1 351 ? -6.658 -30.196 18.920 1.00 96.62 351 ALA A O 1
ATOM 2881 N N . GLY A 1 352 ? -5.333 -29.079 20.351 1.00 96.75 352 GLY A N 1
ATOM 2882 C CA . GLY A 1 352 ? -6.412 -28.337 21.006 1.00 96.75 352 GLY A CA 1
ATOM 2883 C C . GLY A 1 352 ? -7.220 -27.489 20.022 1.00 96.75 352 GLY A C 1
ATOM 2884 O O . GLY A 1 352 ? -8.440 -27.605 19.967 1.00 96.75 352 GLY A O 1
ATOM 2885 N N . TYR A 1 353 ? -6.549 -26.698 19.176 1.00 96.62 353 TYR A N 1
ATOM 2886 C CA . TYR A 1 353 ? -7.198 -25.890 18.135 1.00 96.62 353 TYR A CA 1
ATOM 2887 C C . TYR A 1 353 ? -8.060 -26.743 17.192 1.00 96.62 353 TYR A C 1
ATOM 2889 O O . TYR A 1 353 ? -9.230 -26.428 16.969 1.00 96.62 353 TYR A O 1
ATOM 2897 N N . ALA A 1 354 ? -7.498 -27.832 16.660 1.00 96.81 354 ALA A N 1
ATOM 2898 C CA . ALA A 1 354 ? -8.208 -28.743 15.771 1.00 96.81 354 ALA A CA 1
ATOM 2899 C C . ALA A 1 354 ? -9.380 -29.439 16.486 1.00 96.81 354 ALA A C 1
ATOM 2901 O O . ALA A 1 354 ? -10.445 -29.577 15.893 1.00 96.81 354 ALA A O 1
ATOM 2902 N N . GLY A 1 355 ? -9.234 -29.780 17.771 1.00 97.12 355 GLY A N 1
ATOM 2903 C CA . GLY A 1 355 ? -10.303 -30.344 18.600 1.00 97.12 355 GLY A CA 1
ATOM 2904 C C . GLY A 1 355 ? -11.485 -29.387 18.771 1.00 97.12 355 GLY A C 1
ATOM 2905 O O . GLY A 1 355 ? -12.630 -29.791 18.580 1.00 97.12 355 GLY A O 1
ATOM 2906 N N . VAL A 1 356 ? -11.223 -28.091 19.006 1.00 96.38 356 VAL A N 1
ATOM 2907 C CA . VAL A 1 356 ? -12.286 -27.066 19.049 1.00 96.38 356 VAL A CA 1
ATOM 2908 C C . VAL A 1 356 ? -13.042 -27.013 17.723 1.00 96.38 356 VAL A C 1
ATOM 2910 O O . VAL A 1 356 ? -14.268 -26.933 17.712 1.00 96.38 356 VAL A O 1
ATOM 2913 N N . LYS A 1 357 ? -12.329 -27.084 16.592 1.00 95.94 357 LYS A N 1
ATOM 2914 C CA . LYS A 1 357 ? -12.949 -27.093 15.257 1.00 95.94 357 LYS A CA 1
ATOM 2915 C C . LYS A 1 357 ? -13.687 -28.398 14.939 1.00 95.94 357 LYS A C 1
ATOM 2917 O O . LYS A 1 357 ? -14.676 -28.347 14.214 1.00 95.94 357 LYS A O 1
ATOM 2922 N N . ALA A 1 358 ? -13.256 -29.525 15.506 1.00 96.12 358 ALA A N 1
ATOM 2923 C CA . ALA A 1 358 ? -13.957 -30.806 15.434 1.00 96.12 358 ALA A CA 1
ATOM 2924 C C . ALA A 1 358 ? -15.232 -30.848 16.302 1.00 96.12 358 ALA A C 1
ATOM 2926 O O . ALA A 1 358 ? -16.059 -31.737 16.119 1.00 96.12 358 ALA A O 1
ATOM 2927 N N . GLY A 1 359 ? -15.395 -29.905 17.240 1.00 95.81 359 GLY A N 1
ATOM 2928 C CA . GLY A 1 359 ? -16.487 -29.891 18.218 1.00 95.81 359 GLY A CA 1
ATOM 2929 C C . GLY A 1 359 ? -16.245 -30.777 19.447 1.00 95.81 359 GLY A C 1
ATOM 2930 O O . GLY A 1 359 ? -17.098 -30.832 20.329 1.00 95.81 359 GLY A O 1
ATOM 2931 N N . ASP A 1 360 ? -15.083 -31.428 19.542 1.00 96.12 360 ASP A N 1
ATOM 2932 C CA . ASP A 1 360 ? -14.674 -32.235 20.696 1.00 96.12 360 ASP A CA 1
ATOM 2933 C C . ASP A 1 360 ? -13.986 -31.339 21.738 1.00 96.12 360 ASP A C 1
ATOM 2935 O O . ASP A 1 360 ? -12.757 -31.264 21.843 1.00 96.12 360 ASP A O 1
ATOM 2939 N N . LEU A 1 361 ? -14.807 -30.574 22.466 1.00 96.38 361 LEU A N 1
ATOM 2940 C CA . LEU A 1 361 ? -14.334 -29.576 23.430 1.00 96.38 361 LEU A CA 1
ATOM 2941 C C . LEU A 1 361 ? -13.580 -30.202 24.610 1.00 96.38 361 LEU A C 1
ATOM 2943 O O . LEU A 1 361 ? -12.649 -29.586 25.125 1.00 96.38 361 LEU A O 1
ATOM 2947 N N . GLU A 1 362 ? -13.949 -31.415 25.025 1.00 95.56 362 GLU A N 1
ATOM 2948 C CA . GLU A 1 362 ? -13.281 -32.114 26.125 1.00 95.56 362 GLU A CA 1
ATOM 2949 C C . GLU A 1 362 ? -11.853 -32.498 25.729 1.00 95.56 362 GLU A C 1
ATOM 2951 O O . GLU A 1 362 ? -10.894 -32.095 26.399 1.00 95.56 362 GLU A O 1
ATOM 2956 N N . ARG A 1 363 ? -11.689 -33.186 24.588 1.00 95.69 363 ARG A N 1
ATOM 2957 C CA . ARG A 1 363 ? -10.362 -33.528 24.063 1.00 95.69 363 ARG A CA 1
ATOM 2958 C C . ARG A 1 363 ? -9.537 -32.271 23.802 1.00 95.69 363 ARG A C 1
ATOM 2960 O O . ARG A 1 363 ? -8.366 -32.233 24.172 1.00 95.69 363 ARG A O 1
ATOM 2967 N N . ALA A 1 364 ? -10.152 -31.218 23.259 1.00 96.81 364 ALA A N 1
ATOM 2968 C CA . ALA A 1 364 ? -9.481 -29.946 23.007 1.00 96.81 364 ALA A CA 1
ATOM 2969 C C . ALA A 1 364 ? -8.912 -29.305 24.283 1.00 96.81 364 ALA A C 1
ATOM 2971 O O . ALA A 1 364 ? -7.730 -28.952 24.325 1.00 96.81 364 ALA A O 1
ATOM 2972 N N . CYS A 1 365 ? -9.730 -29.177 25.334 1.00 96.50 365 CYS A N 1
ATOM 2973 C CA . CYS A 1 365 ? -9.298 -28.651 26.629 1.00 96.50 365 CYS A CA 1
ATOM 2974 C C . CYS A 1 365 ? -8.159 -29.492 27.221 1.00 96.50 365 CYS A C 1
ATOM 2976 O O . CYS A 1 365 ? -7.156 -28.927 27.659 1.00 96.50 365 CYS A O 1
ATOM 2978 N N . LEU A 1 366 ? -8.241 -30.826 27.153 1.00 95.12 366 LEU A N 1
ATOM 2979 C CA . LEU A 1 366 ? -7.164 -31.714 27.607 1.00 95.12 366 LEU A CA 1
ATOM 2980 C C . LEU A 1 366 ? -5.856 -31.499 26.827 1.00 95.12 366 LEU A C 1
ATOM 2982 O O . LEU A 1 366 ? -4.780 -31.444 27.434 1.00 95.12 366 LEU A O 1
ATOM 2986 N N . SER A 1 367 ? -5.916 -31.334 25.502 1.00 95.94 367 SER A N 1
ATOM 2987 C CA . SER A 1 367 ? -4.732 -31.008 24.700 1.00 95.94 367 SER A CA 1
ATOM 2988 C C . SER A 1 367 ? -4.148 -29.641 25.092 1.00 95.94 367 SER A C 1
ATOM 2990 O O . SER A 1 367 ? -2.928 -29.510 25.191 1.00 95.94 367 SER A O 1
ATOM 2992 N N . PHE A 1 368 ? -4.975 -28.631 25.392 1.00 95.81 368 PHE A N 1
ATOM 2993 C CA . PHE A 1 368 ? -4.489 -27.327 25.866 1.00 95.81 368 PHE A CA 1
ATOM 2994 C C . PHE A 1 368 ? -3.810 -27.394 27.237 1.00 95.81 368 PHE A C 1
ATOM 2996 O O . PHE A 1 368 ? -2.769 -26.762 27.422 1.00 95.81 368 PHE A O 1
ATOM 3003 N N . LEU A 1 369 ? -4.320 -28.202 28.170 1.00 94.00 369 LEU A N 1
ATOM 3004 C CA . LEU A 1 369 ? -3.648 -28.443 29.453 1.00 94.00 369 LEU A CA 1
ATOM 3005 C C . LEU A 1 369 ? -2.259 -29.064 29.250 1.00 94.00 369 LEU A C 1
ATOM 3007 O O . LEU A 1 369 ? -1.299 -28.666 29.905 1.00 94.00 369 LEU A O 1
ATOM 3011 N N . ARG A 1 370 ? -2.110 -29.981 28.284 1.00 93.31 370 ARG A N 1
ATOM 3012 C CA . ARG A 1 370 ? -0.799 -30.549 27.907 1.00 93.31 370 ARG A CA 1
ATOM 3013 C C . ARG A 1 370 ? 0.113 -29.546 27.196 1.00 93.31 370 ARG A C 1
ATOM 3015 O O . ARG A 1 370 ? 1.336 -29.679 27.251 1.00 93.31 370 ARG A O 1
ATOM 3022 N N . ALA A 1 371 ? -0.458 -28.541 26.533 1.00 93.44 371 ALA A N 1
ATOM 3023 C CA . ALA A 1 371 ? 0.285 -27.453 25.902 1.00 93.44 371 ALA A CA 1
ATOM 3024 C C . ALA A 1 371 ? 0.814 -26.416 26.911 1.00 93.44 371 ALA A C 1
ATOM 3026 O O . ALA A 1 371 ? 1.652 -25.584 26.550 1.00 93.44 371 ALA A O 1
ATOM 3027 N N . ALA A 1 372 ? 0.340 -26.448 28.158 1.00 90.31 372 ALA A N 1
ATOM 3028 C CA . ALA A 1 372 ? 0.659 -25.453 29.169 1.00 90.31 372 ALA A CA 1
ATOM 3029 C C . ALA A 1 372 ? 2.157 -25.420 29.517 1.00 90.31 372 ALA A C 1
ATOM 3031 O O . ALA A 1 372 ? 2.806 -26.463 29.689 1.00 90.31 372 ALA A O 1
ATOM 3032 N N . PRO A 1 373 ? 2.740 -24.220 29.661 1.00 88.19 373 PRO A N 1
ATOM 3033 C CA . PRO A 1 373 ? 4.003 -24.055 30.343 1.00 88.19 373 PRO A CA 1
ATOM 3034 C C . PRO A 1 373 ? 3.999 -24.573 31.781 1.00 88.19 373 PRO A C 1
ATOM 3036 O O . PRO A 1 373 ? 2.977 -24.573 32.457 1.00 88.19 373 PRO A O 1
ATOM 3039 N N . ALA A 1 374 ? 5.162 -25.027 32.257 1.00 83.31 374 ALA A N 1
ATOM 3040 C CA . ALA A 1 374 ? 5.277 -25.617 33.592 1.00 83.31 374 ALA A CA 1
ATOM 3041 C C . ALA A 1 374 ? 4.961 -24.605 34.704 1.00 83.31 374 ALA A C 1
ATOM 3043 O O . ALA A 1 374 ? 4.525 -25.008 35.771 1.00 83.31 374 ALA A O 1
ATOM 3044 N N . ASP A 1 375 ? 5.155 -23.317 34.438 1.00 84.69 375 ASP A N 1
ATOM 3045 C CA . ASP A 1 375 ? 4.873 -22.168 35.298 1.00 84.69 375 ASP A CA 1
ATOM 3046 C C . ASP A 1 375 ? 3.405 -21.700 35.254 1.00 84.69 375 ASP A C 1
ATOM 3048 O O . ASP A 1 375 ? 3.023 -20.799 35.999 1.00 84.69 375 ASP A O 1
ATOM 3052 N N . PHE A 1 376 ? 2.554 -22.307 34.418 1.00 87.94 376 PHE A N 1
ATOM 3053 C CA . PHE A 1 376 ? 1.134 -21.942 34.301 1.00 87.94 376 PHE A CA 1
ATOM 3054 C C . PHE A 1 376 ? 0.231 -22.774 35.228 1.00 87.94 376 PHE A C 1
ATOM 3056 O O . PHE A 1 376 ? -0.977 -22.801 35.022 1.00 87.94 376 PHE A O 1
ATOM 3063 N N . GLN A 1 377 ? 0.790 -23.457 36.237 1.00 81.06 377 GLN A N 1
ATOM 3064 C CA . GLN A 1 377 ? 0.015 -24.353 37.106 1.00 81.06 377 GLN A CA 1
ATOM 3065 C C . GLN A 1 377 ? -1.186 -23.629 37.734 1.00 81.06 377 GLN A C 1
ATOM 3067 O O . GLN A 1 377 ? -0.993 -22.566 38.337 1.00 81.06 377 GLN A O 1
ATOM 3072 N N . PRO A 1 378 ? -2.402 -24.190 37.616 1.00 82.06 378 PRO A N 1
ATOM 3073 C CA . PRO A 1 378 ? -3.559 -23.657 38.311 1.00 82.06 378 PRO A CA 1
ATOM 3074 C C . PRO A 1 378 ? -3.419 -23.880 39.821 1.00 82.06 378 PRO A C 1
ATOM 3076 O O . PRO A 1 378 ? -2.728 -24.794 40.276 1.00 82.06 378 PRO A O 1
ATOM 3079 N N . VAL A 1 379 ? -4.080 -23.034 40.609 1.00 80.12 379 VAL A N 1
ATOM 3080 C CA . VAL A 1 379 ? -4.169 -23.225 42.058 1.00 80.12 379 VAL A CA 1
ATOM 3081 C C . VAL A 1 379 ? -5.223 -24.291 42.344 1.00 80.12 379 VAL A C 1
ATOM 3083 O O . VAL A 1 379 ? -6.386 -24.122 41.993 1.00 80.12 379 VAL A O 1
ATOM 3086 N N . GLU A 1 380 ? -4.808 -25.392 42.965 1.00 77.19 380 GLU A N 1
ATOM 3087 C CA . GLU A 1 380 ? -5.666 -26.542 43.261 1.00 77.19 380 GLU A CA 1
ATOM 3088 C C . GLU A 1 380 ? -6.325 -26.408 44.651 1.00 77.19 380 GLU A C 1
ATOM 3090 O O . GLU A 1 380 ? -5.607 -26.191 45.643 1.00 77.19 380 GLU A O 1
ATOM 3095 N N . PRO A 1 381 ? -7.657 -26.580 44.777 1.00 78.00 381 PRO A N 1
ATOM 3096 C CA . PRO A 1 381 ? -8.365 -26.430 46.046 1.00 78.00 381 PRO A CA 1
ATOM 3097 C C . PRO A 1 381 ? -7.800 -27.337 47.144 1.00 78.00 381 PRO A C 1
ATOM 3099 O O . PRO A 1 381 ? -7.614 -28.538 46.955 1.00 78.00 381 PRO A O 1
ATOM 3102 N N . GLY A 1 382 ? -7.525 -26.767 48.318 1.00 64.94 382 GLY A N 1
ATOM 3103 C CA . GLY A 1 382 ? -7.108 -27.524 49.506 1.00 64.94 382 GLY A CA 1
ATOM 3104 C C . GLY A 1 382 ? -5.705 -28.151 49.467 1.00 64.94 382 GLY A C 1
ATOM 3105 O O . GLY A 1 382 ? -5.302 -28.754 50.460 1.00 64.94 382 GLY A O 1
ATOM 3106 N N . THR A 1 383 ? -4.942 -28.006 48.378 1.00 63.22 383 THR A N 1
ATOM 3107 C CA . THR A 1 383 ? -3.578 -28.571 48.260 1.00 63.22 383 THR A CA 1
ATOM 3108 C C . THR A 1 383 ? -2.472 -27.535 48.461 1.00 63.22 383 THR A C 1
ATOM 3110 O O . THR A 1 383 ? -1.364 -27.886 48.866 1.00 63.22 383 THR A O 1
ATOM 3113 N N . GLN A 1 384 ? -2.770 -26.254 48.229 1.00 61.97 384 GLN A N 1
ATOM 3114 C CA . GLN A 1 384 ? -1.869 -25.136 48.493 1.00 61.97 384 GLN A CA 1
ATOM 3115 C C . GLN A 1 384 ? -2.482 -24.233 49.572 1.00 61.97 384 GLN A C 1
ATOM 3117 O O . GLN A 1 384 ? -3.668 -23.903 49.482 1.00 61.97 384 GLN A O 1
ATOM 3122 N N . PRO A 1 385 ? -1.722 -23.819 50.605 1.00 57.38 385 PRO A N 1
ATOM 3123 C CA . PRO A 1 385 ? -2.218 -22.831 51.550 1.00 57.38 385 PRO A CA 1
ATOM 3124 C C . PRO A 1 385 ? -2.521 -21.542 50.787 1.00 57.38 385 PRO A C 1
ATOM 3126 O O . PRO A 1 385 ? -1.655 -21.025 50.077 1.00 57.38 385 PRO A O 1
ATOM 3129 N N . VAL A 1 386 ? -3.750 -21.032 50.930 1.00 61.97 386 VAL A N 1
ATOM 3130 C CA . VAL A 1 386 ? -4.145 -19.739 50.362 1.00 61.97 386 VAL A CA 1
ATOM 3131 C C . VAL A 1 386 ? -3.088 -18.720 50.775 1.00 61.97 386 VAL A C 1
ATOM 3133 O O . VAL A 1 386 ? -2.844 -18.537 51.971 1.00 61.97 386 VAL A O 1
ATOM 3136 N N . SER A 1 387 ? -2.431 -18.080 49.802 1.00 70.25 387 SER A N 1
ATOM 3137 C CA . SER A 1 387 ? -1.465 -17.020 50.097 1.00 70.25 387 SER A CA 1
ATOM 3138 C C . SER A 1 387 ? -2.128 -16.022 51.051 1.00 70.25 387 SER A C 1
ATOM 3140 O O . SER A 1 387 ? -3.215 -15.543 50.717 1.00 70.25 387 SER A O 1
ATOM 3142 N N . PRO A 1 388 ? -1.521 -15.670 52.203 1.00 73.75 388 PRO A N 1
ATOM 3143 C CA . PRO A 1 388 ? -2.132 -14.737 53.151 1.00 73.75 388 PRO A CA 1
ATOM 3144 C C . PRO A 1 388 ? -2.590 -13.438 52.477 1.00 73.75 388 PRO A C 1
ATOM 3146 O O . PRO A 1 388 ? -3.646 -12.900 52.797 1.00 73.75 388 PRO A O 1
ATOM 3149 N N . LYS A 1 389 ? -1.831 -12.984 51.469 1.00 77.25 389 LYS A N 1
ATOM 3150 C CA . LYS A 1 389 ? -2.175 -11.831 50.633 1.00 77.25 389 LYS A CA 1
ATOM 3151 C C . LYS A 1 389 ? -3.378 -12.108 49.718 1.00 77.25 389 LYS A C 1
ATOM 3153 O O . LYS A 1 389 ? -4.283 -11.286 49.669 1.00 77.25 389 LYS A O 1
ATOM 3158 N N . GLY A 1 390 ? -3.413 -13.240 49.013 1.00 74.12 390 GLY A N 1
ATOM 3159 C CA . GLY A 1 390 ? -4.520 -13.595 48.109 1.00 74.12 390 GLY A CA 1
ATOM 3160 C C . GLY A 1 390 ? -5.839 -13.867 48.839 1.00 74.12 390 GLY A C 1
ATOM 3161 O O . GLY A 1 390 ? -6.889 -13.382 48.421 1.00 74.12 390 GLY A O 1
ATOM 3162 N N . GLY A 1 391 ? -5.787 -14.559 49.979 1.00 74.56 391 GLY A N 1
ATOM 3163 C CA . GLY A 1 391 ? -6.954 -14.810 50.831 1.00 74.56 391 GLY A CA 1
ATOM 3164 C C . GLY A 1 391 ? -7.532 -13.521 51.414 1.00 74.56 391 GLY A C 1
ATOM 3165 O O . GLY A 1 391 ? -8.736 -13.292 51.352 1.00 74.56 391 GLY A O 1
ATOM 3166 N N . TYR A 1 392 ? -6.670 -12.622 51.894 1.00 78.88 392 TYR A N 1
ATOM 3167 C CA . TYR A 1 392 ? -7.102 -11.314 52.384 1.00 78.88 392 TYR A CA 1
ATOM 3168 C C . TYR A 1 392 ? -7.722 -10.448 51.276 1.00 78.88 392 TYR A C 1
ATOM 3170 O O . TYR A 1 392 ? -8.790 -9.866 51.459 1.00 78.88 392 TYR A O 1
ATOM 3178 N N . LEU A 1 393 ? -7.085 -10.378 50.102 1.00 76.44 393 LEU A N 1
ATOM 3179 C CA . LEU A 1 393 ? -7.580 -9.559 48.994 1.00 76.44 393 LEU A CA 1
ATOM 3180 C C . LEU A 1 393 ? -8.890 -10.097 48.392 1.00 76.44 393 LEU A C 1
ATOM 3182 O O . LEU A 1 393 ? -9.764 -9.299 48.062 1.00 76.44 393 LEU A O 1
ATOM 3186 N N . SER A 1 394 ? -9.063 -11.418 48.282 1.00 75.62 394 SER A N 1
ATOM 3187 C CA . SER A 1 394 ? -10.329 -12.032 47.833 1.00 75.62 394 SER A CA 1
ATOM 3188 C C . SER A 1 394 ? -11.466 -11.830 48.841 1.00 75.62 394 SER A C 1
ATOM 3190 O O . SER A 1 394 ? -12.602 -11.548 48.447 1.00 75.62 394 SER A O 1
ATOM 3192 N N . GLN A 1 395 ? -11.167 -11.848 50.144 1.00 80.25 395 GLN A N 1
ATOM 3193 C CA . GLN A 1 395 ? -12.129 -11.477 51.183 1.00 80.25 395 GLN A CA 1
ATOM 3194 C C . GLN A 1 395 ? -12.555 -10.004 51.066 1.00 80.25 395 GLN A C 1
ATOM 3196 O O . GLN A 1 395 ? -13.752 -9.711 51.083 1.00 80.25 395 GLN A O 1
ATOM 3201 N N . LEU A 1 396 ? -11.602 -9.079 50.883 1.00 77.38 396 LEU A N 1
ATOM 3202 C CA . LEU A 1 396 ? -11.909 -7.664 50.634 1.00 77.38 396 LEU A CA 1
ATOM 3203 C C . LEU A 1 396 ? -12.730 -7.474 49.351 1.00 77.38 396 LEU A C 1
ATOM 3205 O O . LEU A 1 396 ? -13.673 -6.684 49.341 1.00 77.38 396 LEU A O 1
ATOM 3209 N N . ALA A 1 397 ? -12.412 -8.212 48.283 1.00 73.81 397 ALA A N 1
ATOM 3210 C CA . ALA A 1 397 ? -13.161 -8.187 47.028 1.00 73.81 397 ALA A CA 1
ATOM 3211 C C . ALA A 1 397 ? -14.614 -8.637 47.204 1.00 73.81 397 ALA A C 1
ATOM 3213 O O . ALA A 1 397 ? -15.522 -7.942 46.750 1.00 73.81 397 ALA A O 1
ATOM 3214 N N . SER A 1 398 ? -14.840 -9.719 47.951 1.00 73.81 398 SER A N 1
ATOM 3215 C CA . SER A 1 398 ? -16.182 -10.227 48.275 1.00 73.81 398 SER A CA 1
ATOM 3216 C C . SER A 1 398 ? -17.020 -9.218 49.069 1.00 73.81 398 SER A C 1
ATOM 3218 O O . SER A 1 398 ? -18.240 -9.169 48.938 1.00 73.81 398 SER A O 1
ATOM 3220 N N . GLN A 1 399 ? -16.366 -8.370 49.867 1.00 76.50 399 GLN A N 1
ATOM 3221 C CA . GLN A 1 399 ? -16.998 -7.288 50.630 1.00 76.50 399 GLN A CA 1
ATOM 3222 C C . GLN A 1 399 ? -17.088 -5.963 49.851 1.00 76.50 399 GLN A C 1
ATOM 3224 O O . GLN A 1 399 ? -17.590 -4.977 50.385 1.00 76.50 399 GLN A O 1
ATOM 3229 N N . ARG A 1 400 ? -16.620 -5.924 48.592 1.00 66.44 400 ARG A N 1
ATOM 3230 C CA . ARG A 1 400 ? -16.504 -4.716 47.748 1.00 66.44 400 ARG A CA 1
ATOM 3231 C C . ARG A 1 400 ? -15.608 -3.615 48.345 1.00 66.44 400 ARG A C 1
ATOM 3233 O O . ARG A 1 400 ? -15.802 -2.439 48.061 1.00 66.44 400 ARG A O 1
ATOM 3240 N N . LEU A 1 401 ? -14.601 -3.994 49.135 1.00 62.50 401 LEU A N 1
ATOM 3241 C CA . LEU A 1 401 ? -13.690 -3.094 49.864 1.00 62.50 401 LEU A CA 1
ATOM 3242 C C . LEU A 1 401 ? -12.305 -2.926 49.198 1.00 62.50 401 LEU A C 1
ATOM 3244 O O . LEU A 1 401 ? -11.334 -2.558 49.858 1.00 62.50 401 LEU A O 1
ATOM 3248 N N . VAL A 1 402 ? -12.165 -3.227 47.903 1.00 61.12 402 VAL A N 1
ATOM 3249 C CA . VAL A 1 402 ? -10.866 -3.172 47.200 1.00 61.12 402 VAL A CA 1
ATOM 3250 C C . VAL A 1 402 ? -10.438 -1.723 46.954 1.00 61.12 402 VAL A C 1
ATOM 3252 O O . VAL A 1 402 ? -11.215 -0.919 46.444 1.00 61.12 402 VAL A O 1
ATOM 3255 N N . LEU A 1 403 ? -9.180 -1.400 47.280 1.00 62.47 403 LEU A N 1
ATOM 3256 C CA . LEU A 1 403 ? -8.583 -0.088 47.010 1.00 62.47 403 LEU A CA 1
ATOM 3257 C C . LEU A 1 403 ? -8.512 0.198 45.500 1.00 62.47 403 LEU A C 1
ATOM 3259 O O . LEU A 1 403 ? -8.261 -0.704 44.699 1.00 62.47 403 LEU A O 1
ATOM 3263 N N . ARG A 1 404 ? -8.678 1.473 45.129 1.00 63.47 404 ARG A N 1
ATOM 3264 C CA . ARG A 1 404 ? -8.738 1.958 43.736 1.00 63.47 404 ARG A CA 1
ATOM 3265 C C . ARG A 1 404 ? -7.566 1.469 42.876 1.00 63.47 404 ARG A C 1
ATOM 3267 O O . ARG A 1 404 ? -7.794 0.941 41.791 1.00 63.47 404 ARG A O 1
ATOM 3274 N N . ASP A 1 405 ? -6.344 1.543 43.400 1.00 62.50 405 ASP A N 1
ATOM 3275 C CA . ASP A 1 405 ? -5.128 1.138 42.678 1.00 62.50 405 ASP A CA 1
ATOM 3276 C C . ASP A 1 405 ? -5.039 -0.384 42.473 1.00 62.50 405 ASP A C 1
ATOM 3278 O O . ASP A 1 405 ? -4.591 -0.864 41.434 1.00 62.50 405 ASP A O 1
ATOM 3282 N N . ILE A 1 406 ? -5.554 -1.167 43.427 1.00 63.72 406 ILE A N 1
ATOM 3283 C CA . ILE A 1 406 ? -5.569 -2.637 43.365 1.00 63.72 406 ILE A CA 1
ATOM 3284 C C . ILE A 1 406 ? -6.563 -3.128 42.303 1.00 63.72 406 ILE A C 1
ATOM 3286 O O . ILE A 1 406 ? -6.349 -4.168 41.680 1.00 63.72 406 ILE A O 1
ATOM 3290 N N . ALA A 1 407 ? -7.647 -2.383 42.063 1.00 66.50 407 ALA A N 1
ATOM 3291 C CA . ALA A 1 407 ? -8.686 -2.749 41.102 1.00 66.50 407 ALA A CA 1
ATOM 3292 C C . ALA A 1 407 ? -8.215 -2.735 39.635 1.00 66.50 407 ALA A C 1
ATOM 3294 O O . ALA A 1 407 ? -8.873 -3.354 38.793 1.00 66.50 407 ALA A O 1
ATOM 3295 N N . LYS A 1 408 ? -7.116 -2.029 39.334 1.00 75.88 408 LYS A N 1
ATOM 3296 C CA . LYS A 1 408 ? -6.602 -1.807 37.972 1.00 75.88 408 LYS A CA 1
ATOM 3297 C C . LYS A 1 408 ? -5.227 -2.441 37.715 1.00 75.88 408 LYS A C 1
ATOM 3299 O O . LYS A 1 408 ? -4.757 -2.395 36.584 1.00 75.88 408 LYS A O 1
ATOM 3304 N N . ASP A 1 409 ? -4.603 -3.052 38.721 1.00 86.06 409 ASP A N 1
ATOM 3305 C CA . ASP A 1 409 ? -3.354 -3.806 38.571 1.00 86.06 409 ASP A CA 1
ATOM 3306 C C . ASP A 1 409 ? -3.654 -5.256 38.126 1.00 86.06 409 ASP A C 1
ATOM 3308 O O . ASP A 1 409 ? -4.362 -5.979 38.839 1.00 86.06 409 ASP A O 1
ATOM 3312 N N . PRO A 1 410 ? -3.153 -5.704 36.959 1.00 90.31 410 PRO A N 1
ATOM 3313 C CA . PRO A 1 410 ? -3.467 -7.029 36.428 1.00 90.31 410 PRO A CA 1
ATOM 3314 C C . PRO A 1 410 ? -2.929 -8.181 37.294 1.00 90.31 410 PRO A C 1
ATOM 3316 O O . PRO A 1 410 ? -3.629 -9.178 37.476 1.00 90.31 410 PRO A O 1
ATOM 3319 N N . ASP A 1 411 ? -1.739 -8.050 37.882 1.00 89.56 411 ASP A N 1
ATOM 3320 C CA . ASP A 1 411 ? -1.129 -9.098 38.709 1.00 89.56 411 ASP A CA 1
ATOM 3321 C C . ASP A 1 411 ? -1.852 -9.234 40.055 1.00 89.56 411 ASP A C 1
ATOM 3323 O O . ASP A 1 411 ? -2.048 -10.343 40.570 1.00 89.56 411 ASP A O 1
ATOM 3327 N N . LEU A 1 412 ? -2.308 -8.116 40.627 1.00 87.81 412 LEU A N 1
ATOM 3328 C CA . LEU A 1 412 ? -3.128 -8.135 41.838 1.00 87.81 412 LEU A CA 1
ATOM 3329 C C . LEU A 1 412 ? -4.525 -8.703 41.574 1.00 87.81 412 LEU A C 1
ATOM 3331 O O . LEU A 1 412 ? -5.015 -9.467 42.406 1.00 87.81 412 LEU A O 1
ATOM 3335 N N . GLN A 1 413 ? -5.147 -8.401 40.428 1.00 88.81 413 GLN A N 1
ATOM 3336 C CA . GLN A 1 413 ? -6.405 -9.052 40.033 1.00 88.81 413 GLN A CA 1
ATOM 3337 C C . GLN A 1 413 ? -6.220 -10.565 39.852 1.00 88.81 413 GLN A C 1
ATOM 3339 O O . GLN A 1 413 ? -7.034 -11.338 40.356 1.00 88.81 413 GLN A O 1
ATOM 3344 N N . CYS A 1 414 ? -5.116 -11.000 39.236 1.00 90.38 414 CYS A N 1
ATOM 3345 C CA . CYS A 1 414 ? -4.769 -12.420 39.150 1.00 90.38 414 CYS A CA 1
ATOM 3346 C C . CYS A 1 414 ? -4.592 -13.043 40.546 1.00 90.38 414 CYS A C 1
ATOM 3348 O O . CYS A 1 414 ? -5.113 -14.120 40.811 1.00 90.38 414 CYS A O 1
ATOM 3350 N N . THR A 1 415 ? -3.933 -12.341 41.473 1.00 89.00 415 THR A N 1
ATOM 3351 C CA . THR A 1 415 ? -3.744 -12.807 42.860 1.00 89.00 415 THR A CA 1
ATOM 3352 C C . THR A 1 415 ? -5.073 -12.940 43.619 1.00 89.00 415 THR A C 1
ATOM 3354 O O . THR A 1 415 ? -5.232 -13.837 44.447 1.00 89.00 415 THR A O 1
ATOM 3357 N N . ILE A 1 416 ? -6.036 -12.047 43.363 1.00 87.94 416 ILE A N 1
ATOM 3358 C CA . ILE A 1 416 ? -7.398 -12.137 43.912 1.00 87.94 416 ILE A CA 1
ATOM 3359 C C . ILE A 1 416 ? -8.111 -13.374 43.357 1.00 87.94 416 ILE A C 1
ATOM 3361 O O . ILE A 1 416 ? -8.692 -14.139 44.127 1.00 87.94 416 ILE A O 1
ATOM 3365 N N . ALA A 1 417 ? -8.032 -13.587 42.041 1.00 91.12 417 ALA A N 1
ATOM 3366 C CA . ALA A 1 417 ? -8.617 -14.743 41.371 1.00 91.12 417 ALA A CA 1
ATOM 3367 C C . ALA A 1 417 ? -8.026 -16.070 41.878 1.00 91.12 417 ALA A C 1
ATOM 3369 O O . ALA A 1 417 ? -8.778 -16.997 42.171 1.00 91.12 417 ALA A O 1
ATOM 3370 N N . ASP A 1 418 ? -6.707 -16.126 42.090 1.00 90.62 418 ASP A N 1
ATOM 3371 C CA . ASP A 1 418 ? -6.016 -17.268 42.705 1.00 90.62 418 ASP A CA 1
ATOM 3372 C C . ASP A 1 418 ? -6.564 -17.576 44.114 1.00 90.62 418 ASP A C 1
ATOM 3374 O O . ASP A 1 418 ? -6.687 -18.739 44.498 1.00 90.62 418 ASP A O 1
ATOM 3378 N N . GLY A 1 419 ? -6.933 -16.545 44.887 1.00 88.31 419 GLY A N 1
ATOM 3379 C CA . GLY A 1 419 ? -7.569 -16.697 46.199 1.00 88.31 419 GLY A CA 1
ATOM 3380 C C . GLY A 1 419 ? -8.946 -17.366 46.126 1.00 88.31 419 GLY A C 1
ATOM 3381 O O . GLY A 1 419 ? -9.220 -18.281 46.903 1.00 88.31 419 GLY A O 1
ATOM 3382 N N . PHE A 1 420 ? -9.783 -16.961 45.165 1.00 90.25 420 PHE A N 1
ATOM 3383 C CA . PHE A 1 420 ? -11.075 -17.607 44.905 1.00 90.25 420 PHE A CA 1
ATOM 3384 C C . PHE A 1 420 ? -10.910 -19.050 44.410 1.00 90.25 420 PHE A C 1
ATOM 3386 O O . PHE A 1 420 ? -11.595 -19.946 44.903 1.00 90.25 420 PHE A O 1
ATOM 3393 N N . ALA A 1 421 ? -9.950 -19.297 43.512 1.00 90.62 421 ALA A N 1
ATOM 3394 C CA . ALA A 1 421 ? -9.624 -20.635 43.017 1.00 90.62 421 ALA A CA 1
ATOM 3395 C C . ALA A 1 421 ? -9.197 -21.580 44.154 1.00 90.62 421 ALA A C 1
ATOM 3397 O O . ALA A 1 421 ? -9.712 -22.690 44.267 1.00 90.62 421 ALA A O 1
ATOM 3398 N N . ALA A 1 422 ? -8.330 -21.117 45.061 1.00 88.69 422 ALA A N 1
ATOM 3399 C CA . ALA A 1 422 ? -7.896 -21.894 46.224 1.00 88.69 422 ALA A CA 1
ATOM 3400 C C . ALA A 1 422 ? -9.051 -22.261 47.175 1.00 88.69 422 ALA A C 1
ATOM 3402 O O . ALA A 1 422 ? -9.007 -23.302 47.836 1.00 88.69 422 ALA A O 1
ATOM 3403 N N . ALA A 1 423 ? -10.080 -21.409 47.238 1.00 86.75 423 ALA A N 1
ATOM 3404 C CA . ALA A 1 423 ? -11.307 -21.636 47.999 1.00 86.75 423 ALA A CA 1
ATOM 3405 C C . ALA A 1 423 ? -12.339 -22.514 47.257 1.00 86.75 423 ALA A C 1
ATOM 3407 O O . ALA A 1 423 ? -13.362 -22.866 47.841 1.00 86.75 423 ALA A O 1
ATOM 3408 N N . GLY A 1 424 ? -12.083 -22.875 45.995 1.00 89.06 424 GLY A N 1
ATOM 3409 C CA . GLY A 1 424 ? -12.996 -23.642 45.145 1.00 89.06 424 GLY A CA 1
ATOM 3410 C C . GLY A 1 424 ? -14.121 -22.819 44.502 1.00 89.06 424 GLY A C 1
ATOM 3411 O O . GLY A 1 424 ? -15.002 -23.401 43.870 1.00 89.06 424 GLY A O 1
ATOM 3412 N N . ASP A 1 425 ? -14.105 -21.487 44.624 1.00 92.25 425 ASP A N 1
ATOM 3413 C CA . ASP A 1 425 ? -15.058 -20.594 43.952 1.00 92.25 425 ASP A CA 1
ATOM 3414 C C . ASP A 1 425 ? -14.578 -20.264 42.531 1.00 92.25 425 ASP A C 1
ATOM 3416 O O . ASP A 1 425 ? -14.030 -19.198 42.232 1.00 92.25 425 ASP A O 1
ATOM 3420 N N . TRP A 1 426 ? -14.768 -21.229 41.634 1.00 93.81 426 TRP A N 1
ATOM 3421 C CA . TRP A 1 426 ? -14.303 -21.139 40.252 1.00 93.81 426 TRP A CA 1
ATOM 3422 C C . TRP A 1 426 ? -15.013 -20.066 39.421 1.00 93.81 426 TRP A C 1
ATOM 3424 O O . TRP A 1 426 ? -14.421 -19.554 38.470 1.00 93.81 426 TRP A O 1
ATOM 3434 N N . ALA A 1 427 ? -16.251 -19.700 39.771 1.00 94.50 427 ALA A N 1
ATOM 3435 C CA . ALA A 1 427 ? -16.996 -18.662 39.062 1.00 94.50 427 ALA A CA 1
ATOM 3436 C C . ALA A 1 427 ? -16.370 -17.280 39.306 1.00 94.50 427 ALA A C 1
ATOM 3438 O O . ALA A 1 427 ? -16.030 -16.582 38.348 1.00 94.50 427 ALA A O 1
ATOM 3439 N N . SER A 1 428 ? -16.124 -16.934 40.573 1.00 92.19 428 SER A N 1
ATOM 3440 C CA . SER A 1 428 ? -15.443 -15.686 40.944 1.00 92.19 428 SER A CA 1
ATOM 3441 C C . SER A 1 428 ? -13.987 -15.661 40.466 1.00 92.19 428 SER A C 1
ATOM 3443 O O . SER A 1 428 ? -13.488 -14.620 40.035 1.00 92.19 428 SER A O 1
ATOM 3445 N N . ALA A 1 429 ? -13.301 -16.812 40.479 1.00 93.44 429 ALA A N 1
ATOM 3446 C CA . ALA A 1 429 ? -11.955 -16.927 39.919 1.00 93.44 429 ALA A CA 1
ATOM 3447 C C . ALA A 1 429 ? -11.936 -16.619 38.411 1.00 93.44 429 ALA A C 1
ATOM 3449 O O . ALA A 1 429 ? -11.096 -15.844 37.951 1.00 93.44 429 ALA A O 1
ATOM 3450 N N . ALA A 1 430 ? -12.883 -17.167 37.640 1.00 94.94 430 ALA A N 1
ATOM 3451 C CA . ALA A 1 430 ? -12.979 -16.909 36.206 1.00 94.94 430 ALA A CA 1
ATOM 3452 C C . ALA A 1 430 ? -13.227 -15.420 35.895 1.00 94.94 430 ALA A C 1
ATOM 3454 O O . ALA A 1 430 ? -12.566 -14.870 35.013 1.00 94.94 430 ALA A O 1
ATOM 3455 N N . GLU A 1 431 ? -14.117 -14.751 36.636 1.00 91.62 431 GLU A N 1
ATOM 3456 C CA . GLU A 1 431 ? -14.343 -13.303 36.499 1.00 91.62 431 GLU A CA 1
ATOM 3457 C C . GLU A 1 431 ? -13.074 -12.496 36.829 1.00 91.62 431 GLU A C 1
ATOM 3459 O O . GLU A 1 431 ? -12.701 -11.578 36.095 1.00 91.62 431 GLU A O 1
ATOM 3464 N N . GLY A 1 432 ? -12.364 -12.868 37.899 1.00 91.25 432 GLY A N 1
ATOM 3465 C CA . GLY A 1 432 ? -11.121 -12.214 38.307 1.00 91.25 432 GLY A CA 1
ATOM 3466 C C . GLY A 1 432 ? -9.995 -12.338 37.273 1.00 91.25 432 GLY A C 1
ATOM 3467 O O . GLY A 1 432 ? -9.316 -11.348 36.989 1.00 91.25 432 GLY A O 1
ATOM 3468 N N . TYR A 1 433 ? -9.817 -13.514 36.658 1.00 95.44 433 TYR A N 1
ATOM 3469 C CA . TYR A 1 433 ? -8.831 -13.694 35.586 1.00 95.44 433 TYR A CA 1
ATOM 3470 C C . TYR A 1 433 ? -9.214 -12.937 34.308 1.00 95.44 433 TYR A C 1
ATOM 3472 O O . TYR A 1 433 ? -8.343 -12.318 33.693 1.00 95.44 433 TYR A O 1
ATOM 3480 N N . GLU A 1 434 ? -10.498 -12.912 33.923 1.00 93.50 434 GLU A N 1
ATOM 3481 C CA . GLU A 1 434 ? -10.955 -12.073 32.804 1.00 93.50 434 GLU A CA 1
ATOM 3482 C C . GLU A 1 434 ? -10.642 -10.597 33.084 1.00 93.50 434 GLU A C 1
ATOM 3484 O O . GLU A 1 434 ? -10.105 -9.883 32.235 1.00 93.50 434 GLU A O 1
ATOM 3489 N N . LYS A 1 435 ? -10.904 -10.133 34.306 1.00 90.94 435 LYS A N 1
ATOM 3490 C CA . LYS A 1 435 ? -10.601 -8.762 34.711 1.00 90.94 435 LYS A CA 1
ATOM 3491 C C . LYS A 1 435 ? -9.102 -8.453 34.664 1.00 90.94 435 LYS A C 1
ATOM 3493 O O . LYS A 1 435 ? -8.733 -7.379 34.194 1.00 90.94 435 LYS A O 1
ATOM 3498 N N . ALA A 1 436 ? -8.238 -9.384 35.076 1.00 93.00 436 ALA A N 1
ATOM 3499 C CA . ALA A 1 436 ? -6.785 -9.238 34.952 1.00 93.00 436 ALA A CA 1
ATOM 3500 C C . ALA A 1 436 ? -6.347 -9.032 33.490 1.00 93.00 436 ALA A C 1
ATOM 3502 O O . ALA A 1 436 ? -5.504 -8.178 33.214 1.00 93.00 436 ALA A O 1
ATOM 3503 N N . ILE A 1 437 ? -6.974 -9.740 32.543 1.00 94.31 437 ILE A N 1
ATOM 3504 C CA . ILE A 1 437 ? -6.728 -9.566 31.103 1.00 94.31 437 ILE A CA 1
ATOM 3505 C C . ILE A 1 437 ? -7.069 -8.137 30.654 1.00 94.31 437 ILE A C 1
ATOM 3507 O O . ILE A 1 437 ? -6.256 -7.497 29.990 1.00 94.31 437 ILE A O 1
ATOM 3511 N N . TYR A 1 438 ? -8.230 -7.605 31.048 1.00 91.81 438 TYR A N 1
ATOM 3512 C CA . TYR A 1 438 ? -8.648 -6.241 30.689 1.00 91.81 438 TYR A CA 1
ATOM 3513 C C . TYR A 1 438 ? -7.878 -5.128 31.417 1.00 91.81 438 TYR A C 1
ATOM 3515 O O . TYR A 1 438 ? -7.950 -3.968 31.011 1.00 91.81 438 TYR A O 1
ATOM 3523 N N . CYS A 1 439 ? -7.131 -5.461 32.468 1.00 90.75 439 CYS A N 1
ATOM 3524 C CA . CYS A 1 439 ? -6.211 -4.545 33.140 1.00 90.75 439 CYS A CA 1
ATOM 3525 C C . CYS A 1 439 ? -4.782 -4.597 32.562 1.00 90.75 439 CYS A C 1
ATOM 3527 O O . CYS A 1 439 ? -3.940 -3.782 32.937 1.00 90.75 439 CYS A O 1
ATOM 3529 N N . SER A 1 440 ? -4.485 -5.526 31.645 1.00 93.19 440 SER A N 1
ATOM 3530 C CA . SER A 1 440 ? -3.160 -5.665 31.036 1.00 93.19 440 SER A CA 1
ATOM 3531 C C . SER A 1 440 ? -3.103 -5.053 29.639 1.00 93.19 440 SER A C 1
ATOM 3533 O O . SER A 1 440 ? -3.900 -5.371 28.767 1.00 93.19 440 SER A O 1
ATOM 3535 N N . ASN A 1 441 ? -2.079 -4.239 29.378 1.00 93.75 441 ASN A N 1
ATOM 3536 C CA . ASN A 1 441 ? -1.764 -3.736 28.033 1.00 93.75 441 ASN A CA 1
ATOM 3537 C C . ASN A 1 441 ? -0.844 -4.683 27.234 1.00 93.75 441 ASN A C 1
ATOM 3539 O O . ASN A 1 441 ? -0.467 -4.396 26.093 1.00 93.75 441 ASN A O 1
ATOM 3543 N N . ARG A 1 442 ? -0.449 -5.811 27.831 1.00 94.88 442 ARG A N 1
ATOM 3544 C CA . ARG A 1 442 ? 0.407 -6.831 27.221 1.00 94.88 442 ARG A CA 1
ATOM 3545 C C . ARG A 1 442 ? -0.352 -8.142 27.101 1.00 94.88 442 ARG A C 1
ATOM 3547 O O . ARG A 1 442 ? -1.174 -8.477 27.952 1.00 94.88 442 ARG A O 1
ATOM 3554 N N . HIS A 1 443 ? -0.020 -8.902 26.063 1.00 94.75 443 HIS A N 1
ATOM 3555 C CA . HIS A 1 443 ? -0.504 -10.268 25.945 1.00 94.75 443 HIS A CA 1
ATOM 3556 C C . HIS A 1 443 ? 0.192 -11.146 26.983 1.00 94.75 443 HIS A C 1
ATOM 3558 O O . HIS A 1 443 ? 1.373 -11.445 26.818 1.00 94.75 443 HIS A O 1
ATOM 3564 N N . GLU A 1 444 ? -0.534 -11.552 28.023 1.00 94.88 444 GLU A N 1
ATOM 3565 C CA . GLU A 1 444 ? -0.040 -12.423 29.095 1.00 94.88 444 GLU A CA 1
ATOM 3566 C C . GLU A 1 444 ? -0.700 -13.809 28.992 1.00 94.88 444 GLU A C 1
ATOM 3568 O O . GLU A 1 444 ? -1.800 -14.014 29.516 1.00 94.88 444 GLU A O 1
ATOM 3573 N N . PRO A 1 445 ? -0.066 -14.795 28.320 1.00 95.31 445 PRO A N 1
ATOM 3574 C CA . PRO A 1 445 ? -0.666 -16.107 28.069 1.00 95.31 445 PRO A CA 1
ATOM 3575 C C . PRO A 1 445 ? -1.138 -16.836 29.330 1.00 95.31 445 PRO A C 1
ATOM 3577 O O . PRO A 1 445 ? -2.096 -17.604 29.271 1.00 95.31 445 PRO A O 1
ATOM 3580 N N . ARG A 1 446 ? -0.478 -16.587 30.469 1.00 95.19 446 ARG A N 1
ATOM 3581 C CA . ARG A 1 446 ? -0.816 -17.192 31.760 1.00 95.19 446 ARG A CA 1
ATOM 3582 C C . ARG A 1 446 ? -2.224 -16.814 32.213 1.00 95.19 446 ARG A C 1
ATOM 3584 O O . ARG A 1 446 ? -2.948 -17.690 32.666 1.00 95.19 446 ARG A O 1
ATOM 3591 N N . PHE A 1 447 ? -2.642 -15.557 32.048 1.00 95.38 447 PHE A N 1
ATOM 3592 C CA . PHE A 1 447 ? -3.979 -15.124 32.471 1.00 95.38 447 PHE A CA 1
ATOM 3593 C C . PHE A 1 447 ? -5.078 -15.821 31.666 1.00 95.38 447 PHE A C 1
ATOM 3595 O O . PHE A 1 447 ? -6.039 -16.315 32.245 1.00 95.38 447 PHE A O 1
ATOM 3602 N N . TYR A 1 448 ? -4.897 -15.954 30.349 1.00 96.00 448 TYR A N 1
ATOM 3603 C CA . TYR A 1 448 ? -5.821 -16.700 29.489 1.00 96.00 448 TYR A CA 1
ATOM 3604 C C . TYR A 1 448 ? -5.869 -18.190 29.834 1.00 96.00 448 TYR A C 1
ATOM 3606 O O . TYR A 1 448 ? -6.940 -18.790 29.826 1.00 96.00 448 TYR A O 1
ATOM 3614 N N . PHE A 1 449 ? -4.721 -18.787 30.166 1.00 96.88 449 PHE A N 1
ATOM 3615 C CA . PHE A 1 449 ? -4.665 -20.182 30.591 1.00 96.88 449 PHE A CA 1
ATOM 3616 C C . PHE A 1 449 ? -5.423 -20.411 31.905 1.00 96.88 449 PHE A C 1
ATOM 3618 O O . PHE A 1 449 ? -6.252 -21.315 31.981 1.00 96.88 449 PHE A O 1
ATOM 3625 N N . LEU A 1 450 ? -5.174 -19.579 32.921 1.00 95.69 450 LEU A N 1
ATOM 3626 C CA . LEU A 1 450 ? -5.846 -19.676 34.220 1.00 95.69 450 LEU A CA 1
ATOM 3627 C C . LEU A 1 450 ? -7.351 -19.408 34.098 1.00 95.69 450 LEU A C 1
ATOM 3629 O O . LEU A 1 450 ? -8.153 -20.132 34.685 1.00 95.69 450 LEU A O 1
ATOM 3633 N N . TRP A 1 451 ? -7.737 -18.437 33.268 1.00 96.94 451 TRP A N 1
ATOM 3634 C CA . TRP A 1 451 ? -9.135 -18.181 32.933 1.00 96.94 451 TRP A CA 1
ATOM 3635 C C . TRP A 1 451 ? -9.793 -19.400 32.278 1.00 96.94 451 TRP A C 1
ATOM 3637 O O . TRP A 1 451 ? -10.862 -19.829 32.710 1.00 96.94 451 TRP A O 1
ATOM 3647 N N . GLY A 1 452 ? -9.125 -20.008 31.293 1.00 96.56 452 GLY A N 1
ATOM 3648 C CA . GLY A 1 452 ? -9.602 -21.220 30.633 1.00 96.56 452 GLY A CA 1
ATOM 3649 C C . GLY A 1 452 ? -9.750 -22.394 31.595 1.00 96.56 452 GLY A C 1
ATOM 3650 O O . GLY A 1 452 ? -10.770 -23.079 31.576 1.00 96.56 452 GLY A O 1
ATOM 3651 N N . HIS A 1 453 ? -8.787 -22.580 32.499 1.00 96.00 453 HIS A N 1
ATOM 3652 C CA . HIS A 1 453 ? -8.867 -23.603 33.535 1.00 96.00 453 HIS A CA 1
ATOM 3653 C C . HIS A 1 453 ? -10.050 -23.367 34.485 1.00 96.00 453 HIS A C 1
ATOM 3655 O O . HIS A 1 453 ? -10.846 -24.277 34.696 1.00 96.00 453 HIS A O 1
ATOM 3661 N N . ALA A 1 454 ? -10.220 -22.151 35.013 1.00 96.50 454 ALA A N 1
ATOM 3662 C CA . ALA A 1 454 ? -11.337 -21.824 35.903 1.00 96.50 454 ALA A CA 1
ATOM 3663 C C . ALA A 1 454 ? -12.702 -22.035 35.220 1.00 96.50 454 ALA A C 1
ATOM 3665 O O . ALA A 1 454 ? -13.608 -22.628 35.805 1.00 96.50 454 ALA A O 1
ATOM 3666 N N . LEU A 1 455 ? -12.839 -21.638 33.949 1.00 96.69 455 LEU A N 1
ATOM 3667 C CA . LEU A 1 455 ? -14.046 -21.899 33.158 1.00 96.69 455 LEU A CA 1
ATOM 3668 C C . LEU A 1 455 ? -14.294 -23.398 32.955 1.00 96.69 455 LEU A C 1
ATOM 3670 O O . LEU A 1 455 ? -15.436 -23.844 33.051 1.00 96.69 455 LEU A O 1
ATOM 3674 N N . MET A 1 456 ? -13.243 -24.190 32.746 1.00 95.69 456 MET A N 1
ATOM 3675 C CA . MET A 1 456 ? -13.356 -25.643 32.619 1.00 95.69 456 MET A CA 1
ATOM 3676 C C . MET A 1 456 ? -13.896 -26.274 33.912 1.00 95.69 456 MET A C 1
ATOM 3678 O O . MET A 1 456 ? -14.787 -27.117 33.846 1.00 95.69 456 MET A O 1
ATOM 3682 N N . GLN A 1 457 ? -13.434 -25.812 35.080 1.00 94.88 457 GLN A N 1
ATOM 3683 C CA . GLN A 1 457 ? -13.897 -26.293 36.391 1.00 94.88 457 GLN A CA 1
ATOM 3684 C C . GLN A 1 457 ? -15.362 -25.928 36.693 1.00 94.88 457 GLN A C 1
ATOM 3686 O O . GLN A 1 457 ? -16.028 -26.629 37.451 1.00 94.88 457 GLN A O 1
ATOM 3691 N N . THR A 1 458 ? -15.903 -24.874 36.070 1.00 95.44 458 THR A N 1
ATOM 3692 C CA . THR A 1 458 ? -17.344 -24.548 36.148 1.00 95.44 458 THR A CA 1
ATOM 3693 C C . THR A 1 458 ? -18.207 -25.352 35.165 1.00 95.44 458 THR A C 1
ATOM 3695 O O . THR A 1 458 ? -19.425 -25.192 35.144 1.00 95.44 458 THR A O 1
ATOM 3698 N N . GLY A 1 459 ? -17.599 -26.207 34.334 1.00 95.00 459 GLY A N 1
ATOM 3699 C CA . GLY A 1 459 ? -18.275 -26.948 33.265 1.00 95.00 459 GLY A CA 1
ATOM 3700 C C . GLY A 1 459 ? -18.473 -26.147 31.972 1.00 95.00 459 GLY A C 1
ATOM 3701 O O . GLY A 1 459 ? -19.028 -26.669 31.004 1.00 95.00 459 GLY A O 1
ATOM 3702 N N . ASN A 1 460 ? -17.997 -24.898 31.901 1.00 96.12 460 ASN A N 1
ATOM 3703 C CA . ASN A 1 460 ? -18.065 -24.075 30.694 1.00 96.12 460 ASN A CA 1
ATOM 3704 C C . ASN A 1 460 ? -16.917 -24.408 29.727 1.00 96.12 460 ASN A C 1
ATOM 3706 O O . ASN A 1 460 ? -15.990 -23.620 29.527 1.00 96.12 460 ASN A O 1
ATOM 3710 N N . LEU A 1 461 ? -16.991 -2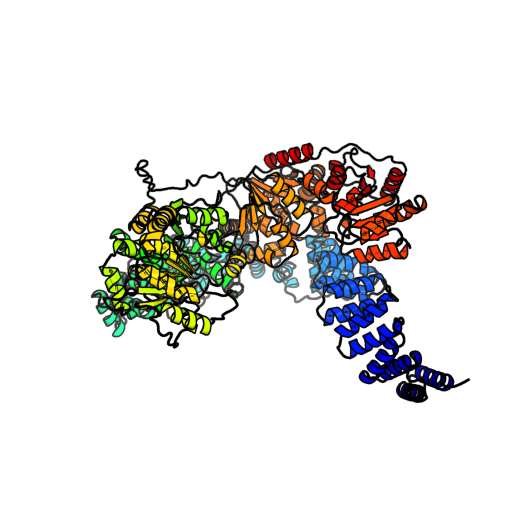5.584 29.098 1.00 96.12 461 LEU A N 1
ATOM 3711 C CA . LEU A 1 461 ? -15.969 -26.064 28.160 1.00 96.12 461 LEU A CA 1
ATOM 3712 C C . LEU A 1 461 ? -15.804 -25.153 26.934 1.00 96.12 461 LEU A C 1
ATOM 3714 O O . LEU A 1 461 ? -14.692 -24.969 26.447 1.00 96.12 461 LEU A O 1
ATOM 3718 N N . CYS A 1 462 ? -16.888 -24.539 26.451 1.00 95.38 462 CYS A N 1
ATOM 3719 C CA . CYS A 1 462 ? -16.823 -23.625 25.309 1.00 95.38 462 CYS A CA 1
ATOM 3720 C C . CYS A 1 462 ? -16.034 -22.353 25.649 1.00 95.38 462 CYS A C 1
ATOM 3722 O O . CYS A 1 462 ? -15.162 -21.942 24.883 1.00 95.38 462 CYS A O 1
ATOM 3724 N N . GLY A 1 463 ? -16.313 -21.739 26.804 1.00 94.56 463 GLY A N 1
ATOM 3725 C CA . GLY A 1 463 ? -15.558 -20.586 27.289 1.00 94.56 463 GLY A CA 1
ATOM 3726 C C . GLY A 1 463 ? -14.108 -20.947 27.615 1.00 94.56 463 GLY A C 1
ATOM 3727 O O . GLY A 1 463 ? -13.200 -20.187 27.287 1.00 94.56 463 GLY A O 1
ATOM 3728 N N . ALA A 1 464 ? -13.880 -22.128 28.198 1.00 96.75 464 ALA A N 1
ATOM 3729 C CA . ALA A 1 464 ? -12.543 -22.635 28.481 1.00 96.75 464 ALA A CA 1
ATOM 3730 C C . ALA A 1 464 ? -11.702 -22.774 27.207 1.00 96.75 464 ALA A C 1
ATOM 3732 O O . ALA A 1 464 ? -10.578 -22.280 27.144 1.00 96.75 464 ALA A O 1
ATOM 3733 N N . ALA A 1 465 ? -12.265 -23.397 26.170 1.00 96.19 465 ALA A N 1
ATOM 3734 C CA . ALA A 1 465 ? -11.631 -23.532 24.867 1.00 96.19 465 ALA A CA 1
ATOM 3735 C C . ALA A 1 465 ? -11.315 -22.168 24.224 1.00 96.19 465 ALA A C 1
ATOM 3737 O O . ALA A 1 465 ? -10.196 -21.977 23.745 1.00 96.19 465 ALA A O 1
ATOM 3738 N N . ASP A 1 466 ? -12.252 -21.207 24.253 1.00 94.00 466 ASP A N 1
ATOM 3739 C CA . ASP A 1 466 ? -12.027 -19.835 23.758 1.00 94.00 466 ASP A CA 1
ATOM 3740 C C . ASP A 1 466 ? -10.861 -19.150 24.489 1.00 94.00 466 ASP A C 1
ATOM 3742 O O . ASP A 1 466 ? -9.974 -18.572 23.858 1.00 94.00 466 ASP A O 1
ATOM 3746 N N . ALA A 1 467 ? -10.809 -19.271 25.815 1.00 95.44 467 ALA A N 1
ATOM 3747 C CA . ALA A 1 467 ? -9.724 -18.729 26.623 1.00 95.44 467 ALA A CA 1
ATOM 3748 C C . ALA A 1 467 ? -8.375 -19.404 26.311 1.00 95.44 467 ALA A C 1
ATOM 3750 O O . ALA A 1 467 ? -7.377 -18.719 26.079 1.00 95.44 467 ALA A O 1
ATOM 3751 N N . PHE A 1 468 ? -8.329 -20.738 26.222 1.00 96.44 468 PHE A N 1
ATOM 3752 C CA . PHE A 1 468 ? -7.096 -21.465 25.913 1.00 96.44 468 PHE A CA 1
ATOM 3753 C C . PHE A 1 468 ? -6.547 -21.153 24.519 1.00 96.44 468 PHE A C 1
ATOM 3755 O O . PHE A 1 468 ? -5.330 -20.996 24.361 1.00 96.44 468 PHE A O 1
ATOM 3762 N N . LEU A 1 469 ? -7.416 -21.003 23.515 1.00 95.06 469 LEU A N 1
ATOM 3763 C CA . LEU A 1 469 ? -7.026 -20.568 22.172 1.00 95.06 469 LEU A CA 1
ATOM 3764 C C . LEU A 1 469 ? -6.256 -19.247 22.220 1.00 95.06 469 LEU A C 1
ATOM 3766 O O . LEU A 1 469 ? -5.225 -19.097 21.560 1.00 95.06 469 LEU A O 1
ATOM 3770 N N . GLN A 1 470 ? -6.709 -18.335 23.075 1.00 94.31 470 GLN A N 1
ATOM 3771 C CA . GLN A 1 470 ? -6.136 -17.009 23.241 1.00 94.31 470 GLN A CA 1
ATOM 3772 C C . GLN A 1 470 ? -4.845 -16.994 24.066 1.00 94.31 470 GLN A C 1
ATOM 3774 O O . GLN A 1 470 ? -4.240 -15.941 24.194 1.00 94.31 470 GLN A O 1
ATOM 3779 N N . THR A 1 471 ? -4.322 -18.126 24.550 1.00 95.00 471 THR A N 1
ATOM 3780 C CA . THR A 1 471 ? -2.956 -18.169 25.121 1.00 95.00 471 THR A CA 1
ATOM 3781 C C . THR A 1 471 ? -1.888 -17.738 24.106 1.00 95.00 471 THR A C 1
ATOM 3783 O O . THR A 1 471 ? -0.797 -17.311 24.484 1.00 95.00 471 THR A O 1
ATOM 3786 N N . ARG A 1 472 ? -2.196 -17.757 22.804 1.00 92.88 472 ARG A N 1
ATOM 3787 C CA . ARG A 1 472 ? -1.339 -17.232 21.735 1.00 92.88 472 ARG A CA 1
ATOM 3788 C C . ARG A 1 472 ? -2.070 -16.129 20.977 1.00 92.88 472 ARG A C 1
ATOM 3790 O O . ARG A 1 472 ? -3.274 -16.207 20.780 1.00 92.88 472 ARG A O 1
ATOM 3797 N N . ILE A 1 473 ? -1.312 -15.140 20.506 1.00 91.88 473 ILE A N 1
ATOM 3798 C CA . ILE A 1 473 ? -1.846 -14.094 19.623 1.00 91.88 473 ILE A CA 1
ATOM 3799 C C . ILE A 1 473 ? -2.205 -14.711 18.268 1.00 91.88 473 ILE A C 1
ATOM 3801 O O . ILE A 1 473 ? -3.349 -14.640 17.849 1.00 91.88 473 ILE A O 1
ATOM 3805 N N . PHE A 1 474 ? -1.234 -15.368 17.622 1.00 91.50 474 PHE A N 1
ATOM 3806 C CA . PHE A 1 474 ? -1.421 -16.050 16.339 1.00 91.50 474 PHE A CA 1
ATOM 3807 C C . PHE A 1 474 ? -1.946 -17.471 16.559 1.00 91.50 474 PHE A C 1
ATOM 3809 O O . PHE A 1 474 ? -1.191 -18.374 16.953 1.00 91.50 474 PHE A O 1
ATOM 3816 N N . MET A 1 475 ? -3.249 -17.632 16.332 1.00 90.38 475 MET A N 1
ATOM 3817 C CA . MET A 1 475 ? -3.999 -18.878 16.478 1.00 90.38 475 MET A CA 1
ATOM 3818 C C . MET A 1 475 ? -4.013 -19.672 15.171 1.00 90.38 475 MET A C 1
ATOM 3820 O O . MET A 1 475 ? -3.990 -20.906 15.184 1.00 90.38 475 MET A O 1
ATOM 3824 N N . THR A 1 476 ? -4.023 -18.984 14.028 1.00 82.81 476 THR A N 1
ATOM 3825 C CA . THR A 1 476 ? -4.030 -19.632 12.712 1.00 82.81 476 THR A CA 1
ATOM 3826 C C . THR A 1 476 ? -2.665 -20.247 12.369 1.00 82.81 476 THR A C 1
ATOM 3828 O O . THR A 1 476 ? -1.624 -19.721 12.770 1.00 82.81 476 THR A O 1
ATOM 3831 N N . PRO A 1 477 ? -2.621 -21.402 11.676 1.00 83.69 477 PRO A N 1
ATOM 3832 C CA . PRO A 1 477 ? -1.368 -21.968 11.205 1.00 83.69 477 PRO A CA 1
ATOM 3833 C C . PRO A 1 477 ? -1.016 -21.363 9.841 1.00 83.69 477 PRO A C 1
ATOM 3835 O O . PRO A 1 477 ? -1.766 -21.504 8.876 1.00 83.69 477 PRO A O 1
ATOM 3838 N N . ASP A 1 478 ? 0.146 -20.728 9.743 1.00 77.12 478 ASP A N 1
ATOM 3839 C CA . ASP A 1 478 ? 0.584 -20.052 8.510 1.00 77.12 478 ASP A CA 1
ATOM 3840 C C . ASP A 1 478 ? 1.719 -20.784 7.765 1.00 77.12 478 ASP A C 1
ATOM 3842 O O . ASP A 1 478 ? 2.049 -20.446 6.631 1.00 77.12 478 ASP A O 1
ATOM 3846 N N . GLY A 1 479 ? 2.332 -21.803 8.380 1.00 76.44 479 GLY A N 1
ATOM 3847 C CA . GLY A 1 479 ? 3.402 -22.604 7.772 1.00 76.44 479 GLY A CA 1
ATOM 3848 C C . GLY A 1 479 ? 4.685 -21.826 7.429 1.00 76.44 479 GLY A C 1
ATOM 3849 O O . GLY A 1 479 ? 5.605 -22.405 6.832 1.00 76.44 479 GLY A O 1
ATOM 3850 N N . ILE A 1 480 ? 4.790 -20.543 7.782 1.00 81.75 480 ILE A N 1
ATOM 3851 C CA . ILE A 1 480 ? 5.908 -19.658 7.450 1.00 81.75 480 ILE A CA 1
ATOM 3852 C C . ILE A 1 480 ? 6.568 -19.077 8.714 1.00 81.75 480 ILE A C 1
ATOM 3854 O O . ILE A 1 480 ? 6.147 -19.295 9.844 1.00 81.75 480 ILE A O 1
ATOM 3858 N N . ASP A 1 481 ? 7.689 -18.381 8.532 1.00 82.94 481 ASP A N 1
ATOM 3859 C CA . ASP A 1 481 ? 8.445 -17.779 9.633 1.00 82.94 481 ASP A CA 1
ATOM 3860 C C . ASP A 1 481 ? 7.822 -16.435 10.046 1.00 82.94 481 ASP A C 1
ATOM 3862 O O . ASP A 1 481 ? 8.175 -15.384 9.509 1.00 82.94 481 ASP A O 1
ATOM 3866 N N . VAL A 1 482 ? 6.867 -16.469 10.980 1.00 85.00 482 VAL A N 1
ATOM 3867 C CA . VAL A 1 482 ? 6.161 -15.277 11.487 1.00 85.00 482 VAL A CA 1
ATOM 3868 C C . VAL A 1 482 ? 7.112 -14.188 12.020 1.00 85.00 482 VAL A C 1
ATOM 3870 O O . VAL A 1 482 ? 6.969 -13.040 11.585 1.00 85.00 482 VAL A O 1
ATOM 3873 N N . PRO A 1 483 ? 8.110 -14.477 12.889 1.00 88.12 483 PRO A N 1
ATOM 3874 C CA . PRO A 1 483 ? 9.075 -13.477 13.365 1.00 88.12 483 PRO A CA 1
ATOM 3875 C C . PRO A 1 483 ? 9.737 -12.632 12.270 1.00 88.12 483 PRO A C 1
ATOM 3877 O O . PRO A 1 483 ? 10.029 -11.455 12.495 1.00 88.12 483 PRO A O 1
ATOM 3880 N N . LYS A 1 484 ? 9.936 -13.188 11.067 1.00 86.19 484 LYS A N 1
ATOM 3881 C CA . LYS A 1 484 ? 10.478 -12.451 9.916 1.00 86.19 484 LYS A CA 1
ATOM 3882 C C . LYS A 1 484 ? 9.641 -11.221 9.547 1.00 86.19 484 LYS A C 1
ATOM 3884 O O . LYS A 1 484 ? 10.211 -10.219 9.117 1.00 86.19 484 LYS A O 1
ATOM 3889 N N . TYR A 1 485 ? 8.322 -11.290 9.725 1.00 83.50 485 TYR A N 1
ATOM 3890 C CA . TYR A 1 485 ? 7.360 -10.259 9.324 1.00 83.50 485 TYR A CA 1
ATOM 3891 C C . TYR A 1 485 ? 6.988 -9.282 10.447 1.00 83.50 485 TYR A C 1
ATOM 3893 O O . TYR A 1 485 ? 6.436 -8.221 10.174 1.00 83.50 485 TYR A O 1
ATOM 3901 N N . LEU A 1 486 ? 7.330 -9.589 11.702 1.00 86.31 486 LEU A N 1
ATOM 3902 C CA . LEU A 1 486 ? 6.976 -8.765 12.868 1.00 86.31 486 LEU A CA 1
ATOM 3903 C C . LEU A 1 486 ? 8.057 -7.744 13.267 1.00 86.31 486 LEU A C 1
ATOM 3905 O O . LEU A 1 486 ? 7.951 -7.120 14.321 1.00 86.31 486 LEU A O 1
ATOM 3909 N N . LYS A 1 487 ? 9.100 -7.564 12.444 1.00 87.12 487 LYS A N 1
ATOM 3910 C CA . LYS A 1 487 ? 10.203 -6.620 12.716 1.00 87.12 487 LYS A CA 1
ATOM 3911 C C . LYS A 1 487 ? 9.785 -5.153 12.605 1.00 87.12 487 LYS A C 1
ATOM 3913 O O . LYS A 1 487 ? 10.327 -4.313 13.313 1.00 87.12 487 LYS A O 1
ATOM 3918 N N . ASN A 1 488 ? 8.859 -4.839 11.701 1.00 90.69 488 ASN A N 1
ATOM 3919 C CA . ASN A 1 488 ? 8.325 -3.491 11.537 1.00 90.69 488 ASN A CA 1
ATOM 3920 C C . ASN A 1 488 ? 7.110 -3.308 12.458 1.00 90.69 488 ASN A C 1
ATOM 3922 O O . ASN A 1 488 ? 6.157 -4.078 12.379 1.00 90.69 488 ASN A O 1
ATOM 3926 N N . THR A 1 489 ? 7.128 -2.276 13.302 1.00 91.50 489 THR A N 1
ATOM 3927 C CA . THR A 1 489 ? 6.082 -2.022 14.304 1.00 91.50 489 THR A CA 1
ATOM 3928 C C . THR A 1 489 ? 4.693 -1.815 13.691 1.00 91.50 489 THR A C 1
ATOM 3930 O O . THR A 1 489 ? 3.727 -2.406 14.164 1.00 91.50 489 THR A O 1
ATOM 3933 N N . ALA A 1 490 ? 4.573 -1.044 12.606 1.00 90.69 490 ALA A N 1
ATOM 3934 C CA . ALA A 1 490 ? 3.287 -0.817 11.943 1.00 90.69 490 ALA A CA 1
ATOM 3935 C C . ALA A 1 490 ? 2.740 -2.107 11.307 1.00 90.69 490 ALA A C 1
ATOM 3937 O O . ALA A 1 490 ? 1.550 -2.403 11.416 1.00 90.69 490 ALA A O 1
ATOM 3938 N N . GLN A 1 491 ? 3.621 -2.911 10.704 1.00 91.69 491 GLN A N 1
ATOM 3939 C CA . GLN A 1 491 ? 3.264 -4.220 10.158 1.00 91.69 491 GLN A CA 1
ATOM 3940 C C . GLN A 1 491 ? 2.836 -5.188 11.265 1.00 91.69 491 GLN A C 1
ATOM 3942 O O . GLN A 1 491 ? 1.825 -5.871 11.123 1.00 91.69 491 GLN A O 1
ATOM 3947 N N . LYS A 1 492 ? 3.559 -5.202 12.391 1.00 92.81 492 LYS A N 1
ATOM 3948 C CA . LYS A 1 492 ? 3.221 -5.994 13.574 1.00 92.81 492 LYS A CA 1
ATOM 3949 C C . LYS A 1 492 ? 1.827 -5.636 14.094 1.00 92.81 492 LYS A C 1
ATOM 3951 O O . LYS A 1 492 ? 1.014 -6.541 14.252 1.00 92.81 492 LYS A O 1
ATOM 3956 N N . HIS A 1 493 ? 1.527 -4.351 14.300 1.00 94.56 493 HIS A N 1
ATOM 3957 C CA . HIS A 1 493 ? 0.205 -3.920 14.769 1.00 94.56 493 HIS A CA 1
ATOM 3958 C C . HIS A 1 493 ? -0.903 -4.325 13.795 1.00 94.56 493 HIS A C 1
ATOM 3960 O O . HIS A 1 493 ? -1.913 -4.876 14.224 1.00 94.56 493 HIS A O 1
ATOM 3966 N N . SER A 1 494 ? -0.695 -4.125 12.488 1.00 94.81 494 SER A N 1
ATOM 3967 C CA . SER A 1 494 ? -1.672 -4.525 11.471 1.00 94.81 494 SER A CA 1
ATOM 3968 C C . SER A 1 494 ? -1.927 -6.035 11.470 1.00 94.81 494 SER A C 1
ATOM 3970 O O . SER A 1 494 ? -3.075 -6.450 11.341 1.00 94.81 494 SER A O 1
ATOM 3972 N N . MET A 1 495 ? -0.881 -6.854 11.612 1.00 94.19 495 MET A N 1
ATOM 3973 C CA . MET A 1 495 ? -0.996 -8.316 11.645 1.00 94.19 495 MET A CA 1
ATOM 3974 C C . MET A 1 495 ? -1.688 -8.811 12.916 1.00 94.19 495 MET A C 1
ATOM 3976 O O . MET A 1 495 ? -2.541 -9.687 12.835 1.00 94.19 495 MET A O 1
ATOM 3980 N N . GLN A 1 496 ? -1.356 -8.244 14.079 1.00 94.50 496 GLN A N 1
ATOM 3981 C CA . GLN A 1 496 ? -1.982 -8.611 15.354 1.00 94.50 496 GLN A CA 1
ATOM 3982 C C . GLN A 1 496 ? -3.454 -8.189 15.411 1.00 94.50 496 GLN A C 1
ATOM 3984 O O . GLN A 1 496 ? -4.304 -8.982 15.802 1.00 94.50 496 GLN A O 1
ATOM 3989 N N . TYR A 1 497 ? -3.767 -6.965 14.972 1.00 96.69 497 TYR A N 1
ATOM 3990 C CA . TYR A 1 497 ? -5.146 -6.492 14.851 1.00 96.69 497 TYR A CA 1
ATOM 3991 C C . TYR A 1 497 ? -5.974 -7.408 13.953 1.00 96.69 497 TYR A C 1
ATOM 3993 O O . TYR A 1 497 ? -7.074 -7.808 14.322 1.00 96.69 497 TYR A O 1
ATOM 4001 N N . LEU A 1 498 ? -5.431 -7.755 12.784 1.00 95.75 498 LEU A N 1
ATOM 4002 C CA . LEU A 1 498 ? -6.118 -8.615 11.837 1.00 95.75 498 LEU A CA 1
ATOM 4003 C C . LEU A 1 498 ? -6.331 -10.030 12.388 1.00 95.75 498 LEU A C 1
ATOM 4005 O O . LEU A 1 498 ? -7.408 -10.593 12.212 1.00 95.75 498 LEU A O 1
ATOM 4009 N N . GLU A 1 499 ? -5.342 -10.582 13.090 1.00 94.50 499 GLU A N 1
ATOM 4010 C CA . GLU A 1 499 ? -5.495 -11.877 13.749 1.00 94.50 499 GLU A CA 1
ATOM 4011 C C . GLU A 1 499 ? -6.682 -11.837 14.721 1.00 94.50 499 GLU A C 1
ATOM 4013 O O . GLU A 1 499 ? -7.582 -12.669 14.612 1.00 94.50 499 GLU A O 1
ATOM 4018 N N . TYR A 1 500 ? -6.773 -10.820 15.587 1.00 95.44 500 TYR A N 1
ATOM 4019 C CA . TYR A 1 500 ? -7.923 -10.647 16.482 1.00 95.44 500 TYR A CA 1
ATOM 4020 C C . TYR A 1 500 ? -9.244 -10.431 15.743 1.00 95.44 500 TYR A C 1
ATOM 4022 O O . TYR A 1 500 ? -10.262 -11.009 16.126 1.00 95.44 500 TYR A O 1
ATOM 4030 N N . TYR A 1 501 ? -9.224 -9.647 14.666 1.00 95.19 501 TYR A N 1
ATOM 4031 C CA . TYR A 1 501 ? -10.388 -9.379 13.823 1.00 95.19 501 TYR A CA 1
ATOM 4032 C C . TYR A 1 501 ? -10.991 -10.666 13.246 1.00 95.19 501 TYR A C 1
ATOM 4034 O O . TYR A 1 501 ? -12.211 -10.776 13.141 1.00 95.19 501 TYR A O 1
ATOM 4042 N N . GLU A 1 502 ? -10.168 -11.651 12.886 1.00 92.25 502 GLU A N 1
ATOM 4043 C CA . GLU A 1 502 ? -10.640 -12.872 12.225 1.00 92.25 502 GLU A CA 1
ATOM 4044 C C . GLU A 1 502 ? -10.897 -14.037 13.177 1.00 92.25 502 GLU A C 1
ATOM 4046 O O . GLU A 1 502 ? -11.744 -14.883 12.890 1.00 92.25 502 GLU A O 1
ATOM 4051 N N . THR A 1 503 ? -10.171 -14.099 14.293 1.00 91.75 503 THR A N 1
ATOM 4052 C CA . THR A 1 503 ? -10.135 -15.301 15.140 1.00 91.75 503 THR A CA 1
ATOM 4053 C C . THR A 1 503 ? -10.875 -15.152 16.463 1.00 91.75 503 THR A C 1
ATOM 4055 O O . THR A 1 503 ? -11.333 -16.157 17.000 1.00 91.75 503 THR A O 1
ATOM 4058 N N . VAL A 1 504 ? -11.051 -13.929 16.971 1.00 92.69 504 VAL A N 1
ATOM 4059 C CA . VAL A 1 504 ? -11.767 -13.676 18.231 1.00 92.69 504 VAL A CA 1
ATOM 4060 C C . VAL A 1 504 ? -13.201 -13.255 17.920 1.00 92.69 504 VAL A C 1
ATOM 4062 O O . VAL A 1 504 ? -13.440 -12.490 16.987 1.00 92.69 504 VAL A O 1
ATOM 4065 N N . ALA A 1 505 ? -14.185 -13.748 18.670 1.00 92.00 505 ALA A N 1
ATOM 4066 C CA . ALA A 1 505 ? -15.583 -13.350 18.495 1.00 92.00 505 ALA A CA 1
ATOM 4067 C C . ALA A 1 505 ? -15.832 -11.892 18.931 1.00 92.00 505 ALA A C 1
ATOM 4069 O O . ALA A 1 505 ? -15.139 -11.363 19.804 1.00 92.00 505 ALA A O 1
ATOM 4070 N N . LEU A 1 506 ? -16.848 -11.247 18.341 1.00 94.81 506 LEU A N 1
ATOM 4071 C CA . LEU A 1 506 ? -17.325 -9.951 18.826 1.00 94.81 506 LEU A CA 1
ATOM 4072 C C . LEU A 1 506 ? -17.839 -10.085 20.266 1.00 94.81 506 LEU A C 1
ATOM 4074 O O . LEU A 1 506 ? -18.549 -11.033 20.599 1.00 94.81 506 LEU A O 1
ATOM 4078 N N . ARG A 1 507 ? -17.490 -9.116 21.110 1.00 93.12 507 ARG A N 1
ATOM 4079 C CA . ARG A 1 507 ? -17.891 -9.030 22.513 1.00 93.12 507 ARG A CA 1
ATOM 4080 C C . ARG A 1 507 ? -19.108 -8.103 22.608 1.00 93.12 507 ARG A C 1
ATOM 4082 O O . ARG A 1 507 ? -18.947 -6.882 22.461 1.00 93.12 507 ARG A O 1
ATOM 4089 N N . PRO A 1 508 ? -20.324 -8.645 22.821 1.00 91.38 508 PRO A N 1
ATOM 4090 C CA . PRO A 1 508 ? -21.502 -7.814 23.032 1.00 91.38 508 PRO A CA 1
ATOM 4091 C C . PRO A 1 508 ? -21.323 -6.977 24.303 1.00 91.38 508 PRO A C 1
ATOM 4093 O O . PRO A 1 508 ? -20.543 -7.330 25.188 1.00 91.38 508 PRO A O 1
ATOM 4096 N N . LYS A 1 509 ? -22.034 -5.850 24.389 1.00 94.25 509 LYS A N 1
ATOM 4097 C CA . LYS A 1 509 ? -21.981 -4.931 25.538 1.00 94.25 509 LYS A CA 1
ATOM 4098 C C . LYS A 1 509 ? -20.576 -4.410 25.878 1.00 94.25 509 LYS A C 1
ATOM 4100 O O . LYS A 1 509 ? -20.292 -4.077 27.020 1.00 94.25 509 LYS A O 1
ATOM 4105 N N . THR A 1 510 ? -19.680 -4.336 24.897 1.00 97.25 510 THR A N 1
ATOM 4106 C CA . THR A 1 510 ? -18.369 -3.685 25.052 1.00 97.25 510 THR A CA 1
ATOM 4107 C C . THR A 1 510 ? -18.311 -2.446 24.169 1.00 97.25 510 THR A C 1
ATOM 4109 O O . THR A 1 510 ? -18.620 -2.542 22.973 1.00 97.25 510 THR A O 1
ATOM 4112 N N . ILE A 1 511 ? -17.914 -1.314 24.758 1.00 98.31 511 ILE A N 1
ATOM 4113 C CA . ILE A 1 511 ? -17.750 -0.019 24.087 1.00 98.31 511 ILE A CA 1
ATOM 4114 C C . ILE A 1 511 ? -16.288 0.422 24.182 1.00 98.31 511 ILE A C 1
ATOM 4116 O O . ILE A 1 511 ? -15.747 0.511 25.286 1.00 98.31 511 ILE A O 1
ATOM 4120 N N . LEU A 1 512 ? -15.666 0.714 23.039 1.00 98.50 512 LEU A N 1
ATOM 4121 C CA . LEU A 1 512 ? -14.373 1.395 22.972 1.00 98.50 512 LEU A CA 1
ATOM 4122 C C . LEU A 1 512 ? -14.589 2.900 22.805 1.00 98.50 512 LEU A C 1
ATOM 4124 O O . LEU A 1 512 ? -15.239 3.326 21.852 1.00 98.50 512 LEU A O 1
ATOM 4128 N N . TRP A 1 513 ? -13.995 3.680 23.699 1.00 98.06 513 TRP A N 1
ATOM 4129 C CA . TRP A 1 513 ? -14.011 5.137 23.703 1.00 98.06 513 TRP A CA 1
ATOM 4130 C C . TRP A 1 513 ? -12.620 5.663 23.370 1.00 98.06 513 TRP A C 1
ATOM 4132 O O . TRP A 1 513 ? -11.643 5.272 24.008 1.00 98.06 513 TRP A O 1
ATOM 4142 N N . GLU A 1 514 ? -12.511 6.563 22.401 1.00 96.56 514 GLU A N 1
ATOM 4143 C CA . GLU A 1 514 ? -11.251 7.226 22.069 1.00 96.56 514 GLU A CA 1
ATOM 4144 C C . GLU A 1 514 ? -11.500 8.709 21.777 1.00 96.56 514 GLU A C 1
ATOM 4146 O O . GLU A 1 514 ? -12.295 9.050 20.904 1.00 96.56 514 GLU A O 1
ATOM 4151 N N . SER A 1 515 ? -10.794 9.594 22.487 1.00 92.56 515 SER A N 1
ATOM 4152 C CA . SER A 1 515 ? -10.811 11.034 22.210 1.00 92.56 515 SER A CA 1
ATOM 4153 C C . SER A 1 515 ? -9.413 11.519 21.827 1.00 92.56 515 SER A C 1
ATOM 4155 O O . SER A 1 515 ? -8.441 11.247 22.532 1.00 92.56 515 SER A O 1
ATOM 4157 N N . ASN A 1 516 ? -9.303 12.252 20.715 1.00 89.06 516 ASN A N 1
ATOM 4158 C CA . ASN A 1 516 ? -8.068 12.883 20.233 1.00 89.06 516 ASN A CA 1
ATOM 4159 C C . ASN A 1 516 ? -6.873 11.907 20.186 1.00 89.06 516 ASN A C 1
ATOM 4161 O O . ASN A 1 516 ? -5.812 12.186 20.747 1.00 89.06 516 ASN A O 1
ATOM 4165 N N . HIS A 1 517 ? -7.064 10.729 19.580 1.00 90.44 517 HIS A N 1
ATOM 4166 C CA . HIS A 1 517 ? -6.063 9.647 19.528 1.00 90.44 517 HIS A CA 1
ATOM 4167 C C . HIS A 1 517 ? -5.551 9.193 20.907 1.00 90.44 517 HIS A C 1
ATOM 4169 O O . HIS A 1 517 ? -4.370 8.889 21.093 1.00 90.44 517 HIS A O 1
ATOM 4175 N N . GLY A 1 518 ? -6.438 9.208 21.904 1.00 89.75 518 GLY A N 1
ATOM 4176 C CA . GLY A 1 518 ? -6.144 8.848 23.288 1.00 89.75 518 GLY A CA 1
ATOM 4177 C C . GLY A 1 518 ? -5.352 9.902 24.063 1.00 89.75 518 GLY A C 1
ATOM 4178 O O . GLY A 1 518 ? -4.892 9.629 25.170 1.00 89.75 518 GLY A O 1
ATOM 4179 N N . ALA A 1 519 ? -5.157 11.108 23.521 1.00 85.56 519 ALA A N 1
ATOM 4180 C CA . ALA A 1 519 ? -4.506 12.191 24.256 1.00 85.56 519 ALA A CA 1
ATOM 4181 C C . ALA A 1 519 ? -5.388 12.745 25.390 1.00 85.56 519 ALA A C 1
ATOM 4183 O O . ALA A 1 519 ? -4.860 13.289 26.360 1.00 85.56 519 ALA A O 1
ATOM 4184 N N . THR A 1 520 ? -6.716 12.634 25.275 1.00 83.00 520 THR A N 1
ATOM 4185 C CA . THR A 1 520 ? -7.701 13.107 26.260 1.00 83.00 520 THR A CA 1
ATOM 4186 C C . THR A 1 520 ? -8.698 12.034 26.651 1.00 83.00 520 THR A C 1
ATOM 4188 O O . THR A 1 520 ? -9.030 11.163 25.855 1.00 83.00 520 THR A O 1
ATOM 4191 N N . VAL A 1 521 ? -9.293 12.213 27.829 1.00 88.50 521 VAL A N 1
ATOM 4192 C CA . VAL A 1 521 ? -10.649 11.750 28.132 1.00 88.50 521 VAL A CA 1
ATOM 4193 C C . VAL A 1 521 ? -11.517 13.004 28.250 1.00 88.50 521 VAL A C 1
ATOM 4195 O O . VAL A 1 521 ? -11.453 13.707 29.249 1.00 88.50 521 VAL A O 1
ATOM 4198 N N . GLY A 1 522 ? -12.238 13.355 27.183 1.00 88.12 522 GLY A N 1
ATOM 4199 C CA . GLY A 1 522 ? -12.968 14.628 27.081 1.00 88.12 522 GLY A CA 1
ATOM 4200 C C . GLY A 1 522 ? -13.805 14.730 25.805 1.00 88.12 522 GLY A C 1
ATOM 4201 O O . GLY A 1 522 ? -13.941 13.734 25.083 1.00 88.12 522 GLY A O 1
ATOM 4202 N N . CYS A 1 523 ? -14.294 15.939 25.498 1.00 90.69 523 CYS A N 1
ATOM 4203 C CA . CYS A 1 523 ? -15.132 16.234 24.321 1.00 90.69 523 CYS A CA 1
ATOM 4204 C C . CYS A 1 523 ? -16.446 15.414 24.326 1.00 90.69 523 CYS A C 1
ATOM 4206 O O . CYS A 1 523 ? -16.874 14.921 25.372 1.00 90.69 523 CYS A O 1
ATOM 4208 N N . HIS A 1 524 ? -17.104 15.261 23.172 1.00 95.19 524 HIS A N 1
ATOM 4209 C CA . HIS A 1 524 ? -18.371 14.531 23.060 1.00 95.19 524 HIS A CA 1
ATOM 4210 C C . HIS A 1 524 ? -18.315 13.097 23.621 1.00 95.19 524 HIS A C 1
ATOM 4212 O O . HIS A 1 524 ? -19.261 12.721 24.310 1.00 95.19 524 HIS A O 1
ATOM 4218 N N . PRO A 1 525 ? -17.239 12.297 23.425 1.00 95.88 525 PRO A N 1
ATOM 4219 C CA . PRO A 1 525 ? -17.180 10.949 23.992 1.00 95.88 525 PRO A CA 1
ATOM 4220 C C . PRO A 1 525 ? -17.298 10.904 25.523 1.00 95.88 525 PRO A C 1
ATOM 4222 O O . PRO A 1 525 ? -17.947 10.003 26.045 1.00 95.88 525 PRO A O 1
ATOM 4225 N N . LEU A 1 526 ? -16.721 11.869 26.256 1.00 94.06 526 LEU A N 1
ATOM 4226 C CA . LEU A 1 526 ? -16.833 11.903 27.722 1.00 94.06 526 LEU A CA 1
ATOM 4227 C C . LEU A 1 526 ? -18.254 12.254 28.172 1.00 94.06 526 LEU A C 1
ATOM 4229 O O . LEU A 1 526 ? -18.769 11.639 29.105 1.00 94.06 526 LEU A O 1
ATOM 4233 N N . ALA A 1 527 ? -18.887 13.225 27.513 1.00 94.12 527 ALA A N 1
ATOM 4234 C CA . ALA A 1 527 ? -20.261 13.604 27.823 1.00 94.12 527 ALA A CA 1
ATOM 4235 C C . ALA A 1 527 ? -21.232 12.441 27.582 1.00 94.12 527 ALA A C 1
ATOM 4237 O O . ALA A 1 527 ? -22.013 12.101 28.470 1.00 94.12 527 ALA A O 1
ATOM 4238 N N . LEU A 1 528 ? -21.088 11.755 26.443 1.00 96.50 528 LEU A N 1
ATOM 4239 C CA . LEU A 1 528 ? -21.855 10.551 26.133 1.00 96.50 528 LEU A CA 1
ATOM 4240 C C . LEU A 1 528 ? -21.596 9.444 27.154 1.00 96.50 528 LEU A C 1
ATOM 4242 O O . LEU A 1 528 ? -22.543 8.879 27.682 1.00 96.50 528 LEU A O 1
ATOM 4246 N N . PHE A 1 529 ? -20.336 9.160 27.493 1.00 96.38 529 PHE A N 1
ATOM 4247 C CA . PHE A 1 529 ? -20.020 8.168 28.520 1.00 96.38 529 PHE A CA 1
ATOM 4248 C C . PHE A 1 529 ? -20.724 8.472 29.846 1.00 96.38 529 PHE A C 1
ATOM 4250 O O . PHE A 1 529 ? -21.341 7.575 30.410 1.00 96.38 529 PHE A O 1
ATOM 4257 N N . ARG A 1 530 ? -20.654 9.719 30.332 1.00 92.94 530 ARG A N 1
ATOM 4258 C CA . ARG A 1 530 ? -21.302 10.131 31.587 1.00 92.94 530 ARG A CA 1
ATOM 4259 C C . ARG A 1 530 ? -22.815 9.945 31.520 1.00 92.94 530 ARG A C 1
ATOM 4261 O O . ARG A 1 530 ? -23.371 9.336 32.422 1.00 92.94 530 ARG A O 1
ATOM 4268 N N . HIS A 1 531 ? -23.441 10.391 30.431 1.00 94.56 531 HIS A N 1
ATOM 4269 C CA . HIS A 1 531 ? -24.874 10.216 30.205 1.00 94.56 531 HIS A CA 1
ATOM 4270 C C . HIS A 1 531 ? -25.281 8.735 30.224 1.00 94.56 531 HIS A C 1
ATOM 4272 O O . HIS A 1 531 ? -26.155 8.346 30.993 1.00 94.56 531 HIS A O 1
ATOM 4278 N N . LEU A 1 532 ? -24.600 7.886 29.446 1.00 95.44 532 LEU A N 1
ATOM 4279 C CA . LEU A 1 532 ? -24.898 6.452 29.397 1.00 95.44 532 LEU A CA 1
ATOM 4280 C C . LEU A 1 532 ? -24.645 5.760 30.737 1.00 95.44 532 LEU A C 1
ATOM 4282 O O . LEU A 1 532 ? -25.371 4.846 31.108 1.00 95.44 532 LEU A O 1
ATOM 4286 N N . ALA A 1 533 ? -23.615 6.174 31.474 1.00 89.81 533 ALA A N 1
ATOM 4287 C CA . ALA A 1 533 ? -23.242 5.543 32.733 1.00 89.81 533 ALA A CA 1
ATOM 4288 C C . ALA A 1 533 ? -24.252 5.788 33.870 1.00 89.81 533 ALA A C 1
ATOM 4290 O O . ALA A 1 533 ? -24.150 5.125 34.908 1.00 89.81 533 ALA A O 1
ATOM 4291 N N . ASP A 1 534 ? -25.202 6.705 33.672 1.00 88.75 534 ASP A N 1
ATOM 4292 C CA . ASP A 1 534 ? -26.321 6.974 34.578 1.00 88.75 534 ASP A CA 1
ATOM 4293 C C . ASP A 1 534 ? -27.611 6.236 34.150 1.00 88.75 534 ASP A C 1
ATOM 4295 O O . ASP A 1 534 ? -28.574 6.164 34.916 1.00 88.75 534 ASP A O 1
ATOM 4299 N N . LEU A 1 535 ? -27.625 5.617 32.960 1.00 93.19 535 LEU A N 1
ATOM 4300 C CA . LEU A 1 535 ? -28.754 4.841 32.445 1.00 93.19 535 LEU A CA 1
ATOM 4301 C C . LEU A 1 535 ? -28.681 3.361 32.892 1.00 93.19 535 LEU A C 1
ATOM 4303 O O . LEU A 1 535 ? -27.664 2.691 32.673 1.00 93.19 535 LEU A O 1
ATOM 4307 N N . PRO A 1 536 ? -29.763 2.783 33.459 1.00 92.88 536 PRO A N 1
ATOM 4308 C CA . PRO A 1 536 ? -29.761 1.405 33.963 1.00 92.88 536 PRO A CA 1
ATOM 4309 C C . PRO A 1 536 ? -29.411 0.337 32.921 1.00 92.88 536 PRO A C 1
ATOM 4311 O O . PRO A 1 536 ? -28.772 -0.665 33.251 1.00 92.88 536 PRO A O 1
ATOM 4314 N N . GLU A 1 537 ? -29.800 0.536 31.662 1.00 93.19 537 GLU A N 1
ATOM 4315 C CA . GLU A 1 537 ? -29.574 -0.428 30.579 1.00 93.19 537 GLU A CA 1
ATOM 4316 C C . GLU A 1 537 ? -28.085 -0.616 30.232 1.00 93.19 537 GLU A C 1
ATOM 4318 O O . GLU A 1 537 ? -27.672 -1.703 29.810 1.00 93.19 537 GLU A O 1
ATOM 4323 N N . PHE A 1 538 ? -27.261 0.406 30.488 1.00 93.25 538 PHE A N 1
ATOM 4324 C CA . PHE A 1 538 ? -25.822 0.384 30.232 1.00 93.25 538 PHE A CA 1
ATOM 4325 C C . PHE A 1 538 ? -25.000 -0.098 31.436 1.00 93.25 538 PHE A C 1
ATOM 4327 O O . PHE A 1 538 ? -23.795 -0.307 31.314 1.00 93.25 538 PHE A O 1
ATOM 4334 N N . SER A 1 539 ? -25.629 -0.385 32.581 1.00 88.62 539 SER A N 1
ATOM 4335 C CA . SER A 1 539 ? -24.937 -0.874 33.789 1.00 88.62 539 SER A CA 1
ATOM 4336 C C . SER A 1 539 ? -24.141 -2.171 33.571 1.00 88.62 539 SER A C 1
ATOM 4338 O O . SER A 1 539 ? -23.106 -2.382 34.202 1.00 88.62 539 SER A O 1
ATOM 4340 N N . GLY A 1 540 ? -24.597 -3.029 32.650 1.00 89.44 540 GLY A N 1
ATOM 4341 C CA . GLY A 1 540 ? -23.925 -4.273 32.265 1.00 89.44 540 GLY A CA 1
ATOM 4342 C C . GLY A 1 540 ? -22.894 -4.128 31.141 1.00 89.44 540 GLY A C 1
ATOM 4343 O O . GLY A 1 540 ? -22.393 -5.147 30.663 1.00 89.44 540 GLY A O 1
ATOM 4344 N N . TYR A 1 541 ? -22.616 -2.910 30.668 1.00 94.88 541 TYR A N 1
ATOM 4345 C CA . TYR A 1 541 ? -21.629 -2.676 29.620 1.00 94.88 541 TYR A CA 1
ATOM 4346 C C . TYR A 1 541 ? -20.218 -2.548 30.191 1.00 94.88 541 TYR A C 1
ATOM 4348 O O . TYR A 1 541 ? -19.986 -2.012 31.277 1.00 94.88 541 TYR A O 1
ATOM 4356 N N . ARG A 1 542 ? -19.255 -3.034 29.411 1.00 94.69 542 ARG A N 1
ATOM 4357 C CA . ARG A 1 542 ? -17.822 -2.863 29.624 1.00 94.69 542 ARG A CA 1
ATOM 4358 C C . ARG A 1 542 ? -17.351 -1.658 28.817 1.00 94.69 542 ARG A C 1
ATOM 4360 O O . ARG A 1 542 ? -17.494 -1.638 27.594 1.00 94.69 542 ARG A O 1
ATOM 4367 N N . HIS A 1 543 ? -16.765 -0.673 29.486 1.00 96.06 543 HIS A N 1
ATOM 4368 C CA . HIS A 1 543 ? -16.270 0.546 28.850 1.00 96.06 543 HIS A CA 1
ATOM 4369 C C . HIS A 1 543 ? -14.749 0.506 28.820 1.00 96.06 543 HIS A C 1
ATOM 4371 O O . HIS A 1 543 ? -14.110 0.440 29.864 1.00 96.06 543 HIS A O 1
ATOM 4377 N N . VAL A 1 544 ? -14.153 0.541 27.636 1.00 96.44 544 VAL A N 1
ATOM 4378 C CA . VAL A 1 544 ? -12.699 0.591 27.480 1.00 96.44 544 VAL A CA 1
ATOM 4379 C C . VAL A 1 544 ? -12.337 1.952 26.916 1.00 96.44 544 VAL A C 1
ATOM 4381 O O . VAL A 1 544 ? -12.802 2.309 25.841 1.00 96.44 544 VAL A O 1
ATOM 4384 N N . TRP A 1 545 ? -11.520 2.713 27.630 1.00 96.69 545 TRP A N 1
ATOM 4385 C CA . TRP A 1 545 ? -10.992 3.992 27.172 1.00 96.69 545 TRP A CA 1
ATOM 4386 C C . TRP A 1 545 ? -9.594 3.804 26.592 1.00 96.69 545 TRP A C 1
ATOM 4388 O O . TRP A 1 545 ? -8.707 3.261 27.253 1.00 96.69 545 TRP A O 1
ATOM 4398 N N . ALA A 1 546 ? -9.393 4.263 25.361 1.00 96.81 546 ALA A N 1
ATOM 4399 C CA . ALA A 1 546 ? -8.079 4.376 24.755 1.00 96.81 546 ALA A CA 1
ATOM 4400 C C . ALA A 1 546 ? -7.392 5.648 25.274 1.00 96.81 546 ALA A C 1
ATOM 4402 O O . ALA A 1 546 ? -7.858 6.750 24.989 1.00 96.81 546 ALA A O 1
ATOM 4403 N N . VAL A 1 547 ? -6.311 5.509 26.049 1.00 93.44 547 VAL A N 1
ATOM 4404 C CA . VAL A 1 547 ? -5.636 6.639 26.714 1.00 93.44 547 VAL A CA 1
ATOM 4405 C C . VAL A 1 547 ? -4.118 6.466 26.670 1.00 93.44 547 VAL A C 1
ATOM 4407 O O . VAL A 1 547 ? -3.597 5.406 27.008 1.00 93.44 547 VAL A O 1
ATOM 4410 N N . ASN A 1 548 ? -3.399 7.513 26.264 1.00 89.44 548 ASN A N 1
ATOM 4411 C CA . ASN A 1 548 ? -1.934 7.533 26.213 1.00 89.44 548 ASN A CA 1
ATOM 4412 C C . ASN A 1 548 ? -1.303 7.660 27.607 1.00 89.44 548 ASN A C 1
ATOM 4414 O O . ASN A 1 548 ? -0.260 7.063 27.862 1.00 89.44 548 ASN A O 1
ATOM 4418 N N . ASP A 1 549 ? -1.935 8.432 28.495 1.00 81.19 549 ASP A N 1
ATOM 4419 C CA . ASP A 1 549 ? -1.487 8.673 29.867 1.00 81.19 549 ASP A CA 1
ATOM 4420 C C . ASP A 1 549 ? -2.670 8.540 30.848 1.00 81.19 549 ASP A C 1
ATOM 4422 O O . ASP A 1 549 ? -3.601 9.344 30.793 1.00 81.19 549 ASP A O 1
ATOM 4426 N N . PRO A 1 550 ? -2.670 7.557 31.764 1.00 74.62 550 PRO A N 1
ATOM 4427 C CA . PRO A 1 550 ? -3.729 7.405 32.762 1.00 74.62 550 PRO A CA 1
ATOM 4428 C C . PRO A 1 550 ? -3.928 8.623 33.680 1.00 74.62 550 PRO A C 1
ATOM 4430 O O . PRO A 1 550 ? -4.992 8.747 34.285 1.00 74.62 550 PRO A O 1
ATOM 4433 N N . ALA A 1 551 ? -2.941 9.520 33.799 1.00 71.81 551 ALA A N 1
ATOM 4434 C CA . ALA A 1 551 ? -3.042 10.716 34.637 1.00 71.81 551 ALA A CA 1
ATOM 4435 C C . ALA A 1 551 ? -4.099 11.717 34.144 1.00 71.81 551 ALA A C 1
ATOM 4437 O O . ALA A 1 551 ? -4.596 12.512 34.935 1.00 71.81 551 ALA A O 1
ATOM 4438 N N . VAL A 1 552 ? -4.471 11.670 32.859 1.00 74.25 552 VAL A N 1
ATOM 4439 C CA . VAL A 1 552 ? -5.465 12.593 32.282 1.00 74.25 552 VAL A CA 1
ATOM 4440 C C . VAL A 1 552 ? -6.912 12.108 32.428 1.00 74.25 552 VAL A C 1
ATOM 4442 O O . VAL A 1 552 ? -7.818 12.721 31.866 1.00 74.25 552 VAL A O 1
ATOM 4445 N N . VAL A 1 553 ? -7.144 10.986 33.118 1.00 83.06 553 VAL A N 1
ATOM 4446 C CA . VAL A 1 553 ? -8.479 10.394 33.278 1.00 83.06 553 VAL A CA 1
ATOM 4447 C C . VAL A 1 553 ? -9.180 10.981 34.512 1.00 83.06 553 VAL A C 1
ATOM 4449 O O . VAL A 1 553 ? -8.654 10.829 35.616 1.00 83.06 553 VAL A O 1
ATOM 4452 N N . PRO A 1 554 ? -10.384 11.571 34.368 1.00 84.19 554 PRO A N 1
ATOM 4453 C CA . PRO A 1 554 ? -11.168 12.064 35.500 1.00 84.19 554 PRO A CA 1
ATOM 4454 C C . PRO A 1 554 ? -11.546 10.971 36.512 1.00 84.19 554 PRO A C 1
ATOM 4456 O O . PRO A 1 554 ? -11.846 9.837 36.128 1.00 84.19 554 PRO A O 1
ATOM 4459 N N . ASP A 1 555 ? -11.610 11.325 37.798 1.00 82.19 555 ASP A N 1
ATOM 4460 C CA . ASP A 1 555 ? -11.937 10.403 38.900 1.00 82.19 555 ASP A CA 1
ATOM 4461 C C . ASP A 1 555 ? -13.281 9.694 38.708 1.00 82.19 555 ASP A C 1
ATOM 4463 O O . ASP A 1 555 ? -13.380 8.482 38.899 1.00 82.19 555 ASP A O 1
ATOM 4467 N N . ASP A 1 556 ? -14.302 10.420 38.246 1.00 84.06 556 ASP A N 1
ATOM 4468 C CA . ASP A 1 556 ? -15.651 9.890 38.019 1.00 84.06 556 ASP A CA 1
ATOM 4469 C C . ASP A 1 556 ? -15.721 8.835 36.900 1.00 84.06 556 ASP A C 1
ATOM 4471 O O . ASP A 1 556 ? -16.657 8.030 36.852 1.00 84.06 556 ASP A O 1
ATOM 4475 N N . VAL A 1 557 ? -14.716 8.812 36.019 1.00 88.38 557 VAL A N 1
ATOM 4476 C CA . VAL A 1 557 ? -14.521 7.782 34.991 1.00 88.38 557 VAL A CA 1
ATOM 4477 C C . VAL A 1 557 ? -13.626 6.665 35.530 1.00 88.38 557 VAL A C 1
ATOM 4479 O O . VAL A 1 557 ? -13.950 5.483 35.404 1.00 88.38 557 VAL A O 1
ATOM 4482 N N . ARG A 1 558 ? -12.501 7.036 36.151 1.00 84.38 558 ARG A N 1
ATOM 4483 C CA . ARG A 1 558 ? -11.459 6.126 36.644 1.00 84.38 558 ARG A CA 1
ATOM 4484 C C . ARG A 1 558 ? -11.951 5.163 37.716 1.00 84.38 558 ARG A C 1
ATOM 4486 O O . ARG A 1 558 ? -11.599 3.980 37.679 1.00 84.38 558 ARG A O 1
ATOM 4493 N N . ASP A 1 559 ? -12.780 5.656 38.627 1.00 82.50 559 ASP A N 1
ATOM 4494 C CA . ASP A 1 559 ? -13.212 4.921 39.814 1.00 82.50 559 ASP A CA 1
ATOM 4495 C C . ASP A 1 559 ? -14.322 3.896 39.520 1.00 82.50 559 ASP A C 1
ATOM 4497 O O . ASP A 1 559 ? -14.661 3.074 40.375 1.00 82.50 559 ASP A O 1
ATOM 4501 N N . ARG A 1 560 ? -14.881 3.884 38.302 1.00 84.75 560 ARG A N 1
ATOM 4502 C CA . ARG A 1 560 ? -15.933 2.936 37.918 1.00 84.75 560 ARG A CA 1
ATOM 4503 C C . ARG A 1 560 ? -15.361 1.531 37.667 1.00 84.75 560 ARG A C 1
ATOM 4505 O O . ARG A 1 560 ? -14.341 1.334 36.995 1.00 84.75 560 ARG A O 1
ATOM 4512 N N . GLY A 1 561 ? -16.036 0.519 38.219 1.00 80.50 561 GLY A N 1
ATOM 4513 C CA . GLY A 1 561 ? -15.582 -0.880 38.210 1.00 80.50 561 GLY A CA 1
ATOM 4514 C C . GLY A 1 561 ? -15.635 -1.566 36.840 1.00 80.50 561 GLY A C 1
ATOM 4515 O O . GLY A 1 561 ? -14.839 -2.464 36.583 1.00 80.50 561 GLY A O 1
ATOM 4516 N N . ASN A 1 562 ? -16.524 -1.112 35.954 1.00 87.56 562 ASN A N 1
ATOM 4517 C CA . ASN A 1 562 ? -16.707 -1.610 34.587 1.00 87.56 562 ASN A CA 1
ATOM 4518 C C . ASN A 1 562 ? -15.925 -0.808 33.524 1.00 87.56 562 ASN A C 1
ATOM 4520 O O . ASN A 1 562 ? -16.128 -1.022 32.326 1.00 87.56 562 ASN A O 1
ATOM 4524 N N . VAL A 1 563 ? -15.046 0.108 33.951 1.00 91.50 563 VAL A N 1
ATOM 4525 C CA . VAL A 1 563 ? -14.187 0.919 33.078 1.00 91.50 563 VAL A CA 1
ATOM 4526 C C . VAL A 1 563 ? -12.769 0.349 33.031 1.00 91.50 563 VAL A C 1
ATOM 4528 O O . VAL A 1 563 ? -12.189 0.039 34.067 1.00 91.50 563 VAL A O 1
ATOM 4531 N N . PHE A 1 564 ? -12.174 0.249 31.849 1.00 92.44 564 PHE A N 1
ATOM 4532 C CA . PHE A 1 564 ? -10.819 -0.257 31.622 1.00 92.44 564 PHE A CA 1
ATOM 4533 C C . PHE A 1 564 ? -10.031 0.697 30.728 1.00 92.44 564 PHE A C 1
ATOM 4535 O O . PHE A 1 564 ? -10.623 1.475 29.983 1.00 92.44 564 PHE A O 1
ATOM 4542 N N . PHE A 1 565 ? -8.701 0.629 30.783 1.00 92.88 565 PHE A N 1
ATOM 4543 C CA . PHE A 1 565 ? -7.820 1.541 30.054 1.00 92.88 565 PHE A CA 1
ATOM 4544 C C . PHE A 1 565 ? -6.880 0.771 29.139 1.00 92.88 565 PHE A C 1
ATOM 4546 O O . PHE A 1 565 ? -6.119 -0.082 29.594 1.00 92.88 565 PHE A O 1
ATOM 4553 N N . ALA A 1 566 ? -6.919 1.104 27.854 1.00 94.94 566 ALA A N 1
ATOM 4554 C CA . ALA A 1 566 ? -6.034 0.549 26.845 1.00 94.94 566 ALA A CA 1
ATOM 4555 C C . ALA A 1 566 ? -5.117 1.648 26.302 1.00 94.94 566 ALA A C 1
ATOM 4557 O O . ALA A 1 566 ? -5.576 2.703 25.876 1.00 94.94 566 ALA A O 1
ATOM 4558 N N . VAL A 1 567 ? -3.814 1.401 26.266 1.00 95.00 567 VAL A N 1
ATOM 4559 C CA . VAL A 1 567 ? -2.867 2.300 25.600 1.00 95.00 567 VAL A CA 1
ATOM 4560 C C . VAL A 1 567 ? -2.995 2.089 24.088 1.00 95.00 567 VAL A C 1
ATOM 4562 O O . VAL A 1 567 ? -2.973 0.930 23.660 1.00 95.00 567 VAL A O 1
ATOM 4565 N N . PRO A 1 568 ? -3.128 3.133 23.249 1.00 94.88 568 PRO A N 1
ATOM 4566 C CA . PRO A 1 568 ? -3.175 2.969 21.798 1.00 94.88 568 PRO A CA 1
ATOM 4567 C C . PRO A 1 568 ? -2.039 2.086 21.271 1.00 94.88 568 PRO A C 1
ATOM 4569 O O . PRO A 1 568 ? -0.892 2.177 21.706 1.00 94.88 568 PRO A O 1
ATOM 4572 N N . HIS A 1 569 ? -2.377 1.192 20.342 1.00 94.88 569 HIS A N 1
ATOM 4573 C CA . HIS A 1 569 ? -1.492 0.155 19.790 1.00 94.88 569 HIS A CA 1
ATOM 4574 C C . HIS A 1 569 ? -1.002 -0.943 20.760 1.00 94.88 569 HIS A C 1
ATOM 4576 O O . HIS A 1 569 ? -0.244 -1.819 20.340 1.00 94.88 569 HIS A O 1
ATOM 4582 N N . SER A 1 570 ? -1.436 -0.950 22.023 1.00 96.00 570 SER A N 1
ATOM 4583 C CA . SER A 1 570 ? -1.217 -2.077 22.941 1.00 96.00 570 SER A CA 1
ATOM 4584 C C . SER A 1 570 ? -1.986 -3.332 22.518 1.00 96.00 570 SER A C 1
ATOM 4586 O O . SER A 1 570 ? -2.902 -3.265 21.696 1.00 96.00 570 SER A O 1
ATOM 4588 N N . ASP A 1 571 ? -1.658 -4.480 23.117 1.00 95.88 571 ASP A N 1
ATOM 4589 C CA . ASP A 1 571 ? -2.371 -5.731 22.835 1.00 95.88 571 ASP A CA 1
ATOM 4590 C C . ASP A 1 571 ? -3.879 -5.610 23.107 1.00 95.88 571 ASP A C 1
ATOM 4592 O O . ASP A 1 571 ? -4.702 -5.927 22.244 1.00 95.88 571 ASP A O 1
ATOM 4596 N N . LEU A 1 572 ? -4.227 -5.053 24.273 1.00 96.00 572 LEU A N 1
ATOM 4597 C CA . LEU A 1 572 ? -5.608 -4.815 24.678 1.00 96.00 572 LEU A CA 1
ATOM 4598 C C . LEU A 1 572 ? -6.321 -3.863 23.719 1.00 96.00 572 LEU A C 1
ATOM 4600 O O . LEU A 1 572 ? -7.454 -4.134 23.332 1.00 96.00 572 LEU A O 1
ATOM 4604 N N . TYR A 1 573 ? -5.660 -2.785 23.287 1.00 97.94 573 TYR A N 1
ATOM 4605 C CA . TYR A 1 573 ? -6.243 -1.847 22.327 1.00 97.94 573 TYR A CA 1
ATOM 4606 C C . TYR A 1 573 ? -6.577 -2.529 21.000 1.00 97.94 573 TYR A C 1
ATOM 4608 O O . TYR A 1 573 ? -7.705 -2.423 20.525 1.00 97.94 573 TYR A O 1
ATOM 4616 N N . LEU A 1 574 ? -5.625 -3.264 20.410 1.00 97.88 574 LEU A N 1
ATOM 4617 C CA . LEU A 1 574 ? -5.841 -3.954 19.133 1.00 97.88 574 LEU A CA 1
ATOM 4618 C C . LEU A 1 574 ? -6.973 -4.983 19.245 1.00 97.88 574 LEU A C 1
ATOM 4620 O O . LEU A 1 574 ? -7.823 -5.068 18.358 1.00 97.88 574 LEU A O 1
ATOM 4624 N N . ARG A 1 575 ? -7.008 -5.728 20.354 1.00 96.69 575 ARG A N 1
ATOM 4625 C CA . ARG A 1 575 ? -8.036 -6.727 20.651 1.00 96.69 575 ARG A CA 1
ATOM 4626 C C . ARG A 1 575 ? -9.415 -6.102 20.822 1.00 96.69 575 ARG A C 1
ATOM 4628 O O . ARG A 1 575 ? -10.370 -6.561 20.200 1.00 96.69 575 ARG A O 1
ATOM 4635 N N . VAL A 1 576 ? -9.541 -5.062 21.642 1.00 97.75 576 VAL A N 1
ATOM 4636 C CA . VAL A 1 576 ? -10.823 -4.393 21.900 1.00 97.75 576 VAL A CA 1
ATOM 4637 C C . VAL A 1 576 ? -11.313 -3.677 20.645 1.00 97.75 576 VAL A C 1
ATOM 4639 O O . VAL A 1 576 ? -12.478 -3.823 20.297 1.00 97.75 576 VAL A O 1
ATOM 4642 N N . LEU A 1 577 ? -10.439 -3.005 19.893 1.00 98.31 577 LEU A N 1
ATOM 4643 C CA . LEU A 1 577 ? -10.802 -2.388 18.614 1.00 98.31 577 LEU A CA 1
ATOM 4644 C C . LEU A 1 577 ? -11.363 -3.414 17.613 1.00 98.31 577 LEU A C 1
ATOM 4646 O O . LEU A 1 577 ? -12.299 -3.117 16.873 1.00 98.31 577 LEU A O 1
ATOM 4650 N N . ALA A 1 578 ? -10.820 -4.634 17.603 1.00 97.25 578 ALA A N 1
ATOM 4651 C CA . ALA A 1 578 ? -11.269 -5.719 16.731 1.00 97.25 578 ALA A CA 1
ATOM 4652 C C . ALA A 1 578 ? -12.561 -6.423 17.199 1.00 97.25 578 ALA A C 1
ATOM 4654 O O . ALA A 1 578 ? -13.216 -7.095 16.396 1.00 97.25 578 ALA A O 1
ATOM 4655 N N . THR A 1 579 ? -12.909 -6.322 18.489 1.00 97.06 579 THR A N 1
ATOM 4656 C CA . THR A 1 579 ? -13.939 -7.178 19.111 1.00 97.06 579 THR A CA 1
ATOM 4657 C C . THR A 1 579 ? -15.083 -6.425 19.780 1.00 97.06 579 THR A C 1
ATOM 4659 O O . THR A 1 579 ? -16.159 -6.997 19.922 1.00 97.06 579 THR A O 1
ATOM 4662 N N . ALA A 1 580 ? -14.913 -5.165 20.177 1.00 98.12 580 ALA A N 1
ATOM 4663 C CA . ALA A 1 580 ? -15.965 -4.391 20.824 1.00 98.12 580 ALA A CA 1
ATOM 4664 C C . ALA A 1 580 ? -17.156 -4.197 19.883 1.00 98.12 580 ALA A C 1
ATOM 4666 O O . ALA A 1 580 ? -16.980 -3.805 18.732 1.00 98.12 580 ALA A O 1
ATOM 4667 N N . SER A 1 581 ? -18.369 -4.442 20.379 1.00 96.75 581 SER A N 1
ATOM 4668 C CA . SER A 1 581 ? -19.606 -4.216 19.618 1.00 96.75 581 SER A CA 1
ATOM 4669 C C . SER A 1 581 ? -19.828 -2.751 19.213 1.00 96.75 581 SER A C 1
ATOM 4671 O O . SER A 1 581 ? -20.389 -2.498 18.149 1.00 96.75 581 SER A O 1
ATOM 4673 N N . HIS A 1 582 ? -19.373 -1.798 20.034 1.00 98.12 582 HIS A N 1
ATOM 4674 C CA . HIS A 1 582 ? -19.562 -0.365 19.815 1.00 98.12 582 HIS A CA 1
ATOM 4675 C C . HIS A 1 582 ? -18.221 0.368 19.897 1.00 98.12 582 HIS A C 1
ATOM 4677 O O . HIS A 1 582 ? -17.412 0.107 20.788 1.00 98.12 582 HIS A O 1
ATOM 4683 N N . LEU A 1 583 ? -17.997 1.294 18.972 1.00 98.62 583 LEU A N 1
ATOM 4684 C CA . LEU A 1 583 ? -16.803 2.126 18.870 1.00 98.62 583 LEU A CA 1
ATOM 4685 C C . LEU A 1 583 ? -17.234 3.596 18.830 1.00 98.62 583 LEU A C 1
ATOM 4687 O O . LEU A 1 583 ? -18.117 3.946 18.048 1.00 98.62 583 LEU A O 1
ATOM 4691 N N . VAL A 1 584 ? -16.604 4.452 19.631 1.00 98.56 584 VAL A N 1
ATOM 4692 C CA . VAL A 1 584 ? -16.858 5.900 19.669 1.00 98.56 584 VAL A CA 1
ATOM 4693 C C . VAL A 1 584 ? -15.527 6.635 19.538 1.00 98.56 584 VAL A C 1
ATOM 4695 O O . VAL A 1 584 ? -14.623 6.423 20.347 1.00 98.56 584 VAL A O 1
ATOM 4698 N N . ASN A 1 585 ? -15.393 7.481 18.513 1.00 97.50 585 ASN A N 1
ATOM 4699 C CA . ASN A 1 585 ? -14.174 8.256 18.249 1.00 97.50 585 ASN A CA 1
ATOM 4700 C C . ASN A 1 585 ? -14.521 9.643 17.685 1.00 97.50 585 ASN A C 1
ATOM 4702 O O . ASN A 1 585 ? -15.411 9.748 16.849 1.00 97.50 585 ASN A O 1
ATOM 4706 N N . ASN A 1 586 ? -13.821 10.696 18.110 1.00 95.06 586 ASN A N 1
ATOM 4707 C CA . ASN A 1 586 ? -14.049 12.079 17.659 1.00 95.06 586 ASN A CA 1
ATOM 4708 C C . ASN A 1 586 ? -13.066 12.568 16.568 1.00 95.06 586 ASN A C 1
ATOM 4710 O O . ASN A 1 586 ? -13.137 13.719 16.133 1.00 95.06 586 ASN A O 1
ATOM 4714 N N . VAL A 1 587 ? -12.129 11.710 16.156 1.00 92.69 587 VAL A N 1
ATOM 4715 C CA . VAL A 1 587 ? -11.165 11.938 15.073 1.00 92.69 587 VAL A CA 1
ATOM 4716 C C . VAL A 1 587 ? -11.149 10.714 14.148 1.00 92.69 587 VAL A C 1
ATOM 4718 O O . VAL A 1 587 ? -12.022 10.574 13.294 1.00 92.69 587 VAL A O 1
ATOM 4721 N N . SER A 1 588 ? -10.184 9.802 14.303 1.00 95.00 588 SER A N 1
ATOM 4722 C CA . SER A 1 588 ? -10.036 8.620 13.453 1.00 95.00 588 SER A CA 1
ATOM 4723 C C . SER A 1 588 ? -9.271 7.508 14.171 1.00 95.00 588 SER A C 1
ATOM 4725 O O . SER A 1 588 ? -8.308 7.794 14.883 1.00 95.00 588 SER A O 1
ATOM 4727 N N . PHE A 1 589 ? -9.593 6.246 13.899 1.00 97.06 589 PHE A N 1
ATOM 4728 C CA . PHE A 1 589 ? -8.738 5.118 14.270 1.00 97.06 589 PHE A CA 1
ATOM 4729 C C . PHE A 1 589 ? -7.521 4.985 13.327 1.00 97.06 589 PHE A C 1
ATOM 4731 O O . PHE A 1 589 ? -7.528 5.527 12.212 1.00 97.06 589 PHE A O 1
ATOM 4738 N N . PRO A 1 590 ? -6.465 4.249 13.728 1.00 95.94 590 PRO A N 1
ATOM 4739 C CA . PRO A 1 590 ? -5.262 4.063 12.913 1.00 95.94 590 PRO A CA 1
ATOM 4740 C C . PRO A 1 590 ? -5.510 3.414 11.532 1.00 95.94 590 PRO A C 1
ATOM 4742 O O . PRO A 1 590 ? -6.477 2.670 11.369 1.00 95.94 590 PRO A O 1
ATOM 4745 N N . PRO A 1 591 ? -4.597 3.572 10.548 1.00 95.31 591 PRO A N 1
ATOM 4746 C CA . PRO A 1 591 ? -4.804 3.105 9.166 1.00 95.31 591 PRO A CA 1
ATOM 4747 C C . PRO A 1 591 ? -5.086 1.606 8.962 1.00 95.31 591 PRO A C 1
ATOM 4749 O O . PRO A 1 591 ? -5.623 1.221 7.922 1.00 95.31 591 PRO A O 1
ATOM 4752 N N . TYR A 1 592 ? -4.721 0.743 9.916 1.00 95.38 592 TYR A N 1
ATOM 4753 C CA . TYR A 1 592 ? -5.007 -0.697 9.849 1.00 95.38 592 TYR A CA 1
ATOM 4754 C C . TYR A 1 592 ? -6.442 -1.058 10.274 1.00 95.38 592 TYR A C 1
ATOM 4756 O O . TYR A 1 592 ? -6.881 -2.174 10.006 1.00 95.38 592 TYR A O 1
ATOM 4764 N N . PHE A 1 593 ? -7.164 -0.151 10.944 1.00 96.94 593 PHE A N 1
ATOM 4765 C CA . PHE A 1 593 ? -8.516 -0.388 11.458 1.00 96.94 593 PHE A CA 1
ATOM 4766 C C . PHE A 1 593 ? -9.491 -0.696 10.329 1.00 96.94 593 PHE A C 1
ATOM 4768 O O . PHE A 1 593 ? -9.540 0.064 9.378 1.00 96.94 593 PHE A O 1
ATOM 4775 N N . MET A 1 594 ? -10.323 -1.725 10.450 1.00 95.12 594 MET A N 1
ATOM 4776 C CA . MET A 1 594 ? -11.428 -2.013 9.534 1.00 95.12 594 MET A CA 1
ATOM 4777 C C . MET A 1 594 ? -12.671 -2.316 10.356 1.00 95.12 594 MET A C 1
ATOM 4779 O O . MET A 1 594 ? -12.624 -3.192 11.215 1.00 95.12 594 MET A O 1
ATOM 4783 N N . ARG A 1 595 ? -13.806 -1.667 10.087 1.00 95.44 595 ARG A N 1
ATOM 4784 C CA . ARG A 1 595 ? -15.020 -1.983 10.846 1.00 95.44 595 ARG A CA 1
ATOM 4785 C C . ARG A 1 595 ? -15.465 -3.412 10.551 1.00 95.44 595 ARG A C 1
ATOM 4787 O O . ARG A 1 595 ? -15.706 -3.767 9.398 1.00 95.44 595 ARG A O 1
ATOM 4794 N N . ARG A 1 596 ? -15.601 -4.250 11.574 1.00 93.94 596 ARG A N 1
ATOM 4795 C CA . ARG A 1 596 ? -16.120 -5.611 11.409 1.00 93.94 596 ARG A CA 1
ATOM 4796 C C . ARG A 1 596 ? -17.634 -5.591 11.232 1.00 93.94 596 ARG A C 1
ATOM 4798 O O . ARG A 1 596 ? -18.328 -4.773 11.833 1.00 93.94 596 ARG A O 1
ATOM 4805 N N . VAL A 1 597 ? -18.155 -6.520 10.434 1.00 89.94 597 VAL A N 1
ATOM 4806 C CA . VAL A 1 597 ? -19.603 -6.762 10.364 1.00 89.94 597 VAL A CA 1
ATOM 4807 C C . VAL A 1 597 ? -20.114 -7.074 11.774 1.00 89.94 597 VAL A C 1
ATOM 4809 O O . VAL A 1 597 ? -19.544 -7.922 12.453 1.00 89.94 597 VAL A O 1
ATOM 4812 N N . GLY A 1 598 ? -21.154 -6.364 12.217 1.00 91.19 598 GLY A N 1
ATOM 4813 C CA . GLY A 1 598 ? -21.686 -6.435 13.583 1.00 91.19 598 GLY A CA 1
ATOM 4814 C C . GLY A 1 598 ? -21.133 -5.380 14.551 1.00 91.19 598 GLY A C 1
ATOM 4815 O O . GLY A 1 598 ? -21.721 -5.191 15.610 1.00 91.19 598 GLY A O 1
ATOM 4816 N N . GLN A 1 599 ? -20.061 -4.656 14.203 1.00 95.94 599 GLN A N 1
ATOM 4817 C CA . GLN A 1 599 ? -19.640 -3.472 14.959 1.00 95.94 599 GLN A CA 1
ATOM 4818 C C . GLN A 1 599 ? -20.416 -2.230 14.514 1.00 95.94 599 GLN A C 1
ATOM 4820 O O . GLN A 1 599 ? -20.580 -1.981 13.310 1.00 95.94 599 GLN A O 1
ATOM 4825 N N . ARG A 1 600 ? -20.803 -1.403 15.488 1.00 96.44 600 ARG A N 1
ATOM 4826 C CA . ARG A 1 600 ? -21.280 -0.032 15.281 1.00 96.44 600 ARG A CA 1
ATOM 4827 C C . ARG A 1 600 ? -20.161 0.946 15.631 1.00 96.44 600 ARG A C 1
ATOM 4829 O O . ARG A 1 600 ? -19.536 0.831 16.679 1.00 96.44 600 ARG A O 1
ATOM 4836 N N . TYR A 1 601 ? -19.896 1.896 14.744 1.00 97.69 601 TYR A N 1
ATOM 4837 C CA . TYR A 1 601 ? -18.911 2.961 14.929 1.00 97.69 601 TYR A CA 1
ATOM 4838 C C . TYR A 1 601 ? -19.595 4.325 14.795 1.00 97.69 601 TYR A C 1
ATOM 4840 O O . TYR A 1 601 ? -20.131 4.625 13.723 1.00 97.69 601 TYR A O 1
ATOM 4848 N N . LEU A 1 602 ? -19.580 5.103 15.880 1.00 98.06 602 LEU A N 1
ATOM 4849 C CA . LEU A 1 602 ? -19.968 6.508 15.934 1.00 98.06 602 LEU A CA 1
ATOM 4850 C C . LEU A 1 602 ? -18.728 7.389 15.784 1.00 98.06 602 LEU A C 1
ATOM 4852 O O . LEU A 1 602 ? -17.855 7.384 16.660 1.00 98.06 602 LEU A O 1
ATOM 4856 N N . ASN A 1 603 ? -18.665 8.157 14.696 1.00 97.50 603 ASN A N 1
ATOM 4857 C CA . ASN A 1 603 ? -17.761 9.294 14.633 1.00 97.50 603 ASN A CA 1
ATOM 4858 C C . ASN A 1 603 ? -18.480 10.528 15.182 1.00 97.50 603 ASN A C 1
ATOM 4860 O O . ASN A 1 603 ? -19.539 10.904 14.678 1.00 97.50 603 ASN A O 1
ATOM 4864 N N . THR A 1 604 ? -17.928 11.116 16.240 1.00 96.00 604 THR A N 1
ATOM 4865 C CA . THR A 1 604 ? -18.537 12.272 16.898 1.00 96.00 604 THR A CA 1
ATOM 4866 C C . THR A 1 604 ? -18.060 13.607 16.348 1.00 96.00 604 THR A C 1
ATOM 4868 O O . THR A 1 604 ? -18.708 14.620 16.592 1.00 96.00 604 THR A O 1
ATOM 4871 N N . TRP A 1 605 ? -16.941 13.626 15.617 1.00 94.25 605 TRP A N 1
ATOM 4872 C CA . TRP A 1 605 ? -16.198 14.851 15.328 1.00 94.25 605 TRP A CA 1
ATOM 4873 C C . TRP A 1 605 ? -15.944 15.685 16.607 1.00 94.25 605 TRP A C 1
ATOM 4875 O O . TRP A 1 605 ? -16.235 15.238 17.713 1.00 94.25 605 TRP A O 1
ATOM 4885 N N . HIS A 1 606 ? -15.304 16.851 16.527 1.00 85.94 606 HIS A N 1
ATOM 4886 C CA . HIS A 1 606 ? -14.864 17.578 17.730 1.00 85.94 606 HIS A CA 1
ATOM 4887 C C . HIS A 1 606 ? -15.224 19.065 17.773 1.00 85.94 606 HIS A C 1
ATOM 4889 O O . HIS A 1 606 ? -14.855 19.724 18.742 1.00 85.94 606 HIS A O 1
ATOM 4895 N N . GLY A 1 607 ? -15.907 19.623 16.775 1.00 86.25 607 GLY A N 1
ATOM 4896 C CA . GLY A 1 607 ? -16.396 21.004 16.835 1.00 86.25 607 GLY A CA 1
ATOM 4897 C C . GLY A 1 607 ? -16.750 21.595 15.477 1.00 86.25 607 GLY A C 1
ATOM 4898 O O . GLY A 1 607 ? -16.553 20.962 14.444 1.00 86.25 607 GLY A O 1
ATOM 4899 N N . THR A 1 608 ? -17.248 22.828 15.476 1.00 92.19 608 THR A N 1
ATOM 4900 C CA . THR A 1 608 ? -17.624 23.526 14.240 1.00 92.19 608 THR A CA 1
ATOM 4901 C C . THR A 1 608 ? -16.376 24.005 13.483 1.00 92.19 608 THR A C 1
ATOM 4903 O O . THR A 1 608 ? -15.530 24.689 14.071 1.00 92.19 608 THR A O 1
ATOM 4906 N N . PRO A 1 609 ? -16.208 23.638 12.200 1.00 92.25 609 PRO A N 1
ATOM 4907 C CA . PRO A 1 609 ? -14.997 23.946 11.453 1.00 92.25 609 PRO A CA 1
ATOM 4908 C C . PRO A 1 609 ? -14.966 25.393 10.959 1.00 92.25 609 PRO A C 1
ATOM 4910 O O . PRO A 1 609 ? -15.698 25.767 10.049 1.00 92.25 609 PRO A O 1
ATOM 4913 N N . LEU A 1 610 ? -14.053 26.187 11.521 1.00 90.69 610 LEU A N 1
ATOM 4914 C CA . LEU A 1 610 ? -13.678 27.500 10.978 1.00 90.69 610 LEU A CA 1
ATOM 4915 C C . LEU A 1 610 ? -12.614 27.388 9.876 1.00 90.69 610 LEU A C 1
ATOM 4917 O O . LEU A 1 610 ? -12.590 28.159 8.924 1.00 90.69 610 LEU A O 1
ATOM 4921 N N . LYS A 1 611 ? -11.703 26.427 10.040 1.00 90.19 611 LYS A N 1
ATOM 4922 C CA . LYS A 1 611 ? -10.532 26.210 9.182 1.00 90.19 611 LYS A CA 1
ATOM 4923 C C . LYS A 1 611 ? -10.898 25.283 8.037 1.00 90.19 611 LYS A C 1
ATOM 4925 O O . LYS A 1 611 ? -11.739 24.403 8.225 1.00 90.19 611 LYS A O 1
ATOM 4930 N N . THR A 1 612 ? -10.208 25.432 6.909 1.00 92.50 612 THR A N 1
ATOM 4931 C CA . THR A 1 612 ? -10.360 24.495 5.789 1.00 92.50 612 THR A CA 1
ATOM 4932 C C . THR A 1 612 ? -10.042 23.063 6.221 1.00 92.50 612 THR A C 1
ATOM 4934 O O . THR A 1 612 ? -9.101 22.812 6.983 1.00 92.50 612 THR A O 1
ATOM 4937 N N . LEU A 1 613 ? -10.862 22.120 5.762 1.00 92.44 613 LEU A N 1
ATOM 4938 C CA . LEU A 1 613 ? -10.735 20.692 6.025 1.00 92.44 613 LEU A CA 1
ATOM 4939 C C . LEU A 1 613 ? -10.703 19.921 4.709 1.00 92.44 613 LEU A C 1
ATOM 4941 O O . LEU A 1 613 ? -11.010 20.450 3.643 1.00 92.44 613 LEU A O 1
ATOM 4945 N N . GLY A 1 614 ? -10.350 18.640 4.797 1.00 91.75 614 GLY A N 1
ATOM 4946 C CA . GLY A 1 614 ? -10.432 17.755 3.650 1.00 91.75 614 GLY A CA 1
ATOM 4947 C C . GLY A 1 614 ? -9.594 18.259 2.471 1.00 91.75 614 GLY A C 1
ATOM 4948 O O . GLY A 1 614 ? -8.418 18.604 2.642 1.00 91.75 614 GLY A O 1
ATOM 4949 N N . ARG A 1 615 ? -10.189 18.284 1.276 1.00 90.38 615 ARG A N 1
ATOM 4950 C CA . ARG A 1 615 ? -9.539 18.700 0.022 1.00 90.38 615 ARG A CA 1
ATOM 4951 C C . ARG A 1 615 ? -9.092 20.165 -0.009 1.00 90.38 615 ARG A C 1
ATOM 4953 O O . ARG A 1 615 ? -8.179 20.478 -0.762 1.00 90.38 615 ARG A O 1
ATOM 4960 N N . ASP A 1 616 ? -9.662 21.024 0.835 1.00 91.75 616 ASP A N 1
ATOM 4961 C CA . ASP A 1 616 ? -9.360 22.464 0.839 1.00 91.75 616 ASP A CA 1
ATOM 4962 C C . ASP A 1 616 ? -8.136 22.822 1.704 1.00 91.75 616 ASP A C 1
ATOM 4964 O O . ASP A 1 616 ? -7.701 23.975 1.733 1.00 91.75 616 ASP A O 1
ATOM 4968 N N . MET A 1 617 ? -7.572 21.848 2.430 1.00 90.88 617 MET A N 1
ATOM 4969 C CA . MET A 1 617 ? -6.383 22.055 3.259 1.00 90.88 617 MET A CA 1
ATOM 4970 C C . MET A 1 617 ? -5.172 22.457 2.404 1.00 90.88 617 MET A C 1
ATOM 4972 O O . MET A 1 617 ? -4.812 21.765 1.457 1.00 90.88 617 MET A O 1
ATOM 4976 N N . ARG A 1 618 ? -4.461 23.517 2.807 1.00 85.19 618 ARG A N 1
ATOM 4977 C CA . ARG A 1 618 ? -3.294 24.064 2.078 1.00 85.19 618 ARG A CA 1
ATOM 4978 C C . ARG A 1 618 ? -1.960 23.328 2.305 1.00 85.19 618 ARG A C 1
ATOM 4980 O O . ARG A 1 618 ? -0.916 23.786 1.848 1.00 85.19 618 ARG A O 1
ATOM 4987 N N . GLY A 1 619 ? -1.981 22.210 3.032 1.00 83.12 619 GLY A N 1
ATOM 4988 C CA . GLY A 1 619 ? -0.807 21.368 3.287 1.00 83.12 619 GLY A CA 1
ATOM 4989 C C . GLY A 1 619 ? -0.460 20.433 2.117 1.00 83.12 619 GLY A C 1
ATOM 4990 O O . GLY A 1 619 ? -1.035 20.540 1.033 1.00 83.12 619 GLY A O 1
ATOM 4991 N N . PRO A 1 620 ? 0.479 19.490 2.321 1.00 86.31 620 PRO A N 1
ATOM 4992 C CA . PRO A 1 620 ? 0.686 18.359 1.423 1.00 86.31 620 PRO A CA 1
ATOM 4993 C C . PRO A 1 620 ? -0.629 17.718 0.957 1.00 86.31 620 PRO A C 1
ATOM 4995 O O . PRO A 1 620 ? -1.591 17.572 1.716 1.00 86.31 620 PRO A O 1
ATOM 4998 N N . ALA A 1 621 ? -0.671 17.303 -0.308 1.00 89.19 621 ALA A N 1
ATOM 4999 C CA . ALA A 1 621 ? -1.895 16.790 -0.906 1.00 89.19 621 ALA A CA 1
ATOM 5000 C C . ALA A 1 621 ? -2.390 15.545 -0.153 1.00 89.19 621 ALA A C 1
ATOM 5002 O O . ALA A 1 621 ? -1.610 14.627 0.135 1.00 89.19 621 ALA A O 1
ATOM 5003 N N . MET A 1 622 ? -3.701 15.487 0.104 1.00 92.56 622 MET A N 1
ATOM 5004 C CA . MET A 1 622 ? -4.393 14.329 0.687 1.00 92.56 622 MET A CA 1
ATOM 5005 C C . MET A 1 622 ? -3.979 13.970 2.134 1.00 92.56 622 MET A C 1
ATOM 5007 O O . MET A 1 622 ? -4.116 12.814 2.548 1.00 92.56 622 MET A O 1
ATOM 5011 N N . GLU A 1 623 ? -3.514 14.926 2.947 1.00 90.31 623 GLU A N 1
ATOM 5012 C CA . GLU A 1 623 ? -3.160 14.689 4.364 1.00 90.31 623 GLU A CA 1
ATOM 5013 C C . GLU A 1 623 ? -4.301 14.105 5.215 1.00 90.31 623 GLU A C 1
ATOM 5015 O O . GLU A 1 623 ? -4.071 13.283 6.105 1.00 90.31 623 GLU A O 1
ATOM 5020 N N . HIS A 1 624 ? -5.547 14.453 4.900 1.00 92.75 624 HIS A N 1
ATOM 5021 C CA . HIS A 1 624 ? -6.75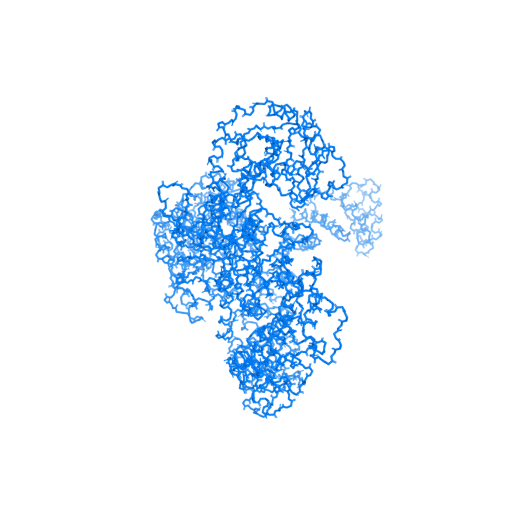5 14.000 5.595 1.00 92.75 624 HIS A CA 1
ATOM 5022 C C . HIS A 1 624 ? -7.193 12.565 5.227 1.00 92.75 624 HIS A C 1
ATOM 5024 O O . HIS A 1 624 ? -8.216 12.085 5.717 1.00 92.75 624 HIS A O 1
ATOM 5030 N N . SER A 1 625 ? -6.438 11.839 4.393 1.00 95.25 625 SER A N 1
ATOM 5031 C CA . SER A 1 625 ? -6.853 10.537 3.835 1.00 95.25 625 SER A CA 1
ATOM 5032 C C . SER A 1 625 ? -7.283 9.500 4.880 1.00 95.25 625 SER A C 1
ATOM 5034 O O . SER A 1 625 ? -8.247 8.768 4.665 1.00 95.25 625 SER A O 1
ATOM 5036 N N . ASN A 1 626 ? -6.590 9.407 6.026 1.00 95.44 626 ASN A N 1
ATOM 5037 C CA . ASN A 1 626 ? -6.984 8.449 7.068 1.00 95.44 626 ASN A CA 1
ATOM 5038 C C . ASN A 1 626 ? -8.306 8.838 7.747 1.00 95.44 626 ASN A C 1
ATOM 5040 O O . ASN A 1 626 ? -9.071 7.955 8.134 1.00 95.44 626 ASN A O 1
ATOM 5044 N N . LEU A 1 627 ? -8.567 10.138 7.890 1.00 94.75 627 LEU A N 1
ATOM 5045 C CA . LEU A 1 627 ? -9.807 10.657 8.453 1.00 94.75 627 LEU A CA 1
ATOM 5046 C C . LEU A 1 627 ? -10.983 10.367 7.510 1.00 94.75 627 LEU A C 1
ATOM 5048 O O . LEU A 1 627 ? -11.927 9.703 7.933 1.00 94.75 627 LEU A O 1
ATOM 5052 N N . ALA A 1 628 ? -10.871 10.739 6.227 1.00 94.94 628 ALA A N 1
ATOM 5053 C CA . ALA A 1 628 ? -11.883 10.443 5.204 1.00 94.94 628 ALA A CA 1
ATOM 5054 C C . ALA A 1 628 ? -12.207 8.941 5.142 1.00 94.94 628 ALA A C 1
ATOM 5056 O O . ALA A 1 628 ? -13.360 8.523 5.234 1.00 94.94 628 ALA A O 1
ATOM 5057 N N . ARG A 1 629 ? -11.169 8.099 5.128 1.00 95.31 629 ARG A N 1
ATOM 5058 C CA . ARG A 1 629 ? -11.310 6.643 5.209 1.00 95.31 629 ARG A CA 1
ATOM 5059 C C . ARG A 1 629 ? -12.078 6.192 6.458 1.00 95.31 629 ARG A C 1
ATOM 5061 O O . ARG A 1 629 ? -12.899 5.283 6.374 1.00 95.31 629 ARG A O 1
ATOM 5068 N N . ASN A 1 630 ? -11.807 6.769 7.628 1.00 96.38 630 ASN A N 1
ATOM 5069 C CA . ASN A 1 630 ? -12.516 6.400 8.855 1.00 96.38 630 ASN A CA 1
ATOM 5070 C C . ASN A 1 630 ? -14.004 6.759 8.792 1.00 96.38 630 ASN A C 1
ATOM 5072 O O . ASN A 1 630 ? -14.813 5.970 9.282 1.00 96.38 630 ASN A O 1
ATOM 5076 N N . PHE A 1 631 ? -14.380 7.859 8.132 1.00 95.38 631 PHE A N 1
ATOM 5077 C CA . PHE A 1 631 ? -15.789 8.157 7.872 1.00 95.38 631 PHE A CA 1
ATOM 5078 C C . PHE A 1 631 ? -16.457 7.060 7.032 1.00 95.38 631 PHE A C 1
ATOM 5080 O O . PHE A 1 631 ? -17.513 6.577 7.430 1.00 95.38 631 PHE A O 1
ATOM 5087 N N . LEU A 1 632 ? -15.807 6.540 5.981 1.00 94.19 632 LEU A N 1
ATOM 5088 C CA . LEU A 1 632 ? -16.328 5.407 5.184 1.00 94.19 632 LEU A CA 1
ATOM 5089 C C . LEU A 1 632 ? -16.507 4.102 5.984 1.00 94.19 632 LEU A C 1
ATOM 5091 O O . LEU A 1 632 ? -17.289 3.223 5.597 1.00 94.19 632 LEU A O 1
ATOM 5095 N N . HIS A 1 633 ? -15.765 3.953 7.086 1.00 95.94 633 HIS A N 1
ATOM 5096 C CA . HIS A 1 633 ? -15.912 2.843 8.034 1.00 95.94 633 HIS A CA 1
ATOM 5097 C C . HIS A 1 633 ? -16.918 3.135 9.144 1.00 95.94 633 HIS A C 1
ATOM 5099 O O . HIS A 1 633 ? -17.362 2.191 9.797 1.00 95.94 633 HIS A O 1
ATOM 5105 N N . SER A 1 634 ? -17.283 4.393 9.383 1.00 95.25 634 SER A N 1
ATOM 5106 C CA . SER A 1 634 ? -18.274 4.741 10.396 1.00 95.25 634 SER A CA 1
ATOM 5107 C C . SER A 1 634 ? -19.659 4.239 9.996 1.00 95.25 634 SER A C 1
ATOM 5109 O O . SER A 1 634 ? -20.003 4.127 8.823 1.00 95.25 634 SER A O 1
ATOM 5111 N N . SER A 1 635 ? -20.438 3.837 10.994 1.00 93.50 635 SER A N 1
ATOM 5112 C CA . SER A 1 635 ? -21.849 3.493 10.791 1.00 93.50 635 SER A CA 1
ATOM 5113 C C . SER A 1 635 ? -22.753 4.700 11.011 1.00 93.50 635 SER A C 1
ATOM 5115 O O . SER A 1 635 ? -23.831 4.762 10.434 1.00 93.50 635 SER A O 1
ATOM 5117 N N . HIS A 1 636 ? -22.314 5.615 11.876 1.00 93.44 636 HIS A N 1
ATOM 5118 C CA . HIS A 1 636 ? -23.048 6.788 12.311 1.00 93.44 636 HIS A CA 1
ATOM 5119 C C . HIS A 1 636 ? -22.058 7.951 12.404 1.00 93.44 636 HIS A C 1
ATOM 5121 O O . HIS A 1 636 ? -20.982 7.798 12.991 1.00 93.44 636 HIS A O 1
ATOM 5127 N N . ILE A 1 637 ? -22.426 9.094 11.843 1.00 94.19 637 ILE A N 1
ATOM 5128 C CA . ILE A 1 637 ? -21.743 10.373 12.030 1.00 94.19 637 ILE A CA 1
ATOM 5129 C C . ILE A 1 637 ? -22.743 11.291 12.723 1.00 94.19 637 ILE A C 1
ATOM 5131 O O . ILE A 1 637 ? -23.841 11.509 12.214 1.00 94.19 637 ILE A O 1
ATOM 5135 N N . MET A 1 638 ? -22.396 11.804 13.897 1.00 93.19 638 MET A N 1
ATOM 5136 C CA . MET A 1 638 ? -23.150 12.922 14.468 1.00 93.19 638 MET A CA 1
ATOM 5137 C C . MET A 1 638 ? -22.492 14.232 14.053 1.00 93.19 638 MET A C 1
ATOM 5139 O O . MET A 1 638 ? -21.277 14.294 13.861 1.00 93.19 638 MET A O 1
ATOM 5143 N N . SER A 1 639 ? -23.302 15.274 13.931 1.00 93.00 639 SER A N 1
ATOM 5144 C CA . SER A 1 639 ? -22.841 16.604 13.568 1.00 93.00 639 SER A CA 1
ATOM 5145 C C . SER A 1 639 ? -23.481 17.658 14.477 1.00 93.00 639 SER A C 1
ATOM 5147 O O . SER A 1 639 ? -24.685 17.578 14.734 1.00 93.00 639 SER A O 1
ATOM 5149 N N . PRO A 1 640 ? -22.727 18.658 14.964 1.00 92.25 640 PRO A N 1
ATOM 5150 C CA . PRO A 1 640 ? -23.286 19.757 15.750 1.00 92.25 640 PRO A CA 1
ATOM 5151 C C . PRO A 1 640 ? -24.322 20.602 14.994 1.00 92.25 640 PRO A C 1
ATOM 5153 O O . PRO A 1 640 ? -25.344 20.980 15.558 1.00 92.25 640 PRO A O 1
ATOM 5156 N N . ASN A 1 641 ? -24.072 20.893 13.713 1.00 92.25 641 ASN A N 1
ATOM 5157 C CA . ASN A 1 641 ? -24.862 21.825 12.901 1.00 92.25 641 ASN A CA 1
ATOM 5158 C C . ASN A 1 641 ? -24.745 21.512 11.394 1.00 92.25 641 ASN A C 1
ATOM 5160 O O . ASN A 1 641 ? -23.982 20.638 10.967 1.00 92.25 641 ASN A O 1
ATOM 5164 N N . ALA A 1 642 ? -25.512 22.232 10.569 1.00 91.38 642 ALA A N 1
ATOM 5165 C CA . ALA A 1 642 ? -25.518 22.052 9.116 1.00 91.38 642 ALA A CA 1
ATOM 5166 C C . ALA A 1 642 ? -24.150 22.361 8.476 1.00 91.38 642 ALA A C 1
ATOM 5168 O O . ALA A 1 642 ? -23.672 21.568 7.667 1.00 91.38 642 ALA A O 1
ATOM 5169 N N . HIS A 1 643 ? -23.478 23.437 8.907 1.00 92.56 643 HIS A N 1
ATOM 5170 C CA . HIS A 1 643 ? -22.139 23.822 8.426 1.00 92.56 643 HIS A CA 1
ATOM 5171 C C . HIS A 1 643 ? -21.098 22.716 8.634 1.00 92.56 643 HIS A C 1
ATOM 5173 O O . HIS A 1 643 ? -20.328 22.376 7.739 1.00 92.56 643 HIS A O 1
ATOM 5179 N N . THR A 1 644 ? -21.112 22.085 9.807 1.00 93.56 644 THR A N 1
ATOM 5180 C CA . THR A 1 644 ? -20.217 20.962 10.104 1.00 93.56 644 THR A CA 1
ATOM 5181 C C . THR A 1 644 ? -20.543 19.757 9.228 1.00 93.56 644 THR A C 1
ATOM 5183 O O . THR A 1 644 ? -19.632 19.115 8.716 1.00 93.56 644 THR A O 1
ATOM 5186 N N . SER A 1 645 ? -21.826 19.472 8.993 1.00 91.81 645 SER A N 1
ATOM 5187 C CA . SER A 1 645 ? -22.240 18.367 8.116 1.00 91.81 645 SER A CA 1
ATOM 5188 C C . SER A 1 645 ? -21.742 18.573 6.686 1.00 91.81 645 SER A C 1
ATOM 5190 O O . SER A 1 645 ? -21.148 17.663 6.115 1.00 91.81 645 SER A O 1
ATOM 5192 N N . TRP A 1 646 ? -21.902 19.783 6.148 1.00 92.12 646 TRP A N 1
ATOM 5193 C CA . TRP A 1 646 ? -21.366 20.184 4.848 1.00 92.12 646 TRP A CA 1
ATOM 5194 C C . TRP A 1 646 ? -19.848 19.963 4.760 1.00 92.12 646 TRP A C 1
ATOM 5196 O O . TRP A 1 646 ? -19.367 19.259 3.871 1.00 92.12 646 TRP A O 1
ATOM 5206 N N . ALA A 1 647 ? -19.089 20.483 5.730 1.00 92.69 647 ALA A N 1
ATOM 5207 C CA . ALA A 1 647 ? -17.633 20.363 5.745 1.00 92.69 647 ALA A CA 1
ATOM 5208 C C . ALA A 1 647 ? -17.154 18.904 5.878 1.00 92.69 647 ALA A C 1
ATOM 5210 O O . ALA A 1 647 ? -16.159 18.502 5.272 1.00 92.69 647 ALA A O 1
ATOM 5211 N N . LEU A 1 648 ? -17.847 18.082 6.670 1.00 92.31 648 LEU A N 1
ATOM 5212 C CA . LEU A 1 648 ? -17.491 16.673 6.829 1.00 92.31 648 LEU A CA 1
ATOM 5213 C C . LEU A 1 648 ? -17.834 15.843 5.595 1.00 92.31 648 LEU A C 1
ATOM 5215 O O . LEU A 1 648 ? -17.045 14.974 5.242 1.00 92.31 648 LEU A O 1
ATOM 5219 N N . ILE A 1 649 ? -18.971 16.096 4.944 1.00 89.94 649 ILE A N 1
ATOM 5220 C CA . ILE A 1 649 ? -19.435 15.278 3.821 1.00 89.94 649 ILE A CA 1
ATOM 5221 C C . ILE A 1 649 ? -18.821 15.726 2.497 1.00 89.94 649 ILE A C 1
ATOM 5223 O O . ILE A 1 649 ? -18.171 14.922 1.830 1.00 89.94 649 ILE A O 1
ATOM 5227 N N . GLU A 1 650 ? -18.988 16.989 2.111 1.00 90.19 650 GLU A N 1
ATOM 5228 C CA . GLU A 1 650 ? -18.551 17.456 0.792 1.00 90.19 650 GLU A CA 1
ATOM 5229 C C . GLU A 1 650 ? -17.033 17.583 0.720 1.00 90.19 650 GLU A C 1
ATOM 5231 O O . GLU A 1 650 ? -16.397 17.078 -0.201 1.00 90.19 650 GLU A O 1
ATOM 5236 N N . ARG A 1 651 ? -16.420 18.216 1.725 1.00 92.62 651 ARG A N 1
ATOM 5237 C CA . ARG A 1 651 ? -14.990 18.557 1.665 1.00 92.62 651 ARG A CA 1
ATOM 5238 C C . ARG A 1 651 ? -14.087 17.339 1.887 1.00 92.62 651 ARG A C 1
ATOM 5240 O O . ARG A 1 651 ? -12.903 17.400 1.576 1.00 92.62 651 ARG A O 1
ATOM 5247 N N . HIS A 1 652 ? -14.622 16.219 2.381 1.00 93.19 652 HIS A N 1
ATOM 5248 C CA . HIS A 1 652 ? -13.907 14.937 2.483 1.00 93.19 652 HIS A CA 1
ATOM 5249 C C . HIS A 1 652 ? -14.347 13.907 1.433 1.00 93.19 652 HIS A C 1
ATOM 5251 O O . HIS A 1 652 ? -14.035 12.726 1.598 1.00 93.19 652 HIS A O 1
ATOM 5257 N N . ASP A 1 653 ? -15.066 14.326 0.386 1.00 92.50 653 ASP A N 1
ATOM 5258 C CA . ASP A 1 653 ? -15.502 13.447 -0.704 1.00 92.50 653 ASP A CA 1
ATOM 5259 C C . ASP A 1 653 ? -16.334 12.250 -0.245 1.00 92.50 653 ASP A C 1
ATOM 5261 O O . ASP A 1 653 ? -16.113 11.117 -0.659 1.00 92.50 653 ASP A O 1
ATOM 5265 N N . LEU A 1 654 ? -17.291 12.468 0.654 1.00 90.44 654 LEU A N 1
ATOM 5266 C CA . LEU A 1 654 ? -18.119 11.384 1.182 1.00 90.44 654 LEU A CA 1
ATOM 5267 C C . LEU A 1 654 ? -19.460 11.241 0.464 1.00 90.44 654 LEU A C 1
ATOM 5269 O O . LEU A 1 654 ? -20.141 10.232 0.655 1.00 90.44 654 LEU A O 1
ATOM 5273 N N . GLU A 1 655 ? -19.857 12.215 -0.352 1.00 86.94 655 GLU A N 1
ATOM 5274 C CA . GLU A 1 655 ? -21.134 12.185 -1.063 1.00 86.94 655 GLU A CA 1
ATOM 5275 C C . GLU A 1 655 ? -21.222 10.968 -2.003 1.00 86.94 655 GLU A C 1
ATOM 5277 O O . GLU A 1 655 ? -20.356 10.746 -2.846 1.00 86.94 655 GLU A O 1
ATOM 5282 N N . GLY A 1 656 ? -22.249 10.128 -1.832 1.00 85.69 656 GLY A N 1
ATOM 5283 C CA . GLY A 1 656 ? -22.420 8.861 -2.564 1.00 85.69 656 GLY A CA 1
ATOM 5284 C C . GLY A 1 656 ? -21.486 7.719 -2.127 1.00 85.69 656 GLY A C 1
ATOM 5285 O O . GLY A 1 656 ? -21.826 6.547 -2.311 1.00 85.69 656 GLY A O 1
ATOM 5286 N N . LEU A 1 657 ? -20.343 8.028 -1.511 1.00 89.81 657 LEU A N 1
ATOM 5287 C CA . LEU A 1 657 ? -19.387 7.052 -0.982 1.00 89.81 657 LEU A CA 1
ATOM 5288 C C . LEU A 1 657 ? -19.784 6.543 0.411 1.00 89.81 657 LEU A C 1
ATOM 5290 O O . LEU A 1 657 ? -19.766 5.338 0.672 1.00 89.81 657 LEU A O 1
ATOM 5294 N N . PHE A 1 658 ? -20.187 7.440 1.309 1.00 90.12 658 PHE A N 1
ATOM 5295 C CA . PHE A 1 658 ? -20.613 7.082 2.657 1.00 90.12 658 PHE A CA 1
ATOM 5296 C C . PHE A 1 658 ? -21.985 6.390 2.654 1.00 90.12 658 PHE A C 1
ATOM 5298 O O . PHE A 1 658 ? -22.943 6.867 2.049 1.00 90.12 658 PHE A O 1
ATOM 5305 N N . ARG A 1 659 ? -22.081 5.248 3.351 1.00 86.38 659 ARG A N 1
ATOM 5306 C CA . ARG A 1 659 ? -23.303 4.420 3.455 1.00 86.38 659 ARG A CA 1
ATOM 5307 C C . ARG A 1 659 ? -23.846 4.279 4.876 1.00 86.38 659 ARG A C 1
ATOM 5309 O O . ARG A 1 659 ? -24.748 3.479 5.108 1.00 86.38 659 ARG A O 1
ATOM 5316 N N . GLY A 1 660 ? -23.264 4.993 5.836 1.00 87.12 660 GLY A N 1
ATOM 5317 C CA . GLY A 1 660 ? -23.803 5.062 7.190 1.00 87.12 660 GLY A CA 1
ATOM 5318 C C . GLY A 1 660 ? -24.904 6.116 7.309 1.00 87.12 660 GLY A C 1
ATOM 5319 O O . GLY A 1 660 ? -25.322 6.720 6.324 1.00 87.12 660 GLY A O 1
ATOM 5320 N N . LYS A 1 661 ? -25.353 6.352 8.541 1.00 89.00 661 LYS A N 1
ATOM 5321 C CA . LYS A 1 661 ? -26.306 7.417 8.866 1.00 89.00 661 LYS A CA 1
ATOM 5322 C C . LYS A 1 661 ? -25.554 8.675 9.307 1.00 89.00 661 LYS A C 1
ATOM 5324 O O . LYS A 1 661 ? -24.562 8.573 10.030 1.00 89.00 661 LYS A O 1
ATOM 5329 N N . ILE A 1 662 ? -26.036 9.854 8.926 1.00 88.25 662 ILE A N 1
ATOM 5330 C CA . ILE A 1 662 ? -25.581 11.136 9.478 1.00 88.25 662 ILE A CA 1
ATOM 5331 C C . ILE A 1 662 ? -26.775 11.904 10.042 1.00 88.25 662 ILE A C 1
ATOM 5333 O O . ILE A 1 662 ? -27.848 11.913 9.439 1.00 88.25 662 ILE A O 1
ATOM 5337 N N . ARG A 1 663 ? -26.602 12.527 11.210 1.00 89.44 663 ARG A N 1
ATOM 5338 C CA . ARG A 1 663 ? -27.654 13.327 11.847 1.00 89.44 663 ARG A CA 1
ATOM 5339 C C . ARG A 1 663 ? -27.063 14.562 12.514 1.00 89.44 663 ARG A C 1
ATOM 5341 O O . ARG A 1 663 ? -26.040 14.475 13.196 1.00 89.44 663 ARG A O 1
ATOM 5348 N N . VAL A 1 664 ? -27.730 15.700 12.333 1.00 91.81 664 VAL A N 1
ATOM 5349 C CA . VAL A 1 664 ? -27.457 16.900 13.126 1.00 91.81 664 VAL A CA 1
ATOM 5350 C C . VAL A 1 664 ? -28.093 16.714 14.503 1.00 91.81 664 VAL A C 1
ATOM 5352 O O . VAL A 1 664 ? -29.303 16.533 14.599 1.00 91.81 664 VAL A O 1
ATOM 5355 N N . THR A 1 665 ? -27.287 16.700 15.563 1.00 92.19 665 THR A N 1
ATOM 5356 C CA . THR A 1 665 ? -27.741 16.369 16.929 1.00 92.19 665 THR A CA 1
ATOM 5357 C C . THR A 1 665 ? -27.509 17.481 17.948 1.00 92.19 665 THR A C 1
ATOM 5359 O O . THR A 1 665 ? -27.959 17.351 19.087 1.00 92.19 665 THR A O 1
ATOM 5362 N N . GLY A 1 666 ? -26.786 18.540 17.581 1.00 93.44 666 GLY A N 1
ATOM 5363 C CA . GLY A 1 666 ? -26.122 19.411 18.553 1.00 93.44 666 GLY A CA 1
ATOM 5364 C C . GLY A 1 666 ? -24.903 18.728 19.176 1.00 93.44 666 GLY A C 1
ATOM 5365 O O . GLY A 1 666 ? -24.483 17.645 18.742 1.00 93.44 666 GLY A O 1
ATOM 5366 N N . SER A 1 667 ? -24.330 19.352 20.200 1.00 94.88 667 SER A N 1
ATOM 5367 C CA . SER A 1 667 ? -23.045 18.979 20.779 1.00 94.88 667 SER A CA 1
ATOM 5368 C C . SER A 1 667 ? -23.203 18.357 22.169 1.00 94.88 667 SER A C 1
ATOM 5370 O O . SER A 1 667 ? -23.266 19.088 23.152 1.00 94.88 667 SER A O 1
ATOM 5372 N N . PRO A 1 668 ? -23.091 17.019 22.325 1.00 95.19 668 PRO A N 1
ATOM 5373 C CA . PRO A 1 668 ? -23.136 16.351 23.634 1.00 95.19 668 PRO A CA 1
ATOM 5374 C C . PRO A 1 668 ? -22.276 16.991 24.732 1.00 95.19 668 PRO A C 1
ATOM 5376 O O . PRO A 1 668 ? -22.657 17.024 25.897 1.00 95.19 668 PRO A O 1
ATOM 5379 N N . ARG A 1 669 ? -21.102 17.530 24.372 1.00 92.69 669 ARG A N 1
ATOM 5380 C CA . ARG A 1 669 ? -20.195 18.184 25.325 1.00 92.69 669 ARG A CA 1
ATOM 5381 C C . ARG A 1 669 ? -20.759 19.471 25.939 1.00 92.69 669 ARG A C 1
ATOM 5383 O O . ARG A 1 669 ? -20.322 19.845 27.021 1.00 92.69 669 ARG A O 1
ATOM 5390 N N . LEU A 1 670 ? -21.697 20.137 25.265 1.00 93.19 670 LEU A N 1
ATOM 5391 C CA . LEU A 1 670 ? -22.269 21.413 25.695 1.00 93.19 670 LEU A CA 1
ATOM 5392 C C . LEU A 1 670 ? -23.506 21.239 26.576 1.00 93.19 670 LEU A C 1
ATOM 5394 O O . LEU A 1 670 ? -23.846 22.179 27.290 1.00 93.19 670 LEU A O 1
ATOM 5398 N N . ASP A 1 671 ? -24.122 20.051 26.623 1.00 93.00 671 ASP A N 1
ATOM 5399 C CA . ASP A 1 671 ? -25.346 19.826 27.403 1.00 93.00 671 ASP A CA 1
ATOM 5400 C C . ASP A 1 671 ? -25.198 20.288 28.857 1.00 93.00 671 ASP A C 1
ATOM 5402 O O . ASP A 1 671 ? -26.006 21.065 29.358 1.00 93.00 671 ASP A O 1
ATOM 5406 N N . ARG A 1 672 ? -24.105 19.891 29.522 1.00 88.31 672 ARG A N 1
ATOM 5407 C CA . ARG A 1 672 ? -23.816 20.294 30.909 1.00 88.31 672 ARG A CA 1
ATOM 5408 C C . ARG A 1 672 ? -23.621 21.798 31.070 1.00 88.31 672 ARG A C 1
ATOM 5410 O O . ARG A 1 672 ? -23.964 22.328 32.122 1.00 88.31 672 ARG A O 1
ATOM 5417 N N . MET A 1 673 ? -23.068 22.482 30.070 1.00 88.94 673 MET A N 1
ATOM 5418 C CA . MET A 1 673 ? -22.901 23.936 30.103 1.00 88.94 673 MET A CA 1
ATOM 5419 C C . MET A 1 673 ? -24.263 24.632 30.003 1.00 88.94 673 MET A C 1
ATOM 5421 O O . MET A 1 673 ? -24.527 25.562 30.764 1.00 88.94 673 MET A O 1
ATOM 5425 N N . VAL A 1 674 ? -25.126 24.156 29.101 1.00 86.19 674 VAL A N 1
ATOM 5426 C CA . VAL A 1 674 ? -26.462 24.714 28.856 1.00 86.19 674 VAL A CA 1
ATOM 5427 C C . VAL A 1 674 ? -27.402 24.446 30.037 1.00 86.19 674 VAL A C 1
ATOM 5429 O O . VAL A 1 674 ? -28.092 25.359 30.489 1.00 86.19 674 VAL A O 1
ATOM 5432 N N . THR A 1 675 ? -27.402 23.232 30.599 1.00 83.62 675 THR A N 1
ATOM 5433 C CA . THR A 1 675 ? -28.326 22.850 31.684 1.00 83.62 675 THR A CA 1
ATOM 5434 C C . THR A 1 675 ? -27.772 23.061 33.094 1.00 83.62 675 THR A C 1
ATOM 5436 O O . THR A 1 675 ? -28.542 23.211 34.043 1.00 83.62 675 THR A O 1
ATOM 5439 N N . GLY A 1 676 ? -26.446 23.055 33.268 1.00 70.94 676 GLY A N 1
ATOM 5440 C CA . GLY A 1 676 ? -25.786 23.022 34.579 1.00 70.94 676 GLY A CA 1
ATOM 5441 C C . GLY A 1 676 ? -25.905 24.314 35.389 1.00 70.94 676 GLY A C 1
ATOM 5442 O O . GLY A 1 676 ? -25.703 24.289 36.606 1.00 70.94 676 GLY A O 1
ATOM 5443 N N . GLY A 1 677 ? -26.255 25.427 34.736 1.00 72.56 677 GLY A N 1
ATOM 5444 C CA . GLY A 1 677 ? -26.624 26.694 35.367 1.00 72.56 677 GLY A CA 1
ATOM 5445 C C . GLY A 1 677 ? -25.627 27.219 36.414 1.00 72.56 677 GLY A C 1
ATOM 5446 O O . GLY A 1 677 ? -24.408 27.068 36.304 1.00 72.56 677 GLY A O 1
ATOM 5447 N N . GLY A 1 678 ? -26.163 27.861 37.457 1.00 76.81 678 GLY A N 1
ATOM 5448 C CA . GLY A 1 678 ? -25.390 28.448 38.561 1.00 76.81 678 GLY A CA 1
ATOM 5449 C C . GLY A 1 678 ? -24.507 27.465 39.353 1.00 76.81 678 GLY A C 1
ATOM 5450 O O . GLY A 1 678 ? -23.378 27.831 39.674 1.00 76.81 678 GLY A O 1
ATOM 5451 N N . PRO A 1 679 ? -24.945 26.227 39.665 1.00 86.00 679 PRO A N 1
ATOM 5452 C CA . PRO A 1 679 ? -24.130 25.267 40.414 1.00 86.00 679 PRO A CA 1
ATOM 5453 C C . PRO A 1 679 ? -22.815 24.874 39.731 1.00 86.00 679 PRO A C 1
ATOM 5455 O O . PRO A 1 679 ? -21.769 24.913 40.384 1.00 86.00 679 PRO A O 1
ATOM 5458 N N . LEU A 1 680 ? -22.844 24.536 38.433 1.00 84.88 680 LEU A N 1
ATOM 5459 C CA . LEU A 1 680 ? -21.630 24.194 37.681 1.00 84.88 680 LEU A CA 1
ATOM 5460 C C . LEU A 1 680 ? -20.694 25.404 37.612 1.00 84.88 680 LEU A C 1
ATOM 5462 O O . LEU A 1 680 ? -19.517 25.300 37.960 1.00 84.88 680 LEU A O 1
ATOM 5466 N N . ARG A 1 681 ? -21.250 26.575 37.279 1.00 88.00 681 ARG A N 1
ATOM 5467 C CA . ARG A 1 681 ? -20.518 27.845 37.268 1.00 88.00 681 ARG A CA 1
ATOM 5468 C C . ARG A 1 681 ? -19.824 28.118 38.605 1.00 88.00 681 ARG A C 1
ATOM 5470 O O . ARG A 1 681 ? -18.635 28.427 38.620 1.00 88.00 681 ARG A O 1
ATOM 5477 N N . ASN A 1 682 ? -20.536 27.991 39.722 1.00 88.00 682 ASN A N 1
ATOM 5478 C CA . ASN A 1 682 ? -19.994 28.242 41.059 1.00 88.00 682 ASN A CA 1
ATOM 5479 C C . ASN A 1 682 ? -18.912 27.227 41.438 1.00 88.00 682 ASN A C 1
ATOM 5481 O O . ASN A 1 682 ? -17.907 27.603 42.040 1.00 88.00 682 ASN A O 1
ATOM 5485 N N . HIS A 1 683 ? -19.088 25.957 41.062 1.00 88.06 683 HIS A N 1
ATOM 5486 C CA . HIS A 1 683 ? -18.080 24.925 41.274 1.00 88.06 683 HIS A CA 1
ATOM 5487 C C . HIS A 1 683 ? -16.778 25.257 40.536 1.00 88.06 683 HIS A C 1
ATOM 5489 O O . HIS A 1 683 ? -15.722 25.298 41.162 1.00 88.06 683 HIS A O 1
ATOM 5495 N N . ILE A 1 684 ? -16.857 25.580 39.241 1.00 89.50 684 ILE A N 1
ATOM 5496 C CA . ILE A 1 684 ? -15.685 25.939 38.434 1.00 89.50 684 ILE A CA 1
ATOM 5497 C C . ILE A 1 684 ? -15.013 27.216 38.954 1.00 89.50 684 ILE A C 1
ATOM 5499 O O . ILE A 1 684 ? -13.796 27.227 39.132 1.00 89.50 684 ILE A O 1
ATOM 5503 N N . ARG A 1 685 ? -15.782 28.269 39.276 1.00 90.94 685 ARG A N 1
ATOM 5504 C CA . ARG A 1 685 ? -15.239 29.505 39.876 1.00 90.94 685 ARG A CA 1
ATOM 5505 C C . ARG A 1 685 ? -14.483 29.226 41.174 1.00 90.94 685 ARG A C 1
ATOM 5507 O O . ARG A 1 685 ? -13.395 29.759 41.369 1.00 90.94 685 ARG A O 1
ATOM 5514 N N . LYS A 1 686 ? -15.036 28.372 42.042 1.00 89.38 686 LYS A N 1
ATOM 5515 C CA . LYS A 1 686 ? -14.399 27.980 43.303 1.00 89.38 686 LYS A CA 1
ATOM 5516 C C . LYS A 1 686 ? -13.102 27.207 43.063 1.00 89.38 686 LYS A C 1
ATOM 5518 O O . LYS A 1 686 ? -12.109 27.501 43.715 1.00 89.38 686 LYS A O 1
ATOM 5523 N N . THR A 1 687 ? -13.091 26.264 42.121 1.00 87.62 687 THR A N 1
ATOM 5524 C CA . THR A 1 687 ? -11.888 25.494 41.756 1.00 87.62 687 THR A CA 1
ATOM 5525 C C . THR A 1 687 ? -10.784 26.391 41.186 1.00 87.62 687 THR A C 1
ATOM 5527 O O . THR A 1 687 ? -9.611 26.182 41.476 1.00 87.62 687 THR A O 1
ATOM 5530 N N . LEU A 1 688 ? -11.154 27.425 40.427 1.00 88.19 688 LEU A N 1
ATOM 5531 C CA . LEU A 1 688 ? -10.231 28.422 39.874 1.00 88.19 688 LEU A CA 1
ATOM 5532 C C . LEU A 1 688 ? -9.847 29.539 40.866 1.00 88.19 688 LEU A C 1
ATOM 5534 O O . LEU A 1 688 ? -9.090 30.432 40.496 1.00 88.19 688 LEU A O 1
ATOM 5538 N N . ASN A 1 689 ? -10.353 29.504 42.107 1.00 88.38 689 ASN A N 1
ATOM 5539 C CA . ASN A 1 689 ? -10.173 30.546 43.129 1.00 88.38 689 ASN A CA 1
ATOM 5540 C C . ASN A 1 689 ? -10.592 31.957 42.668 1.00 88.38 689 ASN A C 1
ATOM 5542 O O . ASN A 1 689 ? -9.977 32.952 43.045 1.00 88.38 689 ASN A O 1
ATOM 5546 N N . VAL A 1 690 ? -11.648 32.048 41.856 1.00 87.62 690 VAL A N 1
ATOM 5547 C CA . VAL A 1 690 ? -12.196 33.326 41.380 1.00 87.62 690 VAL A CA 1
ATOM 5548 C C . VAL A 1 690 ? -12.938 34.029 42.529 1.00 87.62 690 VAL A C 1
ATOM 5550 O O . VAL A 1 690 ? -13.843 33.417 43.106 1.00 87.62 690 VAL A O 1
ATOM 5553 N N . PRO A 1 691 ? -12.642 35.307 42.840 1.00 85.06 691 PRO A N 1
ATOM 5554 C CA . PRO A 1 691 ? -13.425 36.097 43.794 1.00 85.06 691 PRO A CA 1
ATOM 5555 C C . PRO A 1 691 ? -14.912 36.183 43.407 1.00 85.06 691 PRO A C 1
ATOM 5557 O O . PRO A 1 691 ? -15.259 36.209 42.224 1.00 85.06 691 PRO A O 1
ATOM 5560 N N . GLU A 1 692 ? -15.816 36.213 44.389 1.00 78.06 692 GLU A N 1
ATOM 5561 C CA . GLU A 1 692 ? -17.267 36.119 44.138 1.00 78.06 692 GLU A CA 1
ATOM 5562 C C . GLU A 1 692 ? -17.824 37.277 43.286 1.00 78.06 692 GLU A C 1
ATOM 5564 O O . GLU A 1 692 ? -18.776 37.061 42.539 1.00 78.06 692 GLU A O 1
ATOM 5569 N N . ASP A 1 693 ? -17.210 38.465 43.328 1.00 82.69 693 ASP A N 1
ATOM 5570 C CA . ASP A 1 693 ? -17.669 39.694 42.662 1.00 82.69 693 ASP A CA 1
ATOM 5571 C C . ASP A 1 693 ? -16.978 40.006 41.320 1.00 82.69 693 ASP A C 1
ATOM 5573 O O . ASP A 1 693 ? -17.353 40.977 40.661 1.00 82.69 693 ASP A O 1
ATOM 5577 N N . LEU A 1 694 ? -15.977 39.222 40.896 1.00 89.88 694 LEU A N 1
ATOM 5578 C CA . LEU A 1 694 ? -15.205 39.521 39.682 1.00 89.88 694 LEU A CA 1
ATOM 5579 C C . LEU A 1 694 ? -15.713 38.770 38.441 1.00 89.88 694 LEU A C 1
ATOM 5581 O O . LEU A 1 694 ? -15.878 37.549 38.491 1.00 89.88 694 LEU A O 1
ATOM 5585 N N . PRO A 1 695 ? -15.906 39.437 37.292 1.00 91.50 695 PRO A N 1
ATOM 5586 C CA . PRO A 1 695 ? -16.146 38.733 36.036 1.00 91.50 695 PRO A CA 1
ATOM 5587 C C . PRO A 1 695 ? -14.906 37.921 35.627 1.00 91.50 695 PRO A C 1
ATOM 5589 O O . PRO A 1 695 ? -13.781 38.265 35.991 1.00 91.50 695 PRO A O 1
ATOM 5592 N N . VAL A 1 696 ? -15.106 36.829 34.890 1.00 93.44 696 VAL A N 1
ATOM 5593 C CA . VAL A 1 696 ? -14.034 35.951 34.396 1.00 93.44 696 VAL A CA 1
ATOM 5594 C C . VAL A 1 696 ? -13.813 36.194 32.910 1.00 93.44 696 VAL A C 1
ATOM 5596 O O . VAL A 1 696 ? -14.719 35.973 32.106 1.00 93.44 696 VAL A O 1
ATOM 5599 N N . VAL A 1 697 ? -12.594 36.581 32.544 1.00 94.44 697 VAL A N 1
ATOM 5600 C CA . VAL A 1 697 ? -12.157 36.668 31.146 1.00 94.44 697 VAL A CA 1
ATOM 5601 C C . VAL A 1 697 ? -11.300 35.447 30.845 1.00 94.44 697 VAL A C 1
ATOM 5603 O O . VAL A 1 697 ? -10.308 35.205 31.533 1.00 94.44 697 VAL A O 1
ATOM 5606 N N . LEU A 1 698 ? -11.684 34.660 29.841 1.00 95.25 698 LEU A N 1
ATOM 5607 C CA . LEU A 1 698 ? -10.905 33.508 29.393 1.00 95.25 698 LEU A CA 1
ATOM 5608 C C . LEU A 1 698 ? -10.120 33.869 28.139 1.00 95.25 698 LEU A C 1
ATOM 5610 O O . LEU A 1 698 ? -10.731 34.155 27.118 1.00 95.25 698 LEU A O 1
ATOM 5614 N N . TYR A 1 699 ? -8.796 33.748 28.182 1.00 93.81 699 TYR A N 1
ATOM 5615 C CA . TYR A 1 699 ? -7.963 33.742 26.985 1.00 93.81 699 TYR A CA 1
ATOM 5616 C C . TYR A 1 699 ? -7.645 32.304 26.557 1.00 93.81 699 TYR A C 1
ATOM 5618 O O . TYR A 1 699 ? -7.008 31.547 27.298 1.00 93.81 699 TYR A O 1
ATOM 5626 N N . ALA A 1 700 ? -8.117 31.915 25.371 1.00 91.81 700 ALA A N 1
ATOM 5627 C CA . ALA A 1 700 ? -7.967 30.571 24.811 1.00 91.81 700 ALA A CA 1
ATOM 5628 C C . ALA A 1 700 ? -7.548 30.622 23.324 1.00 91.81 700 ALA A C 1
ATOM 5630 O O . ALA A 1 700 ? -8.383 30.379 22.446 1.00 91.81 700 ALA A O 1
ATOM 5631 N N . PRO A 1 701 ? -6.277 30.948 23.019 1.00 88.06 701 PRO A N 1
ATOM 5632 C CA . PRO A 1 701 ? -5.785 31.053 21.647 1.00 88.06 701 PRO A CA 1
ATOM 5633 C C . PRO A 1 701 ? -5.480 29.686 21.012 1.00 88.06 701 PRO A C 1
ATOM 5635 O O . PRO A 1 701 ? -5.214 28.684 21.685 1.00 88.06 701 PRO A O 1
ATOM 5638 N N . THR A 1 702 ? -5.451 29.654 19.684 1.00 81.25 702 THR A N 1
ATOM 5639 C CA . THR A 1 702 ? -4.996 28.527 18.874 1.00 81.25 702 THR A CA 1
ATOM 5640 C C . THR A 1 702 ? -3.468 28.439 18.911 1.00 81.25 702 THR A C 1
ATOM 5642 O O . THR A 1 702 ? -2.751 29.435 18.857 1.00 81.25 702 THR A O 1
ATOM 5645 N N . TRP A 1 703 ? -2.925 27.224 18.941 1.00 72.19 703 TRP A N 1
ATOM 5646 C CA . TRP A 1 703 ? -1.478 27.022 18.867 1.00 72.19 703 TRP A CA 1
ATOM 5647 C C . TRP A 1 703 ? -0.885 27.429 17.504 1.00 72.19 703 TRP A C 1
ATOM 5649 O O . TRP A 1 703 ? -1.443 27.091 16.457 1.00 72.19 703 TRP A O 1
ATOM 5659 N N . ARG A 1 704 ? 0.268 28.114 17.529 1.00 70.19 704 ARG A N 1
ATOM 5660 C CA . ARG A 1 704 ? 1.069 28.484 16.350 1.00 70.19 704 ARG A CA 1
ATOM 5661 C C . ARG A 1 704 ? 2.227 27.499 16.150 1.00 70.19 704 ARG A C 1
ATOM 5663 O O . ARG A 1 704 ? 2.941 27.198 17.104 1.00 70.19 704 ARG A O 1
ATOM 5670 N N . GLY A 1 705 ? 2.398 27.004 14.922 1.00 54.88 705 GLY A N 1
ATOM 5671 C CA . GLY A 1 705 ? 3.483 26.095 14.531 1.00 54.88 705 GLY A CA 1
ATOM 5672 C C . GLY A 1 705 ? 3.056 24.993 13.552 1.00 54.88 705 GLY A C 1
ATOM 5673 O O . GLY A 1 705 ? 1.899 24.565 13.523 1.00 54.88 705 GLY A O 1
ATOM 5674 N N . SER A 1 706 ? 4.006 24.514 12.745 1.00 45.56 706 SER A N 1
ATOM 5675 C CA . SER A 1 706 ? 3.889 23.246 12.013 1.00 45.56 706 SER A CA 1
ATOM 5676 C C . SER A 1 706 ? 4.234 22.089 12.958 1.00 45.56 706 SER A C 1
ATOM 5678 O O . SER A 1 706 ? 4.931 22.283 13.951 1.00 45.56 706 SER A O 1
ATOM 5680 N N . THR A 1 707 ? 3.815 20.853 12.669 1.00 38.72 707 THR A N 1
ATOM 5681 C CA . THR A 1 707 ? 4.176 19.661 13.475 1.00 38.72 707 THR A CA 1
ATOM 5682 C C . THR A 1 707 ? 5.688 19.483 13.705 1.00 38.72 707 THR A C 1
ATOM 5684 O O . THR A 1 707 ? 6.083 18.707 14.577 1.00 38.72 707 THR A O 1
ATOM 5687 N N . THR A 1 708 ? 6.525 20.189 12.942 1.00 34.62 708 THR A N 1
ATOM 5688 C CA . THR A 1 708 ? 7.989 20.142 12.971 1.00 34.62 708 THR A CA 1
ATOM 5689 C C . THR A 1 708 ? 8.662 21.296 13.723 1.00 34.62 708 THR A C 1
ATOM 5691 O O . THR A 1 708 ? 9.728 21.054 14.285 1.00 34.62 708 THR A O 1
ATOM 5694 N N . ASP A 1 709 ? 8.055 22.484 13.835 1.00 44.59 709 ASP A N 1
ATOM 5695 C CA . ASP A 1 709 ? 8.681 23.650 14.485 1.00 44.59 709 ASP A CA 1
ATOM 5696 C C . ASP A 1 709 ? 7.991 24.025 15.802 1.00 44.59 709 ASP A C 1
ATOM 5698 O O . ASP A 1 709 ? 6.828 24.422 15.853 1.00 44.59 709 ASP A O 1
ATOM 5702 N N . ARG A 1 710 ? 8.731 23.873 16.907 1.00 51.97 710 ARG A N 1
ATOM 5703 C CA . ARG A 1 710 ? 8.267 24.122 18.281 1.00 51.97 710 ARG A CA 1
ATOM 5704 C C . ARG A 1 710 ? 8.857 25.420 18.825 1.00 51.97 710 ARG A C 1
ATOM 5706 O O . ARG A 1 710 ? 9.796 25.368 19.618 1.00 51.97 710 ARG A O 1
ATOM 5713 N N . VAL A 1 711 ? 8.311 26.568 18.437 1.00 56.75 711 VAL A N 1
ATOM 5714 C CA . VAL A 1 711 ? 8.710 27.857 19.024 1.00 56.75 711 VAL A CA 1
ATOM 5715 C C . VAL A 1 711 ? 7.486 28.536 19.626 1.00 56.75 711 VAL A C 1
ATOM 5717 O O . VAL A 1 711 ? 6.528 28.842 18.927 1.00 56.75 711 VAL A O 1
ATOM 5720 N N . LEU A 1 712 ? 7.508 28.719 20.947 1.00 66.62 712 LEU A N 1
ATOM 5721 C CA . LEU A 1 712 ? 6.568 29.568 21.672 1.00 66.62 712 LEU A CA 1
ATOM 5722 C C . LEU A 1 712 ? 7.243 30.928 21.864 1.00 66.62 712 LEU A C 1
ATOM 5724 O O . LEU A 1 712 ? 8.291 30.989 22.510 1.00 66.62 712 LEU A O 1
ATOM 5728 N N . ASP A 1 713 ? 6.653 31.995 21.331 1.00 75.44 713 ASP A N 1
ATOM 5729 C CA . ASP A 1 713 ? 7.090 33.359 21.631 1.00 75.44 713 ASP A CA 1
ATOM 5730 C C . ASP A 1 713 ? 6.569 33.760 23.018 1.00 75.44 713 ASP A C 1
ATOM 5732 O O . ASP A 1 713 ? 5.414 34.150 23.203 1.00 75.44 713 ASP A O 1
ATOM 5736 N N . ARG A 1 714 ? 7.424 33.564 24.025 1.00 76.69 714 ARG A N 1
ATOM 5737 C CA . ARG A 1 714 ? 7.097 33.839 25.427 1.00 76.69 714 ARG A CA 1
ATOM 5738 C C . ARG A 1 714 ? 6.827 35.323 25.664 1.00 76.69 714 ARG A C 1
ATOM 5740 O O . ARG A 1 714 ? 5.921 35.641 26.430 1.00 76.69 714 ARG A O 1
ATOM 5747 N N . ASP A 1 715 ? 7.626 36.198 25.064 1.00 79.56 715 ASP A N 1
ATOM 5748 C CA . ASP A 1 715 ? 7.564 37.632 25.340 1.00 79.56 715 ASP A CA 1
ATOM 5749 C C . ASP A 1 715 ? 6.292 38.228 24.727 1.00 79.56 715 ASP A C 1
ATOM 5751 O O . ASP A 1 715 ? 5.609 39.019 25.378 1.00 79.56 715 ASP A O 1
ATOM 5755 N N . ALA A 1 716 ? 5.901 37.765 23.533 1.00 83.12 716 ALA A N 1
ATOM 5756 C CA . ALA A 1 716 ? 4.614 38.116 22.939 1.00 83.12 716 ALA A CA 1
ATOM 5757 C C . ALA A 1 716 ? 3.426 37.650 23.799 1.00 83.12 716 ALA A C 1
ATOM 5759 O O . ALA A 1 716 ? 2.529 38.447 24.070 1.00 83.12 716 ALA A O 1
ATOM 5760 N N . LEU A 1 717 ? 3.443 36.400 24.286 1.00 85.75 717 LEU A N 1
ATOM 5761 C CA . LEU A 1 717 ? 2.374 35.874 25.142 1.00 85.75 717 LEU A CA 1
ATOM 5762 C C . LEU A 1 717 ? 2.248 36.658 26.456 1.00 85.75 717 LEU A C 1
ATOM 5764 O O . LEU A 1 717 ? 1.136 36.971 26.870 1.00 85.75 717 LEU A O 1
ATOM 5768 N N . LEU A 1 718 ? 3.364 36.974 27.122 1.00 85.12 718 LEU A N 1
ATOM 5769 C CA . LEU A 1 718 ? 3.339 37.768 28.355 1.00 85.12 718 LEU A CA 1
ATOM 5770 C C . LEU A 1 718 ? 2.772 39.168 28.105 1.00 85.12 718 LEU A C 1
ATOM 5772 O O . LEU A 1 718 ? 1.915 39.611 28.862 1.00 85.12 718 LEU A O 1
ATOM 5776 N N . ALA A 1 719 ? 3.177 39.821 27.015 1.00 87.00 719 ALA A N 1
ATOM 5777 C CA . ALA A 1 719 ? 2.646 41.128 26.646 1.00 87.00 719 ALA A CA 1
ATOM 5778 C C . ALA A 1 719 ? 1.136 41.090 26.329 1.00 87.00 719 ALA A C 1
ATOM 5780 O O . ALA A 1 719 ? 0.413 42.017 26.694 1.00 87.00 719 ALA A O 1
ATOM 5781 N N . ASP A 1 720 ? 0.635 40.023 25.694 1.00 89.44 720 ASP A N 1
ATOM 5782 C CA . ASP A 1 720 ? -0.807 39.834 25.473 1.00 89.44 720 ASP A CA 1
ATOM 5783 C C . ASP A 1 720 ? -1.563 39.668 26.802 1.00 89.44 720 ASP A C 1
ATOM 5785 O O . ASP A 1 720 ? -2.610 40.282 27.011 1.00 89.44 720 ASP A O 1
ATOM 5789 N N . LEU A 1 721 ? -1.026 38.855 27.720 1.00 90.06 721 LEU A N 1
ATOM 5790 C CA . LEU A 1 721 ? -1.616 38.634 29.043 1.00 90.06 721 LEU A CA 1
ATOM 5791 C C . LEU A 1 721 ? -1.627 39.918 29.887 1.00 90.06 721 LEU A C 1
ATOM 5793 O O . LEU A 1 721 ? -2.621 40.194 30.556 1.00 90.06 721 LEU A O 1
ATOM 5797 N N . GLU A 1 722 ? -0.564 40.723 29.826 1.00 88.38 722 GLU A N 1
ATOM 5798 C CA . GLU A 1 722 ? -0.497 42.036 30.476 1.00 88.38 722 GLU A CA 1
ATOM 5799 C C . GLU A 1 722 ? -1.546 43.006 29.913 1.00 88.38 722 GLU A C 1
ATOM 5801 O O . GLU A 1 722 ? -2.238 43.676 30.683 1.00 88.38 722 GLU A O 1
ATOM 5806 N N . ALA A 1 723 ? -1.716 43.052 28.587 1.00 88.25 723 ALA A N 1
ATOM 5807 C CA . ALA A 1 723 ? -2.737 43.882 27.945 1.00 88.25 723 ALA A CA 1
ATOM 5808 C C . ALA A 1 723 ? -4.160 43.471 28.368 1.00 88.25 723 ALA A C 1
ATOM 5810 O O . ALA A 1 723 ? -5.009 44.328 28.641 1.00 88.25 723 ALA A O 1
ATOM 5811 N N . LEU A 1 724 ? -4.407 42.162 28.483 1.00 89.44 724 LEU A N 1
ATOM 5812 C CA . LEU A 1 724 ? -5.680 41.608 28.937 1.00 89.44 724 LEU A CA 1
ATOM 5813 C C . LEU A 1 724 ? -5.956 41.893 30.414 1.00 89.44 724 LEU A C 1
ATOM 5815 O O . LEU A 1 724 ? -7.095 42.171 30.756 1.00 89.44 724 LEU A O 1
ATOM 5819 N N . ALA A 1 725 ? -4.943 41.901 31.282 1.00 84.44 725 ALA A N 1
ATOM 5820 C CA . ALA A 1 725 ? -5.097 42.121 32.724 1.00 84.44 725 ALA A CA 1
ATOM 5821 C C . ALA A 1 725 ? -5.412 43.584 33.127 1.00 84.44 725 ALA A C 1
ATOM 5823 O O . ALA A 1 725 ? -5.430 43.916 34.313 1.00 84.44 725 ALA A O 1
ATOM 5824 N N . SER A 1 726 ? -5.662 44.477 32.165 1.00 71.31 726 SER A N 1
ATOM 5825 C CA . SER A 1 726 ? -5.770 45.930 32.370 1.00 71.31 726 SER A CA 1
ATOM 5826 C C . SER A 1 726 ? -7.068 46.423 33.038 1.00 71.31 726 SER A C 1
ATOM 5828 O O . SER A 1 726 ? -7.179 47.612 33.345 1.00 71.31 726 SER A O 1
ATOM 5830 N N . THR A 1 727 ? -8.049 45.551 33.308 1.00 74.19 727 THR A N 1
ATOM 5831 C CA . THR A 1 727 ? -9.355 45.933 33.889 1.00 74.19 727 THR A CA 1
ATOM 5832 C C . THR A 1 727 ? -9.743 45.074 35.103 1.00 74.19 727 THR A C 1
ATOM 5834 O O . THR A 1 727 ? -9.097 44.078 35.414 1.00 74.19 727 THR A O 1
ATOM 5837 N N . ARG A 1 728 ? -10.789 45.464 35.855 1.00 86.19 728 ARG A N 1
ATOM 5838 C CA . ARG A 1 728 ? -11.216 44.766 37.089 1.00 86.19 728 ARG A CA 1
ATOM 5839 C C . ARG A 1 728 ? -11.950 43.453 36.774 1.00 86.19 728 ARG A C 1
ATOM 5841 O O . ARG A 1 728 ? -13.177 43.397 36.814 1.00 86.19 728 ARG A O 1
ATOM 5848 N N . HIS A 1 729 ? -11.198 42.395 36.502 1.00 90.81 729 HIS A N 1
ATOM 5849 C CA . HIS A 1 729 ? -11.704 41.041 36.274 1.00 90.81 729 HIS A CA 1
ATOM 5850 C C . HIS A 1 729 ? -10.668 39.986 36.687 1.00 90.81 729 HIS A C 1
ATOM 5852 O O . HIS A 1 729 ? -9.515 40.303 36.972 1.00 90.81 729 HIS A O 1
ATOM 5858 N N . GLN A 1 730 ? -11.078 38.718 36.714 1.00 91.81 730 GLN A N 1
ATOM 5859 C CA . GLN A 1 730 ? -10.166 37.588 36.842 1.00 91.81 730 GLN A CA 1
ATOM 5860 C C . GLN A 1 730 ? -9.791 37.077 35.449 1.00 91.81 730 GLN A C 1
ATOM 5862 O O . GLN A 1 730 ? -10.630 36.497 34.757 1.00 91.81 730 GLN A O 1
ATOM 5867 N N . LEU A 1 731 ? -8.532 37.268 35.050 1.00 92.62 731 LEU A N 1
ATOM 5868 C CA . LEU A 1 731 ? -7.998 36.703 33.813 1.00 92.62 731 LEU A CA 1
ATOM 5869 C C . LEU A 1 731 ? -7.617 35.238 34.034 1.00 92.62 731 LEU A C 1
ATOM 5871 O O . LEU A 1 731 ? -6.910 34.887 34.987 1.00 92.62 731 LEU A O 1
ATOM 5875 N N . VAL A 1 732 ? -8.117 34.386 33.148 1.00 93.00 732 VAL A N 1
ATOM 5876 C CA . VAL A 1 732 ? -7.879 32.949 33.136 1.00 93.00 732 VAL A CA 1
ATOM 5877 C C . VAL A 1 732 ? -7.309 32.567 31.774 1.00 93.00 732 VAL A C 1
ATOM 5879 O O . VAL A 1 732 ? -7.839 32.968 30.742 1.00 93.00 732 VAL A O 1
ATOM 5882 N N . PHE A 1 733 ? -6.238 31.778 31.756 1.00 90.19 733 PHE A N 1
ATOM 5883 C CA . PHE A 1 733 ? -5.560 31.370 30.527 1.00 90.19 733 PHE A CA 1
ATOM 5884 C C . PHE A 1 733 ? -5.636 29.857 30.328 1.00 90.19 733 PHE A C 1
ATOM 5886 O O . PHE A 1 733 ? -5.197 29.078 31.181 1.00 90.19 733 PHE A O 1
ATOM 5893 N N . ARG A 1 734 ? -6.172 29.424 29.181 1.00 88.50 734 ARG A N 1
ATOM 5894 C CA . ARG A 1 734 ? -6.151 28.016 28.769 1.00 88.50 734 ARG A CA 1
ATOM 5895 C C . ARG A 1 734 ? -5.019 27.799 27.773 1.00 88.50 734 ARG A C 1
ATOM 5897 O O . ARG A 1 734 ? -5.169 28.054 26.582 1.00 88.50 734 ARG A O 1
ATOM 5904 N N . ALA A 1 735 ? -3.897 27.283 28.268 1.00 75.38 735 ALA A N 1
ATOM 5905 C CA . ALA A 1 735 ? -2.784 26.889 27.417 1.00 75.38 735 ALA A CA 1
ATOM 5906 C C . ALA A 1 735 ? -3.174 25.733 26.481 1.00 75.38 735 ALA A C 1
ATOM 5908 O O . ALA A 1 735 ? -3.926 24.828 26.847 1.00 75.38 735 ALA A O 1
ATOM 5909 N N . HIS A 1 736 ? -2.607 25.721 25.275 1.00 73.94 736 HIS A N 1
ATOM 5910 C CA . HIS A 1 736 ? -2.670 24.543 24.418 1.00 73.94 736 HIS A CA 1
ATOM 5911 C C . HIS A 1 736 ? -1.729 23.450 24.960 1.00 73.94 736 HIS A C 1
ATOM 5913 O O . HIS A 1 736 ? -0.648 23.728 25.479 1.00 73.94 736 HIS A O 1
ATOM 5919 N N . ARG A 1 737 ? -2.079 22.176 24.785 1.00 63.34 737 ARG A N 1
ATOM 5920 C CA . ARG A 1 737 ? -1.336 21.033 25.362 1.00 63.34 737 ARG A CA 1
ATOM 5921 C C . ARG A 1 737 ? 0.128 20.953 24.945 1.00 63.34 737 ARG A C 1
ATOM 5923 O O . ARG A 1 737 ? 0.995 20.575 25.727 1.00 63.34 737 ARG A O 1
ATOM 5930 N N . LEU A 1 738 ? 0.415 21.319 23.695 1.00 61.81 738 LEU A N 1
ATOM 5931 C CA . LEU A 1 738 ? 1.787 21.360 23.173 1.00 61.81 738 LEU A CA 1
ATOM 5932 C C . LEU A 1 738 ? 2.640 22.435 23.866 1.00 61.81 738 LEU A C 1
ATOM 5934 O O . LEU A 1 738 ? 3.861 22.305 23.908 1.00 61.81 738 LEU A O 1
ATOM 5938 N N . THR A 1 739 ? 1.999 23.458 24.436 1.00 64.88 739 THR A N 1
ATOM 5939 C CA . THR A 1 739 ? 2.637 24.567 25.154 1.00 64.88 739 THR A CA 1
ATOM 5940 C C . THR A 1 739 ? 2.623 24.397 26.673 1.00 64.88 739 THR A C 1
ATOM 5942 O O . THR A 1 739 ? 3.486 24.965 27.324 1.00 64.88 739 THR A O 1
ATOM 5945 N N . GLU A 1 740 ? 1.754 23.561 27.255 1.00 66.94 740 GLU A N 1
ATOM 5946 C CA . GLU A 1 740 ? 1.701 23.318 28.714 1.00 66.94 740 GLU A CA 1
ATOM 5947 C C . GLU A 1 740 ? 3.059 22.890 29.295 1.00 66.94 740 GLU A C 1
ATOM 5949 O O . GLU A 1 740 ? 3.485 23.402 30.326 1.00 66.94 740 GLU A O 1
ATOM 5954 N N . LYS A 1 741 ? 3.799 22.012 28.599 1.00 65.56 741 LYS A N 1
ATOM 5955 C CA . LYS A 1 741 ? 5.157 21.615 29.019 1.00 65.56 741 LYS A CA 1
ATOM 5956 C C . LYS A 1 741 ? 6.177 22.748 28.920 1.00 65.56 741 LYS A C 1
ATOM 5958 O O . LYS A 1 741 ? 7.118 22.772 29.702 1.00 65.56 741 LYS A O 1
ATOM 5963 N N . LEU A 1 742 ? 6.011 23.641 27.945 1.00 66.12 742 LEU A N 1
ATOM 5964 C CA . LEU A 1 742 ? 6.885 24.801 27.745 1.00 66.12 742 LEU A CA 1
ATOM 5965 C C . LEU A 1 742 ? 6.600 25.903 28.774 1.00 66.12 742 LEU A C 1
ATOM 5967 O O . LEU A 1 742 ? 7.479 26.703 29.071 1.00 66.12 742 LEU A O 1
ATOM 5971 N N . LEU A 1 743 ? 5.381 25.919 29.318 1.00 68.62 743 LEU A N 1
ATOM 5972 C CA . LEU A 1 743 ? 4.911 26.872 30.318 1.00 68.62 743 LEU A CA 1
ATOM 5973 C C . LEU A 1 743 ? 5.077 26.375 31.762 1.00 68.62 743 LEU A C 1
ATOM 5975 O O . LEU A 1 743 ? 4.900 27.146 32.703 1.00 68.62 743 LEU A O 1
ATOM 5979 N N . ALA A 1 744 ? 5.426 25.101 31.959 1.00 66.81 744 ALA A N 1
ATOM 5980 C CA . ALA A 1 744 ? 5.584 24.508 33.281 1.00 66.81 744 ALA A CA 1
ATOM 5981 C C . ALA A 1 744 ? 6.677 25.230 34.094 1.00 66.81 744 ALA A C 1
ATOM 5983 O O . ALA A 1 744 ? 7.850 25.228 33.723 1.00 66.81 744 ALA A O 1
ATOM 5984 N N . GLY A 1 745 ? 6.286 25.822 35.227 1.00 66.88 745 GLY A N 1
ATOM 5985 C CA . GLY A 1 745 ? 7.183 26.564 36.121 1.00 66.88 745 GLY A CA 1
ATOM 5986 C C . GLY A 1 745 ? 7.359 28.049 35.785 1.00 66.88 745 GLY A C 1
ATOM 5987 O O . GLY A 1 745 ? 8.103 28.726 36.492 1.00 66.88 745 GLY A O 1
ATOM 5988 N N . LEU A 1 746 ? 6.686 28.568 34.751 1.00 70.06 746 LEU A N 1
ATOM 5989 C CA . LEU A 1 746 ? 6.607 30.006 34.495 1.00 70.06 746 LEU A CA 1
ATOM 5990 C C . LEU A 1 746 ? 5.468 30.622 35.313 1.00 70.06 746 LEU A C 1
ATOM 5992 O O . LEU A 1 746 ? 4.334 30.149 35.260 1.00 70.06 746 LEU A O 1
ATOM 5996 N N . ASP A 1 747 ? 5.767 31.700 36.035 1.00 76.94 747 ASP A N 1
ATOM 5997 C CA . ASP A 1 747 ? 4.740 32.582 36.583 1.00 76.94 747 ASP A CA 1
ATOM 5998 C C . ASP A 1 747 ? 4.293 33.543 35.475 1.00 76.94 747 ASP A C 1
ATOM 6000 O O . ASP A 1 747 ? 5.072 34.380 35.015 1.00 76.94 747 ASP A O 1
ATOM 6004 N N . LEU A 1 748 ? 3.066 33.352 34.990 1.00 76.50 748 LEU A N 1
ATOM 6005 C CA . LEU A 1 748 ? 2.462 34.169 33.935 1.00 76.50 748 LEU A CA 1
ATOM 6006 C C . LEU A 1 748 ? 1.617 35.321 34.503 1.00 76.50 748 LEU A C 1
ATOM 6008 O O . LEU A 1 748 ? 0.977 36.025 33.729 1.00 76.50 748 LEU A O 1
ATOM 6012 N N . GLY A 1 749 ? 1.548 35.484 35.832 1.00 74.69 749 GLY A N 1
ATOM 6013 C CA . GLY A 1 749 ? 0.726 36.516 36.474 1.00 74.69 749 GLY A CA 1
ATOM 6014 C C . GLY A 1 749 ? -0.791 36.332 36.306 1.00 74.69 749 GLY A C 1
ATOM 6015 O O . GLY A 1 749 ? -1.557 37.230 36.644 1.00 74.69 749 GLY A O 1
ATOM 6016 N N . VAL A 1 750 ? -1.237 35.178 35.794 1.00 83.94 750 VAL A N 1
ATOM 6017 C CA . VAL A 1 750 ? -2.643 34.855 35.495 1.00 83.94 750 VAL A CA 1
ATOM 6018 C C . VAL A 1 750 ? -3.006 33.455 35.986 1.00 83.94 750 VAL A C 1
ATOM 6020 O O . VAL A 1 750 ? -2.141 32.586 36.122 1.00 83.94 750 VAL A O 1
ATOM 6023 N N . THR A 1 751 ? -4.297 33.195 36.205 1.00 87.12 751 THR A N 1
ATOM 6024 C CA . THR A 1 751 ? -4.762 31.854 36.583 1.00 87.12 751 THR A CA 1
ATOM 6025 C C . THR A 1 751 ? -4.721 30.930 35.367 1.00 87.12 751 THR A C 1
ATOM 6027 O O . THR A 1 751 ? -5.531 31.054 34.450 1.00 87.12 751 THR A O 1
ATOM 6030 N N . ILE A 1 752 ? -3.794 29.972 35.355 1.00 86.00 752 ILE A N 1
ATOM 6031 C CA . ILE A 1 752 ? -3.748 28.921 34.331 1.00 86.00 752 ILE A CA 1
ATOM 6032 C C . ILE A 1 752 ? -4.822 27.879 34.650 1.00 86.00 752 ILE A C 1
ATOM 6034 O O . ILE A 1 752 ? -4.882 27.370 35.769 1.00 86.00 752 ILE A O 1
ATOM 6038 N N . VAL A 1 753 ? -5.668 27.544 33.674 1.00 85.44 753 VAL A N 1
ATOM 6039 C CA . VAL A 1 753 ? -6.722 26.539 33.873 1.00 85.44 753 VAL A CA 1
ATOM 6040 C C . VAL A 1 753 ? -6.093 25.158 34.078 1.00 85.44 753 VAL A C 1
ATOM 6042 O O . VAL A 1 753 ? -5.398 24.686 33.171 1.00 85.44 753 VAL A O 1
ATOM 6045 N N . PRO A 1 754 ? -6.406 24.455 35.179 1.00 79.38 754 PRO A N 1
ATOM 6046 C CA . PRO A 1 754 ? -5.937 23.093 35.391 1.00 79.38 754 PRO A CA 1
ATOM 6047 C C . PRO A 1 754 ? -6.375 22.134 34.263 1.00 79.38 754 PRO A C 1
ATOM 6049 O O . PRO A 1 754 ? -7.521 22.213 33.797 1.00 79.38 754 PRO A O 1
ATOM 6052 N N . PRO A 1 755 ? -5.497 21.234 33.781 1.00 71.25 755 PRO A N 1
ATOM 6053 C CA . PRO A 1 755 ? -5.781 20.352 32.644 1.00 71.25 755 PRO A CA 1
ATOM 6054 C C . PRO A 1 755 ? -6.954 19.386 32.878 1.00 71.25 755 PRO A C 1
ATOM 6056 O O . PRO A 1 755 ? -7.586 18.959 31.911 1.00 71.25 755 PRO A O 1
ATOM 6059 N N . GLU A 1 756 ? -7.279 19.078 34.133 1.00 72.06 756 GLU A N 1
ATOM 6060 C CA . GLU A 1 756 ? -8.415 18.254 34.554 1.00 72.06 756 GLU A CA 1
ATOM 6061 C C . GLU A 1 756 ? -9.783 18.933 34.383 1.00 72.06 756 GLU A C 1
ATOM 6063 O O . GLU A 1 756 ? -10.800 18.243 34.305 1.00 72.06 756 GLU A O 1
ATOM 6068 N N . ILE A 1 757 ? -9.830 20.269 34.296 1.00 79.50 757 ILE A N 1
ATOM 6069 C CA . ILE A 1 757 ? -11.072 20.985 33.996 1.00 79.50 757 ILE A CA 1
ATOM 6070 C C . ILE A 1 757 ? -11.345 20.853 32.498 1.00 79.50 757 ILE A C 1
ATOM 6072 O O . ILE A 1 757 ? -10.555 21.314 31.669 1.00 79.50 757 ILE A O 1
ATOM 6076 N N . ASP A 1 758 ? -12.469 20.232 32.147 1.00 80.12 758 ASP A N 1
ATOM 6077 C CA . ASP A 1 758 ? -12.925 20.143 30.761 1.00 80.12 758 ASP A CA 1
ATOM 6078 C C . ASP A 1 758 ? -13.301 21.536 30.227 1.00 80.12 758 ASP A C 1
ATOM 6080 O O . ASP A 1 758 ? -13.896 22.355 30.930 1.00 80.12 758 ASP A O 1
ATOM 6084 N N . THR A 1 759 ? -12.937 21.820 28.974 1.00 85.25 759 THR A N 1
ATOM 6085 C CA . THR A 1 759 ? -13.148 23.144 28.373 1.00 85.25 759 THR A CA 1
ATOM 6086 C C . THR A 1 759 ? -14.633 23.509 28.293 1.00 85.25 759 THR A C 1
ATOM 6088 O O . THR A 1 759 ? -14.966 24.665 28.519 1.00 85.25 759 THR A O 1
ATOM 6091 N N . SER A 1 760 ? -15.530 22.552 28.047 1.00 85.00 760 SER A N 1
ATOM 6092 C CA . SER A 1 760 ? -16.980 22.807 27.992 1.00 85.00 760 SER A CA 1
ATOM 6093 C C . SER A 1 760 ? -17.524 23.239 29.357 1.00 85.00 760 SER A C 1
ATOM 6095 O O . SER A 1 760 ? -18.283 24.200 29.457 1.00 85.00 760 SER A O 1
ATOM 6097 N N . ASP A 1 761 ? -17.090 22.562 30.426 1.00 86.75 761 ASP A N 1
ATOM 6098 C CA . ASP A 1 761 ? -17.476 22.912 31.796 1.00 86.75 761 ASP A CA 1
ATOM 6099 C C . ASP A 1 761 ? -16.887 24.286 32.187 1.00 86.75 761 ASP A C 1
ATOM 6101 O O . ASP A 1 761 ? -17.581 25.098 32.806 1.00 86.75 761 ASP A O 1
ATOM 6105 N N . LEU A 1 762 ? -15.644 24.589 31.776 1.00 89.88 762 LEU A N 1
ATOM 6106 C CA . LEU A 1 762 ? -14.992 25.888 31.998 1.00 89.88 762 LEU A CA 1
ATOM 6107 C C . LEU A 1 762 ? -15.818 27.053 31.442 1.00 89.88 762 LEU A C 1
ATOM 6109 O O . LEU A 1 762 ? -16.009 28.046 32.145 1.00 89.88 762 LEU A O 1
ATOM 6113 N N . LEU A 1 763 ? -16.321 26.925 30.209 1.00 92.00 763 LEU A N 1
ATOM 6114 C CA . LEU A 1 763 ? -17.078 27.977 29.522 1.00 92.00 763 LEU A CA 1
ATOM 6115 C C . LEU A 1 763 ? -18.325 28.426 30.302 1.00 92.00 763 LEU A C 1
ATOM 6117 O O . LEU A 1 763 ? -18.678 29.602 30.254 1.00 92.00 763 LEU A O 1
ATOM 6121 N N . SER A 1 764 ? -18.934 27.552 31.116 1.00 90.75 764 SER A N 1
ATOM 6122 C CA . SER A 1 764 ? -20.066 27.929 31.983 1.00 90.75 764 SER A CA 1
ATOM 6123 C C . SER A 1 764 ? -19.726 29.072 32.955 1.00 90.75 764 SER A C 1
ATOM 6125 O O . SER A 1 764 ? -20.593 29.881 33.314 1.00 90.75 764 SER A O 1
ATOM 6127 N N . ALA A 1 765 ? -18.453 29.170 33.358 1.00 91.31 765 ALA A N 1
ATOM 6128 C CA . ALA A 1 765 ? -17.953 30.159 34.298 1.00 91.31 765 ALA A CA 1
ATOM 6129 C C . ALA A 1 765 ? -17.350 31.413 33.646 1.00 91.31 765 ALA A C 1
ATOM 6131 O O . ALA A 1 765 ? -16.989 32.336 34.378 1.00 91.31 765 ALA A O 1
ATOM 6132 N N . VAL A 1 766 ? -17.267 31.467 32.319 1.00 93.25 766 VAL A N 1
ATOM 6133 C CA . VAL A 1 766 ? -16.658 32.577 31.580 1.00 93.25 766 VAL A CA 1
ATOM 6134 C C . VAL A 1 766 ? -17.684 33.675 31.331 1.00 93.25 766 VAL A C 1
ATOM 6136 O O . VAL A 1 766 ? -18.805 33.396 30.906 1.00 93.25 766 VAL A O 1
ATOM 6139 N N . ASP A 1 767 ? -17.304 34.920 31.605 1.00 91.88 767 ASP A N 1
ATOM 6140 C CA . ASP A 1 767 ? -18.121 36.103 31.338 1.00 91.88 767 ASP A CA 1
ATOM 6141 C C . ASP A 1 767 ? -17.748 36.751 29.998 1.00 91.88 767 ASP A C 1
ATOM 6143 O O . ASP A 1 767 ? -18.653 37.188 29.303 1.00 91.88 767 ASP A O 1
ATOM 6147 N N . VAL A 1 768 ? -16.467 36.749 29.599 1.00 93.88 768 VAL A N 1
ATOM 6148 C CA . VAL A 1 768 ? -15.992 37.175 28.264 1.00 93.88 768 VAL A CA 1
ATOM 6149 C C . VAL A 1 768 ? -14.967 36.172 27.738 1.00 93.88 768 VAL A C 1
ATOM 6151 O O . VAL A 1 768 ? -14.019 35.820 28.447 1.00 93.88 768 VAL A O 1
ATOM 6154 N N . LEU A 1 769 ? -15.141 35.718 26.497 1.00 95.38 769 LEU A N 1
ATOM 6155 C CA . LEU A 1 769 ? -14.193 34.837 25.816 1.00 95.38 769 LEU A CA 1
ATOM 6156 C C . LEU A 1 769 ? -13.289 35.652 24.889 1.00 95.38 769 LEU A C 1
ATOM 6158 O O . LEU A 1 769 ? -13.769 36.299 23.968 1.00 95.38 769 LEU A O 1
ATOM 6162 N N . VAL A 1 770 ? -11.979 35.553 25.088 1.00 95.31 770 VAL A N 1
ATOM 6163 C CA . VAL A 1 770 ? -10.958 36.037 24.158 1.00 95.31 770 VAL A CA 1
ATOM 6164 C C . VAL A 1 770 ? -10.335 34.830 23.468 1.00 95.31 770 VAL A C 1
ATOM 6166 O O . VAL A 1 770 ? -9.745 33.953 24.107 1.00 95.31 770 VAL A O 1
ATOM 6169 N N . THR A 1 771 ? -10.475 34.751 22.154 1.00 94.44 771 THR A N 1
ATOM 6170 C CA . THR A 1 771 ? -9.951 33.640 21.354 1.00 94.44 771 THR A CA 1
ATOM 6171 C C . THR A 1 771 ? -9.518 34.134 19.980 1.00 94.44 771 THR A C 1
ATOM 6173 O O . THR A 1 771 ? -9.473 35.329 19.746 1.00 94.44 771 THR A O 1
ATOM 6176 N N . ASP A 1 772 ? -9.135 33.237 19.088 1.00 90.94 772 ASP A N 1
ATOM 6177 C CA . ASP A 1 772 ? -8.724 33.534 17.718 1.00 90.94 772 ASP A CA 1
ATOM 6178 C C . ASP A 1 772 ? -9.464 32.579 16.761 1.00 90.94 772 ASP A C 1
ATOM 6180 O O . ASP A 1 772 ? -10.681 32.439 16.838 1.00 90.94 772 ASP A O 1
ATOM 6184 N N . TYR A 1 773 ? -8.756 31.843 15.906 1.00 89.25 773 TYR A N 1
ATOM 6185 C CA . TYR A 1 773 ? -9.295 30.819 15.006 1.00 89.25 773 TYR A CA 1
ATOM 6186 C C . TYR A 1 773 ? -9.759 29.519 15.694 1.00 89.25 773 TYR A C 1
ATOM 6188 O O . TYR A 1 773 ? -9.788 28.455 15.063 1.00 89.25 773 TYR A O 1
ATOM 6196 N N . SER A 1 774 ? -10.037 29.530 16.994 1.00 89.06 774 SER A N 1
ATOM 6197 C CA . SER A 1 774 ? -10.414 28.327 17.737 1.00 89.06 774 SER A CA 1
ATOM 6198 C C . SER A 1 774 ? -11.908 28.043 17.610 1.00 89.06 774 SER A C 1
ATOM 6200 O O . SER A 1 774 ? -12.745 28.932 17.747 1.00 89.06 774 SER A O 1
ATOM 6202 N N . SER A 1 775 ? -12.275 26.768 17.447 1.00 89.81 775 SER A N 1
ATOM 6203 C CA . SER A 1 775 ? -13.686 26.359 17.398 1.00 89.81 775 SER A CA 1
ATOM 6204 C C . SER A 1 775 ? -14.432 26.583 18.721 1.00 89.81 775 SER A C 1
ATOM 6206 O O . SER A 1 775 ? -15.650 26.440 18.760 1.00 89.81 775 SER A O 1
ATOM 6208 N N . VAL A 1 776 ? -13.718 26.923 19.803 1.00 91.69 776 VAL A N 1
ATOM 6209 C CA . VAL A 1 776 ? -14.300 27.228 21.120 1.00 91.69 776 VAL A CA 1
ATOM 6210 C C . VAL A 1 776 ? -15.251 28.431 21.078 1.00 91.69 776 VAL A C 1
ATOM 6212 O O . VAL A 1 776 ? -16.153 28.515 21.904 1.00 91.69 776 VAL A O 1
ATOM 6215 N N . ALA A 1 777 ? -15.099 29.328 20.096 1.00 93.06 777 ALA A N 1
ATOM 6216 C CA . ALA A 1 777 ? -16.037 30.426 19.882 1.00 93.06 777 ALA A CA 1
ATOM 6217 C C . ALA A 1 777 ? -17.464 29.913 19.628 1.00 93.06 777 ALA A C 1
ATOM 6219 O O . ALA A 1 777 ? -18.403 30.364 20.279 1.00 93.06 777 ALA A O 1
ATOM 6220 N N . PHE A 1 778 ? -17.619 28.896 18.770 1.00 93.31 778 PHE A N 1
ATOM 6221 C CA . PHE A 1 778 ? -18.920 28.276 18.500 1.00 93.31 778 PHE A CA 1
ATOM 6222 C C . PHE A 1 778 ? -19.497 27.575 19.729 1.00 93.31 778 PHE A C 1
ATOM 6224 O O . PHE A 1 778 ? -20.698 27.645 19.962 1.00 93.31 778 PHE A O 1
ATOM 6231 N N . ASP A 1 779 ? -18.639 26.946 20.537 1.00 93.00 779 ASP A N 1
ATOM 6232 C CA . ASP A 1 779 ? -19.051 26.307 21.790 1.00 93.00 779 ASP A CA 1
ATOM 6233 C C . ASP A 1 779 ? -19.587 27.321 22.810 1.00 93.00 779 ASP A C 1
ATOM 6235 O O . ASP A 1 779 ? -20.378 26.958 23.677 1.00 93.00 779 ASP A O 1
ATOM 6239 N N . PHE A 1 780 ? -19.164 28.586 22.722 1.00 93.19 780 PHE A N 1
ATOM 6240 C CA . PHE A 1 780 ? -19.573 29.653 23.632 1.00 93.19 780 PHE A CA 1
ATOM 6241 C C . PHE A 1 780 ? -20.815 30.421 23.157 1.00 93.19 780 PHE A C 1
ATOM 6243 O O . PHE A 1 780 ? -21.512 31.003 23.993 1.00 93.19 780 PHE A O 1
ATOM 6250 N N . LEU A 1 781 ? -21.155 30.368 21.862 1.00 91.38 781 LEU A N 1
ATOM 6251 C CA . LEU A 1 781 ? -22.344 31.023 21.290 1.00 91.38 781 LEU A CA 1
ATOM 6252 C C . LEU A 1 781 ? -23.659 30.736 22.045 1.00 91.38 781 LEU A C 1
ATOM 6254 O O . LEU A 1 781 ? -24.408 31.693 22.259 1.00 91.38 781 LEU A O 1
ATOM 6258 N N . PRO A 1 782 ? -23.953 29.505 22.530 1.00 90.31 782 PRO A N 1
ATOM 6259 C CA . PRO A 1 782 ? -25.184 29.232 23.282 1.00 90.31 782 PRO A CA 1
ATOM 6260 C C . PRO A 1 782 ? -25.348 30.093 24.540 1.00 90.31 782 PRO A C 1
ATOM 6262 O O . PRO A 1 782 ? -26.467 30.336 24.988 1.00 90.31 782 PRO A O 1
ATOM 6265 N N . THR A 1 783 ? -24.242 30.577 25.117 1.00 88.81 783 THR A N 1
ATOM 6266 C CA . THR A 1 783 ? -24.274 31.437 26.309 1.00 88.81 783 THR A CA 1
ATOM 6267 C C . THR A 1 783 ? -24.748 32.858 26.006 1.00 88.81 783 THR A C 1
ATOM 6269 O O . THR A 1 783 ? -25.160 33.561 26.931 1.00 88.81 783 THR A O 1
ATOM 6272 N N . LYS A 1 784 ? -24.680 33.284 24.733 1.00 87.44 784 LYS A N 1
ATOM 6273 C CA . LYS A 1 784 ? -24.943 34.656 24.261 1.00 87.44 784 LYS A CA 1
ATOM 6274 C C . LYS A 1 784 ? -24.114 35.721 24.995 1.00 87.44 784 LYS A C 1
ATOM 6276 O O . LYS A 1 784 ? -24.552 36.860 25.154 1.00 87.44 784 LYS A O 1
ATOM 6281 N N . ARG A 1 785 ? -22.934 35.331 25.486 1.00 89.06 785 ARG A N 1
ATOM 6282 C CA . ARG A 1 785 ? -21.967 36.205 26.161 1.00 89.06 785 ARG A CA 1
ATOM 6283 C C . ARG A 1 785 ? -20.909 36.717 25.173 1.00 89.06 785 ARG A C 1
ATOM 6285 O O . ARG A 1 785 ? -20.736 36.121 24.112 1.00 89.06 785 ARG A O 1
ATOM 6292 N N . PRO A 1 786 ? -20.196 37.805 25.512 1.00 92.19 786 PRO A N 1
ATOM 6293 C CA . PRO A 1 786 ? -19.289 38.484 24.594 1.00 92.19 786 PRO A CA 1
ATOM 6294 C C . PRO A 1 786 ? -18.084 37.628 24.169 1.00 92.19 786 PRO A C 1
ATOM 6296 O O . PRO A 1 786 ? -17.446 36.986 25.011 1.00 92.19 786 PRO A O 1
ATOM 6299 N N . ILE A 1 787 ? -17.743 37.690 22.878 1.00 93.81 787 ILE A N 1
ATOM 6300 C CA . ILE A 1 787 ? -16.556 37.080 22.264 1.00 93.81 787 ILE A CA 1
ATOM 6301 C C . ILE A 1 787 ? -15.682 38.181 21.651 1.00 93.81 787 ILE A C 1
ATOM 6303 O O . ILE A 1 787 ? -16.185 39.052 20.942 1.00 93.81 787 ILE A O 1
ATOM 6307 N N . VAL A 1 788 ? -14.375 38.117 21.903 1.00 93.81 788 VAL A N 1
ATOM 6308 C CA . VAL A 1 788 ? -13.349 38.957 21.272 1.00 93.81 788 VAL A CA 1
ATOM 6309 C C . VAL A 1 788 ? -12.371 38.053 20.516 1.00 93.81 788 VAL A C 1
ATOM 6311 O O . VAL A 1 788 ? -11.718 37.199 21.120 1.00 93.81 788 VAL A O 1
ATOM 6314 N N . TYR A 1 789 ? -12.263 38.238 19.201 1.00 94.19 789 TYR A N 1
ATOM 6315 C CA . TYR A 1 789 ? -11.339 37.519 18.324 1.00 94.19 789 TYR A CA 1
ATOM 6316 C C . TYR A 1 789 ? -10.019 38.281 18.196 1.00 94.19 789 TYR A C 1
ATOM 6318 O O . TYR A 1 789 ? -9.900 39.191 17.383 1.00 94.19 789 TYR A O 1
ATOM 6326 N N . TYR A 1 790 ? -9.013 37.908 18.982 1.00 94.62 790 TYR A N 1
ATOM 6327 C CA . TYR A 1 790 ? -7.661 38.449 18.886 1.00 94.62 790 TYR A CA 1
ATOM 6328 C C . TYR A 1 790 ? -6.857 37.728 17.792 1.00 94.62 790 TYR A C 1
ATOM 6330 O O . TYR A 1 790 ? -6.258 36.676 18.018 1.00 94.62 790 TYR A O 1
ATOM 6338 N N . ALA A 1 791 ? -6.872 38.293 16.586 1.00 92.12 791 ALA A N 1
ATOM 6339 C CA . ALA A 1 791 ? -6.348 37.712 15.352 1.00 92.12 791 ALA A CA 1
ATOM 6340 C C . ALA A 1 791 ? -5.212 38.565 14.758 1.00 92.12 791 ALA A C 1
ATOM 6342 O O . ALA A 1 791 ? -5.266 38.990 13.606 1.00 92.12 791 ALA A O 1
ATOM 6343 N N . TYR A 1 792 ? -4.160 38.801 15.550 1.00 89.88 792 TYR A N 1
ATOM 6344 C CA . TYR A 1 792 ? -3.022 39.661 15.184 1.00 89.88 792 TYR A CA 1
ATOM 6345 C C . TYR A 1 792 ? -2.252 39.226 13.921 1.00 89.88 792 TYR A C 1
ATOM 6347 O O . TYR A 1 792 ? -1.475 39.998 13.365 1.00 89.88 792 TYR A O 1
ATOM 6355 N N . ASP A 1 793 ? -2.445 37.986 13.472 1.00 89.38 793 ASP A N 1
ATOM 6356 C CA . ASP A 1 793 ? -1.769 37.364 12.334 1.00 89.38 793 ASP A CA 1
ATOM 6357 C C . ASP A 1 793 ? -2.737 36.884 11.235 1.00 89.38 793 ASP A C 1
ATOM 6359 O O . ASP A 1 793 ? -2.432 35.925 10.524 1.00 89.38 793 ASP A O 1
ATOM 6363 N N . TYR A 1 794 ? -3.898 37.536 11.084 1.00 89.88 794 TYR A N 1
ATOM 6364 C CA . TYR A 1 794 ? -4.969 37.147 10.147 1.00 89.88 794 TYR A CA 1
ATOM 6365 C C . TYR A 1 794 ? -4.501 36.805 8.738 1.00 89.88 794 TYR A C 1
ATOM 6367 O O . TYR A 1 794 ? -4.775 35.708 8.243 1.00 89.88 794 TYR A O 1
ATOM 6375 N N . GLU A 1 795 ? -3.757 37.711 8.106 1.00 89.00 795 GLU A N 1
ATOM 6376 C CA . GLU A 1 795 ? -3.302 37.526 6.728 1.00 89.00 795 GLU A CA 1
ATOM 6377 C C . GLU A 1 795 ? -2.409 36.287 6.587 1.00 89.00 795 GLU A C 1
ATOM 6379 O O . GLU A 1 795 ? -2.625 35.459 5.699 1.00 89.00 795 GLU A O 1
ATOM 6384 N N . GLN A 1 796 ? -1.449 36.115 7.503 1.00 87.94 796 GLN A N 1
ATOM 6385 C CA . GLN A 1 796 ? -0.546 34.965 7.499 1.00 87.94 796 GLN A CA 1
ATOM 6386 C C . GLN A 1 796 ? -1.308 33.664 7.782 1.00 87.94 796 GLN A C 1
ATOM 6388 O O . GLN A 1 796 ? -1.157 32.679 7.055 1.00 87.94 796 GLN A O 1
ATOM 6393 N N . TYR A 1 797 ? -2.153 33.653 8.814 1.00 86.44 797 TYR A N 1
ATOM 6394 C CA . TYR A 1 797 ? -2.881 32.459 9.227 1.00 86.44 797 TYR A CA 1
ATOM 6395 C C . TYR A 1 797 ? -3.849 31.978 8.143 1.00 86.44 797 TYR A C 1
ATOM 6397 O O . TYR A 1 797 ? -3.891 30.787 7.827 1.00 86.44 797 TYR A O 1
ATOM 6405 N N . SER A 1 798 ? -4.603 32.900 7.538 1.00 87.88 798 SER A N 1
ATOM 6406 C CA . SER A 1 798 ? -5.531 32.597 6.447 1.00 87.88 798 SER A CA 1
ATOM 6407 C C . SER A 1 798 ? -4.790 32.074 5.210 1.00 87.88 798 SER A C 1
ATOM 6409 O O . SER A 1 798 ? -5.213 31.084 4.604 1.00 87.88 798 SER A O 1
ATOM 6411 N N . ALA A 1 799 ? -3.629 32.655 4.882 1.00 87.56 799 ALA A N 1
ATOM 6412 C CA . ALA A 1 799 ? -2.806 32.209 3.761 1.00 87.56 799 ALA A CA 1
ATOM 6413 C C . ALA A 1 799 ? -2.246 30.787 3.949 1.00 87.56 799 ALA A C 1
ATOM 6415 O O . ALA A 1 799 ? -2.231 30.014 2.987 1.00 87.56 799 ALA A O 1
ATOM 6416 N N . GLU A 1 800 ? -1.818 30.428 5.162 1.00 86.25 800 GLU A N 1
ATOM 6417 C CA . GLU A 1 800 ? -1.200 29.130 5.463 1.00 86.25 800 GLU A CA 1
ATOM 6418 C C . GLU A 1 800 ? -2.217 28.023 5.774 1.00 86.25 800 GLU A C 1
ATOM 6420 O O . GLU A 1 800 ? -2.018 26.873 5.380 1.00 86.25 800 GLU A O 1
ATOM 6425 N N . ARG A 1 801 ? -3.298 28.330 6.504 1.00 83.38 801 ARG A N 1
ATOM 6426 C CA . ARG A 1 801 ? -4.262 27.327 6.988 1.00 83.38 801 ARG A CA 1
ATOM 6427 C C . ARG A 1 801 ? -5.567 27.280 6.209 1.00 83.38 801 ARG A C 1
ATOM 6429 O O . ARG A 1 801 ? -6.192 26.225 6.226 1.00 83.38 801 ARG A O 1
ATOM 6436 N N . GLY A 1 802 ? -5.967 28.373 5.558 1.00 89.94 802 GLY A N 1
ATOM 6437 C CA . GLY A 1 802 ? -7.280 28.530 4.929 1.00 89.94 802 GLY A CA 1
ATOM 6438 C C . GLY A 1 802 ? -8.439 28.575 5.937 1.00 89.94 802 GLY A C 1
ATOM 6439 O O . GLY A 1 802 ? -8.464 27.820 6.914 1.00 89.94 802 GLY A O 1
ATOM 6440 N N . LEU A 1 803 ? -9.436 29.422 5.676 1.00 91.75 803 LEU A N 1
ATOM 6441 C CA . LEU A 1 803 ? -10.649 29.578 6.488 1.00 91.75 803 LEU A CA 1
ATOM 6442 C C . LEU A 1 803 ? -11.903 29.414 5.614 1.00 91.75 803 LEU A C 1
ATOM 6444 O O . LEU A 1 803 ? -11.882 29.785 4.443 1.00 91.75 803 LEU A O 1
ATOM 6448 N N . TYR A 1 804 ? -12.973 28.850 6.180 1.00 91.88 804 TYR A N 1
ATOM 6449 C CA . TYR A 1 804 ? -14.289 28.760 5.530 1.00 91.88 804 TYR A CA 1
ATOM 6450 C C . TYR A 1 804 ? -15.176 29.975 5.794 1.00 91.88 804 TYR A C 1
ATOM 6452 O O . TYR A 1 804 ? -16.056 30.256 4.990 1.00 91.88 804 TYR A O 1
ATOM 6460 N N . LEU A 1 805 ? -14.966 30.652 6.923 1.00 90.00 805 LEU A N 1
ATOM 6461 C CA . LEU A 1 805 ? -15.717 31.835 7.333 1.00 90.00 805 LEU A CA 1
ATOM 6462 C C . LEU A 1 805 ? -14.721 32.957 7.614 1.00 90.00 805 LEU A C 1
ATOM 6464 O O . LEU A 1 805 ? -13.674 32.707 8.225 1.00 90.00 805 LEU A O 1
ATOM 6468 N N . ASP A 1 806 ? -15.047 34.168 7.171 1.00 86.56 806 ASP A N 1
ATOM 6469 C CA . ASP A 1 806 ? -14.277 35.357 7.524 1.00 86.56 806 ASP A CA 1
ATOM 6470 C C . ASP A 1 806 ? -14.560 35.735 8.988 1.00 86.56 806 ASP A C 1
ATOM 6472 O O . ASP A 1 806 ? -15.689 35.613 9.467 1.00 86.56 806 ASP A O 1
ATOM 6476 N N . LEU A 1 807 ? -13.542 36.190 9.726 1.00 85.00 807 LEU A N 1
ATOM 6477 C CA . LEU A 1 807 ? -13.731 36.597 11.122 1.00 85.00 807 LEU A CA 1
ATOM 6478 C C . LEU A 1 807 ? -14.666 37.805 11.263 1.00 85.00 807 LEU A C 1
ATOM 6480 O O . LEU A 1 807 ? -15.333 37.916 12.286 1.00 85.00 807 LEU A O 1
ATOM 6484 N N . GLY A 1 808 ? -14.757 38.679 10.258 1.00 80.94 808 GLY A N 1
ATOM 6485 C CA . GLY A 1 808 ? -15.693 39.805 10.256 1.00 80.94 808 GLY A CA 1
ATOM 6486 C C . GLY A 1 808 ? -17.166 39.394 10.139 1.00 80.94 808 GLY A C 1
ATOM 6487 O O . GLY A 1 808 ? -18.046 40.192 10.447 1.00 80.94 808 GLY A O 1
ATOM 6488 N N . GLU A 1 809 ? -17.444 38.158 9.717 1.00 80.06 809 GLU A N 1
ATOM 6489 C CA . GLU A 1 809 ? -18.796 37.586 9.651 1.00 80.06 809 GLU A CA 1
ATOM 6490 C C . GLU A 1 809 ? -19.173 36.829 10.938 1.00 80.06 809 GLU A C 1
ATOM 6492 O O . GLU A 1 809 ? -20.319 36.406 11.109 1.00 80.06 809 GLU A O 1
ATOM 6497 N N . MET A 1 810 ? -18.218 36.642 11.854 1.00 87.06 810 MET A N 1
ATOM 6498 C CA . MET A 1 810 ? -18.416 35.897 13.094 1.00 87.06 810 MET A CA 1
ATOM 6499 C C . MET A 1 810 ? -19.051 36.774 14.186 1.00 87.06 810 MET A C 1
ATOM 6501 O O . MET A 1 810 ? -18.669 37.931 14.338 1.00 87.06 810 MET A O 1
ATOM 6505 N N . PRO A 1 811 ? -19.953 36.233 15.031 1.00 87.12 811 PRO A N 1
ATOM 6506 C CA . PRO A 1 811 ? -20.507 36.990 16.151 1.00 87.12 811 PRO A CA 1
ATOM 6507 C C . PRO A 1 811 ? -19.427 37.343 17.180 1.00 87.12 811 PRO A C 1
ATOM 6509 O O . PRO A 1 811 ? -18.856 36.445 17.813 1.00 87.12 811 PRO A O 1
ATOM 6512 N N . GLY A 1 812 ? -19.172 38.638 17.359 1.00 89.00 812 GLY A N 1
ATOM 6513 C CA . GLY A 1 812 ? -18.187 39.174 18.297 1.00 89.00 812 GLY A CA 1
ATOM 6514 C C . GLY A 1 812 ? -17.361 40.313 17.705 1.00 89.00 812 GLY A C 1
ATOM 6515 O O . GLY A 1 812 ? -17.575 40.726 16.571 1.00 89.00 812 GLY A O 1
ATOM 6516 N N . GLU A 1 813 ? -16.414 40.816 18.491 1.00 89.62 813 GLU A N 1
ATOM 6517 C CA . GLU A 1 813 ? -15.507 41.893 18.074 1.00 89.62 813 GLU A CA 1
ATOM 6518 C C . GLU A 1 813 ? -14.182 41.321 17.569 1.00 89.62 813 GLU A C 1
ATOM 6520 O O . GLU A 1 813 ? -13.602 40.445 18.215 1.00 89.62 813 GLU A O 1
ATOM 6525 N N . VAL A 1 814 ? -13.672 41.826 16.444 1.00 91.81 814 VAL A N 1
ATOM 6526 C CA . VAL A 1 814 ? -12.376 41.408 15.883 1.00 91.81 814 VAL A CA 1
ATOM 6527 C C . VAL A 1 814 ? -11.295 42.413 16.272 1.00 91.81 814 VAL A C 1
ATOM 6529 O O . VAL A 1 814 ? -11.409 43.606 16.017 1.00 91.81 814 VAL A O 1
ATOM 6532 N N . CYS A 1 815 ? -10.223 41.908 16.872 1.00 92.81 815 CYS A N 1
ATOM 6533 C CA . CYS A 1 815 ? -9.084 42.666 17.365 1.00 92.81 815 CYS A CA 1
ATOM 6534 C C . CYS A 1 815 ? -7.817 42.224 16.621 1.00 92.81 815 CYS A C 1
ATOM 6536 O O . CYS A 1 815 ? -7.391 41.073 16.745 1.00 92.81 815 CYS A O 1
ATOM 6538 N N . LEU A 1 816 ? -7.213 43.125 15.841 1.00 92.62 816 LEU A N 1
ATOM 6539 C CA . LEU A 1 816 ? -6.020 42.823 15.036 1.00 92.62 816 LEU A CA 1
ATOM 6540 C C . LEU A 1 816 ? -4.722 43.298 15.702 1.00 92.62 816 LEU A C 1
ATOM 6542 O O . LEU A 1 816 ? -3.635 42.951 15.244 1.00 92.62 816 LEU A O 1
ATOM 6546 N N . THR A 1 817 ? -4.808 44.084 16.776 1.00 92.00 817 THR A N 1
ATOM 6547 C CA . THR A 1 817 ? -3.636 44.660 17.446 1.00 92.00 817 THR A CA 1
ATOM 6548 C C . THR A 1 817 ? -3.720 44.512 18.960 1.00 92.00 817 THR A C 1
ATOM 6550 O O . THR A 1 817 ? -4.798 44.479 19.550 1.00 92.00 817 THR A O 1
ATOM 6553 N N . ARG A 1 818 ? -2.571 44.410 19.632 1.00 92.38 818 ARG A N 1
ATOM 6554 C CA . ARG A 1 818 ? -2.532 44.253 21.094 1.00 92.38 818 ARG A CA 1
ATOM 6555 C C . ARG A 1 818 ? -3.082 45.489 21.807 1.00 92.38 818 ARG A C 1
ATOM 6557 O O . ARG A 1 818 ? -3.693 45.371 22.866 1.00 92.38 818 ARG A O 1
ATOM 6564 N N . GLU A 1 819 ? -2.861 46.669 21.235 1.00 90.94 819 GLU A N 1
ATOM 6565 C CA . GLU A 1 819 ? -3.265 47.964 21.783 1.00 90.94 819 GLU A CA 1
ATOM 6566 C C . GLU A 1 819 ? -4.792 48.098 21.916 1.00 90.94 819 GLU A C 1
ATOM 6568 O O . GLU A 1 819 ? -5.276 48.758 22.837 1.00 90.94 819 GLU A O 1
ATOM 6573 N N . GLU A 1 820 ? -5.551 47.437 21.040 1.00 91.56 820 GLU A N 1
ATOM 6574 C CA . GLU A 1 820 ? -7.021 47.422 21.038 1.00 91.56 820 GLU A CA 1
ATOM 6575 C C . GLU A 1 820 ? -7.609 46.400 22.027 1.00 91.56 820 GLU A C 1
ATOM 6577 O O . GLU A 1 820 ? -8.761 46.528 22.451 1.00 91.56 820 GLU A O 1
ATOM 6582 N N . LEU A 1 821 ? -6.816 45.408 22.447 1.00 90.56 821 LEU A N 1
ATOM 6583 C CA . LEU A 1 821 ? -7.283 44.243 23.198 1.00 90.56 821 LEU A CA 1
ATOM 6584 C C . LEU A 1 821 ? -7.861 44.602 24.577 1.00 90.56 821 LEU A C 1
ATOM 6586 O O . LEU A 1 821 ? -8.966 44.181 24.918 1.00 90.56 821 LEU A O 1
ATOM 6590 N N . GLY A 1 822 ? -7.138 45.404 25.363 1.00 89.69 822 GLY A N 1
ATOM 6591 C CA . GLY A 1 822 ? -7.596 45.870 26.679 1.00 89.69 822 GLY A CA 1
ATOM 6592 C C . GLY A 1 822 ? -8.888 46.703 26.610 1.00 89.69 822 GLY A C 1
ATOM 6593 O O . GLY A 1 822 ? -9.853 46.374 27.309 1.00 89.69 822 GLY A O 1
ATOM 6594 N N . PRO A 1 823 ? -8.949 47.751 25.757 1.00 90.44 823 PRO A N 1
ATOM 6595 C CA . PRO A 1 823 ? -10.163 48.533 25.526 1.00 90.44 823 PRO A CA 1
ATOM 6596 C C . PRO A 1 823 ? -11.389 47.694 25.135 1.00 90.44 823 PRO A C 1
ATOM 6598 O O . PRO A 1 823 ? -12.445 47.874 25.741 1.00 90.44 823 PRO A O 1
ATOM 6601 N N . LEU A 1 824 ? -11.252 46.749 24.197 1.00 90.44 824 LEU A N 1
ATOM 6602 C CA . LEU A 1 824 ? -12.364 45.901 23.744 1.00 90.44 824 LEU A CA 1
ATOM 6603 C C . LEU A 1 824 ? -12.889 44.976 24.850 1.00 90.44 824 LEU A C 1
ATOM 6605 O O . LEU A 1 824 ? -14.099 44.836 25.027 1.00 90.44 824 LEU A O 1
ATOM 6609 N N . VAL A 1 825 ? -12.000 44.383 25.654 1.00 91.06 825 VAL A N 1
ATOM 6610 C CA . VAL A 1 825 ? -12.414 43.563 26.807 1.00 91.06 825 VAL A CA 1
ATOM 6611 C C . VAL A 1 825 ? -13.122 44.414 27.866 1.00 91.06 825 VAL A C 1
ATOM 6613 O O . VAL A 1 825 ? -14.126 43.981 28.435 1.00 91.06 825 VAL A O 1
ATOM 6616 N N . SER A 1 826 ? -12.639 45.636 28.118 1.00 89.31 826 SER A N 1
ATOM 6617 C CA . SER A 1 826 ? -13.293 46.593 29.021 1.00 89.31 826 SER A CA 1
ATOM 6618 C C . SER A 1 826 ? -14.719 46.920 28.571 1.00 89.31 826 SER A C 1
ATOM 6620 O O . SER A 1 826 ? -15.657 46.900 29.374 1.00 89.31 826 SER A O 1
ATOM 6622 N N . ASP A 1 827 ? -14.891 47.198 27.278 1.00 87.81 827 ASP A N 1
ATOM 6623 C CA . ASP A 1 827 ? -16.184 47.526 26.685 1.00 87.81 827 ASP A CA 1
ATOM 6624 C C . ASP A 1 827 ? -17.162 46.342 26.779 1.00 87.81 827 ASP A C 1
ATOM 6626 O O . ASP A 1 827 ? -18.273 46.483 27.307 1.00 87.81 827 ASP A O 1
ATOM 6630 N N . ALA A 1 828 ? -16.700 45.136 26.428 1.00 88.56 828 ALA A N 1
ATOM 6631 C CA . ALA A 1 828 ? -17.464 43.896 26.555 1.00 88.56 828 ALA A CA 1
ATOM 6632 C C . ALA A 1 828 ? -17.987 43.658 27.988 1.00 88.56 828 ALA A C 1
ATOM 6634 O O . ALA A 1 828 ? -19.160 43.309 28.167 1.00 88.56 828 ALA A O 1
ATOM 6635 N N . LEU A 1 829 ? -17.147 43.903 29.005 1.00 88.06 829 LEU A N 1
ATOM 6636 C CA . LEU A 1 829 ? -17.494 43.776 30.428 1.00 88.06 829 LEU A CA 1
ATOM 6637 C C . LEU A 1 829 ? -18.479 44.848 30.921 1.00 88.06 829 LEU A C 1
ATOM 6639 O O . LEU A 1 829 ? -19.254 44.586 31.841 1.00 88.06 829 LEU A O 1
ATOM 6643 N N . SER A 1 830 ? -18.448 46.049 30.340 1.00 83.69 830 SER A N 1
ATOM 6644 C CA . SER A 1 830 ? -19.255 47.197 30.783 1.00 83.69 830 SER A CA 1
ATOM 6645 C C . SER A 1 830 ? -20.630 47.317 30.110 1.00 83.69 830 SER A C 1
ATOM 6647 O O . SER A 1 830 ? -21.435 48.152 30.521 1.00 83.69 830 SER A O 1
ATOM 6649 N N . GLY A 1 831 ? -20.936 46.452 29.135 1.00 73.62 831 GLY A N 1
ATOM 6650 C CA . GLY A 1 831 ? -22.250 46.382 28.479 1.00 73.62 831 GLY A CA 1
ATOM 6651 C C . GLY A 1 831 ? -22.246 46.609 26.963 1.00 73.62 831 GLY A C 1
ATOM 6652 O O . GLY A 1 831 ? -23.319 46.554 26.354 1.00 73.62 831 GLY A O 1
ATOM 6653 N N . GLY A 1 832 ? -21.077 46.801 26.340 1.00 62.50 832 GLY A N 1
ATOM 6654 C CA . GLY A 1 832 ? -20.927 47.001 24.888 1.00 62.50 832 GLY A CA 1
ATOM 6655 C C . GLY A 1 832 ? -21.440 45.841 24.026 1.00 62.50 832 GLY A C 1
ATOM 6656 O O . GLY A 1 832 ? -21.873 46.023 22.892 1.00 62.50 832 GLY A O 1
ATOM 6657 N N . HIS A 1 833 ? -21.550 44.644 24.604 1.00 67.69 833 HIS A N 1
ATOM 6658 C CA . HIS A 1 833 ? -22.095 43.457 23.941 1.00 67.69 833 HIS A CA 1
ATOM 6659 C C . HIS A 1 833 ? -23.574 43.554 23.539 1.00 67.69 833 HIS A C 1
ATOM 6661 O O . HIS A 1 833 ? -24.046 42.740 22.746 1.00 67.69 833 HIS A O 1
ATOM 6667 N N . THR A 1 834 ? -24.318 44.527 24.074 1.00 66.19 834 THR A N 1
ATOM 6668 C CA . THR A 1 834 ? -25.709 44.791 23.668 1.00 66.19 834 THR A CA 1
ATOM 6669 C C . THR A 1 834 ? -25.825 45.112 22.176 1.00 66.19 834 THR A C 1
ATOM 6671 O O . THR A 1 834 ? -26.803 44.701 21.556 1.00 66.19 834 THR A O 1
ATOM 6674 N N . ALA A 1 835 ? -24.801 45.735 21.580 1.00 67.38 835 ALA A N 1
ATOM 6675 C CA . ALA A 1 835 ? -24.730 46.020 20.144 1.00 67.38 835 ALA A CA 1
ATOM 6676 C C . ALA A 1 835 ? -24.641 44.756 19.264 1.00 67.38 835 ALA A C 1
ATOM 6678 O O . ALA A 1 835 ? -24.972 44.802 18.082 1.00 67.38 835 ALA A O 1
ATOM 6679 N N . PHE A 1 836 ? -24.242 43.622 19.846 1.00 74.06 836 PHE A N 1
ATOM 6680 C CA . PHE A 1 836 ? -24.003 42.359 19.148 1.00 74.06 836 PHE A CA 1
ATOM 6681 C C . PHE A 1 836 ? -25.066 41.294 19.438 1.00 74.06 836 PHE A C 1
ATOM 6683 O O . PHE A 1 836 ? -24.950 40.174 18.946 1.00 74.06 836 PHE A O 1
ATOM 6690 N N . GLN A 1 837 ? -26.111 41.598 20.220 1.00 78.69 837 GLN A N 1
ATOM 6691 C CA . GLN A 1 837 ? -27.121 40.597 20.595 1.00 78.69 837 GLN A CA 1
ATOM 6692 C C . GLN A 1 837 ? -27.817 39.961 19.390 1.00 78.69 837 GLN A C 1
ATOM 6694 O O . GLN A 1 837 ? -28.006 38.744 19.384 1.00 78.69 837 GLN A O 1
ATOM 6699 N N . ASP A 1 838 ? -28.131 40.751 18.362 1.00 82.38 838 ASP A N 1
ATOM 6700 C CA . ASP A 1 838 ? -28.739 40.242 17.131 1.00 82.38 838 ASP A CA 1
ATOM 6701 C C . ASP A 1 838 ? -27.770 39.327 16.363 1.00 82.38 838 ASP A C 1
ATOM 6703 O O . ASP A 1 838 ? -28.174 38.278 15.864 1.00 82.38 838 ASP A O 1
ATOM 6707 N N . GLN A 1 839 ? -26.472 39.658 16.344 1.00 85.12 839 GLN A N 1
ATOM 6708 C CA . GLN A 1 839 ? -25.441 38.817 15.723 1.00 85.12 839 GLN A CA 1
ATOM 6709 C C . GLN A 1 839 ? -25.236 37.506 16.491 1.00 85.12 839 GLN A C 1
ATOM 6711 O O . GLN A 1 839 ? -25.145 36.444 15.881 1.00 85.12 839 GLN A O 1
ATOM 6716 N N . TYR A 1 840 ? -25.213 37.546 17.829 1.00 87.69 840 TYR A N 1
ATOM 6717 C CA . TYR A 1 840 ? -25.143 36.334 18.649 1.00 87.69 840 TYR A CA 1
ATOM 6718 C C . TYR A 1 840 ? -26.389 35.461 18.479 1.00 87.69 840 TYR A C 1
ATOM 6720 O O . TYR A 1 840 ? -26.266 34.239 18.453 1.00 87.69 840 TYR A O 1
ATOM 6728 N N . ALA A 1 841 ? -27.579 36.058 18.350 1.00 85.88 841 ALA A N 1
ATOM 6729 C CA . ALA A 1 841 ? -28.810 35.318 18.090 1.00 85.88 841 ALA A CA 1
ATOM 6730 C C . ALA A 1 841 ? -28.774 34.624 16.719 1.00 85.88 841 ALA A C 1
ATOM 6732 O O . ALA A 1 841 ? -29.000 33.416 16.662 1.00 85.88 841 ALA A O 1
ATOM 6733 N N . ALA A 1 842 ? -28.409 35.348 15.656 1.00 87.56 842 ALA A N 1
ATOM 6734 C CA . ALA A 1 842 ? -28.278 34.793 14.307 1.00 87.56 842 ALA A CA 1
ATOM 6735 C C . ALA A 1 842 ? -27.189 33.708 14.230 1.00 87.56 842 ALA A C 1
ATOM 6737 O O . ALA A 1 842 ? -27.412 32.625 13.691 1.00 87.56 842 ALA A O 1
ATOM 6738 N N . GLY A 1 843 ? -26.025 33.951 14.837 1.00 89.25 843 GLY A N 1
ATOM 6739 C CA . GLY A 1 843 ? -24.944 32.970 14.895 1.00 89.25 843 GLY A CA 1
ATOM 6740 C C . GLY A 1 843 ? -25.306 31.722 15.702 1.00 89.25 843 GLY A C 1
ATOM 6741 O O . GLY A 1 843 ? -24.942 30.614 15.310 1.00 89.25 843 GLY A O 1
ATOM 6742 N N . ALA A 1 844 ? -26.052 31.865 16.802 1.00 88.19 844 ALA A N 1
ATOM 6743 C CA . ALA A 1 844 ? -26.556 30.724 17.562 1.00 88.19 844 ALA A CA 1
ATOM 6744 C C . ALA A 1 844 ? -27.600 29.922 16.768 1.00 88.19 844 ALA A C 1
ATOM 6746 O O . ALA A 1 844 ? -27.557 28.698 16.795 1.00 88.19 844 ALA A O 1
ATOM 6747 N N . GLU A 1 845 ? -28.489 30.576 16.019 1.00 88.88 845 GLU A N 1
ATOM 6748 C CA . GLU A 1 845 ? -29.440 29.898 15.128 1.00 88.88 845 GLU A CA 1
ATOM 6749 C C . GLU A 1 845 ? -28.723 29.119 14.012 1.00 88.88 845 GLU A C 1
ATOM 6751 O O . GLU A 1 845 ? -29.082 27.984 13.707 1.00 88.88 845 GLU A O 1
ATOM 6756 N N . GLN A 1 846 ? -27.652 29.679 13.450 1.00 89.50 846 GLN A N 1
ATOM 6757 C CA . GLN A 1 846 ? -26.894 29.036 12.377 1.00 89.50 846 GLN A CA 1
ATOM 6758 C C . GLN A 1 846 ? -25.992 27.890 12.868 1.00 89.50 846 GLN A C 1
ATOM 6760 O O . GLN A 1 846 ? -25.949 26.814 12.263 1.00 89.50 846 GLN A O 1
ATOM 6765 N N . PHE A 1 847 ? -25.239 28.108 13.950 1.00 91.31 847 PHE A N 1
ATOM 6766 C CA . PHE A 1 847 ? -24.161 27.205 14.375 1.00 91.31 847 PHE A CA 1
ATOM 6767 C C . PHE A 1 847 ? -24.452 26.428 15.661 1.00 91.31 847 PHE A C 1
ATOM 6769 O O . PHE A 1 847 ? -23.760 25.446 15.933 1.00 91.31 847 PHE A O 1
ATOM 6776 N N . ALA A 1 848 ? -25.465 26.819 16.428 1.00 91.75 848 ALA A N 1
ATOM 6777 C CA . ALA A 1 848 ? -25.875 26.164 17.667 1.00 91.75 848 ALA A CA 1
ATOM 6778 C C . ALA A 1 848 ? -27.407 25.922 17.789 1.00 91.75 848 ALA A C 1
ATOM 6780 O O . ALA A 1 848 ? -27.937 26.013 18.900 1.00 91.75 848 ALA A O 1
ATOM 6781 N N . PRO A 1 849 ? -28.146 25.578 16.706 1.00 90.06 849 PRO A N 1
ATOM 6782 C CA . PRO A 1 849 ? -29.613 25.488 16.752 1.00 90.06 849 PRO A CA 1
ATOM 6783 C C . PRO A 1 849 ? -30.145 24.391 17.683 1.00 90.06 849 PRO A C 1
ATOM 6785 O O . PRO A 1 849 ? -31.296 24.442 18.103 1.00 90.06 849 PRO A O 1
ATOM 6788 N N . TYR A 1 850 ? -29.310 23.400 18.009 1.00 90.94 850 TYR A N 1
ATOM 6789 C CA . TYR A 1 850 ? -29.664 22.235 18.823 1.00 90.94 850 TYR A CA 1
ATOM 6790 C C . TYR A 1 850 ? -28.927 22.197 20.167 1.00 90.94 850 TYR A C 1
ATOM 6792 O O . TYR A 1 850 ? -28.822 21.141 20.783 1.00 90.94 850 TYR A O 1
ATOM 6800 N N . GLU A 1 851 ? -28.389 23.321 20.638 1.00 92.50 851 GLU A N 1
ATOM 6801 C CA . GLU A 1 851 ? -27.729 23.392 21.949 1.00 92.50 851 GLU A CA 1
ATOM 6802 C C . GLU A 1 851 ? -28.753 23.692 23.060 1.00 92.50 851 GLU A C 1
ATOM 6804 O O . GLU A 1 851 ? -28.704 24.716 23.736 1.00 92.50 851 GLU A O 1
ATOM 6809 N N . ASP A 1 852 ? -29.714 22.777 23.217 1.00 90.81 852 ASP A N 1
ATOM 6810 C CA . ASP A 1 852 ? -30.857 22.832 24.144 1.00 90.81 852 ASP A CA 1
ATOM 6811 C C . ASP A 1 852 ? -30.667 21.983 25.419 1.00 90.81 852 ASP A C 1
ATOM 6813 O O . ASP A 1 852 ? -31.552 21.923 26.274 1.00 90.81 852 ASP A O 1
ATOM 6817 N N . GLY A 1 853 ? -29.515 21.319 25.557 1.00 91.06 853 GLY A N 1
ATOM 6818 C CA . GLY A 1 853 ? -29.226 20.398 26.658 1.00 91.06 853 GLY A CA 1
ATOM 6819 C C . GLY A 1 853 ? -29.658 18.946 26.426 1.00 91.06 853 GLY A C 1
ATOM 6820 O O . GLY A 1 853 ? -29.507 18.124 27.332 1.00 91.06 853 GLY A O 1
ATOM 6821 N N . GLY A 1 854 ? -30.212 18.625 25.252 1.00 93.69 854 GLY A N 1
ATOM 6822 C CA . GLY A 1 854 ? -30.711 17.296 24.890 1.00 93.69 854 GLY A CA 1
ATOM 6823 C C . GLY A 1 854 ? -29.819 16.496 23.933 1.00 93.69 854 GLY A C 1
ATOM 6824 O O . GLY A 1 854 ? -30.247 15.444 23.446 1.00 93.69 854 GLY A O 1
ATOM 6825 N N . ALA A 1 855 ? -28.601 16.950 23.621 1.00 94.81 855 ALA A N 1
ATOM 6826 C CA . ALA A 1 855 ? -27.795 16.357 22.554 1.00 94.81 855 ALA A CA 1
ATOM 6827 C C . ALA A 1 855 ? -27.325 14.926 22.880 1.00 94.81 855 ALA A C 1
ATOM 6829 O O . ALA A 1 855 ? -27.334 14.060 22.003 1.00 94.81 855 ALA A O 1
ATOM 6830 N N . CYS A 1 856 ? -26.970 14.630 24.135 1.00 95.81 856 CYS A N 1
ATOM 6831 C CA . CYS A 1 856 ? -26.602 13.284 24.583 1.00 95.81 856 CYS A CA 1
ATOM 6832 C C . CYS A 1 856 ? -27.746 12.279 24.399 1.00 95.81 856 CYS A C 1
ATOM 6834 O O . CYS A 1 856 ? -27.498 11.157 23.954 1.00 95.81 856 CYS A O 1
ATOM 6836 N N . ALA A 1 857 ? -28.985 12.681 24.700 1.00 94.38 857 ALA A N 1
ATOM 6837 C CA . ALA A 1 857 ? -30.162 11.832 24.525 1.00 94.38 857 ALA A CA 1
ATOM 6838 C C . ALA A 1 857 ? -30.403 11.546 23.035 1.00 94.38 857 ALA A C 1
ATOM 6840 O O . ALA A 1 857 ? -30.452 10.384 22.636 1.00 94.38 857 ALA A O 1
ATOM 6841 N N . ARG A 1 858 ? -30.392 12.589 22.188 1.00 94.06 858 ARG A N 1
ATOM 6842 C CA . ARG A 1 858 ? -30.529 12.445 20.726 1.00 94.06 858 ARG A CA 1
ATOM 6843 C C . ARG A 1 858 ? -29.481 11.511 20.122 1.00 94.06 858 ARG A C 1
ATOM 6845 O O . ARG A 1 858 ? -29.807 10.678 19.280 1.00 94.06 858 ARG A O 1
ATOM 6852 N N . VAL A 1 859 ? -28.220 11.628 20.542 1.00 95.44 859 VAL A N 1
ATOM 6853 C CA . VAL A 1 859 ? -27.143 10.744 20.062 1.00 95.44 859 VAL A CA 1
ATOM 6854 C C . VAL A 1 859 ? -27.316 9.317 20.580 1.00 95.44 859 VAL A C 1
ATOM 6856 O O . VAL A 1 859 ? -27.022 8.373 19.847 1.00 95.44 859 VAL A O 1
ATOM 6859 N N . THR A 1 860 ? -27.802 9.138 21.809 1.00 95.75 860 THR A N 1
ATOM 6860 C CA . THR A 1 860 ? -28.068 7.808 22.376 1.00 95.75 860 THR A CA 1
ATOM 6861 C C . THR A 1 860 ? -29.152 7.087 21.580 1.00 95.75 860 THR A C 1
ATOM 6863 O O . THR A 1 860 ? -28.951 5.956 21.133 1.00 95.75 860 THR A O 1
ATOM 6866 N N . ASP A 1 861 ? -30.242 7.789 21.289 1.00 92.56 861 ASP A N 1
ATOM 6867 C CA . ASP A 1 861 ? -31.349 7.290 20.480 1.00 92.56 861 ASP A CA 1
ATOM 6868 C C . ASP A 1 861 ? -30.941 7.008 19.028 1.00 92.56 861 ASP A C 1
ATOM 6870 O O . ASP A 1 861 ? -31.334 5.989 18.449 1.00 92.56 861 ASP A O 1
ATOM 6874 N N . PHE A 1 862 ? -30.089 7.858 18.453 1.00 92.50 862 PHE A N 1
ATOM 6875 C CA . PHE A 1 862 ? -29.536 7.683 17.112 1.00 92.50 862 PHE A CA 1
ATOM 6876 C C . PHE A 1 862 ? -28.576 6.486 17.016 1.00 92.50 862 PHE A C 1
ATOM 6878 O O . PHE A 1 862 ? -28.696 5.659 16.115 1.00 92.50 862 PHE A O 1
ATOM 6885 N N . PHE A 1 863 ? -27.613 6.365 17.934 1.00 94.31 863 PHE A N 1
ATOM 6886 C CA . PHE A 1 863 ? -26.505 5.415 17.804 1.00 94.31 863 PHE A CA 1
ATOM 6887 C C . PHE A 1 863 ? -26.665 4.110 18.586 1.00 94.31 863 PHE A C 1
ATOM 6889 O O . PHE A 1 863 ? -26.060 3.118 18.196 1.00 94.31 863 PHE A O 1
ATOM 6896 N N . PHE A 1 864 ? -27.427 4.063 19.676 1.00 92.19 864 PHE A N 1
ATOM 6897 C CA . PHE A 1 864 ? -27.619 2.825 20.441 1.00 92.19 864 PHE A CA 1
ATOM 6898 C C . PHE A 1 864 ? -28.992 2.208 20.178 1.00 92.19 864 PHE A C 1
ATOM 6900 O O . PHE A 1 864 ? -29.062 0.995 19.983 1.00 92.19 864 PHE A O 1
ATOM 6907 N N . HIS A 1 865 ? -30.044 3.023 20.051 1.00 90.00 865 HIS A N 1
ATOM 6908 C CA . HIS A 1 865 ? -31.407 2.535 19.791 1.00 90.00 865 HIS A CA 1
ATOM 6909 C C . HIS A 1 865 ? -31.759 2.421 18.304 1.00 90.00 865 HIS A C 1
ATOM 6911 O O . HIS A 1 865 ? -32.705 1.716 17.969 1.00 90.00 865 HIS A O 1
ATOM 6917 N N . ASP A 1 866 ? -30.975 3.053 17.419 1.00 77.44 866 ASP A N 1
ATOM 6918 C CA . ASP A 1 866 ? -31.237 3.091 15.969 1.00 77.44 866 ASP A CA 1
ATOM 6919 C C . ASP A 1 866 ? -32.653 3.603 15.643 1.00 77.44 866 ASP A C 1
ATOM 6921 O O . ASP A 1 866 ? -33.315 3.130 14.722 1.00 77.44 866 ASP A O 1
ATOM 6925 N N . SER A 1 867 ? -33.139 4.548 16.453 1.00 65.56 867 SER A N 1
ATOM 6926 C CA . SER A 1 867 ? -34.475 5.112 16.295 1.00 65.56 867 SER A CA 1
ATOM 6927 C C . SER A 1 867 ? -34.529 6.033 15.069 1.00 65.56 867 SER A C 1
ATOM 6929 O O . SER A 1 867 ? -33.936 7.118 15.012 1.00 65.56 867 SER A O 1
ATOM 6931 N N . ASP A 1 868 ? -35.286 5.579 14.073 1.00 53.66 868 ASP A N 1
ATOM 6932 C CA . ASP A 1 868 ? -35.703 6.360 12.905 1.00 53.66 868 ASP A CA 1
ATOM 6933 C C . ASP A 1 868 ? -36.967 7.184 13.217 1.00 53.66 868 ASP A C 1
ATOM 6935 O O . ASP A 1 868 ? -37.757 7.456 12.320 1.00 53.66 868 ASP A O 1
ATOM 6939 N N . SER A 1 869 ? -37.228 7.530 14.487 1.00 42.78 869 SER A N 1
ATOM 6940 C CA . SER A 1 869 ? -38.455 8.222 14.893 1.00 42.78 869 SER A CA 1
ATOM 6941 C C . SER A 1 869 ? -38.459 9.688 14.446 1.00 42.78 869 SER A C 1
ATOM 6943 O O . SER A 1 869 ? -38.344 10.597 15.261 1.00 42.78 869 SER A O 1
ATOM 6945 N N . ASP A 1 870 ? -38.658 9.884 13.146 1.00 41.72 870 ASP A N 1
ATOM 6946 C CA . ASP A 1 870 ? -39.238 11.063 12.507 1.00 41.72 870 ASP A CA 1
ATOM 6947 C C . ASP A 1 870 ? -40.779 10.964 12.540 1.00 41.72 870 ASP A C 1
ATOM 6949 O O . ASP A 1 870 ? -41.466 11.255 11.563 1.00 41.72 870 ASP A O 1
ATOM 6953 N N . SER A 1 871 ? -41.369 10.524 13.661 1.00 36.03 871 SER A N 1
ATOM 6954 C CA . SER A 1 871 ? -42.829 10.594 13.832 1.00 36.03 871 SER A CA 1
ATOM 6955 C C . SER A 1 871 ? -43.334 12.010 14.127 1.00 36.03 871 SER A C 1
ATOM 6957 O O . SER A 1 871 ? -44.542 12.194 14.199 1.00 36.03 871 SER A O 1
ATOM 6959 N N . ASP A 1 872 ? -42.440 12.998 14.236 1.00 36.03 872 ASP A N 1
ATOM 6960 C CA . ASP A 1 872 ? -42.774 14.422 14.301 1.00 36.03 872 ASP A CA 1
ATOM 6961 C C . ASP A 1 872 ? -42.203 15.157 13.077 1.00 36.03 872 ASP A C 1
ATOM 6963 O O . ASP A 1 872 ? -41.360 16.047 13.174 1.00 36.03 872 ASP A O 1
ATOM 6967 N N . SER A 1 873 ? -42.716 14.823 11.890 1.00 35.69 873 SER A N 1
ATOM 6968 C CA . SER A 1 873 ? -42.516 15.627 10.675 1.00 35.69 873 SER A CA 1
ATOM 6969 C C . SER A 1 873 ? -43.143 17.035 10.755 1.00 35.69 873 SER A C 1
ATOM 6971 O O . SER A 1 873 ? -43.082 17.774 9.778 1.00 35.69 873 SER A O 1
ATOM 6973 N N . ASP A 1 874 ? -43.729 17.415 11.899 1.00 34.31 874 ASP A N 1
ATOM 6974 C CA . ASP A 1 874 ? -44.314 18.737 12.167 1.00 34.31 874 ASP A CA 1
ATOM 6975 C C . ASP A 1 874 ? -43.448 19.631 13.085 1.00 34.31 874 ASP A C 1
ATOM 6977 O O . ASP A 1 874 ? -43.758 20.815 13.221 1.00 34.31 874 ASP A O 1
ATOM 6981 N N . SER A 1 875 ? -42.352 19.139 13.695 1.00 34.47 875 SER A N 1
ATOM 6982 C CA . SER A 1 875 ? -41.518 19.963 14.601 1.00 34.47 875 SER A CA 1
ATOM 6983 C C . SER A 1 875 ? -40.219 20.511 13.997 1.00 34.47 875 SER A C 1
ATOM 6985 O O . SER A 1 875 ? -39.571 21.335 14.632 1.00 34.47 875 SER A O 1
ATOM 6987 N N . GLY A 1 876 ? -39.816 20.111 12.785 1.00 35.22 876 GLY A N 1
ATOM 6988 C CA . GLY A 1 876 ? -38.666 20.711 12.082 1.00 35.22 876 GLY A CA 1
ATOM 6989 C C . GLY A 1 876 ? -37.283 20.518 12.737 1.00 35.22 876 GLY A C 1
ATOM 6990 O O . GLY A 1 876 ? -36.329 21.173 12.330 1.00 35.22 876 GLY A O 1
ATOM 6991 N N . THR A 1 877 ? -37.140 19.632 13.729 1.00 36.34 877 THR A N 1
ATOM 6992 C CA . THR A 1 877 ? -35.943 19.529 14.596 1.00 36.34 877 THR A CA 1
ATOM 6993 C C . THR A 1 877 ? -34.945 18.419 14.235 1.00 36.34 877 THR A C 1
ATOM 6995 O O . THR A 1 877 ? -34.083 18.079 15.044 1.00 36.34 877 THR A O 1
ATOM 6998 N N . GLY A 1 878 ? -35.024 17.820 13.048 1.00 41.19 878 GLY A N 1
ATOM 6999 C CA . GLY A 1 878 ? -34.092 16.764 12.651 1.00 41.19 878 GLY A CA 1
ATOM 7000 C C . GLY A 1 878 ? -33.871 16.733 11.151 1.00 41.19 878 GLY A C 1
ATOM 7001 O O . GLY A 1 878 ? -34.652 16.137 10.423 1.00 41.19 878 GLY A O 1
ATOM 7002 N N . ILE A 1 879 ? -32.784 17.338 10.668 1.00 42.66 879 ILE A N 1
ATOM 7003 C CA . ILE A 1 879 ? -32.329 17.086 9.295 1.00 42.66 879 ILE A CA 1
ATOM 7004 C C . ILE A 1 879 ? -31.606 15.734 9.314 1.00 42.66 879 ILE A C 1
ATOM 7006 O O . ILE A 1 879 ? -30.404 15.653 9.584 1.00 42.66 879 ILE A O 1
ATOM 7010 N N . GLY A 1 880 ? -32.350 14.654 9.081 1.00 47.00 880 GLY A N 1
ATOM 7011 C CA . GLY A 1 880 ? -31.763 13.427 8.558 1.00 47.00 880 GLY A CA 1
ATOM 7012 C C . GLY A 1 880 ? -31.326 13.696 7.122 1.00 47.00 880 GLY A C 1
ATOM 7013 O O . GLY A 1 880 ? -32.161 13.990 6.273 1.00 47.00 880 GLY A O 1
ATOM 7014 N N . ILE A 1 881 ? -30.025 13.642 6.831 1.00 49.41 881 ILE A N 1
ATOM 7015 C CA . ILE A 1 881 ? -29.583 13.611 5.432 1.00 49.41 881 ILE A CA 1
ATOM 7016 C C . ILE A 1 881 ? -29.777 12.163 4.984 1.00 49.41 881 ILE A C 1
ATOM 7018 O O . ILE A 1 881 ? -29.073 11.272 5.467 1.00 49.41 881 ILE A O 1
ATOM 7022 N N . GLU A 1 882 ? -30.770 11.915 4.128 1.00 49.28 882 GLU A N 1
ATOM 7023 C CA . GLU A 1 882 ? -31.033 10.575 3.602 1.00 49.28 882 GLU A CA 1
ATOM 7024 C C . GLU A 1 882 ? -29.784 10.014 2.898 1.00 49.28 882 GLU A C 1
ATOM 7026 O O . GLU A 1 882 ? -29.255 10.637 1.970 1.00 49.28 882 GLU A O 1
ATOM 7031 N N . PRO A 1 883 ? -29.301 8.817 3.271 1.00 49.22 883 PRO A N 1
ATOM 7032 C CA . PRO A 1 883 ? -28.228 8.169 2.544 1.00 49.22 883 PRO A CA 1
ATOM 7033 C C . PRO A 1 883 ? -28.811 7.417 1.346 1.00 49.22 883 PRO A C 1
ATOM 7035 O O . PRO A 1 883 ? -28.988 6.203 1.396 1.00 49.22 883 PRO A O 1
ATOM 7038 N N . ALA A 1 884 ? -29.072 8.116 0.242 1.00 50.00 884 ALA A N 1
ATOM 7039 C CA . ALA A 1 884 ? -29.276 7.454 -1.048 1.00 50.00 884 ALA A CA 1
ATOM 7040 C C . ALA A 1 884 ? -28.926 8.335 -2.256 1.00 50.00 884 ALA A C 1
ATOM 7042 O O . ALA A 1 884 ? -29.593 8.280 -3.285 1.00 50.00 884 ALA A O 1
ATOM 7043 N N . ALA A 1 885 ? -27.824 9.090 -2.195 1.00 61.19 885 ALA A N 1
ATOM 7044 C CA . ALA A 1 885 ? -27.145 9.415 -3.445 1.00 61.19 885 ALA A CA 1
ATOM 7045 C C . ALA A 1 885 ? -26.793 8.087 -4.146 1.00 61.19 885 ALA A C 1
ATOM 7047 O O . ALA A 1 885 ? -26.236 7.167 -3.521 1.00 61.19 885 ALA A O 1
ATOM 7048 N N . GLU A 1 886 ? -27.162 7.969 -5.428 1.00 72.62 886 GLU A N 1
ATOM 7049 C CA . GLU A 1 886 ? -26.814 6.810 -6.258 1.00 72.62 886 GLU A CA 1
ATOM 7050 C C . GLU A 1 886 ? -25.321 6.475 -6.096 1.00 72.62 886 GLU A C 1
ATOM 7052 O O . GLU A 1 886 ? -24.510 7.381 -5.886 1.00 72.62 886 GLU A O 1
ATOM 7057 N N . PRO A 1 887 ? -24.907 5.199 -6.123 1.00 78.12 887 PRO A N 1
ATOM 7058 C CA . PRO A 1 887 ? -23.486 4.871 -6.090 1.00 78.12 887 PRO A CA 1
ATOM 7059 C C . PRO A 1 887 ? -22.713 5.625 -7.165 1.00 78.12 887 PRO A C 1
ATOM 7061 O O . PRO A 1 887 ? -23.242 5.791 -8.266 1.00 78.12 887 PRO A O 1
ATOM 7064 N N . PRO A 1 888 ? -21.474 6.071 -6.867 1.00 83.56 888 PRO A N 1
ATOM 7065 C CA . PRO A 1 888 ? -20.618 6.622 -7.895 1.00 83.56 888 PRO A CA 1
ATOM 7066 C C . PRO A 1 888 ? -20.552 5.665 -9.082 1.00 83.56 888 PRO A C 1
ATOM 7068 O O . PRO A 1 888 ? -20.450 4.441 -8.917 1.00 83.56 888 PRO A O 1
ATOM 7071 N N . ALA A 1 889 ? -20.639 6.245 -10.272 1.00 87.50 889 ALA A N 1
ATOM 7072 C CA . ALA A 1 889 ? -20.701 5.493 -11.511 1.00 87.50 889 ALA A CA 1
ATOM 7073 C C . ALA A 1 889 ? -19.402 4.703 -11.720 1.00 87.50 889 ALA A C 1
ATOM 7075 O O . ALA A 1 889 ? -19.435 3.518 -12.044 1.00 87.50 889 ALA A O 1
ATOM 7076 N N . ALA A 1 890 ? -18.252 5.322 -11.443 1.00 90.69 890 ALA A N 1
ATOM 7077 C CA . ALA A 1 890 ? -16.958 4.681 -11.630 1.00 90.69 890 ALA A CA 1
ATOM 7078 C C . ALA A 1 890 ? -15.947 5.035 -10.532 1.00 90.69 890 ALA A C 1
ATOM 7080 O O . ALA A 1 890 ? -15.737 6.208 -10.207 1.00 90.69 890 ALA A O 1
ATOM 7081 N N . LEU A 1 891 ? -15.277 4.004 -10.012 1.00 94.81 891 LEU A N 1
ATOM 7082 C CA . LEU A 1 891 ? -14.007 4.126 -9.301 1.00 94.81 891 LEU A CA 1
ATOM 7083 C C . LEU A 1 891 ? -12.860 3.879 -10.278 1.00 94.81 891 LEU A C 1
ATOM 7085 O O . LEU A 1 891 ? -12.759 2.791 -10.840 1.00 94.81 891 LEU A O 1
ATOM 7089 N N . PHE A 1 892 ? -11.950 4.835 -10.397 1.00 96.56 892 PHE A N 1
ATOM 7090 C CA . PHE A 1 892 ? -10.743 4.734 -11.201 1.00 96.56 892 PHE A CA 1
ATOM 7091 C C . PHE A 1 892 ? -9.514 4.506 -10.329 1.00 96.56 892 PHE A C 1
ATOM 7093 O O . PHE A 1 892 ? -9.327 5.168 -9.305 1.00 96.56 892 PHE A O 1
ATOM 7100 N N . HIS A 1 893 ? -8.636 3.621 -10.789 1.00 96.38 893 HIS A N 1
ATOM 7101 C CA . HIS A 1 893 ? -7.220 3.669 -10.453 1.00 96.38 893 HIS A CA 1
ATOM 7102 C C . HIS A 1 893 ? -6.438 4.312 -11.610 1.00 96.38 893 HIS A C 1
ATOM 7104 O O . HIS A 1 893 ? -6.630 3.944 -12.768 1.00 96.38 893 HIS A O 1
ATOM 7110 N N . HIS A 1 894 ? -5.547 5.250 -11.271 1.00 95.94 894 HIS A N 1
ATOM 7111 C CA . HIS A 1 894 ? -4.601 5.895 -12.184 1.00 95.94 894 HIS A CA 1
ATOM 7112 C C . HIS A 1 894 ? -3.332 6.307 -11.419 1.00 95.94 894 HIS A C 1
ATOM 7114 O O . HIS A 1 894 ? -3.422 6.864 -10.323 1.00 95.94 894 HIS A O 1
ATOM 7120 N N . SER A 1 895 ? -2.138 6.048 -11.963 1.00 93.31 895 SER A N 1
ATOM 7121 C CA . SER A 1 895 ? -0.854 6.333 -11.290 1.00 93.31 895 SER A CA 1
ATOM 7122 C C . SER A 1 895 ? -0.385 7.793 -11.344 1.00 93.31 895 SER A C 1
ATOM 7124 O O . SER A 1 895 ? 0.572 8.152 -10.645 1.00 93.31 895 SER A O 1
ATOM 7126 N N . LEU A 1 896 ? -1.028 8.609 -12.177 1.00 94.19 896 LEU A N 1
ATOM 7127 C CA . LEU A 1 896 ? -0.750 10.011 -12.497 1.00 94.19 896 LEU A CA 1
ATOM 7128 C C . LEU A 1 896 ? 0.669 10.269 -13.026 1.00 94.19 896 LEU A C 1
ATOM 7130 O O . LEU A 1 896 ? 1.187 11.379 -12.936 1.00 94.19 896 LEU A O 1
ATOM 7134 N N . ILE A 1 897 ? 1.331 9.251 -13.586 1.00 89.25 897 ILE A N 1
ATOM 7135 C CA . ILE A 1 897 ? 2.659 9.406 -14.200 1.00 89.25 897 ILE A CA 1
ATOM 7136 C C . ILE A 1 897 ? 2.544 10.354 -15.408 1.00 89.25 897 ILE A C 1
ATOM 7138 O O . ILE A 1 897 ? 1.722 10.079 -16.280 1.00 89.25 897 ILE A O 1
ATOM 7142 N N . PRO A 1 898 ? 3.359 11.419 -15.532 1.00 82.81 898 PRO A N 1
ATOM 7143 C CA . PRO A 1 898 ? 3.224 12.423 -16.594 1.00 82.81 898 PRO A CA 1
ATOM 7144 C C . PRO A 1 898 ? 3.581 11.840 -17.975 1.00 82.81 898 PRO A C 1
ATOM 7146 O O . PRO A 1 898 ? 4.720 11.896 -18.437 1.00 82.81 898 PRO A O 1
ATOM 7149 N N . ASN A 1 899 ? 2.597 11.219 -18.620 1.00 80.56 899 ASN A N 1
ATOM 7150 C CA . ASN A 1 899 ? 2.686 10.544 -19.909 1.00 80.56 899 ASN A CA 1
ATOM 7151 C C . ASN A 1 899 ? 1.333 10.631 -20.651 1.00 80.56 899 ASN A C 1
ATOM 7153 O O . ASN A 1 899 ? 0.377 11.229 -20.156 1.00 80.56 899 ASN A O 1
ATOM 7157 N N . GLY A 1 900 ? 1.241 10.007 -21.831 1.00 78.25 900 GLY A N 1
ATOM 7158 C CA . GLY A 1 900 ? 0.014 10.015 -22.638 1.00 78.25 900 GLY A CA 1
ATOM 7159 C C . GLY A 1 900 ? -1.215 9.408 -21.944 1.00 78.25 900 GLY A C 1
ATOM 7160 O O . GLY A 1 900 ? -2.322 9.888 -22.168 1.00 78.25 900 GLY A O 1
ATOM 7161 N N . ILE A 1 901 ? -1.032 8.427 -21.052 1.00 88.75 901 ILE A N 1
ATOM 7162 C CA . ILE A 1 901 ? -2.127 7.788 -20.302 1.00 88.75 901 ILE A CA 1
ATOM 7163 C C . ILE A 1 901 ? -2.731 8.774 -19.290 1.00 88.75 901 ILE A C 1
ATOM 7165 O O . ILE A 1 901 ? -3.950 8.844 -19.154 1.00 88.75 901 ILE A O 1
ATOM 7169 N N . SER A 1 902 ? -1.912 9.591 -18.614 1.00 88.94 902 SER A N 1
ATOM 7170 C CA . SER A 1 902 ? -2.411 10.671 -17.740 1.00 88.94 902 SER A CA 1
ATOM 7171 C C . SER A 1 902 ? -3.214 11.717 -18.499 1.00 88.94 902 SER A C 1
ATOM 7173 O O . SER A 1 902 ? -4.273 12.129 -18.030 1.00 88.94 902 SER A O 1
ATOM 7175 N N . SER A 1 903 ? -2.739 12.133 -19.676 1.00 85.31 903 SER A N 1
ATOM 7176 C CA . SER A 1 903 ? -3.484 13.075 -20.518 1.00 85.31 903 SER A CA 1
ATOM 7177 C C . SER A 1 903 ? -4.816 12.490 -20.975 1.00 85.31 903 SER A C 1
ATOM 7179 O O . SER A 1 903 ? -5.841 13.152 -20.849 1.00 85.31 903 SER A O 1
ATOM 7181 N N . SER A 1 904 ? -4.825 11.225 -21.404 1.00 89.31 904 SER A N 1
ATOM 7182 C CA . SER A 1 904 ? -6.056 10.528 -21.776 1.00 89.31 904 SER A CA 1
ATOM 7183 C C . SER A 1 904 ? -7.056 10.438 -20.622 1.00 89.31 904 SER A C 1
ATOM 7185 O O . SER A 1 904 ? -8.251 10.626 -20.838 1.00 89.31 904 SER A O 1
ATOM 7187 N N . PHE A 1 905 ? -6.589 10.156 -19.403 1.00 93.56 905 PHE A N 1
ATOM 7188 C CA . PHE A 1 905 ? -7.457 10.094 -18.230 1.00 93.56 905 PHE A CA 1
ATOM 7189 C C . PHE A 1 905 ? -8.074 11.450 -17.897 1.00 93.56 905 PHE A C 1
ATOM 7191 O O . PHE A 1 905 ? -9.267 11.513 -17.624 1.00 93.56 905 PHE A O 1
ATOM 7198 N N . ARG A 1 906 ? -7.295 12.538 -17.949 1.00 91.31 906 ARG A N 1
ATOM 7199 C CA . ARG A 1 906 ? -7.826 13.887 -17.694 1.00 91.31 906 ARG A CA 1
ATOM 7200 C C . ARG A 1 906 ? -8.884 14.286 -18.710 1.00 91.31 906 ARG A C 1
ATOM 7202 O O . ARG A 1 906 ? -9.930 14.773 -18.302 1.00 91.31 906 ARG A O 1
ATOM 7209 N N . ASN A 1 907 ? -8.638 14.033 -19.995 1.00 89.81 907 ASN A N 1
ATOM 7210 C CA . ASN A 1 907 ? -9.623 14.309 -21.039 1.00 89.81 907 ASN A CA 1
ATOM 7211 C C . ASN A 1 907 ? -10.915 13.524 -20.784 1.00 89.81 907 ASN A C 1
ATOM 7213 O O . ASN A 1 907 ? -12.001 14.083 -20.875 1.00 89.81 907 ASN A O 1
ATOM 7217 N N . LEU A 1 908 ? -10.802 12.244 -20.406 1.00 92.31 908 LEU A N 1
ATOM 7218 C CA . LEU A 1 908 ? -11.961 11.428 -20.053 1.00 92.31 908 LEU A CA 1
ATOM 7219 C C . LEU A 1 908 ? -12.697 11.990 -18.834 1.00 92.31 908 LEU A C 1
ATOM 7221 O O . LEU A 1 908 ? -13.900 12.225 -18.901 1.00 92.31 908 LEU A O 1
ATOM 7225 N N . ALA A 1 909 ? -11.978 12.243 -17.741 1.00 92.62 909 ALA A N 1
ATOM 7226 C CA . ALA A 1 909 ? -12.552 12.772 -16.512 1.00 92.62 909 ALA A CA 1
ATOM 7227 C C . ALA A 1 909 ? -13.265 14.114 -16.744 1.00 92.62 909 ALA A C 1
ATOM 7229 O O . ALA A 1 909 ? -14.378 14.277 -16.253 1.00 92.62 909 ALA A O 1
ATOM 7230 N N . GLY A 1 910 ? -12.657 15.018 -17.522 1.00 90.94 910 GLY A N 1
ATOM 7231 C CA . GLY A 1 910 ? -13.224 16.321 -17.875 1.00 90.94 910 GLY A CA 1
ATOM 7232 C C . GLY A 1 910 ? -14.418 16.224 -18.825 1.00 90.94 910 GLY A C 1
ATOM 7233 O O . GLY A 1 910 ? -15.415 16.903 -18.617 1.00 90.94 910 GLY A O 1
ATOM 7234 N N . SER A 1 911 ? -14.377 15.328 -19.820 1.00 88.38 911 SER A N 1
ATOM 7235 C CA . SER A 1 911 ? -15.513 15.112 -20.736 1.00 88.38 911 SER A CA 1
ATOM 7236 C C . SER A 1 911 ? -16.767 14.596 -20.026 1.00 88.38 911 SER A C 1
ATOM 7238 O O . SER A 1 911 ? -17.878 14.834 -20.476 1.00 88.38 911 SER A O 1
ATOM 7240 N N . LEU A 1 912 ? -16.576 13.908 -18.899 1.00 89.12 912 LEU A N 1
ATOM 7241 C CA . LEU A 1 912 ? -17.635 13.351 -18.068 1.00 89.12 912 LEU A CA 1
ATOM 7242 C C . LEU A 1 912 ? -18.021 14.294 -16.915 1.00 89.12 912 LEU A C 1
ATOM 7244 O O . LEU A 1 912 ? -18.747 13.875 -16.004 1.00 89.12 912 LEU A O 1
ATOM 7248 N N . SER A 1 913 ? -17.473 15.515 -16.854 1.00 88.94 913 SER A N 1
ATOM 7249 C CA . SER A 1 913 ? -17.739 16.456 -15.763 1.00 88.94 913 SER A CA 1
ATOM 7250 C C . SER A 1 913 ? -19.210 16.864 -15.725 1.00 88.94 913 SER A C 1
ATOM 7252 O O . SER A 1 913 ? -19.796 17.228 -16.739 1.00 88.94 913 SER A O 1
ATOM 7254 N N . GLY A 1 914 ? -19.834 16.742 -14.552 1.00 85.69 914 GLY A N 1
ATOM 7255 C CA . GLY A 1 914 ? -21.278 16.950 -14.380 1.00 85.69 914 GLY A CA 1
ATOM 7256 C C . GLY A 1 914 ? -22.194 15.847 -14.942 1.00 85.69 914 GLY A C 1
ATOM 7257 O O . GLY A 1 914 ? -23.372 15.834 -14.594 1.00 85.69 914 GLY A O 1
ATOM 7258 N N . GLU A 1 915 ? -21.690 14.900 -15.746 1.00 85.69 915 GLU A N 1
ATOM 7259 C CA . GLU A 1 915 ? -22.492 13.778 -16.269 1.00 85.69 915 GLU A CA 1
ATOM 7260 C C . GLU A 1 915 ? -22.590 12.616 -15.275 1.00 85.69 915 GLU A C 1
ATOM 7262 O O . GLU A 1 915 ? -23.668 12.068 -15.046 1.00 85.69 915 GLU A O 1
ATOM 7267 N N . ILE A 1 916 ? -21.457 12.234 -14.676 1.00 89.62 916 ILE A N 1
ATOM 7268 C CA . ILE A 1 916 ? -21.380 11.126 -13.718 1.00 89.62 916 ILE A CA 1
ATOM 7269 C C . ILE A 1 916 ? -20.497 11.479 -12.517 1.00 89.62 916 ILE A C 1
ATOM 7271 O O . ILE A 1 916 ? -19.518 12.225 -12.635 1.00 89.62 916 ILE A O 1
ATOM 7275 N N . ARG A 1 917 ? -20.783 10.861 -11.362 1.00 90.00 917 ARG A N 1
ATOM 7276 C CA . ARG A 1 917 ? -19.892 10.915 -10.191 1.00 90.00 917 ARG A CA 1
ATOM 7277 C C . ARG A 1 917 ? -18.717 9.958 -10.374 1.00 90.00 917 ARG A C 1
ATOM 7279 O O . ARG A 1 917 ? -18.909 8.749 -10.536 1.00 90.00 917 ARG A O 1
ATOM 7286 N N . LYS A 1 918 ? -17.509 10.517 -10.328 1.00 93.44 918 LYS A N 1
ATOM 7287 C CA . LYS A 1 918 ? -16.233 9.843 -10.592 1.00 93.44 918 LYS A CA 1
ATOM 7288 C C . LYS A 1 918 ? -15.398 9.852 -9.323 1.00 93.44 918 LYS A C 1
ATOM 7290 O O . LYS A 1 918 ? -15.248 10.904 -8.707 1.00 93.44 918 LYS A O 1
ATOM 7295 N N . VAL A 1 919 ? -14.810 8.714 -8.976 1.00 95.75 919 VAL A N 1
ATOM 7296 C CA . VAL A 1 919 ? -13.907 8.604 -7.826 1.00 95.75 919 VAL A CA 1
ATOM 7297 C C . VAL A 1 919 ? -12.533 8.177 -8.314 1.00 95.75 919 VAL A C 1
ATOM 7299 O O . VAL A 1 919 ? -12.427 7.198 -9.046 1.00 95.75 919 VAL A O 1
ATOM 7302 N N . LEU A 1 920 ? -11.476 8.865 -7.891 1.00 97.31 920 LEU A N 1
ATOM 7303 C CA . LEU A 1 920 ? -10.091 8.474 -8.135 1.00 97.31 920 LEU A CA 1
ATOM 7304 C C . LEU A 1 920 ? -9.439 8.018 -6.827 1.00 97.31 920 LEU A C 1
ATOM 7306 O O . LEU A 1 920 ? -9.400 8.759 -5.841 1.00 97.31 920 LEU A O 1
ATOM 7310 N N . VAL A 1 921 ? -8.880 6.805 -6.822 1.00 96.44 921 VAL A N 1
ATOM 7311 C CA . VAL A 1 921 ? -8.031 6.355 -5.715 1.00 96.44 921 VAL A CA 1
ATOM 7312 C C . VAL A 1 921 ? -6.590 6.828 -5.914 1.00 96.44 921 VAL A C 1
ATOM 7314 O O . VAL A 1 921 ? -5.991 6.619 -6.965 1.00 96.44 921 VAL A O 1
ATOM 7317 N N . VAL A 1 922 ? -6.016 7.444 -4.881 1.00 95.00 922 VAL A N 1
ATOM 7318 C CA . VAL A 1 922 ? -4.681 8.058 -4.909 1.00 95.00 922 VAL A CA 1
ATOM 7319 C C . VAL A 1 922 ? -3.805 7.464 -3.806 1.00 95.00 922 VAL A C 1
ATOM 7321 O O . VAL A 1 922 ? -4.289 7.121 -2.729 1.00 95.00 922 VAL A O 1
ATOM 7324 N N . GLU A 1 923 ? -2.496 7.354 -4.042 1.00 94.56 923 GLU A N 1
ATOM 7325 C CA . GLU A 1 923 ? -1.500 6.998 -3.020 1.00 94.56 923 GLU A CA 1
ATOM 7326 C C . GLU A 1 923 ? -0.750 8.263 -2.556 1.00 94.56 923 GLU A C 1
ATOM 7328 O O . GLU A 1 923 ? 0.250 8.631 -3.184 1.00 94.56 923 GLU A O 1
ATOM 7333 N N . PRO A 1 924 ? -1.154 8.930 -1.450 1.00 94.00 924 PRO A N 1
ATOM 7334 C CA . PRO A 1 924 ? -0.607 10.239 -1.069 1.00 94.00 924 PRO A CA 1
ATOM 7335 C C . PRO A 1 924 ? 0.915 10.241 -0.890 1.00 94.00 924 PRO A C 1
ATOM 7337 O O . PRO A 1 924 ? 1.593 11.209 -1.223 1.00 94.00 924 PRO A O 1
ATOM 7340 N N . HIS A 1 925 ? 1.478 9.136 -0.393 1.00 91.94 925 HIS A N 1
ATOM 7341 C CA . HIS A 1 925 ? 2.921 9.001 -0.204 1.00 91.94 925 HIS A CA 1
ATOM 7342 C C . HIS A 1 925 ? 3.704 8.951 -1.522 1.00 91.94 925 HIS A C 1
ATOM 7344 O O . HIS A 1 925 ? 4.846 9.403 -1.571 1.00 91.94 925 HIS A O 1
ATOM 7350 N N . VAL A 1 926 ? 3.115 8.369 -2.569 1.00 92.81 926 VAL A N 1
ATOM 7351 C CA . VAL A 1 926 ? 3.727 8.299 -3.901 1.00 92.81 926 VAL A CA 1
ATOM 7352 C C . VAL A 1 926 ? 3.557 9.640 -4.607 1.00 92.81 926 VAL A C 1
ATOM 7354 O O . VAL A 1 926 ? 4.521 10.149 -5.169 1.00 92.81 926 VAL A O 1
ATOM 7357 N N . LEU A 1 927 ? 2.365 10.235 -4.500 1.00 93.88 927 LEU A N 1
ATOM 7358 C CA . LEU A 1 927 ? 2.032 11.537 -5.073 1.00 93.88 927 LEU A CA 1
ATOM 7359 C C . LEU A 1 927 ? 2.974 12.645 -4.580 1.00 93.88 927 LEU A C 1
ATOM 7361 O O . LEU A 1 927 ? 3.660 13.271 -5.378 1.00 93.88 927 LEU A O 1
ATOM 7365 N N . ASN A 1 928 ? 3.068 12.846 -3.261 1.00 92.31 928 ASN A N 1
ATOM 7366 C CA . ASN A 1 928 ? 3.844 13.949 -2.680 1.00 92.31 928 ASN A CA 1
ATOM 7367 C C . ASN A 1 928 ? 5.373 13.793 -2.847 1.00 92.31 928 ASN A C 1
ATOM 7369 O O . ASN A 1 928 ? 6.120 14.719 -2.544 1.00 92.31 928 ASN A O 1
ATOM 7373 N N . LYS A 1 929 ? 5.864 12.630 -3.303 1.00 92.06 929 LYS A N 1
ATOM 7374 C CA . LYS A 1 929 ? 7.293 12.379 -3.572 1.00 92.06 929 LYS A CA 1
ATOM 7375 C C . LYS A 1 929 ? 7.704 12.627 -5.023 1.00 92.06 929 LYS A C 1
ATOM 7377 O O . LYS A 1 929 ? 8.901 12.656 -5.299 1.00 92.06 929 LYS A O 1
ATOM 7382 N N . ASP A 1 930 ? 6.743 12.752 -5.933 1.00 88.38 930 ASP A N 1
ATOM 7383 C CA . ASP A 1 930 ? 6.971 12.855 -7.373 1.00 88.38 930 ASP A CA 1
ATOM 7384 C C . ASP A 1 930 ? 6.319 14.148 -7.899 1.00 88.38 930 ASP A C 1
ATOM 7386 O O . ASP A 1 930 ? 5.103 14.180 -8.109 1.00 88.38 930 ASP A O 1
ATOM 7390 N N . PRO A 1 931 ? 7.105 15.223 -8.127 1.00 88.62 931 PRO A N 1
ATOM 7391 C CA . PRO A 1 931 ? 6.583 16.497 -8.628 1.00 88.62 931 PRO A CA 1
ATOM 7392 C C . PRO A 1 931 ? 5.823 16.363 -9.952 1.00 88.62 931 PRO A C 1
ATOM 7394 O O . PRO A 1 931 ? 4.884 17.114 -10.204 1.00 88.62 931 PRO A O 1
ATOM 7397 N N . GLY A 1 932 ? 6.203 15.387 -10.786 1.00 85.69 932 GLY A N 1
ATOM 7398 C CA . GLY A 1 932 ? 5.531 15.108 -12.047 1.00 85.69 932 GLY A CA 1
ATOM 7399 C C . GLY A 1 932 ? 4.120 14.567 -11.839 1.00 85.69 932 GLY A C 1
ATOM 7400 O O . GLY A 1 932 ? 3.212 14.972 -12.551 1.00 85.69 932 GLY A O 1
ATOM 7401 N N . ARG A 1 933 ? 3.904 13.701 -10.842 1.00 93.38 933 ARG A N 1
ATOM 7402 C CA . ARG A 1 933 ? 2.551 13.231 -10.488 1.00 93.38 933 ARG A CA 1
ATOM 7403 C C . ARG A 1 933 ? 1.727 14.316 -9.816 1.00 93.38 933 ARG A C 1
ATOM 7405 O O . ARG A 1 933 ? 0.533 14.422 -10.083 1.00 93.38 933 ARG A O 1
ATOM 7412 N N . LEU A 1 934 ? 2.360 15.122 -8.963 1.00 92.75 934 LEU A N 1
ATOM 7413 C CA . LEU A 1 934 ? 1.693 16.228 -8.282 1.00 92.75 934 LEU A CA 1
ATOM 7414 C C . LEU A 1 934 ? 1.150 17.261 -9.277 1.00 92.75 934 LEU A C 1
ATOM 7416 O O . LEU A 1 934 ? 0.016 17.702 -9.119 1.00 92.75 934 LEU A O 1
ATOM 7420 N N . SER A 1 935 ? 1.898 17.572 -10.341 1.00 90.56 935 SER A N 1
ATOM 7421 C CA . SER A 1 935 ? 1.400 18.461 -11.396 1.00 90.56 935 SER A CA 1
ATOM 7422 C C . SER A 1 935 ? 0.210 17.863 -12.149 1.00 90.56 935 SER A C 1
ATOM 7424 O O . SER A 1 935 ? -0.741 18.576 -12.443 1.00 90.56 935 SER A O 1
ATOM 7426 N N . GLN A 1 936 ? 0.202 16.549 -12.420 1.00 90.06 936 GLN A N 1
ATOM 7427 C CA . GLN A 1 936 ? -0.962 15.903 -13.041 1.00 90.06 936 GLN A CA 1
ATOM 7428 C C . GLN A 1 936 ? -2.187 15.908 -12.116 1.00 90.06 936 GLN A C 1
ATOM 7430 O O . GLN A 1 936 ? -3.301 16.077 -12.599 1.00 90.06 936 GLN A O 1
ATOM 7435 N N . PHE A 1 937 ? -1.982 15.740 -10.807 1.00 94.12 937 PHE A N 1
ATOM 7436 C CA . PHE A 1 937 ? -3.039 15.795 -9.796 1.00 94.12 937 PHE A CA 1
ATOM 7437 C C . PHE A 1 937 ? -3.690 17.181 -9.703 1.00 94.12 937 PHE A C 1
ATOM 7439 O O . PHE A 1 937 ? -4.909 17.274 -9.629 1.00 94.12 937 PHE A O 1
ATOM 7446 N N . GLN A 1 938 ? -2.898 18.255 -9.766 1.00 91.19 938 GLN A N 1
ATOM 7447 C CA . GLN A 1 938 ? -3.396 19.639 -9.739 1.00 91.19 938 GLN A CA 1
ATOM 7448 C C . GLN A 1 938 ? -4.231 20.019 -10.972 1.00 91.19 938 GLN A C 1
ATOM 7450 O O . GLN A 1 938 ? -4.960 21.002 -10.932 1.00 91.19 938 GLN A O 1
ATOM 7455 N N . LEU A 1 939 ? -4.120 19.253 -12.060 1.00 90.19 939 LEU A N 1
ATOM 7456 C CA . LEU A 1 939 ? -4.869 19.452 -13.304 1.00 90.19 939 LEU A CA 1
ATOM 7457 C C . LEU A 1 939 ? -6.145 18.596 -13.382 1.00 90.19 939 LEU A C 1
ATOM 7459 O O . LEU A 1 939 ? -6.759 18.522 -14.446 1.00 90.19 939 LEU A O 1
ATOM 7463 N N . LEU A 1 940 ? -6.510 17.881 -12.315 1.00 92.38 940 LEU A N 1
ATOM 7464 C CA . LEU A 1 940 ? -7.746 17.102 -12.288 1.00 92.38 940 LEU A CA 1
ATOM 7465 C C . LEU A 1 940 ? -8.973 18.031 -12.234 1.00 92.38 940 LEU A C 1
ATOM 7467 O O . LEU A 1 940 ? -8.917 19.054 -11.552 1.00 92.38 940 LEU A O 1
ATOM 7471 N N . PRO A 1 941 ? -10.089 17.673 -12.899 1.00 91.06 941 PRO A N 1
ATOM 7472 C CA . PRO A 1 941 ? -11.350 18.393 -12.738 1.00 91.06 941 PRO A CA 1
ATOM 7473 C C . PRO A 1 941 ? -11.814 18.412 -11.272 1.00 91.06 941 PRO A C 1
ATOM 7475 O O . PRO A 1 941 ? -11.678 17.410 -10.566 1.00 91.06 941 PRO A O 1
ATOM 7478 N N . GLU A 1 942 ? -12.398 19.527 -10.824 1.00 88.38 942 GLU A N 1
ATOM 7479 C CA . GLU A 1 942 ? -12.819 19.718 -9.423 1.00 88.38 942 GLU A CA 1
ATOM 7480 C C . GLU A 1 942 ? -13.895 18.715 -8.963 1.00 88.38 942 GLU A C 1
ATOM 7482 O O . GLU A 1 942 ? -13.964 18.365 -7.781 1.00 88.38 942 GLU A O 1
ATOM 7487 N N . ASP A 1 943 ? -14.709 18.211 -9.897 1.00 90.56 943 ASP A N 1
ATOM 7488 C CA . ASP A 1 943 ? -15.794 17.260 -9.634 1.00 90.56 943 ASP A CA 1
ATOM 7489 C C . ASP A 1 943 ? -15.326 15.793 -9.522 1.00 90.56 943 ASP A C 1
ATOM 7491 O O . ASP A 1 943 ? -16.141 14.887 -9.325 1.00 90.56 943 ASP A O 1
ATOM 7495 N N . VAL A 1 944 ? -14.015 15.532 -9.615 1.00 94.19 944 VAL A N 1
ATOM 7496 C CA . VAL A 1 944 ? -13.432 14.223 -9.291 1.00 94.19 944 VAL A CA 1
ATOM 7497 C C . VAL A 1 944 ? -13.320 14.079 -7.771 1.00 94.19 944 VAL A C 1
ATOM 7499 O O . VAL A 1 944 ? -12.578 14.805 -7.109 1.00 94.19 944 VAL A O 1
ATOM 7502 N N . GLN A 1 945 ? -14.027 13.103 -7.202 1.00 94.62 945 GLN A N 1
ATOM 7503 C CA . GLN A 1 945 ? -13.905 12.739 -5.788 1.00 94.62 945 GLN A CA 1
ATOM 7504 C C . GLN A 1 945 ? -12.620 11.943 -5.540 1.00 94.62 945 GLN A C 1
ATOM 7506 O O . GLN A 1 945 ? -12.221 11.121 -6.368 1.00 94.62 945 GLN A O 1
ATOM 7511 N N . LEU A 1 946 ? -11.973 12.143 -4.390 1.00 95.31 946 LEU A N 1
ATOM 7512 C CA . LEU A 1 946 ? -10.665 11.560 -4.100 1.00 95.31 946 LEU A CA 1
ATOM 7513 C C . LEU A 1 946 ? -10.715 10.608 -2.902 1.00 95.31 946 LEU A C 1
ATOM 7515 O O . LEU A 1 946 ? -11.186 10.951 -1.823 1.00 95.31 946 LEU A O 1
ATOM 7519 N N . VAL A 1 947 ? -10.137 9.413 -3.055 1.00 95.94 947 VAL A N 1
ATOM 7520 C CA . VAL A 1 947 ? -9.956 8.458 -1.948 1.00 95.94 947 VAL A CA 1
ATOM 7521 C C . VAL A 1 947 ? -8.479 8.126 -1.777 1.00 95.94 947 VAL A C 1
ATOM 7523 O O . VAL A 1 947 ? -7.824 7.616 -2.681 1.00 95.94 947 VAL A O 1
ATOM 7526 N N . GLY A 1 948 ? -7.930 8.377 -0.589 1.00 95.25 948 GLY A N 1
ATOM 7527 C CA . GLY A 1 948 ? -6.526 8.099 -0.292 1.00 95.25 948 GLY A CA 1
ATOM 7528 C C . GLY A 1 948 ? -6.271 6.683 0.231 1.00 95.25 948 GLY A C 1
ATOM 7529 O O . GLY A 1 948 ? -6.816 6.271 1.257 1.00 95.25 948 GLY A O 1
ATOM 7530 N N . ARG A 1 949 ? -5.346 5.948 -0.397 1.00 94.81 949 ARG A N 1
ATOM 7531 C CA . ARG A 1 949 ? -4.807 4.689 0.137 1.00 94.81 949 ARG A CA 1
ATOM 7532 C C . ARG A 1 949 ? -3.653 4.974 1.103 1.00 94.81 949 ARG A C 1
ATOM 7534 O O . ARG A 1 949 ? -2.550 5.334 0.696 1.00 94.81 949 ARG A O 1
ATOM 7541 N N . VAL A 1 950 ? -3.898 4.752 2.395 1.00 93.00 950 VAL A N 1
ATOM 7542 C CA . VAL A 1 950 ? -2.929 4.978 3.483 1.00 93.00 950 VAL A CA 1
ATOM 7543 C C . VAL A 1 950 ? -2.659 3.720 4.309 1.00 93.00 950 VAL A C 1
ATOM 7545 O O . VAL A 1 950 ? -3.480 2.801 4.373 1.00 93.00 950 VAL A O 1
ATOM 7548 N N . GLY A 1 951 ? -1.507 3.689 4.982 1.00 90.81 951 GLY A N 1
ATOM 7549 C CA . GLY A 1 951 ? -1.094 2.580 5.844 1.00 90.81 951 GLY A CA 1
ATOM 7550 C C . GLY A 1 951 ? -0.536 1.364 5.098 1.00 90.81 951 GLY A C 1
ATOM 7551 O O . GLY A 1 951 ? -0.416 1.346 3.875 1.00 90.81 951 GLY A O 1
ATOM 7552 N N . ILE A 1 952 ? -0.169 0.340 5.867 1.00 90.31 952 ILE A N 1
ATOM 7553 C CA . ILE A 1 952 ? 0.303 -0.950 5.347 1.00 90.31 952 ILE A CA 1
ATOM 7554 C C . ILE A 1 952 ? -0.914 -1.840 5.066 1.00 90.31 952 ILE A C 1
ATOM 7556 O O . ILE A 1 952 ? -1.920 -1.747 5.767 1.00 90.31 952 ILE A O 1
ATOM 7560 N N . HIS A 1 953 ? -0.813 -2.706 4.056 1.00 89.12 953 HIS A N 1
ATOM 7561 C CA . HIS A 1 953 ? -1.850 -3.687 3.738 1.00 89.12 953 HIS A CA 1
ATOM 7562 C C . HIS A 1 953 ? -2.230 -4.539 4.949 1.00 89.12 953 HIS A C 1
ATOM 7564 O O . HIS A 1 953 ? -1.350 -5.039 5.661 1.00 89.12 953 HIS A O 1
ATOM 7570 N N . ALA A 1 954 ? -3.526 -4.789 5.121 1.00 89.75 954 ALA A N 1
ATOM 7571 C CA . ALA A 1 954 ? -4.007 -5.693 6.157 1.00 89.75 954 ALA A CA 1
ATOM 7572 C C . ALA A 1 954 ? -3.870 -7.155 5.706 1.00 89.75 954 ALA A C 1
ATOM 7574 O O . ALA A 1 954 ? -4.853 -7.776 5.300 1.00 89.75 954 ALA A O 1
ATOM 7575 N N . PHE A 1 955 ? -2.651 -7.701 5.779 1.00 92.94 955 PHE A N 1
ATOM 7576 C CA . PHE A 1 955 ? -2.333 -9.103 5.471 1.00 92.94 955 PHE A CA 1
ATOM 7577 C C . PHE A 1 955 ? -1.799 -9.846 6.694 1.00 92.94 955 PHE A C 1
ATOM 7579 O O . PHE A 1 955 ? -0.925 -9.341 7.399 1.00 92.94 955 PHE A O 1
ATOM 7586 N N . ARG A 1 956 ? -2.261 -11.084 6.887 1.00 91.56 956 ARG A N 1
ATOM 7587 C CA . ARG A 1 956 ? -1.635 -12.083 7.761 1.00 91.56 956 ARG A CA 1
ATOM 7588 C C . ARG A 1 956 ? -0.252 -12.462 7.222 1.00 91.56 956 ARG A C 1
ATOM 7590 O O . ARG A 1 956 ? 0.032 -12.226 6.043 1.00 91.56 956 ARG A O 1
ATOM 7597 N N . PRO A 1 957 ? 0.613 -13.093 8.034 1.00 90.44 957 PRO A N 1
ATOM 7598 C CA . PRO A 1 957 ? 1.911 -13.566 7.564 1.00 90.44 957 PRO A CA 1
ATOM 7599 C C . PRO A 1 957 ? 1.818 -14.409 6.276 1.00 90.44 957 PRO A C 1
ATOM 7601 O O . PRO A 1 957 ? 2.512 -14.093 5.309 1.00 90.44 957 PRO A O 1
ATOM 7604 N N . GLU A 1 958 ? 0.939 -15.424 6.230 1.00 91.06 958 GLU A N 1
ATOM 7605 C CA . GLU A 1 958 ? 0.748 -16.309 5.060 1.00 91.06 958 GLU A CA 1
ATOM 7606 C C . GLU A 1 958 ? 0.391 -15.521 3.790 1.00 91.06 958 GLU A C 1
ATOM 7608 O O . GLU A 1 958 ? 1.021 -15.675 2.743 1.00 91.06 958 GLU A O 1
ATOM 7613 N N . GLU A 1 959 ? -0.582 -14.618 3.899 1.00 93.88 959 GLU A N 1
ATOM 7614 C CA . GLU A 1 959 ? -1.052 -13.778 2.795 1.00 93.88 959 GLU A CA 1
ATOM 7615 C C . GLU A 1 959 ? 0.031 -12.804 2.330 1.00 93.88 959 GLU A C 1
ATOM 7617 O O . GLU A 1 959 ? 0.203 -12.598 1.131 1.00 93.88 959 GLU A O 1
ATOM 7622 N N . ARG A 1 960 ? 0.809 -12.236 3.262 1.00 92.06 960 ARG A N 1
ATOM 7623 C CA . ARG A 1 960 ? 1.927 -11.353 2.927 1.00 92.06 960 ARG A CA 1
ATOM 7624 C C . ARG A 1 960 ? 3.014 -12.109 2.177 1.00 92.06 960 ARG A C 1
ATOM 7626 O O . ARG A 1 960 ? 3.504 -11.614 1.165 1.00 92.06 960 ARG A O 1
ATOM 7633 N N . TRP A 1 961 ? 3.378 -13.302 2.644 1.00 90.31 961 TRP A N 1
ATOM 7634 C CA . TRP A 1 961 ? 4.332 -14.160 1.946 1.00 90.31 961 TRP A CA 1
ATOM 7635 C C . TRP A 1 961 ? 3.850 -14.499 0.535 1.00 90.31 961 TRP A C 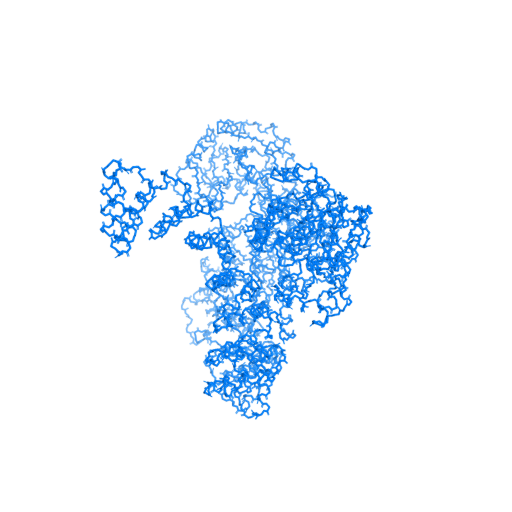1
ATOM 7637 O O . TRP A 1 961 ? 4.636 -14.423 -0.412 1.00 90.31 961 TRP A O 1
ATOM 7647 N N . LEU A 1 962 ? 2.563 -14.824 0.392 1.00 91.94 962 LEU A N 1
ATOM 7648 C CA . LEU A 1 962 ? 1.965 -15.152 -0.894 1.00 91.94 962 LEU A CA 1
ATOM 7649 C C . LEU A 1 962 ? 1.927 -13.941 -1.831 1.00 91.94 962 LEU A C 1
ATOM 7651 O O . LEU A 1 962 ? 2.291 -14.061 -2.996 1.00 91.94 962 LEU A O 1
ATOM 7655 N N . HIS A 1 963 ? 1.573 -12.761 -1.323 1.00 92.56 963 HIS A N 1
ATOM 7656 C CA . HIS A 1 963 ? 1.604 -11.512 -2.078 1.00 92.56 963 HIS A CA 1
ATOM 7657 C C . HIS A 1 963 ? 3.030 -11.148 -2.530 1.00 92.56 963 HIS A C 1
ATOM 7659 O O . HIS A 1 963 ? 3.261 -10.854 -3.702 1.00 92.56 963 HIS A O 1
ATOM 7665 N N . ASP A 1 964 ? 4.021 -11.259 -1.639 1.00 89.62 964 ASP A N 1
ATOM 7666 C CA . ASP A 1 964 ? 5.433 -11.034 -1.973 1.00 89.62 964 ASP A CA 1
ATOM 7667 C C . ASP A 1 964 ? 5.962 -12.086 -2.975 1.00 89.62 964 ASP A C 1
ATOM 7669 O O . ASP A 1 964 ? 6.901 -11.823 -3.732 1.00 89.62 964 ASP A O 1
ATOM 7673 N N . ARG A 1 965 ? 5.404 -13.306 -2.987 1.00 86.50 965 ARG A N 1
ATOM 7674 C CA . ARG A 1 965 ? 5.684 -14.334 -4.005 1.00 86.50 965 ARG A CA 1
ATOM 7675 C C . ARG A 1 965 ? 5.033 -13.976 -5.339 1.00 86.50 965 ARG A C 1
ATOM 7677 O O . ARG A 1 965 ? 5.723 -14.036 -6.354 1.00 86.50 965 ARG A O 1
ATOM 7684 N N . PHE A 1 966 ? 3.764 -13.577 -5.341 1.00 90.12 966 PHE A N 1
ATOM 7685 C CA . PHE A 1 966 ? 3.031 -13.158 -6.536 1.00 90.12 966 PHE A CA 1
ATOM 7686 C C . PHE A 1 966 ? 3.745 -12.008 -7.250 1.00 90.12 966 PHE A C 1
ATOM 7688 O O . PHE A 1 966 ? 4.027 -12.105 -8.439 1.00 90.12 966 PHE A O 1
ATOM 7695 N N . ASN A 1 967 ? 4.176 -10.983 -6.511 1.00 87.56 967 ASN A N 1
ATOM 7696 C CA . ASN A 1 967 ? 4.896 -9.846 -7.092 1.00 87.56 967 ASN A CA 1
ATOM 7697 C C . ASN A 1 967 ? 6.261 -10.230 -7.687 1.00 87.56 967 ASN A C 1
ATOM 7699 O O . ASN A 1 967 ? 6.705 -9.600 -8.641 1.00 87.56 967 ASN A O 1
ATOM 7703 N N . ARG A 1 968 ? 6.935 -11.254 -7.140 1.00 84.06 968 ARG A N 1
ATOM 7704 C CA . ARG A 1 968 ? 8.258 -11.704 -7.616 1.00 84.06 968 ARG A CA 1
ATOM 7705 C C . ARG A 1 968 ? 8.206 -12.733 -8.741 1.00 84.06 968 ARG A C 1
ATOM 7707 O O . ARG A 1 968 ? 9.121 -12.773 -9.549 1.00 84.06 968 ARG A O 1
ATOM 7714 N N . SER A 1 969 ? 7.211 -13.616 -8.727 1.00 82.31 969 SER A N 1
ATOM 7715 C CA . SER A 1 969 ? 7.096 -14.745 -9.667 1.00 82.31 969 SER A CA 1
ATOM 7716 C C . SER A 1 969 ? 6.019 -14.547 -10.728 1.00 82.31 969 SER A C 1
ATOM 7718 O O . SER A 1 969 ? 5.915 -15.365 -11.636 1.00 82.31 969 SER A O 1
ATOM 7720 N N . HIS A 1 970 ? 5.212 -13.494 -10.582 1.00 88.25 970 HIS A N 1
ATOM 7721 C CA . HIS A 1 970 ? 4.073 -13.142 -11.428 1.00 88.25 970 HIS A CA 1
ATOM 7722 C C . HIS A 1 970 ? 2.989 -14.226 -11.512 1.00 88.25 970 HIS A C 1
ATOM 7724 O O . HIS A 1 970 ? 2.169 -14.231 -12.429 1.00 88.25 970 HIS A O 1
ATOM 7730 N N . ARG A 1 971 ? 2.995 -15.179 -10.567 1.00 85.94 971 ARG A N 1
ATOM 7731 C CA . ARG A 1 971 ? 2.183 -16.396 -10.619 1.00 85.94 971 ARG A CA 1
ATOM 7732 C C . ARG A 1 971 ? 1.707 -16.836 -9.239 1.00 85.94 971 ARG A C 1
ATOM 7734 O O . ARG A 1 971 ? 2.390 -16.647 -8.233 1.00 85.94 971 ARG A O 1
ATOM 7741 N N . LEU A 1 972 ? 0.536 -17.465 -9.242 1.00 89.69 972 LEU A N 1
ATOM 7742 C CA . LEU A 1 972 ? 0.007 -18.292 -8.163 1.00 89.69 972 LEU A CA 1
ATOM 7743 C C . LEU A 1 972 ? -0.080 -19.723 -8.713 1.00 89.69 972 LEU A C 1
ATOM 7745 O O . LEU A 1 972 ? -0.537 -19.930 -9.835 1.00 89.69 972 LEU A O 1
ATOM 7749 N N . ASP A 1 973 ? 0.429 -20.696 -7.965 1.00 86.56 973 ASP A N 1
ATOM 7750 C CA . ASP A 1 973 ? 0.676 -22.066 -8.433 1.00 86.56 973 ASP A CA 1
ATOM 7751 C C . ASP A 1 973 ? -0.506 -23.021 -8.183 1.00 86.56 973 ASP A C 1
ATOM 7753 O O . ASP A 1 973 ? -0.475 -24.175 -8.626 1.00 86.56 973 ASP A O 1
ATOM 7757 N N . SER A 1 974 ? -1.535 -22.574 -7.458 1.00 90.88 974 SER A N 1
ATOM 7758 C CA . SER A 1 974 ? -2.728 -23.365 -7.141 1.00 90.88 974 SER A CA 1
ATOM 7759 C C . SER A 1 974 ? -3.988 -22.504 -6.969 1.00 90.88 974 SER A C 1
ATOM 7761 O O . SER A 1 974 ? -3.886 -21.324 -6.608 1.00 90.88 974 SER A O 1
ATOM 7763 N N . PRO A 1 975 ? -5.185 -23.090 -7.168 1.00 91.25 975 PRO A N 1
ATOM 7764 C CA . PRO A 1 975 ? -6.458 -22.434 -6.861 1.00 91.25 975 PRO A CA 1
ATOM 7765 C C . PRO A 1 975 ? -6.563 -21.972 -5.400 1.00 91.25 975 PRO A C 1
ATOM 7767 O O . PRO A 1 975 ? -7.122 -20.916 -5.112 1.00 91.25 975 PRO A O 1
ATOM 7770 N N . GLU A 1 976 ? -5.987 -22.723 -4.460 1.00 92.25 976 GLU A N 1
ATOM 7771 C CA . GLU A 1 976 ? -5.968 -22.387 -3.036 1.00 92.25 976 GLU A CA 1
ATOM 7772 C C . GLU A 1 976 ? -5.173 -21.104 -2.763 1.00 92.25 976 GLU A C 1
ATOM 7774 O O . GLU A 1 976 ? -5.608 -20.260 -1.973 1.00 92.25 976 GLU A O 1
ATOM 7779 N N . GLN A 1 977 ? -4.036 -20.919 -3.443 1.00 93.31 977 GLN A N 1
ATOM 7780 C CA . GLN A 1 977 ? -3.281 -19.667 -3.386 1.00 93.31 977 GLN A CA 1
ATOM 7781 C C . GLN A 1 977 ? -4.106 -18.497 -3.940 1.00 93.31 977 GLN A C 1
ATOM 7783 O O . GLN A 1 977 ? -4.193 -17.455 -3.290 1.00 93.31 977 GLN A O 1
ATOM 7788 N N . GLN A 1 978 ? -4.760 -18.669 -5.092 1.00 92.06 978 GLN A N 1
ATOM 7789 C CA . GLN A 1 978 ? -5.638 -17.643 -5.670 1.00 92.06 978 GLN A CA 1
ATOM 7790 C C . GLN A 1 978 ? -6.777 -17.266 -4.722 1.00 92.06 978 GLN A C 1
ATOM 7792 O O . GLN A 1 978 ? -7.012 -16.082 -4.489 1.00 92.06 978 GLN A O 1
ATOM 7797 N N . LYS A 1 979 ? -7.417 -18.250 -4.085 1.00 93.19 979 LYS A N 1
ATOM 7798 C CA . LYS A 1 979 ? -8.480 -18.020 -3.100 1.00 93.19 979 LYS A CA 1
ATOM 7799 C C . LYS A 1 979 ? -8.001 -17.190 -1.905 1.00 93.19 979 LYS A C 1
ATOM 7801 O O . LYS A 1 979 ? -8.688 -16.254 -1.503 1.00 93.19 979 LYS A O 1
ATOM 7806 N N . ILE A 1 980 ? -6.840 -17.515 -1.332 1.00 93.56 980 ILE A N 1
ATOM 7807 C CA . ILE A 1 980 ? -6.288 -16.793 -0.171 1.00 93.56 980 ILE A CA 1
ATOM 7808 C C . ILE A 1 980 ? -5.852 -15.380 -0.556 1.00 93.56 980 ILE A C 1
ATOM 7810 O O . ILE A 1 980 ? -6.148 -14.428 0.165 1.00 93.56 980 ILE A O 1
ATOM 7814 N N . HIS A 1 981 ? -5.180 -15.230 -1.698 1.00 94.31 981 HIS A N 1
ATOM 7815 C CA . HIS A 1 981 ? -4.754 -13.924 -2.196 1.00 94.31 981 HIS A CA 1
ATOM 7816 C C . HIS A 1 981 ? -5.956 -13.027 -2.513 1.00 94.31 981 HIS A C 1
ATOM 7818 O O . HIS A 1 981 ? -6.011 -11.908 -2.009 1.00 94.31 981 HIS A O 1
ATOM 7824 N N . SER A 1 982 ? -6.963 -13.541 -3.225 1.00 93.62 982 SER A N 1
ATOM 7825 C CA . SER A 1 982 ? -8.206 -12.819 -3.528 1.00 93.62 982 SER A CA 1
ATOM 7826 C C . SER A 1 982 ? -8.972 -12.431 -2.257 1.00 93.62 982 SER A C 1
ATOM 7828 O O . SER A 1 982 ? -9.386 -11.283 -2.114 1.00 93.62 982 SER A O 1
ATOM 7830 N N . ALA A 1 983 ? -9.080 -13.323 -1.264 1.00 94.00 983 ALA A N 1
ATOM 7831 C CA . ALA A 1 983 ? -9.694 -12.987 0.024 1.00 94.00 983 ALA A CA 1
ATOM 7832 C C . ALA A 1 983 ? -8.946 -11.853 0.753 1.00 94.00 983 ALA A C 1
ATOM 7834 O O . ALA A 1 983 ? -9.578 -10.946 1.303 1.00 94.00 983 ALA A O 1
ATOM 7835 N N . ALA A 1 984 ? -7.610 -11.867 0.718 1.00 95.50 984 ALA A N 1
ATOM 7836 C CA . ALA A 1 984 ? -6.790 -10.799 1.281 1.00 95.50 984 ALA A CA 1
ATOM 7837 C C . ALA A 1 984 ? -6.975 -9.470 0.524 1.00 95.50 984 ALA A C 1
ATOM 7839 O O . ALA A 1 984 ? -7.100 -8.424 1.161 1.00 95.50 984 ALA A O 1
ATOM 7840 N N . MET A 1 985 ? -7.054 -9.503 -0.812 1.00 95.81 985 MET A N 1
ATOM 7841 C CA . MET A 1 985 ? -7.332 -8.320 -1.638 1.00 95.81 985 MET A CA 1
ATOM 7842 C C . MET A 1 985 ? -8.737 -7.768 -1.397 1.00 95.81 985 MET A C 1
ATOM 7844 O O . MET A 1 985 ? -8.891 -6.563 -1.238 1.00 95.81 985 MET A O 1
ATOM 7848 N N . LYS A 1 986 ? -9.754 -8.623 -1.262 1.00 94.44 986 LYS A N 1
ATOM 7849 C CA . LYS A 1 986 ? -11.123 -8.209 -0.920 1.00 94.44 986 LYS A CA 1
ATOM 7850 C C . LYS A 1 986 ? -11.174 -7.486 0.426 1.00 94.44 986 LYS A C 1
ATOM 7852 O O . LYS A 1 986 ? -11.863 -6.477 0.574 1.00 94.44 986 LYS A O 1
ATOM 7857 N N . ARG A 1 987 ? -10.421 -7.979 1.414 1.00 94.81 987 ARG A N 1
ATOM 7858 C CA . ARG A 1 987 ? -10.299 -7.326 2.723 1.00 94.81 987 ARG A CA 1
ATOM 7859 C C . ARG A 1 987 ? -9.545 -6.000 2.629 1.00 94.81 987 ARG A C 1
ATOM 7861 O O . ARG A 1 987 ? -9.961 -5.033 3.255 1.00 94.81 987 ARG A O 1
ATOM 7868 N N . GLU A 1 988 ? -8.484 -5.926 1.828 1.00 95.69 988 GLU A N 1
ATOM 7869 C CA . GLU A 1 988 ? -7.767 -4.673 1.561 1.00 95.69 988 GLU A CA 1
ATOM 7870 C C . GLU A 1 988 ? -8.648 -3.648 0.825 1.00 95.69 988 GLU A C 1
ATOM 7872 O O . GLU A 1 988 ? -8.619 -2.468 1.167 1.00 95.69 988 GLU A O 1
ATOM 7877 N N . PHE A 1 989 ? -9.489 -4.085 -0.116 1.00 95.69 989 PHE A N 1
ATOM 7878 C CA . PHE A 1 989 ? -10.475 -3.238 -0.788 1.00 95.69 989 PHE A CA 1
ATOM 7879 C C . PHE A 1 989 ? -11.456 -2.655 0.234 1.00 95.69 989 PHE A C 1
ATOM 7881 O O . PHE A 1 989 ? -11.612 -1.439 0.325 1.00 95.69 989 PHE A O 1
ATOM 7888 N N . TYR A 1 990 ? -12.035 -3.504 1.090 1.00 94.56 990 TYR A N 1
ATOM 7889 C CA . TYR A 1 990 ? -12.903 -3.059 2.182 1.00 94.56 990 TYR A CA 1
ATOM 7890 C C . TYR A 1 990 ? -12.169 -2.140 3.171 1.00 94.56 990 TYR A C 1
ATOM 7892 O O . TYR A 1 990 ? -12.738 -1.171 3.671 1.00 94.56 990 TYR A O 1
ATOM 7900 N N . ARG A 1 991 ? -10.875 -2.368 3.431 1.00 95.56 991 ARG A N 1
ATOM 7901 C CA . ARG A 1 991 ? -10.065 -1.449 4.235 1.00 95.56 991 ARG A CA 1
ATOM 7902 C C . ARG A 1 991 ? -10.045 -0.064 3.608 1.00 95.56 991 ARG A C 1
ATOM 7904 O O . ARG A 1 991 ? -10.248 0.899 4.334 1.00 95.56 991 ARG A O 1
ATOM 7911 N N . ILE A 1 992 ? -9.800 0.059 2.313 1.00 95.31 992 ILE A N 1
ATOM 7912 C CA . ILE A 1 992 ? -9.644 1.362 1.659 1.00 95.31 992 ILE A CA 1
ATOM 7913 C C . ILE A 1 992 ? -10.997 2.070 1.508 1.00 95.31 992 ILE A C 1
ATOM 7915 O O . ILE A 1 992 ? -11.111 3.226 1.902 1.00 95.31 992 ILE A O 1
ATOM 7919 N N . PHE A 1 993 ? -12.020 1.366 1.021 1.00 94.00 993 PHE A N 1
ATOM 7920 C CA . PHE A 1 993 ? -13.295 1.970 0.612 1.00 94.00 993 PHE A CA 1
ATOM 7921 C C . PHE A 1 993 ? -14.429 1.816 1.635 1.00 94.00 993 PHE A C 1
ATOM 7923 O O . PHE A 1 993 ? -15.513 2.365 1.447 1.00 94.00 993 PHE A O 1
ATOM 7930 N N . GLY A 1 994 ? -14.211 1.080 2.726 1.00 91.31 994 GLY A N 1
ATOM 7931 C CA . GLY A 1 994 ? -15.241 0.833 3.731 1.00 91.31 994 GLY A CA 1
ATOM 7932 C C . GLY A 1 994 ? -16.463 0.153 3.121 1.00 91.31 994 GLY A C 1
ATOM 7933 O O . GLY A 1 994 ? -16.343 -0.827 2.389 1.00 91.31 994 GLY A O 1
ATOM 7934 N N . SER A 1 995 ? -17.641 0.689 3.424 1.00 85.12 995 SER A N 1
ATOM 7935 C CA . SER A 1 995 ? -18.921 0.181 2.907 1.00 85.12 995 SER A CA 1
ATOM 7936 C C . SER A 1 995 ? -19.352 0.780 1.561 1.00 85.12 995 SER A C 1
ATOM 7938 O O . SER A 1 995 ? -20.478 0.540 1.130 1.00 85.12 995 SER A O 1
ATOM 7940 N N . SER A 1 996 ? -18.472 1.532 0.891 1.00 89.25 996 SER A N 1
ATOM 7941 C CA . SER A 1 996 ? -18.769 2.146 -0.408 1.00 89.25 996 SER A CA 1
ATOM 7942 C C . SER A 1 996 ? -19.101 1.092 -1.469 1.00 89.25 996 SER A C 1
ATOM 7944 O O . SER A 1 996 ? -18.502 0.015 -1.514 1.00 89.25 996 SER A O 1
ATOM 7946 N N . VAL A 1 997 ? -20.037 1.436 -2.352 1.00 88.62 997 VAL A N 1
ATOM 7947 C CA . VAL A 1 997 ? -20.460 0.620 -3.497 1.00 88.62 997 VAL A CA 1
ATOM 7948 C C . VAL A 1 997 ? -20.310 1.461 -4.756 1.00 88.62 997 VAL A C 1
ATOM 7950 O O . VAL A 1 997 ? -20.595 2.657 -4.729 1.00 88.62 997 VAL A O 1
ATOM 7953 N N . PHE A 1 998 ? -19.883 0.819 -5.838 1.00 91.12 998 PHE A N 1
ATOM 7954 C CA . PHE A 1 998 ? -19.623 1.427 -7.139 1.00 91.12 998 PHE A CA 1
ATOM 7955 C C . PHE A 1 998 ? -20.390 0.655 -8.213 1.00 91.12 998 PHE A C 1
ATOM 7957 O O . PHE A 1 998 ? -20.569 -0.558 -8.066 1.00 91.12 998 PHE A O 1
ATOM 7964 N N . GLN A 1 999 ? -20.820 1.335 -9.279 1.00 91.38 999 GLN A N 1
ATOM 7965 C CA . GLN A 1 999 ? -21.417 0.666 -10.445 1.00 91.38 999 GLN A CA 1
ATOM 7966 C C . GLN A 1 999 ? -20.333 0.002 -11.309 1.00 91.38 999 GLN A C 1
ATOM 7968 O O . GLN A 1 999 ? -20.500 -1.141 -11.743 1.00 91.38 999 GLN A O 1
ATOM 7973 N N . SER A 1 1000 ? -19.183 0.673 -11.454 1.00 94.12 1000 SER A N 1
ATOM 7974 C CA . SER A 1 1000 ? -18.021 0.182 -12.195 1.00 94.12 1000 SER A CA 1
ATOM 7975 C C . SER A 1 1000 ? -16.689 0.415 -11.462 1.00 94.12 1000 SER A C 1
ATOM 7977 O O . SER A 1 1000 ? -16.496 1.433 -10.791 1.00 94.12 1000 SER A O 1
ATOM 7979 N N . LEU A 1 1001 ? -15.755 -0.530 -11.592 1.00 96.69 1001 LEU A N 1
ATOM 7980 C CA . LEU A 1 1001 ? -14.349 -0.417 -11.192 1.00 96.69 1001 LEU A CA 1
ATOM 7981 C C . LEU A 1 1001 ? -13.486 -0.396 -12.450 1.00 96.69 1001 LEU A C 1
ATOM 7983 O O . LEU A 1 1001 ? -13.530 -1.331 -13.250 1.00 96.69 1001 LEU A O 1
ATOM 7987 N N . VAL A 1 1002 ? -12.661 0.632 -12.594 1.00 96.75 1002 VAL A N 1
ATOM 7988 C CA . VAL A 1 1002 ? -11.843 0.858 -13.781 1.00 96.75 1002 VAL A CA 1
ATOM 7989 C C . VAL A 1 1002 ? -10.373 0.883 -13.386 1.00 96.75 1002 VAL A C 1
ATOM 7991 O O . VAL A 1 1002 ? -9.900 1.817 -12.736 1.00 96.75 1002 VAL A O 1
ATOM 7994 N N . GLU A 1 1003 ? -9.631 -0.142 -13.800 1.00 97.25 1003 GLU A N 1
ATOM 7995 C CA . GLU A 1 1003 ? -8.175 -0.053 -13.846 1.00 97.25 1003 GLU A CA 1
ATOM 7996 C C . GLU A 1 1003 ? -7.793 0.680 -15.137 1.00 97.25 1003 GLU A C 1
ATOM 7998 O O . GLU A 1 1003 ? -7.734 0.073 -16.211 1.00 97.25 1003 GLU A O 1
ATOM 8003 N N . PHE A 1 1004 ? -7.597 1.997 -15.050 1.00 97.06 1004 PHE A N 1
ATOM 8004 C CA . PHE A 1 1004 ? -7.322 2.809 -16.224 1.00 97.06 1004 PHE A CA 1
ATOM 8005 C C . PHE A 1 1004 ? -5.885 2.660 -16.720 1.00 97.06 1004 PHE A C 1
ATOM 8007 O O . PHE A 1 1004 ? -5.657 2.820 -17.909 1.00 97.06 1004 PHE A O 1
ATOM 8014 N N . ASP A 1 1005 ? -4.910 2.340 -15.870 1.00 94.50 1005 ASP A N 1
ATOM 8015 C CA . ASP A 1 1005 ? -3.517 2.236 -16.317 1.00 94.50 1005 ASP A CA 1
ATOM 8016 C C . ASP A 1 1005 ? -3.258 0.912 -17.044 1.00 94.50 1005 ASP A C 1
ATOM 8018 O O . ASP A 1 1005 ? -2.679 0.895 -18.128 1.00 94.50 1005 ASP A O 1
ATOM 8022 N N . GLY A 1 1006 ? -3.647 -0.206 -16.429 1.00 94.31 1006 GLY A N 1
ATOM 8023 C CA . GLY A 1 1006 ? -3.504 -1.553 -16.985 1.00 94.31 1006 GLY A CA 1
ATOM 8024 C C . GLY A 1 1006 ? -2.135 -2.210 -16.762 1.00 94.31 1006 GLY A C 1
ATOM 8025 O O . GLY A 1 1006 ? -1.845 -3.241 -17.370 1.00 94.31 1006 GLY A O 1
ATOM 8026 N N . TYR A 1 1007 ? -1.285 -1.650 -15.888 1.00 94.25 1007 TYR A N 1
ATOM 8027 C CA . TYR A 1 1007 ? 0.102 -2.113 -15.684 1.00 94.25 1007 TYR A CA 1
ATOM 8028 C C . TYR A 1 1007 ? 0.421 -2.624 -14.271 1.00 94.25 1007 TYR A C 1
ATOM 8030 O O . TYR A 1 1007 ? 1.470 -3.246 -14.082 1.00 94.25 1007 TYR A O 1
ATOM 8038 N N . SER A 1 1008 ? -0.421 -2.371 -13.262 1.00 93.62 1008 SER A N 1
ATOM 8039 C CA . SER A 1 1008 ? -0.083 -2.660 -11.858 1.00 93.62 1008 SER A CA 1
ATOM 8040 C C . SER A 1 1008 ? -0.683 -3.978 -11.354 1.00 93.62 1008 SER A C 1
ATOM 8042 O O . SER A 1 1008 ? -1.887 -4.034 -11.111 1.00 93.62 1008 SER A O 1
ATOM 8044 N N . PRO A 1 1009 ? 0.130 -5.012 -11.037 1.00 94.56 1009 PRO A N 1
ATOM 8045 C CA . PRO A 1 1009 ? -0.384 -6.266 -10.480 1.00 94.56 1009 PRO A CA 1
ATOM 8046 C C . PRO A 1 1009 ? -1.166 -6.087 -9.176 1.00 94.56 1009 PRO A C 1
ATOM 8048 O O . PRO A 1 1009 ? -2.111 -6.829 -8.920 1.00 94.56 1009 PRO A O 1
ATOM 8051 N N . PHE A 1 1010 ? -0.773 -5.120 -8.339 1.00 94.31 1010 PHE A N 1
ATOM 8052 C CA . PHE A 1 1010 ? -1.479 -4.838 -7.091 1.00 94.31 1010 PHE A CA 1
ATOM 8053 C C . PHE A 1 1010 ? -2.873 -4.267 -7.359 1.00 94.31 1010 PHE A C 1
ATOM 8055 O O . PHE A 1 1010 ? -3.841 -4.776 -6.802 1.00 94.31 1010 PHE A O 1
ATOM 8062 N N . TRP A 1 1011 ? -2.981 -3.244 -8.211 1.00 95.12 1011 TRP A N 1
ATOM 8063 C CA . TRP A 1 1011 ? -4.260 -2.584 -8.483 1.00 95.12 1011 TRP A CA 1
ATOM 8064 C C . TRP A 1 1011 ? -5.198 -3.480 -9.282 1.00 95.12 1011 TRP A C 1
ATOM 8066 O O . TRP A 1 1011 ? -6.365 -3.594 -8.920 1.00 95.12 1011 TRP A O 1
ATOM 8076 N N . THR A 1 1012 ? -4.673 -4.222 -10.261 1.00 96.12 1012 THR A N 1
ATOM 8077 C CA . THR A 1 1012 ? -5.439 -5.257 -10.962 1.00 96.12 1012 THR A CA 1
ATOM 8078 C C . THR A 1 1012 ? -5.994 -6.291 -9.979 1.00 96.12 1012 THR A C 1
ATOM 8080 O O . THR A 1 1012 ? -7.183 -6.586 -10.023 1.00 96.12 1012 THR A O 1
ATOM 8083 N N . ALA A 1 1013 ? -5.185 -6.801 -9.041 1.00 95.38 1013 ALA A N 1
ATOM 8084 C CA . ALA A 1 1013 ? -5.656 -7.777 -8.055 1.00 95.38 1013 ALA A CA 1
ATOM 8085 C C . ALA A 1 1013 ? -6.665 -7.193 -7.052 1.00 95.38 1013 ALA A C 1
ATOM 8087 O O . ALA A 1 1013 ? -7.611 -7.874 -6.657 1.00 95.38 1013 ALA A O 1
ATOM 8088 N N . LEU A 1 1014 ? -6.465 -5.941 -6.630 1.00 95.38 1014 LEU A N 1
ATOM 8089 C CA . LEU A 1 1014 ? -7.354 -5.250 -5.703 1.00 95.38 1014 LEU A CA 1
ATOM 8090 C C . LEU A 1 1014 ? -8.740 -5.024 -6.319 1.00 95.38 1014 LEU A C 1
ATOM 8092 O O . LEU A 1 1014 ? -9.741 -5.312 -5.666 1.00 95.38 1014 LEU A O 1
ATOM 8096 N N . LEU A 1 1015 ? -8.796 -4.529 -7.560 1.00 95.56 1015 LEU A N 1
ATOM 8097 C CA . LEU A 1 1015 ? -10.053 -4.262 -8.264 1.00 95.56 1015 LEU A CA 1
ATOM 8098 C C . LEU A 1 1015 ? -10.740 -5.556 -8.722 1.00 95.56 1015 LEU A C 1
ATOM 8100 O O . LEU A 1 1015 ? -11.956 -5.655 -8.596 1.00 95.56 1015 LEU A O 1
ATOM 8104 N N . ALA A 1 1016 ? -9.982 -6.582 -9.128 1.00 93.69 1016 ALA A N 1
ATOM 8105 C CA . ALA A 1 1016 ? -10.521 -7.917 -9.415 1.00 93.69 1016 ALA A CA 1
ATOM 8106 C C . ALA A 1 1016 ? -11.252 -8.528 -8.206 1.00 93.69 1016 ALA A C 1
ATOM 8108 O O . ALA A 1 1016 ? -12.302 -9.150 -8.344 1.00 93.69 1016 ALA A O 1
ATOM 8109 N N . ALA A 1 1017 ? -10.714 -8.333 -6.997 1.00 90.62 1017 ALA A N 1
ATOM 8110 C CA . ALA A 1 1017 ? -11.327 -8.820 -5.762 1.00 90.62 1017 ALA A CA 1
ATOM 8111 C C . ALA A 1 1017 ? -12.407 -7.878 -5.185 1.00 90.62 1017 ALA A C 1
ATOM 8113 O O . ALA A 1 1017 ? -13.095 -8.242 -4.223 1.00 90.62 1017 ALA A O 1
ATOM 8114 N N . GLY A 1 1018 ? -12.517 -6.660 -5.724 1.00 84.69 1018 GLY A N 1
ATOM 8115 C CA . GLY A 1 1018 ? -13.369 -5.580 -5.234 1.00 84.69 1018 GLY A CA 1
ATOM 8116 C C . GLY A 1 1018 ? -14.778 -5.580 -5.831 1.00 84.69 1018 GLY A C 1
ATOM 8117 O O . GLY A 1 1018 ? -15.009 -6.078 -6.932 1.00 84.69 1018 GLY A O 1
ATOM 8118 N N . GLY A 1 1019 ? -15.723 -4.984 -5.094 1.00 70.19 1019 GLY A N 1
ATOM 8119 C CA . GLY A 1 1019 ? -17.106 -4.762 -5.540 1.00 70.19 1019 GLY A CA 1
ATOM 8120 C C . GLY A 1 1019 ? -17.980 -6.024 -5.559 1.00 70.19 1019 GLY A C 1
ATOM 8121 O O . GLY A 1 1019 ? -17.585 -7.079 -6.057 1.00 70.19 1019 GLY A O 1
ATOM 8122 N N . ARG A 1 1020 ? -19.187 -5.935 -4.991 1.00 64.56 1020 ARG A N 1
ATOM 8123 C CA . ARG A 1 1020 ? -20.242 -6.942 -5.178 1.00 64.56 1020 ARG A CA 1
ATOM 8124 C C . ARG A 1 1020 ? -21.131 -6.435 -6.304 1.00 64.56 1020 ARG A C 1
ATOM 8126 O O . ARG A 1 1020 ? -21.586 -5.305 -6.204 1.00 64.56 1020 ARG A O 1
ATOM 8133 N N . GLU A 1 1021 ? -21.374 -7.265 -7.320 1.00 72.75 1021 GLU A N 1
ATOM 8134 C CA . GLU A 1 1021 ? -22.261 -6.909 -8.445 1.00 72.75 1021 GLU A CA 1
ATOM 8135 C C . GLU A 1 1021 ? -21.805 -5.628 -9.186 1.00 72.75 1021 GLU A C 1
ATOM 8137 O O . GLU A 1 1021 ? -22.611 -4.913 -9.768 1.00 72.75 1021 GLU A O 1
ATOM 8142 N N . THR A 1 1022 ? -20.496 -5.347 -9.166 1.00 89.31 1022 THR A N 1
ATOM 8143 C CA . THR A 1 1022 ? -19.863 -4.195 -9.823 1.00 89.31 1022 THR A CA 1
ATOM 8144 C C . THR A 1 1022 ? -19.191 -4.649 -11.113 1.00 89.31 1022 THR A C 1
ATOM 8146 O O . THR A 1 1022 ? -18.459 -5.640 -11.080 1.00 89.31 1022 THR A O 1
ATOM 8149 N N . LYS A 1 1023 ? -19.386 -3.911 -12.213 1.00 92.81 1023 LYS A N 1
ATOM 8150 C CA . LYS A 1 1023 ? -18.669 -4.157 -13.473 1.00 92.81 1023 LYS A CA 1
ATOM 8151 C C . LYS A 1 1023 ? -17.185 -3.836 -13.305 1.00 92.81 1023 LYS A C 1
ATOM 8153 O O . LYS A 1 1023 ? -16.831 -2.833 -12.694 1.00 92.81 1023 LYS A O 1
ATOM 8158 N N . ARG A 1 1024 ? -16.299 -4.665 -13.840 1.00 95.31 1024 ARG A N 1
ATOM 8159 C CA . ARG A 1 1024 ? -14.846 -4.514 -13.727 1.00 95.31 1024 ARG A CA 1
ATOM 8160 C C . ARG A 1 1024 ? -14.240 -4.394 -15.105 1.00 95.31 1024 ARG A C 1
ATOM 8162 O O . ARG A 1 1024 ? -14.329 -5.309 -15.922 1.00 95.31 1024 ARG A O 1
ATOM 8169 N N . THR A 1 1025 ? -13.557 -3.282 -15.316 1.00 96.62 1025 THR A N 1
ATOM 8170 C CA . THR A 1 1025 ? -12.934 -2.951 -16.588 1.00 96.62 1025 THR A CA 1
ATOM 8171 C C . THR A 1 1025 ? -11.455 -2.665 -16.397 1.00 96.62 1025 THR A C 1
ATOM 8173 O O . THR A 1 1025 ? -11.050 -2.037 -15.419 1.00 96.62 1025 THR A O 1
ATOM 8176 N N . ILE A 1 1026 ? -10.642 -3.104 -17.351 1.00 97.19 1026 ILE A N 1
ATOM 8177 C CA . ILE A 1 1026 ? -9.234 -2.719 -17.458 1.00 97.19 1026 ILE A CA 1
ATOM 8178 C C . ILE A 1 1026 ? -8.964 -2.137 -18.842 1.00 97.19 1026 ILE A C 1
ATOM 8180 O O . ILE A 1 1026 ? -9.404 -2.691 -19.852 1.00 97.19 1026 ILE A O 1
ATOM 8184 N N . TYR A 1 1027 ? -8.250 -1.015 -18.878 1.00 97.31 1027 TYR A N 1
ATOM 8185 C CA . TYR A 1 1027 ? -7.846 -0.358 -20.116 1.00 97.31 1027 TYR A CA 1
ATOM 8186 C C . TYR A 1 1027 ? -6.515 -0.912 -20.628 1.00 97.31 1027 TYR A C 1
ATOM 8188 O O . TYR A 1 1027 ? -5.579 -1.142 -19.861 1.00 97.31 1027 TYR A O 1
ATOM 8196 N N . LEU A 1 1028 ? -6.432 -1.114 -21.943 1.00 96.00 1028 LEU A N 1
ATOM 8197 C CA . LEU A 1 1028 ? -5.250 -1.595 -22.653 1.00 96.00 1028 LEU A CA 1
ATOM 8198 C C . LEU A 1 1028 ? -4.754 -0.493 -23.603 1.00 96.00 1028 LEU A C 1
ATOM 8200 O O . LEU A 1 1028 ? -5.278 -0.302 -24.702 1.00 96.00 1028 LEU A O 1
ATOM 8204 N N . HIS A 1 1029 ? -3.738 0.254 -23.168 1.00 92.06 1029 HIS A N 1
ATOM 8205 C CA . HIS A 1 1029 ? -3.240 1.445 -23.878 1.00 92.06 1029 HIS A CA 1
ATOM 8206 C C . HIS A 1 1029 ? -2.277 1.151 -25.032 1.00 92.06 1029 HIS A C 1
ATOM 8208 O O . HIS A 1 1029 ? -1.886 2.070 -25.750 1.00 92.06 1029 HIS A O 1
ATOM 8214 N N . ASN A 1 1030 ? -1.839 -0.098 -25.197 1.00 89.06 1030 ASN A N 1
ATOM 8215 C CA . ASN A 1 1030 ? -0.842 -0.487 -26.197 1.00 89.06 1030 ASN A CA 1
ATOM 8216 C C . ASN A 1 1030 ? -0.982 -1.974 -26.581 1.00 89.06 1030 ASN A C 1
ATOM 8218 O O . ASN A 1 1030 ? -1.862 -2.670 -26.067 1.00 89.06 1030 ASN A O 1
ATOM 8222 N N . ASP A 1 1031 ? -0.103 -2.473 -27.457 1.00 89.12 1031 ASP A N 1
ATOM 8223 C CA . ASP A 1 1031 ? 0.099 -3.915 -27.649 1.00 89.12 1031 ASP A CA 1
ATOM 8224 C C . ASP A 1 1031 ? 0.708 -4.490 -26.369 1.00 89.12 1031 ASP A C 1
ATOM 8226 O O . ASP A 1 1031 ? 1.915 -4.405 -26.103 1.00 89.12 1031 ASP A O 1
ATOM 8230 N N . MET A 1 1032 ? -0.160 -5.077 -25.553 1.00 91.75 1032 MET A N 1
ATOM 8231 C CA . MET A 1 1032 ? 0.203 -5.514 -24.215 1.00 91.75 1032 MET A CA 1
ATOM 8232 C C . MET A 1 1032 ? 1.168 -6.703 -24.255 1.00 91.75 1032 MET A C 1
ATOM 8234 O O . MET A 1 1032 ? 2.048 -6.813 -23.396 1.00 91.75 1032 MET A O 1
ATOM 8238 N N . LEU A 1 1033 ? 1.071 -7.580 -25.264 1.00 89.62 1033 LEU A N 1
ATOM 8239 C CA . LEU A 1 1033 ? 1.983 -8.719 -25.379 1.00 89.62 1033 LEU A CA 1
ATOM 8240 C C . LEU A 1 1033 ? 3.405 -8.247 -25.698 1.00 89.62 1033 LEU A C 1
ATOM 8242 O O . LEU A 1 1033 ? 4.373 -8.796 -25.159 1.00 89.62 1033 LEU A O 1
ATOM 8246 N N . ASN A 1 1034 ? 3.538 -7.243 -26.565 1.00 84.88 1034 ASN A N 1
ATOM 8247 C CA . ASN A 1 1034 ? 4.831 -6.652 -26.877 1.00 84.88 1034 ASN A CA 1
ATOM 8248 C C . ASN A 1 1034 ? 5.412 -5.900 -25.670 1.00 84.88 1034 ASN A C 1
ATOM 8250 O O . ASN A 1 1034 ? 6.574 -6.108 -25.319 1.00 84.88 1034 ASN A O 1
ATOM 8254 N N . GLU A 1 1035 ? 4.594 -5.116 -24.962 1.00 88.06 1035 GLU A N 1
ATOM 8255 C CA . GLU A 1 1035 ? 4.995 -4.437 -23.722 1.00 88.06 1035 GLU A CA 1
ATOM 8256 C C . GLU A 1 1035 ? 5.516 -5.426 -22.664 1.00 88.06 1035 GLU A C 1
ATOM 8258 O O . GLU A 1 1035 ? 6.553 -5.180 -22.040 1.00 88.06 1035 GLU A O 1
ATOM 8263 N N . TRP A 1 1036 ? 4.877 -6.592 -22.516 1.00 88.56 1036 TRP A N 1
ATOM 8264 C CA . TRP A 1 1036 ? 5.338 -7.655 -21.617 1.00 88.56 1036 TRP A CA 1
ATOM 8265 C C . TRP A 1 1036 ? 6.708 -8.217 -22.013 1.00 88.56 1036 TRP A C 1
ATOM 8267 O O . TRP A 1 1036 ? 7.612 -8.297 -21.180 1.00 88.56 1036 TRP A O 1
ATOM 8277 N N . LYS A 1 1037 ? 6.893 -8.573 -23.289 1.00 82.25 1037 LYS A N 1
ATOM 8278 C CA . LYS A 1 1037 ? 8.155 -9.150 -23.793 1.00 82.25 1037 LYS A CA 1
ATOM 8279 C C . LYS A 1 1037 ? 9.315 -8.155 -23.745 1.00 82.25 1037 LYS A C 1
ATOM 8281 O O . LYS A 1 1037 ? 10.477 -8.540 -23.552 1.00 82.25 1037 LYS A O 1
ATOM 8286 N N . MET A 1 1038 ? 9.011 -6.879 -23.967 1.00 77.44 1038 MET A N 1
ATOM 8287 C CA . MET A 1 1038 ? 10.019 -5.848 -24.166 1.00 77.44 1038 MET A CA 1
ATOM 8288 C C . MET A 1 1038 ? 10.372 -5.103 -22.886 1.00 77.44 1038 MET A C 1
ATOM 8290 O O . MET A 1 1038 ? 11.559 -4.869 -22.672 1.00 77.44 1038 MET A O 1
ATOM 8294 N N . LYS A 1 1039 ? 9.393 -4.751 -22.043 1.00 80.31 1039 LYS A N 1
ATOM 8295 C CA . LYS A 1 1039 ? 9.576 -3.764 -20.965 1.00 80.31 1039 LYS A CA 1
ATOM 8296 C C . LYS A 1 1039 ? 9.107 -4.240 -19.591 1.00 80.31 1039 LYS A C 1
ATOM 8298 O O . LYS A 1 1039 ? 9.836 -4.063 -18.613 1.00 80.31 1039 LYS A O 1
ATOM 8303 N N . PHE A 1 1040 ? 7.916 -4.832 -19.504 1.00 86.25 1040 PHE A N 1
ATOM 8304 C CA . PHE A 1 1040 ? 7.192 -5.019 -18.244 1.00 86.25 1040 PHE A CA 1
ATOM 8305 C C . PHE A 1 1040 ? 6.865 -6.490 -17.973 1.00 86.25 1040 PHE A C 1
ATOM 8307 O O . PHE A 1 1040 ? 5.738 -6.943 -18.166 1.00 86.25 1040 PHE A O 1
ATOM 8314 N N . ALA A 1 1041 ? 7.839 -7.246 -17.457 1.00 86.25 1041 ALA A N 1
ATOM 8315 C CA . ALA A 1 1041 ? 7.651 -8.662 -17.108 1.00 86.25 1041 ALA A CA 1
ATOM 8316 C C . ALA A 1 1041 ? 6.495 -8.894 -16.112 1.00 86.25 1041 ALA A C 1
ATOM 8318 O O . ALA A 1 1041 ? 5.826 -9.926 -16.155 1.00 86.25 1041 ALA A O 1
ATOM 8319 N N . ASN A 1 1042 ? 6.204 -7.899 -15.268 1.00 88.62 1042 ASN A N 1
ATOM 8320 C CA . ASN A 1 1042 ? 5.097 -7.921 -14.318 1.00 88.62 1042 ASN A CA 1
ATOM 8321 C C . ASN A 1 1042 ? 3.709 -7.982 -14.971 1.00 88.62 1042 ASN A C 1
ATOM 8323 O O . ASN A 1 1042 ? 2.765 -8.380 -14.291 1.00 88.62 1042 ASN A O 1
ATOM 8327 N N . LEU A 1 1043 ? 3.572 -7.641 -16.257 1.00 93.50 1043 LEU A N 1
ATOM 8328 C CA . LEU A 1 1043 ? 2.311 -7.793 -16.983 1.00 93.50 1043 LEU A CA 1
ATOM 8329 C C . LEU A 1 1043 ? 1.841 -9.252 -17.049 1.00 93.50 1043 LEU A C 1
ATOM 8331 O O . LEU A 1 1043 ? 0.642 -9.487 -17.123 1.00 93.50 1043 LEU A O 1
ATOM 8335 N N . GLU A 1 1044 ? 2.736 -10.236 -16.896 1.00 92.38 1044 GLU A N 1
ATOM 8336 C CA . GLU A 1 1044 ? 2.328 -11.638 -16.741 1.00 92.38 1044 GLU A CA 1
ATOM 8337 C C . GLU A 1 1044 ? 1.336 -11.823 -15.578 1.00 92.38 1044 GLU A C 1
ATOM 8339 O O . GLU A 1 1044 ? 0.369 -12.574 -15.703 1.00 92.38 1044 GLU A O 1
ATOM 8344 N N . ALA A 1 1045 ? 1.538 -11.119 -14.461 1.00 93.06 1045 ALA A N 1
ATOM 8345 C CA . ALA A 1 1045 ? 0.630 -11.175 -13.318 1.00 93.06 1045 ALA A CA 1
ATOM 8346 C C . ALA A 1 1045 ? -0.724 -10.524 -13.631 1.00 93.06 1045 ALA A C 1
ATOM 8348 O O . ALA A 1 1045 ? -1.757 -11.017 -13.188 1.00 93.06 1045 ALA A O 1
ATOM 8349 N N . VAL A 1 1046 ? -0.708 -9.435 -14.403 1.00 95.88 1046 VAL A N 1
ATOM 8350 C CA . VAL A 1 1046 ? -1.901 -8.694 -14.829 1.00 95.88 1046 VAL A CA 1
ATOM 8351 C C . VAL A 1 1046 ? -2.742 -9.544 -15.787 1.00 95.88 1046 VAL A C 1
ATOM 8353 O O . VAL A 1 1046 ? -3.929 -9.734 -15.547 1.00 95.88 1046 VAL A O 1
ATOM 8356 N N . PHE A 1 1047 ? -2.126 -10.156 -16.802 1.00 95.81 1047 PHE A N 1
ATOM 8357 C CA . PHE A 1 1047 ? -2.823 -10.998 -17.784 1.00 95.81 1047 PHE A CA 1
ATOM 8358 C C . PHE A 1 1047 ? -3.490 -12.215 -17.149 1.00 95.81 1047 PHE A C 1
ATOM 8360 O O . PHE A 1 1047 ? -4.580 -12.612 -17.546 1.00 95.81 1047 PHE A O 1
ATOM 8367 N N . ARG A 1 1048 ? -2.867 -12.795 -16.118 1.00 92.75 1048 ARG A N 1
ATOM 8368 C CA . ARG A 1 1048 ? -3.450 -13.913 -15.362 1.00 92.75 1048 ARG A CA 1
ATOM 8369 C C . ARG A 1 1048 ? -4.681 -13.524 -14.547 1.00 92.75 1048 ARG A C 1
ATOM 8371 O O . ARG A 1 1048 ? -5.424 -14.415 -14.155 1.00 92.75 1048 ARG A O 1
ATOM 8378 N N . LEU A 1 1049 ? -4.880 -12.232 -14.292 1.00 93.81 1049 LEU A N 1
ATOM 8379 C CA . LEU A 1 1049 ? -6.046 -11.696 -13.594 1.00 93.81 1049 LEU A CA 1
ATOM 8380 C C . LEU A 1 1049 ? -7.135 -11.193 -14.550 1.00 93.81 1049 LEU A C 1
ATOM 8382 O O . LEU A 1 1049 ? -8.238 -10.942 -14.085 1.00 93.81 1049 LEU A O 1
ATOM 8386 N N . TYR A 1 1050 ? -6.879 -11.084 -15.859 1.00 96.12 1050 TYR A N 1
ATOM 8387 C CA . TYR A 1 1050 ? -7.893 -10.680 -16.847 1.00 96.12 1050 TYR A CA 1
ATOM 8388 C C . TYR A 1 1050 ? -9.191 -11.502 -16.802 1.00 96.12 1050 TYR A C 1
ATOM 8390 O O . TYR A 1 1050 ? -10.243 -10.889 -16.947 1.00 96.12 1050 TYR A O 1
ATOM 8398 N N . PRO A 1 1051 ? -9.180 -12.827 -16.539 1.00 94.19 1051 PRO A N 1
ATOM 8399 C CA . PRO A 1 1051 ? -10.424 -13.591 -16.404 1.00 94.19 1051 PRO A CA 1
ATOM 8400 C C . PRO A 1 1051 ? -11.333 -13.162 -15.238 1.00 94.19 1051 PRO A C 1
ATOM 8402 O O . PRO A 1 1051 ? -12.474 -13.602 -15.178 1.00 94.19 1051 PRO A O 1
ATOM 8405 N N . GLU A 1 1052 ? -10.843 -12.344 -14.301 1.00 92.56 1052 GLU A N 1
ATOM 8406 C CA . GLU A 1 1052 ? -11.625 -11.811 -13.174 1.00 92.56 1052 GLU A CA 1
ATOM 8407 C C . GLU A 1 1052 ? -12.336 -10.480 -13.512 1.00 92.56 1052 GLU A C 1
ATOM 8409 O O . GLU A 1 1052 ? -13.023 -9.909 -12.656 1.00 92.56 1052 GLU A O 1
ATOM 8414 N N . PHE A 1 1053 ? -12.141 -9.966 -14.733 1.00 95.25 1053 PHE A N 1
ATOM 8415 C CA . PHE A 1 1053 ? -12.738 -8.733 -15.253 1.00 95.25 1053 PHE A CA 1
ATOM 8416 C C . PHE A 1 1053 ? -13.851 -9.040 -16.256 1.00 95.25 1053 PHE A C 1
ATOM 8418 O O . PHE A 1 1053 ? -13.807 -10.048 -16.957 1.00 95.25 1053 PHE A O 1
ATOM 8425 N N . ASP A 1 1054 ? -14.820 -8.132 -16.358 1.00 95.25 1054 ASP A N 1
ATOM 8426 C CA . ASP A 1 1054 ? -15.946 -8.251 -17.287 1.00 95.25 1054 ASP A CA 1
ATOM 8427 C C . ASP A 1 1054 ? -15.584 -7.747 -18.690 1.00 95.25 1054 ASP A C 1
ATOM 8429 O O . ASP A 1 1054 ? -16.115 -8.242 -19.685 1.00 95.25 1054 ASP A O 1
ATOM 8433 N N . ARG A 1 1055 ? -14.688 -6.751 -18.781 1.00 96.19 1055 ARG A N 1
ATOM 8434 C CA . ARG A 1 1055 ? -14.223 -6.162 -20.046 1.00 96.19 1055 ARG A CA 1
ATOM 8435 C C . ARG A 1 1055 ? -12.743 -5.784 -20.010 1.00 96.19 1055 ARG A C 1
ATOM 8437 O O . ARG A 1 1055 ? -12.240 -5.227 -19.034 1.00 96.19 1055 ARG A O 1
ATOM 8444 N N . LEU A 1 1056 ? -12.067 -6.023 -21.130 1.00 97.81 1056 LEU A N 1
ATOM 8445 C CA . LEU A 1 1056 ? -10.701 -5.592 -21.426 1.00 97.81 1056 LEU A CA 1
ATOM 8446 C C . LEU A 1 1056 ? -10.773 -4.606 -22.600 1.00 97.81 1056 LEU A C 1
ATOM 8448 O O . LEU A 1 1056 ? -10.929 -5.018 -23.750 1.00 97.81 1056 LEU A O 1
ATOM 8452 N N . LEU A 1 1057 ? -10.722 -3.304 -22.325 1.00 97.19 1057 LEU A N 1
ATOM 8453 C CA . LEU A 1 1057 ? -10.984 -2.270 -23.329 1.00 97.19 1057 LEU A CA 1
ATOM 8454 C C . LEU A 1 1057 ? -9.678 -1.711 -23.882 1.00 97.19 1057 LEU A C 1
ATOM 8456 O O . LEU A 1 1057 ? -8.941 -1.019 -23.186 1.00 97.19 1057 LEU A O 1
ATOM 8460 N N . SER A 1 1058 ? -9.389 -1.996 -25.149 1.00 95.69 1058 SER A N 1
ATOM 8461 C CA . SER A 1 1058 ? -8.291 -1.330 -25.852 1.00 95.69 1058 SER A CA 1
ATOM 8462 C C . SER A 1 1058 ? -8.692 0.074 -26.292 1.00 95.69 1058 SER A C 1
ATOM 8464 O O . SER A 1 1058 ? -9.853 0.332 -26.593 1.00 95.69 1058 SER A O 1
ATOM 8466 N N . VAL A 1 1059 ? -7.726 0.982 -26.375 1.00 92.44 1059 VAL A N 1
ATOM 8467 C CA . VAL A 1 1059 ? -7.984 2.388 -26.746 1.00 92.44 1059 VAL A CA 1
ATOM 8468 C C . VAL A 1 1059 ? -8.334 2.611 -28.227 1.00 92.44 1059 VAL A C 1
ATOM 8470 O O . VAL A 1 1059 ? -8.534 3.743 -28.651 1.00 92.44 1059 VAL A O 1
ATOM 8473 N N . SER A 1 1060 ? -8.393 1.544 -29.027 1.00 90.12 1060 SER A N 1
ATOM 8474 C CA . SER A 1 1060 ? -8.888 1.538 -30.407 1.00 90.12 1060 SER A CA 1
ATOM 8475 C C . SER A 1 1060 ? -9.357 0.136 -30.813 1.00 90.12 1060 SER A C 1
ATOM 8477 O O . SER A 1 1060 ? -8.984 -0.866 -30.190 1.00 90.12 1060 SER A O 1
ATOM 8479 N N . GLU A 1 1061 ? -10.183 0.053 -31.857 1.00 90.31 1061 GLU A N 1
ATOM 8480 C CA . GLU A 1 1061 ? -10.779 -1.202 -32.332 1.00 90.31 1061 GLU A CA 1
ATOM 8481 C C . GLU A 1 1061 ? -9.731 -2.188 -32.869 1.00 90.31 1061 GLU A C 1
ATOM 8483 O O . GLU A 1 1061 ? -9.695 -3.353 -32.460 1.00 90.31 1061 GLU A O 1
ATOM 8488 N N . SER A 1 1062 ? -8.836 -1.735 -33.750 1.00 87.94 1062 SER A N 1
ATOM 8489 C CA . SER A 1 1062 ? -7.774 -2.578 -34.314 1.00 87.94 1062 SER A CA 1
ATOM 8490 C C . SER A 1 1062 ? -6.840 -3.123 -33.236 1.00 87.94 1062 SER A C 1
ATOM 8492 O O . SER A 1 1062 ? -6.465 -4.299 -33.285 1.00 87.94 1062 SER A O 1
ATOM 8494 N N . LEU A 1 1063 ? -6.521 -2.304 -32.228 1.00 89.12 1063 LEU A N 1
ATOM 8495 C CA . LEU A 1 1063 ? -5.721 -2.717 -31.082 1.00 89.12 1063 LEU A CA 1
ATOM 8496 C C . LEU A 1 1063 ? -6.465 -3.749 -30.228 1.00 89.12 1063 LEU A C 1
ATOM 8498 O O . LEU A 1 1063 ? -5.854 -4.713 -29.767 1.00 89.12 1063 LEU A O 1
ATOM 8502 N N . GLY A 1 1064 ? -7.782 -3.595 -30.064 1.00 92.75 1064 GLY A N 1
ATOM 8503 C CA . GLY A 1 1064 ? -8.648 -4.582 -29.414 1.00 92.75 1064 GLY A CA 1
ATOM 8504 C C . GLY A 1 1064 ? -8.541 -5.955 -30.069 1.00 92.75 1064 GLY A C 1
ATOM 8505 O O . GLY A 1 1064 ? -8.266 -6.951 -29.395 1.00 92.75 1064 GLY A O 1
ATOM 8506 N N . HIS A 1 1065 ? -8.657 -6.006 -31.399 1.00 92.75 1065 HIS A N 1
ATOM 8507 C CA . HIS A 1 1065 ? -8.486 -7.241 -32.166 1.00 92.75 1065 HIS A CA 1
ATOM 8508 C C . HIS A 1 1065 ? -7.076 -7.838 -32.042 1.00 92.75 1065 HIS A C 1
ATOM 8510 O O . HIS A 1 1065 ? -6.921 -9.064 -31.989 1.00 92.75 1065 HIS A O 1
ATOM 8516 N N . GLU A 1 1066 ? -6.042 -6.998 -31.996 1.00 91.62 1066 GLU A N 1
ATOM 8517 C CA . GLU A 1 1066 ? -4.661 -7.446 -31.834 1.00 91.62 1066 GLU A CA 1
ATOM 8518 C C . GLU A 1 1066 ? -4.397 -8.016 -30.437 1.00 91.62 1066 GLU A C 1
ATOM 8520 O O . GLU A 1 1066 ? -3.893 -9.135 -30.325 1.00 91.62 1066 GLU A O 1
ATOM 8525 N N . ASN A 1 1067 ? -4.811 -7.323 -29.377 1.00 94.88 1067 ASN A N 1
ATOM 8526 C CA . ASN A 1 1067 ? -4.689 -7.802 -28.001 1.00 94.88 1067 ASN A CA 1
ATOM 8527 C C . ASN A 1 1067 ? -5.487 -9.103 -27.783 1.00 94.88 1067 ASN A C 1
ATOM 8529 O O . ASN A 1 1067 ? -4.951 -10.055 -27.204 1.00 94.88 1067 ASN A O 1
ATOM 8533 N N . ALA A 1 1068 ? -6.705 -9.211 -28.330 1.00 95.69 1068 ALA A N 1
ATOM 8534 C CA . ALA A 1 1068 ? -7.510 -10.437 -28.282 1.00 95.69 1068 ALA A CA 1
ATOM 8535 C C . ALA A 1 1068 ? -6.814 -11.624 -28.971 1.00 95.69 1068 ALA A C 1
ATOM 8537 O O . ALA A 1 1068 ? -6.866 -12.767 -28.507 1.00 95.69 1068 ALA A O 1
ATOM 8538 N N . ARG A 1 1069 ? -6.123 -11.368 -30.088 1.00 93.81 1069 ARG A N 1
ATOM 8539 C CA . ARG A 1 1069 ? -5.360 -12.391 -30.811 1.00 93.81 1069 ARG A CA 1
ATOM 8540 C C . ARG A 1 1069 ? -4.089 -12.776 -30.063 1.00 93.81 1069 ARG A C 1
ATOM 8542 O O . ARG A 1 1069 ? -3.851 -13.965 -29.853 1.00 93.81 1069 ARG A O 1
ATOM 8549 N N . ASN A 1 1070 ? -3.284 -11.791 -29.687 1.00 91.50 1070 ASN A N 1
ATOM 8550 C CA . ASN A 1 1070 ? -1.935 -11.969 -29.166 1.00 91.50 1070 ASN A CA 1
ATOM 8551 C C . ASN A 1 1070 ? -1.968 -12.415 -27.701 1.00 91.50 1070 ASN A C 1
ATOM 8553 O O . ASN A 1 1070 ? -1.525 -13.520 -27.380 1.00 91.50 1070 ASN A O 1
ATOM 8557 N N . VAL A 1 1071 ? -2.528 -11.584 -26.818 1.00 94.31 1071 VAL A N 1
ATOM 8558 C CA . VAL A 1 1071 ? -2.615 -11.870 -25.379 1.00 94.31 1071 VAL A CA 1
ATOM 8559 C C . VAL A 1 1071 ? -3.610 -12.996 -25.126 1.00 94.31 1071 VAL A C 1
ATOM 8561 O O . VAL A 1 1071 ? -3.275 -13.947 -24.418 1.00 94.31 1071 VAL A O 1
ATOM 8564 N N . GLY A 1 1072 ? -4.787 -12.940 -25.764 1.00 93.81 1072 GLY A N 1
ATOM 8565 C CA . GLY A 1 1072 ? -5.829 -13.957 -25.602 1.00 93.81 1072 GLY A CA 1
ATOM 8566 C C . GLY A 1 1072 ? -5.334 -15.370 -25.909 1.00 93.81 1072 GLY A C 1
ATOM 8567 O O . GLY A 1 1072 ? -5.543 -16.286 -25.116 1.00 93.81 1072 GLY A O 1
ATOM 8568 N N . SER A 1 1073 ? -4.567 -15.549 -26.991 1.00 91.81 1073 SER A N 1
ATOM 8569 C CA . SER A 1 1073 ? -3.999 -16.863 -27.327 1.00 91.81 1073 SER A CA 1
ATOM 8570 C C . SER A 1 1073 ? -2.806 -17.246 -26.439 1.00 91.81 1073 SER A C 1
ATOM 8572 O O . SER A 1 1073 ? -2.668 -18.412 -26.081 1.00 91.81 1073 SER A O 1
ATOM 8574 N N . ALA A 1 1074 ? -1.941 -16.294 -26.063 1.00 89.62 1074 ALA A N 1
ATOM 8575 C CA . ALA A 1 1074 ? -0.754 -16.576 -25.247 1.00 89.62 1074 ALA A CA 1
ATOM 8576 C C . ALA A 1 1074 ? -1.090 -16.970 -23.796 1.00 89.62 1074 ALA A C 1
ATOM 8578 O O . ALA A 1 1074 ? -0.358 -17.754 -23.190 1.00 89.62 1074 ALA A O 1
ATOM 8579 N N . PHE A 1 1075 ? -2.188 -16.440 -23.250 1.00 91.38 1075 PHE A N 1
ATOM 8580 C CA . PHE A 1 1075 ? -2.616 -16.658 -21.864 1.00 91.38 1075 PHE A CA 1
ATOM 8581 C C . PHE A 1 1075 ? -3.921 -17.454 -21.733 1.00 91.38 1075 PHE A C 1
ATOM 8583 O O . PHE A 1 1075 ? -4.360 -17.694 -20.611 1.00 91.38 1075 PHE A O 1
ATOM 8590 N N . ASN A 1 1076 ? -4.494 -17.917 -22.852 1.00 93.69 1076 ASN A N 1
ATOM 8591 C CA . ASN A 1 1076 ? -5.759 -18.656 -22.911 1.00 93.69 1076 ASN A CA 1
ATOM 8592 C C . ASN A 1 1076 ? -6.915 -17.897 -22.233 1.00 93.69 1076 ASN A C 1
ATOM 8594 O O . ASN A 1 1076 ? -7.575 -18.412 -21.330 1.00 93.69 1076 ASN A O 1
ATOM 8598 N N . ILE A 1 1077 ? -7.110 -16.650 -22.658 1.00 96.06 1077 ILE A N 1
ATOM 8599 C CA . ILE A 1 1077 ? -8.150 -15.743 -22.166 1.00 96.06 1077 ILE A CA 1
ATOM 8600 C C . ILE A 1 1077 ? -9.270 -15.701 -23.203 1.00 96.06 1077 ILE A C 1
ATOM 8602 O O . ILE A 1 1077 ? -8.998 -15.693 -24.407 1.00 96.06 1077 ILE A O 1
ATOM 8606 N N . ASP A 1 1078 ? -10.514 -15.684 -22.728 1.00 95.75 1078 ASP A N 1
ATOM 8607 C CA . ASP A 1 1078 ? -11.688 -15.588 -23.588 1.00 95.75 1078 ASP A CA 1
ATOM 8608 C C . ASP A 1 1078 ? -11.638 -14.309 -24.438 1.00 95.75 1078 ASP A C 1
ATOM 8610 O O . ASP A 1 1078 ? -11.376 -13.214 -23.935 1.00 95.75 1078 ASP A O 1
ATOM 8614 N N . ARG A 1 1079 ? -11.850 -14.464 -25.748 1.00 94.44 1079 ARG A N 1
ATOM 8615 C CA . ARG A 1 1079 ? -11.784 -13.358 -26.707 1.00 94.44 1079 ARG A CA 1
ATOM 8616 C C . ARG A 1 1079 ? -12.967 -12.409 -26.561 1.00 94.44 1079 ARG A C 1
ATOM 8618 O O . ARG A 1 1079 ? -12.796 -11.234 -26.867 1.00 94.44 1079 ARG A O 1
ATOM 8625 N N . ASP A 1 1080 ? -14.096 -12.884 -26.038 1.00 94.38 1080 ASP A N 1
ATOM 8626 C CA . ASP A 1 1080 ? -15.309 -12.080 -25.851 1.00 94.38 1080 ASP A CA 1
ATOM 8627 C C . ASP A 1 1080 ? -15.152 -11.022 -24.742 1.00 94.38 1080 ASP A C 1
ATOM 8629 O O . ASP A 1 1080 ? -15.894 -10.040 -24.700 1.00 94.38 1080 ASP A O 1
ATOM 8633 N N . LEU A 1 1081 ? -14.142 -11.175 -23.874 1.00 95.81 1081 LEU A N 1
ATOM 8634 C CA . LEU A 1 1081 ? -13.780 -10.160 -22.881 1.00 95.81 1081 LEU A CA 1
ATOM 8635 C C . LEU A 1 1081 ? -13.131 -8.925 -23.518 1.00 95.81 1081 LEU A C 1
ATOM 8637 O O . LEU A 1 1081 ? -13.186 -7.839 -22.939 1.00 95.81 1081 LEU A O 1
ATOM 8641 N N . PHE A 1 1082 ? -12.495 -9.067 -24.685 1.00 97.19 1082 PHE A N 1
ATOM 8642 C CA . PHE A 1 1082 ? -11.789 -7.971 -25.340 1.00 97.19 1082 PHE A CA 1
ATOM 8643 C C . PHE A 1 1082 ? -12.766 -7.086 -26.114 1.00 97.19 1082 PHE A C 1
ATOM 8645 O O . PHE A 1 1082 ? -13.559 -7.551 -26.928 1.00 97.19 1082 PHE A O 1
ATOM 8652 N N . GLY A 1 1083 ? -12.669 -5.782 -25.887 1.00 95.38 1083 GLY A N 1
ATOM 8653 C CA . GLY A 1 1083 ? -13.391 -4.758 -26.629 1.00 95.38 1083 GLY A CA 1
ATOM 8654 C C . GLY A 1 1083 ? -12.514 -3.536 -26.855 1.00 95.38 1083 GLY A C 1
ATOM 8655 O O . GLY A 1 1083 ? -11.292 -3.580 -26.675 1.00 95.38 1083 GLY A O 1
ATOM 8656 N N . TYR A 1 1084 ? -13.146 -2.428 -27.224 1.00 94.19 1084 TYR A N 1
ATOM 8657 C CA . TYR A 1 1084 ? -12.468 -1.151 -27.373 1.00 94.19 1084 TYR A CA 1
ATOM 8658 C C . TYR A 1 1084 ? -13.308 0.002 -26.825 1.00 94.19 1084 TYR A C 1
ATOM 8660 O O . TYR A 1 1084 ? -14.534 -0.073 -26.775 1.00 94.19 1084 TYR A O 1
ATOM 8668 N N . CYS A 1 1085 ? -12.623 1.053 -26.391 1.00 93.88 1085 CYS A N 1
ATOM 8669 C CA . CYS A 1 1085 ? -13.194 2.333 -26.002 1.00 93.88 1085 CYS A CA 1
ATOM 8670 C C . C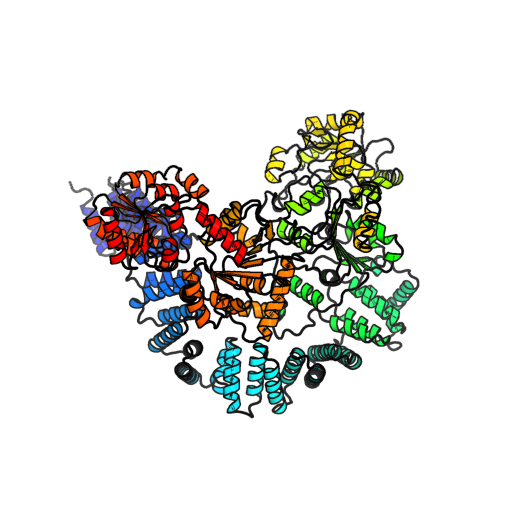YS A 1 1085 ? -12.177 3.408 -26.373 1.00 93.88 1085 CYS A C 1
ATOM 8672 O O . CYS A 1 1085 ? -11.092 3.453 -25.794 1.00 93.88 1085 CYS A O 1
ATOM 8674 N N . ASN A 1 1086 ? -12.521 4.250 -27.341 1.00 91.44 1086 ASN A N 1
ATOM 8675 C CA . ASN A 1 1086 ? -11.618 5.283 -27.832 1.00 91.44 1086 ASN A CA 1
ATOM 8676 C C . ASN A 1 1086 ? -11.293 6.325 -26.747 1.00 91.44 1086 ASN A C 1
ATOM 8678 O O . ASN A 1 1086 ? -12.138 6.639 -25.905 1.00 91.44 1086 ASN A O 1
ATOM 8682 N N . ASN A 1 1087 ? -10.081 6.889 -26.776 1.00 90.38 1087 ASN A N 1
ATOM 8683 C CA . ASN A 1 1087 ? -9.708 7.961 -25.856 1.00 90.38 1087 ASN A CA 1
ATOM 8684 C C . ASN A 1 1087 ? -10.468 9.247 -26.172 1.00 90.38 1087 ASN A C 1
ATOM 8686 O O . ASN A 1 1087 ? -10.715 9.583 -27.334 1.00 90.38 1087 ASN A O 1
ATOM 8690 N N . GLN A 1 1088 ? -10.755 9.998 -25.113 1.00 90.88 1088 GLN A N 1
ATOM 8691 C CA . GLN A 1 1088 ? -11.350 11.325 -25.189 1.00 90.88 1088 GLN A CA 1
ATOM 8692 C C . GLN A 1 1088 ? -10.349 12.393 -25.634 1.00 90.88 1088 GLN A C 1
ATOM 8694 O O . GLN A 1 1088 ? -9.152 12.326 -25.328 1.00 90.88 1088 GLN A O 1
ATOM 8699 N N . ILE A 1 1089 ? -10.860 13.409 -26.329 1.00 90.25 1089 ILE A N 1
ATOM 8700 C CA . ILE A 1 1089 ? -10.089 14.560 -26.815 1.00 90.25 1089 ILE A CA 1
ATOM 8701 C C . ILE A 1 1089 ? -10.625 15.854 -26.207 1.00 90.25 1089 ILE A C 1
ATOM 8703 O O . ILE A 1 1089 ? -11.823 15.988 -25.982 1.00 90.25 1089 ILE A O 1
ATOM 8707 N N . ASP A 1 1090 ? -9.734 16.819 -26.005 1.00 87.75 1090 ASP A N 1
ATOM 8708 C CA . ASP A 1 1090 ? -10.082 18.175 -25.581 1.00 87.75 1090 ASP A CA 1
ATOM 8709 C C . ASP A 1 1090 ? -9.692 19.162 -26.689 1.00 87.75 1090 ASP A C 1
ATOM 8711 O O . ASP A 1 1090 ? -8.590 19.715 -26.727 1.00 87.75 1090 ASP A O 1
ATOM 8715 N N . ALA A 1 1091 ? -10.583 19.300 -27.671 1.00 89.94 1091 ALA A N 1
ATOM 8716 C CA . ALA A 1 1091 ? -10.315 20.121 -28.845 1.00 89.94 1091 ALA A CA 1
ATOM 8717 C C . ALA A 1 1091 ? -10.275 21.620 -28.527 1.00 89.94 1091 ALA A C 1
ATOM 8719 O O . ALA A 1 1091 ? -9.504 22.348 -29.153 1.00 89.94 1091 ALA A O 1
ATOM 8720 N N . GLU A 1 1092 ? -11.061 22.073 -27.548 1.00 88.69 1092 GLU A N 1
ATOM 8721 C CA . GLU A 1 1092 ? -11.075 23.469 -27.116 1.00 88.69 1092 GLU A CA 1
ATOM 8722 C C . GLU A 1 1092 ? -9.742 23.847 -26.467 1.00 88.69 1092 GLU A C 1
ATOM 8724 O O . GLU A 1 1092 ? -9.129 24.835 -26.879 1.00 88.69 1092 GLU A O 1
ATOM 8729 N N . ALA A 1 1093 ? -9.220 23.021 -25.553 1.00 86.94 1093 ALA A N 1
ATOM 8730 C CA . ALA A 1 1093 ? -7.922 23.275 -24.937 1.00 86.94 1093 ALA A CA 1
ATOM 8731 C C . ALA A 1 1093 ? -6.775 23.261 -25.957 1.00 86.94 1093 ALA A C 1
ATOM 8733 O O . ALA A 1 1093 ? -5.870 24.097 -25.874 1.00 86.94 1093 ALA A O 1
ATOM 8734 N N . VAL A 1 1094 ? -6.797 22.347 -26.937 1.00 90.44 1094 VAL A N 1
ATOM 8735 C CA . VAL A 1 1094 ? -5.800 22.323 -28.025 1.00 90.44 1094 VAL A CA 1
ATOM 8736 C C . VAL A 1 1094 ? -5.860 23.620 -28.835 1.00 90.44 1094 VAL A C 1
ATOM 8738 O O . VAL A 1 1094 ? -4.827 24.264 -29.031 1.00 90.44 1094 VAL A O 1
ATOM 8741 N N . MET A 1 1095 ? -7.055 24.046 -29.259 1.00 91.81 1095 MET A N 1
ATOM 8742 C CA . MET A 1 1095 ? -7.237 25.288 -30.016 1.00 91.81 1095 MET A CA 1
ATOM 8743 C C . MET A 1 1095 ? -6.795 26.514 -29.210 1.00 91.81 1095 MET A C 1
ATOM 8745 O O . MET A 1 1095 ? -6.001 27.314 -29.706 1.00 91.81 1095 MET A O 1
ATOM 8749 N N . GLN A 1 1096 ? -7.221 26.636 -27.952 1.00 92.19 1096 GLN A N 1
ATOM 8750 C CA . GLN A 1 1096 ? -6.859 27.755 -27.081 1.00 92.19 1096 GLN A CA 1
ATOM 8751 C C . GLN A 1 1096 ? -5.342 27.847 -26.878 1.00 92.19 1096 GLN A C 1
ATOM 8753 O O . GLN A 1 1096 ? -4.743 28.908 -27.062 1.00 92.19 1096 GLN A O 1
ATOM 8758 N N . ARG A 1 1097 ? -4.695 26.729 -26.533 1.00 91.50 1097 ARG A N 1
ATOM 8759 C CA . ARG A 1 1097 ? -3.254 26.694 -26.256 1.00 91.50 1097 ARG A CA 1
ATOM 8760 C C . ARG A 1 1097 ? -2.402 26.840 -27.515 1.00 91.50 1097 ARG A C 1
ATOM 8762 O O . ARG A 1 1097 ? -1.259 27.282 -27.408 1.00 91.50 1097 ARG A O 1
ATOM 8769 N N . SER A 1 1098 ? -2.936 26.511 -28.691 1.00 93.94 1098 SER A N 1
ATOM 8770 C CA . SER A 1 1098 ? -2.254 26.751 -29.968 1.00 93.94 1098 SER A CA 1
ATOM 8771 C C . SER A 1 1098 ? -2.102 28.236 -30.308 1.00 93.94 1098 SER A C 1
ATOM 8773 O O . SER A 1 1098 ? -1.179 28.594 -31.031 1.00 93.94 1098 SER A O 1
ATOM 8775 N N . GLY A 1 1099 ? -2.957 29.103 -29.747 1.00 91.44 1099 GLY A N 1
ATOM 8776 C CA . GLY A 1 1099 ? -2.889 30.555 -29.930 1.00 91.44 1099 GLY A CA 1
ATOM 8777 C C . GLY A 1 1099 ? -1.802 31.258 -29.108 1.00 91.44 1099 GLY A C 1
ATOM 8778 O O . GLY A 1 1099 ? -1.633 32.469 -29.241 1.00 91.44 1099 GLY A O 1
ATOM 8779 N N . ALA A 1 1100 ? -1.079 30.535 -28.246 1.00 92.44 1100 ALA A N 1
ATOM 8780 C CA . ALA A 1 1100 ? 0.050 31.086 -27.502 1.00 92.44 1100 ALA A CA 1
ATOM 8781 C C . ALA A 1 1100 ? 1.241 31.394 -28.428 1.00 92.44 1100 ALA A C 1
ATOM 8783 O O . ALA A 1 1100 ? 1.413 30.765 -29.472 1.00 92.44 1100 ALA A O 1
ATOM 8784 N N . SER A 1 1101 ? 2.097 32.337 -28.026 1.00 90.50 1101 SER A N 1
ATOM 8785 C CA . SER A 1 1101 ? 3.348 32.606 -28.742 1.00 90.50 1101 SER A CA 1
ATOM 8786 C C . SER A 1 1101 ? 4.267 31.383 -28.724 1.00 90.50 1101 SER A C 1
ATOM 8788 O O . SER A 1 1101 ? 4.365 30.691 -27.711 1.00 90.50 1101 SER A O 1
ATOM 8790 N N . LEU A 1 1102 ? 4.959 31.143 -29.839 1.00 90.75 1102 LEU A N 1
ATOM 8791 C CA . LEU A 1 1102 ? 5.992 30.115 -29.931 1.00 90.75 1102 LEU A CA 1
ATOM 8792 C C . LEU A 1 1102 ? 7.187 30.485 -29.035 1.00 90.75 1102 LEU A C 1
ATOM 8794 O O . LEU A 1 1102 ? 7.504 31.670 -28.897 1.00 90.75 1102 LEU A O 1
ATOM 8798 N N . ASP A 1 1103 ? 7.849 29.487 -28.444 1.00 87.94 1103 ASP A N 1
ATOM 8799 C CA . ASP A 1 1103 ? 9.049 29.727 -27.637 1.00 87.94 1103 ASP A CA 1
ATOM 8800 C C . ASP A 1 1103 ? 10.116 30.473 -28.460 1.00 87.94 1103 ASP A C 1
ATOM 8802 O O . ASP A 1 1103 ? 10.256 30.190 -29.654 1.00 87.94 1103 ASP A O 1
ATOM 8806 N N . PRO A 1 1104 ? 10.881 31.416 -27.870 1.00 87.00 1104 PRO A N 1
ATOM 8807 C CA . PRO A 1 1104 ? 11.787 32.278 -28.633 1.00 87.00 1104 PRO A CA 1
ATOM 8808 C C . PRO A 1 1104 ? 12.807 31.531 -29.506 1.00 87.00 1104 PRO A C 1
ATOM 8810 O O . PRO A 1 1104 ? 13.091 31.969 -30.617 1.00 87.00 1104 PRO A O 1
ATOM 8813 N N . ASP A 1 1105 ? 13.326 30.398 -29.028 1.00 85.50 1105 ASP A N 1
ATOM 8814 C CA . ASP A 1 1105 ? 14.272 29.546 -29.757 1.00 85.50 1105 ASP A CA 1
ATOM 8815 C C . ASP A 1 1105 ? 13.622 28.853 -30.965 1.00 85.50 1105 ASP A C 1
ATOM 8817 O O . ASP A 1 1105 ? 14.221 28.753 -32.036 1.00 85.50 1105 ASP A O 1
ATOM 8821 N N . LEU A 1 1106 ? 12.371 28.415 -30.818 1.00 90.38 1106 LEU A N 1
ATOM 8822 C CA . LEU A 1 1106 ? 11.594 27.818 -31.901 1.00 90.38 1106 LEU A CA 1
ATOM 8823 C C . LEU A 1 1106 ? 11.070 28.871 -32.886 1.00 90.38 1106 LEU A C 1
ATOM 8825 O O . LEU A 1 1106 ? 10.966 28.576 -34.071 1.00 90.38 1106 LEU A O 1
ATOM 8829 N N . ALA A 1 1107 ? 10.775 30.092 -32.433 1.00 89.00 1107 ALA A N 1
ATOM 8830 C CA . ALA A 1 1107 ? 10.334 31.194 -33.289 1.00 89.00 1107 ALA A CA 1
ATOM 8831 C C . ALA A 1 1107 ? 11.379 31.562 -34.347 1.00 89.00 1107 ALA A C 1
ATOM 8833 O O . ALA A 1 1107 ? 11.040 31.685 -35.524 1.00 89.00 1107 ALA A O 1
ATOM 8834 N N . GLU A 1 1108 ? 12.647 31.678 -33.948 1.00 86.69 1108 GLU A N 1
ATOM 8835 C CA . GLU A 1 1108 ? 13.749 31.929 -34.880 1.00 86.69 1108 GLU A CA 1
ATOM 8836 C C . GLU A 1 1108 ? 13.952 30.744 -35.841 1.00 86.69 1108 GLU A C 1
ATOM 8838 O O . GLU A 1 1108 ? 14.079 30.940 -37.050 1.00 86.69 1108 GLU A O 1
ATOM 8843 N N . TRP A 1 1109 ? 13.887 29.509 -35.329 1.00 90.19 1109 TRP A N 1
ATOM 8844 C CA . TRP A 1 1109 ? 14.040 28.289 -36.129 1.00 90.19 1109 TRP A CA 1
ATOM 8845 C C . TRP A 1 1109 ? 12.946 28.111 -37.192 1.00 90.19 1109 TRP A C 1
ATOM 8847 O O . TRP A 1 1109 ? 13.240 27.809 -38.349 1.00 90.19 1109 TRP A O 1
ATOM 8857 N N . PHE A 1 1110 ? 11.681 28.318 -36.816 1.00 90.00 1110 PHE A N 1
ATOM 8858 C CA . PHE A 1 1110 ? 10.541 28.194 -37.727 1.00 90.00 1110 PHE A CA 1
ATOM 8859 C C . PHE A 1 1110 ? 10.522 29.310 -38.774 1.00 90.00 1110 PHE A C 1
ATOM 8861 O O . PHE A 1 1110 ? 10.060 29.081 -39.888 1.00 90.00 1110 PHE A O 1
ATOM 8868 N N . ALA A 1 1111 ? 11.039 30.500 -38.450 1.00 84.50 1111 ALA A N 1
ATOM 8869 C CA . ALA A 1 1111 ? 11.185 31.589 -39.414 1.00 84.50 1111 ALA A CA 1
ATOM 8870 C C . ALA A 1 1111 ? 12.290 31.325 -40.454 1.00 84.50 1111 ALA A C 1
ATOM 8872 O O . ALA A 1 1111 ? 12.229 31.869 -41.554 1.00 84.50 1111 ALA A O 1
ATOM 8873 N N . ALA A 1 1112 ? 13.290 30.502 -40.117 1.00 77.19 1112 ALA A N 1
ATOM 8874 C CA . ALA A 1 1112 ? 14.408 30.174 -41.001 1.00 77.19 1112 ALA A CA 1
ATOM 8875 C C . ALA A 1 1112 ? 14.073 29.123 -42.079 1.00 77.19 1112 ALA A C 1
ATOM 8877 O O . ALA A 1 1112 ? 14.830 28.994 -43.038 1.00 77.19 1112 ALA A O 1
ATOM 8878 N N . GLY A 1 1113 ? 12.977 28.369 -41.936 1.00 73.06 1113 GLY A N 1
ATOM 8879 C CA . GLY A 1 1113 ? 12.538 27.360 -42.908 1.00 73.06 1113 GLY A CA 1
ATOM 8880 C C . GLY A 1 1113 ? 11.167 27.684 -43.496 1.00 73.06 1113 GLY A C 1
ATOM 8881 O O . GLY A 1 1113 ? 10.222 27.938 -42.753 1.00 73.06 1113 GLY A O 1
ATOM 8882 N N . GLU A 1 1114 ? 11.027 27.623 -44.824 1.00 78.94 1114 GLU A N 1
ATOM 8883 C CA . GLU A 1 1114 ? 9.731 27.822 -45.495 1.00 78.94 1114 GLU A CA 1
ATOM 8884 C C . GLU A 1 1114 ? 8.789 26.621 -45.301 1.00 78.94 1114 GLU A C 1
ATOM 8886 O O . GLU A 1 1114 ? 7.565 26.775 -45.315 1.00 78.94 1114 GLU A O 1
ATOM 8891 N N . GLN A 1 1115 ? 9.343 25.423 -45.072 1.00 89.62 1115 GLN A N 1
ATOM 8892 C CA . GLN A 1 1115 ? 8.573 24.209 -44.801 1.00 89.62 1115 GLN A CA 1
ATOM 8893 C C . GLN A 1 1115 ? 9.032 23.539 -43.497 1.00 89.62 1115 GLN A C 1
ATOM 8895 O O . GLN A 1 1115 ? 10.088 22.920 -43.439 1.00 89.62 1115 GLN A O 1
ATOM 8900 N N . ASN A 1 1116 ? 8.226 23.619 -42.439 1.00 93.56 1116 ASN A N 1
ATOM 8901 C CA . ASN A 1 1116 ? 8.575 23.096 -41.115 1.00 93.56 1116 ASN A CA 1
ATOM 8902 C C . ASN A 1 1116 ? 7.868 21.759 -40.857 1.00 93.56 1116 ASN A C 1
ATOM 8904 O O . ASN A 1 1116 ? 6.673 21.719 -40.562 1.00 93.56 1116 ASN A O 1
ATOM 8908 N N . VAL A 1 1117 ? 8.597 20.652 -40.976 1.00 96.56 1117 VAL A N 1
ATOM 8909 C CA . VAL A 1 1117 ? 8.116 19.310 -40.634 1.00 96.56 1117 VAL A CA 1
ATOM 8910 C C . VAL A 1 1117 ? 8.311 19.074 -39.141 1.00 96.56 1117 VAL A C 1
ATOM 8912 O O . VAL A 1 1117 ? 9.391 19.303 -38.602 1.00 96.56 1117 VAL A O 1
ATOM 8915 N N . LEU A 1 1118 ? 7.270 18.595 -38.463 1.00 97.31 1118 LEU A N 1
ATOM 8916 C CA . LEU A 1 1118 ? 7.276 18.407 -37.017 1.00 97.31 1118 LEU A CA 1
ATOM 8917 C C . LEU A 1 1118 ? 7.071 16.938 -36.646 1.00 97.31 1118 LEU A C 1
ATOM 8919 O O . LEU A 1 1118 ? 6.227 16.256 -37.218 1.00 97.31 1118 LEU A O 1
ATOM 8923 N N . ALA A 1 1119 ? 7.786 16.466 -35.631 1.00 97.00 1119 ALA A N 1
ATOM 8924 C CA . ALA A 1 1119 ? 7.467 15.239 -34.910 1.00 97.00 1119 ALA A CA 1
ATOM 8925 C C . ALA A 1 1119 ? 7.401 15.531 -33.409 1.00 97.00 1119 ALA A C 1
ATOM 8927 O O . ALA A 1 1119 ? 8.226 16.273 -32.878 1.00 97.00 1119 ALA A O 1
ATOM 8928 N N . ILE A 1 1120 ? 6.428 14.944 -32.711 1.00 94.75 1120 ILE A N 1
ATOM 8929 C CA . ILE A 1 1120 ? 6.255 15.128 -31.265 1.00 94.75 1120 ILE A CA 1
ATOM 8930 C C . ILE A 1 1120 ? 6.221 13.749 -30.613 1.00 94.75 1120 ILE A C 1
ATOM 8932 O O . ILE A 1 1120 ? 5.373 12.917 -30.937 1.00 94.75 1120 ILE A O 1
ATOM 8936 N N . GLY A 1 1121 ? 7.154 13.482 -29.701 1.00 87.75 1121 GLY A N 1
ATOM 8937 C CA . GLY A 1 1121 ? 7.252 12.175 -29.061 1.00 87.75 1121 GLY A CA 1
ATOM 8938 C C . GLY A 1 1121 ? 8.507 11.981 -28.218 1.00 87.75 1121 GLY A C 1
ATOM 8939 O O . GLY A 1 1121 ? 9.499 12.691 -28.341 1.00 87.75 1121 GLY A O 1
ATOM 8940 N N . ARG A 1 1122 ? 8.462 10.987 -27.326 1.00 84.88 1122 ARG A N 1
ATOM 8941 C CA . ARG A 1 1122 ? 9.604 10.614 -26.482 1.00 84.88 1122 ARG A CA 1
ATOM 8942 C C . ARG A 1 1122 ? 10.737 10.031 -27.331 1.00 84.88 1122 ARG A C 1
ATOM 8944 O O . ARG A 1 1122 ? 10.504 9.081 -28.076 1.00 84.88 1122 ARG A O 1
ATOM 8951 N N . LEU A 1 1123 ? 11.978 10.469 -27.106 1.00 86.19 1123 LEU A N 1
ATOM 8952 C CA . LEU A 1 1123 ? 13.167 9.951 -27.802 1.00 86.19 1123 LEU A CA 1
ATOM 8953 C C . LEU A 1 1123 ? 13.507 8.531 -27.321 1.00 86.19 1123 LEU A C 1
ATOM 8955 O O . LEU A 1 1123 ? 14.305 8.326 -26.406 1.00 86.19 1123 LEU A O 1
ATOM 8959 N N . SER A 1 1124 ? 12.825 7.539 -27.889 1.00 74.62 1124 SER A N 1
ATOM 8960 C CA . SER A 1 1124 ? 12.776 6.158 -27.402 1.00 74.62 1124 SER A CA 1
ATOM 8961 C C . SER A 1 1124 ? 12.694 5.154 -28.559 1.00 74.62 1124 SER A C 1
ATOM 8963 O O . SER A 1 1124 ? 12.247 5.537 -29.645 1.00 74.62 1124 SER A O 1
ATOM 8965 N N . PRO A 1 1125 ? 13.120 3.888 -28.360 1.00 70.88 1125 PRO A N 1
ATOM 8966 C CA . PRO A 1 1125 ? 13.163 2.895 -29.436 1.00 70.88 1125 PRO A CA 1
ATOM 8967 C C . PRO A 1 1125 ? 11.821 2.705 -30.148 1.00 70.88 1125 PRO A C 1
ATOM 8969 O O . PRO A 1 1125 ? 11.785 2.557 -31.361 1.00 70.88 1125 PRO A O 1
ATOM 8972 N N . GLU A 1 1126 ? 10.711 2.760 -29.413 1.00 74.81 1126 GLU A N 1
ATOM 8973 C CA . GLU A 1 1126 ? 9.365 2.614 -29.965 1.00 74.81 1126 GLU A CA 1
ATOM 8974 C C . GLU A 1 1126 ? 8.937 3.751 -30.906 1.00 74.81 1126 GLU A C 1
ATOM 8976 O O . GLU A 1 1126 ? 8.146 3.500 -31.813 1.00 74.81 1126 GLU A O 1
ATOM 8981 N N . LYS A 1 1127 ? 9.434 4.981 -30.712 1.00 85.81 1127 LYS A N 1
ATOM 8982 C CA . LYS A 1 1127 ? 9.096 6.139 -31.563 1.00 85.81 1127 LYS A CA 1
ATOM 8983 C C . LYS A 1 1127 ? 9.970 6.221 -32.815 1.00 85.81 1127 LYS A C 1
ATOM 8985 O O . LYS A 1 1127 ? 9.577 6.854 -33.792 1.00 85.81 1127 LYS A O 1
ATOM 8990 N N . ASP A 1 1128 ? 11.130 5.563 -32.780 1.00 89.00 1128 ASP A N 1
ATOM 8991 C CA . ASP A 1 1128 ? 12.029 5.354 -33.919 1.00 89.00 1128 ASP A CA 1
ATOM 8992 C C . ASP A 1 1128 ? 12.288 6.626 -34.747 1.00 89.00 1128 ASP A C 1
ATOM 8994 O O . ASP A 1 1128 ? 12.190 6.659 -35.974 1.00 89.00 1128 ASP A O 1
ATOM 8998 N N . HIS A 1 1129 ? 12.619 7.717 -34.051 1.00 94.50 1129 HIS A N 1
ATOM 8999 C CA . HIS A 1 1129 ? 12.960 8.989 -34.693 1.00 94.50 1129 HIS A CA 1
ATOM 9000 C C . HIS A 1 1129 ? 14.215 8.895 -35.572 1.00 94.50 1129 HIS A C 1
ATOM 9002 O O . HIS A 1 1129 ? 14.384 9.712 -36.470 1.00 94.50 1129 HIS A O 1
ATOM 9008 N N . ALA A 1 1130 ? 15.067 7.885 -35.366 1.00 91.81 1130 ALA A N 1
ATOM 9009 C CA . ALA A 1 1130 ? 16.240 7.654 -36.203 1.00 91.81 1130 ALA A CA 1
ATOM 9010 C C . ALA A 1 1130 ? 15.850 7.402 -37.667 1.00 91.81 1130 ALA A C 1
ATOM 9012 O O . ALA A 1 1130 ? 16.454 7.968 -38.579 1.00 91.81 1130 ALA A O 1
ATOM 9013 N N . LYS A 1 1131 ? 14.787 6.616 -37.890 1.00 94.75 1131 LYS A N 1
ATOM 9014 C CA . LYS A 1 1131 ? 14.216 6.366 -39.220 1.00 94.75 1131 LYS A CA 1
ATOM 9015 C C . LYS A 1 1131 ? 13.684 7.643 -39.872 1.00 94.75 1131 LYS A C 1
ATOM 9017 O O . LYS A 1 1131 ? 13.894 7.855 -41.063 1.00 94.75 1131 LYS A O 1
ATOM 9022 N N . LEU A 1 1132 ? 13.031 8.510 -39.092 1.00 97.25 1132 LEU A N 1
ATOM 9023 C CA . LEU A 1 1132 ? 12.561 9.813 -39.572 1.00 97.25 1132 LEU A CA 1
ATOM 9024 C C . LEU A 1 1132 ? 13.720 10.715 -39.999 1.00 97.25 1132 LEU A C 1
ATOM 9026 O O . LEU A 1 1132 ? 13.656 11.310 -41.069 1.00 97.25 1132 LEU A O 1
ATOM 9030 N N . ILE A 1 1133 ? 14.777 10.794 -39.187 1.00 97.31 1133 ILE A N 1
ATOM 9031 C CA . ILE A 1 1133 ? 15.962 11.608 -39.483 1.00 97.31 1133 ILE A CA 1
ATOM 9032 C C . ILE A 1 1133 ? 16.596 11.161 -40.805 1.00 97.31 1133 ILE A C 1
ATOM 9034 O O . ILE A 1 1133 ? 16.817 11.999 -41.677 1.00 97.31 1133 ILE A O 1
ATOM 9038 N N . SER A 1 1134 ? 16.817 9.855 -41.003 1.00 95.50 1134 SER A N 1
ATOM 9039 C CA . SER A 1 1134 ? 17.382 9.332 -42.258 1.00 95.50 1134 SER A CA 1
ATOM 9040 C C . SER A 1 1134 ? 16.512 9.656 -43.477 1.00 95.50 1134 SER A C 1
ATOM 9042 O O . SER A 1 1134 ? 17.015 10.155 -44.484 1.00 95.50 1134 SER A O 1
ATOM 9044 N N . ALA A 1 1135 ? 15.196 9.441 -43.374 1.00 96.75 1135 ALA A N 1
ATOM 9045 C CA . ALA A 1 1135 ? 14.258 9.766 -44.446 1.00 96.75 1135 ALA A CA 1
ATOM 9046 C C . ALA A 1 1135 ? 14.228 11.274 -44.761 1.00 96.75 1135 ALA A C 1
ATOM 9048 O O . ALA A 1 1135 ? 14.145 11.662 -45.927 1.00 96.75 1135 ALA A O 1
ATOM 9049 N N . PHE A 1 1136 ? 14.321 12.126 -43.736 1.00 97.44 1136 PHE A N 1
ATOM 9050 C CA . PHE A 1 1136 ? 14.295 13.577 -43.896 1.00 97.44 1136 PHE A CA 1
ATOM 9051 C C . PHE A 1 1136 ? 15.572 14.127 -44.540 1.00 97.44 1136 PHE A C 1
ATOM 9053 O O . PHE A 1 1136 ? 15.486 15.014 -45.385 1.00 97.44 1136 PHE A O 1
ATOM 9060 N N . ILE A 1 1137 ? 16.746 13.574 -44.212 1.00 96.50 1137 ILE A N 1
ATOM 9061 C CA . ILE A 1 1137 ? 18.017 13.947 -44.858 1.00 96.50 1137 ILE A CA 1
ATOM 9062 C C . ILE A 1 1137 ? 17.925 13.742 -46.376 1.00 96.50 1137 ILE A C 1
ATOM 9064 O O . ILE A 1 1137 ? 18.281 14.637 -47.136 1.00 96.50 1137 ILE A O 1
ATOM 9068 N N . ARG A 1 1138 ? 17.365 12.611 -46.822 1.00 95.69 1138 ARG A N 1
ATOM 9069 C CA . ARG A 1 1138 ? 17.128 12.341 -48.252 1.00 95.69 1138 ARG A CA 1
ATOM 9070 C C . ARG A 1 1138 ? 16.112 13.305 -48.867 1.00 95.69 1138 ARG A C 1
ATOM 9072 O O . ARG A 1 1138 ? 16.306 13.793 -49.973 1.00 95.69 1138 ARG A O 1
ATOM 9079 N N . TYR A 1 1139 ? 15.039 13.613 -48.141 1.00 95.06 1139 TYR A N 1
ATOM 9080 C CA . TYR A 1 1139 ? 14.010 14.552 -48.595 1.00 95.06 1139 TYR A CA 1
ATOM 9081 C C . TYR A 1 1139 ? 14.566 15.969 -48.823 1.00 95.06 1139 TYR A C 1
ATOM 9083 O O . TYR A 1 1139 ? 14.215 16.631 -49.806 1.00 95.06 1139 TYR A O 1
ATOM 9091 N N . ARG A 1 1140 ? 15.475 16.406 -47.942 1.00 93.31 1140 ARG A N 1
ATOM 9092 C CA . ARG A 1 1140 ? 16.157 17.705 -47.993 1.00 93.31 1140 ARG A CA 1
ATOM 9093 C C . ARG A 1 1140 ? 16.947 17.914 -49.286 1.00 93.31 1140 ARG A C 1
ATOM 9095 O O . ARG A 1 1140 ? 17.012 19.045 -49.757 1.00 93.31 1140 ARG A O 1
ATOM 9102 N N . GLU A 1 1141 ? 17.493 16.853 -49.889 1.00 91.81 1141 GLU A N 1
ATOM 9103 C CA . GLU A 1 1141 ? 18.273 16.935 -51.139 1.00 91.81 1141 GLU A CA 1
ATOM 9104 C C . GLU A 1 1141 ? 17.492 17.604 -52.281 1.00 91.81 1141 GLU A C 1
ATOM 9106 O O . GLU A 1 1141 ? 18.083 18.301 -53.105 1.00 91.81 1141 GLU A O 1
ATOM 9111 N N . ASN A 1 1142 ? 16.164 17.436 -52.304 1.00 89.69 1142 ASN A N 1
ATOM 9112 C CA . ASN A 1 1142 ? 15.276 18.025 -53.310 1.00 89.69 1142 ASN A CA 1
ATOM 9113 C C . ASN A 1 1142 ? 14.440 19.205 -52.777 1.00 89.69 1142 ASN A C 1
ATOM 9115 O O . ASN A 1 1142 ? 13.689 19.805 -53.541 1.00 89.69 1142 ASN A O 1
ATOM 9119 N N . ASN A 1 1143 ? 14.557 19.541 -51.486 1.00 90.62 1143 ASN A N 1
ATOM 9120 C CA . ASN A 1 1143 ? 13.749 20.558 -50.804 1.00 90.62 1143 ASN A CA 1
ATOM 9121 C C . ASN A 1 1143 ? 14.640 21.406 -49.870 1.00 90.62 1143 ASN A C 1
ATOM 9123 O O . ASN A 1 1143 ? 14.616 21.190 -48.652 1.00 90.62 1143 ASN A O 1
ATOM 9127 N N . PRO A 1 1144 ? 15.438 22.351 -50.418 1.00 87.94 1144 PRO A N 1
ATOM 9128 C CA . PRO A 1 1144 ? 16.475 23.113 -49.710 1.00 87.94 1144 PRO A CA 1
ATOM 9129 C C . PRO A 1 1144 ? 15.961 24.214 -48.765 1.00 87.94 1144 PRO A C 1
ATOM 9131 O O . PRO A 1 1144 ? 16.763 24.758 -48.009 1.00 87.94 1144 PRO A O 1
ATOM 9134 N N . ASP A 1 1145 ? 14.639 24.348 -48.573 1.00 88.12 1145 ASP A N 1
ATOM 9135 C CA . ASP A 1 1145 ? 14.025 25.235 -47.557 1.00 88.12 1145 ASP A CA 1
ATOM 9136 C C . ASP A 1 1145 ? 13.187 24.515 -46.463 1.00 88.12 1145 ASP A C 1
ATOM 9138 O O . ASP A 1 1145 ? 12.566 25.158 -45.617 1.00 88.12 1145 ASP A O 1
ATOM 9142 N N . ALA A 1 1146 ? 13.174 23.175 -46.445 1.00 93.31 1146 ALA A N 1
ATOM 9143 C CA . ALA A 1 1146 ? 12.551 22.356 -45.403 1.00 93.31 1146 ALA A CA 1
ATOM 9144 C C . ALA A 1 1146 ? 13.396 22.130 -44.125 1.00 93.31 1146 ALA A C 1
ATOM 9146 O O . ALA A 1 1146 ? 14.512 21.619 -44.192 1.00 93.31 1146 ALA A O 1
ATOM 9147 N N . ASN A 1 1147 ? 12.801 22.354 -42.952 1.00 95.56 1147 ASN A N 1
ATOM 9148 C CA . ASN A 1 1147 ? 13.376 22.045 -41.638 1.00 95.56 1147 ASN A CA 1
ATOM 9149 C C . ASN A 1 1147 ? 12.609 20.909 -40.944 1.00 95.56 1147 ASN A C 1
ATOM 9151 O O . ASN A 1 1147 ? 11.391 20.800 -41.089 1.00 95.56 1147 ASN A O 1
ATOM 9155 N N . LEU A 1 1148 ? 13.307 20.084 -40.157 1.00 96.88 1148 LEU A N 1
ATOM 9156 C CA . LEU A 1 1148 ? 12.705 19.085 -39.269 1.00 96.88 1148 LEU A CA 1
ATOM 9157 C C . LEU A 1 1148 ? 12.888 19.501 -37.812 1.00 96.88 1148 LEU A C 1
ATOM 9159 O O . LEU A 1 1148 ? 14.008 19.688 -37.342 1.00 96.88 1148 LEU A O 1
ATOM 9163 N N . THR A 1 1149 ? 11.791 19.560 -37.068 1.00 96.75 1149 THR A N 1
ATOM 9164 C CA . THR A 1 1149 ? 11.803 19.759 -35.618 1.00 96.75 1149 THR A CA 1
ATOM 9165 C C . THR A 1 1149 ? 11.247 18.520 -34.925 1.00 96.75 1149 THR A C 1
ATOM 9167 O O . THR A 1 1149 ? 10.180 18.022 -35.278 1.00 96.75 1149 THR A O 1
ATOM 9170 N N . ILE A 1 1150 ? 11.955 18.020 -33.912 1.00 97.31 1150 ILE A N 1
ATOM 9171 C CA . ILE A 1 1150 ? 11.498 16.919 -33.059 1.00 97.31 1150 ILE A CA 1
ATOM 9172 C C . ILE A 1 1150 ? 11.347 17.446 -31.629 1.00 97.31 1150 ILE A C 1
ATOM 9174 O O . ILE A 1 1150 ? 12.338 17.780 -30.974 1.00 97.31 1150 ILE A O 1
ATOM 9178 N N . ILE A 1 1151 ? 10.106 17.532 -31.147 1.00 95.12 1151 ILE A N 1
ATOM 9179 C CA . ILE A 1 1151 ? 9.772 17.957 -29.782 1.00 95.12 1151 ILE A CA 1
ATOM 9180 C C . ILE A 1 1151 ? 9.625 16.726 -28.890 1.00 95.12 1151 ILE A C 1
ATOM 9182 O O . ILE A 1 1151 ? 8.788 15.852 -29.123 1.00 95.12 1151 ILE A O 1
ATOM 9186 N N . GLY A 1 1152 ? 10.412 16.694 -27.823 1.00 87.94 1152 GLY A N 1
ATOM 9187 C CA . GLY A 1 1152 ? 10.427 15.627 -26.834 1.00 87.94 1152 GLY A CA 1
ATOM 9188 C C . GLY A 1 1152 ? 11.831 15.328 -26.330 1.00 87.94 1152 GLY A C 1
ATOM 9189 O O . GLY A 1 1152 ? 12.826 15.811 -26.864 1.00 87.94 1152 GLY A O 1
ATOM 9190 N N . ASP A 1 1153 ? 11.903 14.536 -25.267 1.00 83.06 1153 ASP A N 1
ATOM 9191 C CA . ASP A 1 1153 ? 13.166 14.089 -24.682 1.00 83.06 1153 ASP A CA 1
ATOM 9192 C C . ASP A 1 1153 ? 13.125 12.578 -24.426 1.00 83.06 1153 ASP A C 1
ATOM 9194 O O . ASP A 1 1153 ? 12.065 11.946 -24.498 1.00 83.06 1153 ASP A O 1
ATOM 9198 N N . GLY A 1 1154 ? 14.270 11.956 -24.169 1.00 75.69 1154 GLY A N 1
ATOM 9199 C CA . GLY A 1 1154 ? 14.326 10.533 -23.882 1.00 75.69 1154 GLY A CA 1
ATOM 9200 C C . GLY A 1 1154 ? 15.712 9.904 -23.981 1.00 75.69 1154 GLY A C 1
ATOM 9201 O O . GLY A 1 1154 ? 16.683 10.545 -24.376 1.00 75.69 1154 GLY A O 1
ATOM 9202 N N . PRO A 1 1155 ? 15.807 8.609 -23.630 1.00 60.97 1155 PRO A N 1
ATOM 9203 C CA . PRO A 1 1155 ? 17.078 7.892 -23.536 1.00 60.97 1155 PRO A CA 1
ATOM 9204 C C . PRO A 1 1155 ? 17.870 7.826 -24.849 1.00 60.97 1155 PRO A C 1
ATOM 9206 O O . PRO A 1 1155 ? 19.074 7.608 -24.792 1.00 60.97 1155 PRO A O 1
ATOM 9209 N N . LEU A 1 1156 ? 17.228 8.005 -26.009 1.00 76.31 1156 LEU A N 1
ATOM 9210 C CA . LEU A 1 1156 ? 17.907 8.007 -27.309 1.00 76.31 1156 LEU A CA 1
ATOM 9211 C C . LEU A 1 1156 ? 18.402 9.388 -27.748 1.00 76.31 1156 LEU A C 1
ATOM 9213 O O . LEU A 1 1156 ? 18.938 9.495 -28.845 1.00 76.31 1156 LEU A O 1
ATOM 9217 N N . ARG A 1 1157 ? 18.241 10.442 -26.937 1.00 82.25 1157 ARG A N 1
ATOM 9218 C CA . ARG A 1 1157 ? 18.633 11.805 -27.324 1.00 82.25 1157 ARG A CA 1
ATOM 9219 C C . ARG A 1 1157 ? 20.055 11.868 -27.875 1.00 82.25 1157 ARG A C 1
ATOM 9221 O O . ARG A 1 1157 ? 20.246 12.308 -29.000 1.00 82.25 1157 ARG A O 1
ATOM 9228 N N . ALA A 1 1158 ? 21.021 11.350 -27.120 1.00 68.75 1158 ALA A N 1
ATOM 9229 C CA . ALA A 1 1158 ? 22.425 11.370 -27.515 1.00 68.75 1158 ALA A CA 1
ATOM 9230 C C . ALA A 1 1158 ? 22.701 10.558 -28.798 1.00 68.75 1158 ALA A C 1
ATOM 9232 O O . ALA A 1 1158 ? 23.568 10.935 -29.580 1.00 68.75 1158 ALA A O 1
ATOM 9233 N N . ASP A 1 1159 ? 21.974 9.457 -29.029 1.00 69.31 1159 ASP A N 1
ATOM 9234 C CA . ASP A 1 1159 ? 22.114 8.639 -30.245 1.00 69.31 1159 ASP A CA 1
ATOM 9235 C C . ASP A 1 1159 ? 21.623 9.423 -31.479 1.00 69.31 1159 ASP A C 1
ATOM 9237 O O . ASP A 1 1159 ? 22.266 9.418 -32.529 1.00 69.31 1159 ASP A O 1
ATOM 9241 N N . LEU A 1 1160 ? 20.504 10.141 -31.337 1.00 84.12 1160 LEU A N 1
ATOM 9242 C CA . LEU A 1 1160 ? 19.902 10.947 -32.402 1.00 84.12 1160 LEU A CA 1
ATOM 9243 C C . LEU A 1 1160 ? 20.710 12.224 -32.686 1.00 84.12 1160 LEU A C 1
ATOM 9245 O O . LEU A 1 1160 ? 20.911 12.563 -33.850 1.00 84.12 1160 LEU A O 1
ATOM 9249 N N . GLU A 1 1161 ? 21.221 12.904 -31.651 1.00 83.31 1161 GLU A N 1
ATOM 9250 C CA . GLU A 1 1161 ? 22.138 14.050 -31.797 1.00 83.31 1161 GLU A CA 1
ATOM 9251 C C . GLU A 1 1161 ? 23.375 13.647 -32.614 1.00 83.31 1161 GLU A C 1
ATOM 9253 O O . GLU A 1 1161 ? 23.758 14.347 -33.553 1.00 83.31 1161 GLU A O 1
ATOM 9258 N N . GLN A 1 1162 ? 23.944 12.470 -32.331 1.00 70.81 1162 GLN A N 1
ATOM 9259 C CA . GLN A 1 1162 ? 25.085 11.947 -33.080 1.00 70.81 1162 GLN A CA 1
ATOM 9260 C C . GLN A 1 1162 ? 24.733 11.632 -34.538 1.00 70.81 1162 GLN A C 1
ATOM 9262 O O . GLN A 1 1162 ? 25.523 11.925 -35.435 1.00 70.81 1162 GLN A O 1
ATOM 9267 N N . GLN A 1 1163 ? 23.564 11.037 -34.799 1.00 84.50 1163 GLN A N 1
ATOM 9268 C CA . GLN A 1 1163 ? 23.107 10.758 -36.164 1.00 84.50 1163 GLN A CA 1
ATOM 9269 C C . GLN A 1 1163 ? 22.998 12.050 -36.987 1.00 84.50 1163 GLN A C 1
ATOM 9271 O O . GLN A 1 1163 ? 23.461 12.093 -38.130 1.00 84.50 1163 GLN A O 1
ATOM 9276 N N . ILE A 1 1164 ? 22.437 13.109 -36.398 1.00 88.56 1164 ILE A N 1
ATOM 9277 C CA . ILE A 1 1164 ? 22.310 14.435 -37.021 1.00 88.56 1164 ILE A CA 1
ATOM 9278 C C . ILE A 1 1164 ? 23.693 15.052 -37.260 1.00 88.56 1164 ILE A C 1
ATOM 9280 O O . ILE A 1 1164 ? 23.960 15.587 -38.335 1.00 88.56 1164 ILE A O 1
ATOM 9284 N N . HIS A 1 1165 ? 24.602 14.936 -36.291 1.00 79.62 1165 HIS A N 1
ATOM 9285 C CA . HIS A 1 1165 ? 25.961 15.456 -36.419 1.00 79.62 1165 HIS A CA 1
ATOM 9286 C C . HIS A 1 1165 ? 26.754 14.742 -37.525 1.00 79.62 1165 HIS A C 1
ATOM 9288 O O . HIS A 1 1165 ? 27.312 15.391 -38.407 1.00 79.62 1165 HIS A O 1
ATOM 9294 N N . ASN A 1 1166 ? 26.756 13.406 -37.525 1.00 78.06 1166 ASN A N 1
ATOM 9295 C CA . ASN A 1 1166 ? 27.498 12.585 -38.489 1.00 78.06 1166 ASN A CA 1
ATOM 9296 C C . ASN A 1 1166 ? 27.025 12.780 -39.934 1.00 78.06 1166 ASN A C 1
ATOM 9298 O O . ASN A 1 1166 ? 27.804 12.595 -40.866 1.00 78.06 1166 ASN A O 1
ATOM 9302 N N . SER A 1 1167 ? 25.754 13.134 -40.117 1.00 84.38 1167 SER A N 1
ATOM 9303 C CA . SER A 1 1167 ? 25.171 13.434 -41.427 1.00 84.38 1167 SER A CA 1
ATOM 9304 C C . SER A 1 1167 ? 25.346 14.894 -41.854 1.00 84.38 1167 SER A C 1
ATOM 9306 O O . SER A 1 1167 ? 24.996 15.235 -42.981 1.00 84.38 1167 SER A O 1
ATOM 9308 N N . GLY A 1 1168 ? 25.886 15.764 -40.991 1.00 86.00 1168 GLY A N 1
ATOM 9309 C CA . GLY A 1 1168 ? 25.986 17.200 -41.258 1.00 86.00 1168 GLY A CA 1
ATOM 9310 C C . GLY A 1 1168 ? 24.627 17.909 -41.300 1.00 86.00 1168 GLY A C 1
ATOM 9311 O O . GLY A 1 1168 ? 24.519 18.983 -41.881 1.00 86.00 1168 GLY A O 1
ATOM 9312 N N . ALA A 1 1169 ? 23.587 17.319 -40.705 1.00 90.06 1169 ALA A N 1
ATOM 9313 C CA . ALA A 1 1169 ? 22.201 17.770 -40.833 1.00 90.06 1169 ALA A CA 1
ATOM 9314 C C . ALA A 1 1169 ? 21.756 18.787 -39.764 1.00 90.06 1169 ALA A C 1
ATOM 9316 O O . ALA A 1 1169 ? 20.597 19.195 -39.733 1.00 90.06 1169 ALA A O 1
ATOM 9317 N N . GLY A 1 1170 ? 22.664 19.209 -38.878 1.00 88.31 1170 GLY A N 1
ATOM 9318 C CA . GLY A 1 1170 ? 22.348 20.086 -37.741 1.00 88.31 1170 GLY A CA 1
ATOM 9319 C C . GLY A 1 1170 ? 21.850 21.486 -38.115 1.00 88.31 1170 GLY A C 1
ATOM 9320 O O . GLY A 1 1170 ? 21.221 22.138 -37.292 1.00 88.31 1170 GLY A O 1
ATOM 9321 N N . GLU A 1 1171 ? 22.086 21.940 -39.349 1.00 89.62 1171 GLU A N 1
ATOM 9322 C CA . GLU A 1 1171 ? 21.588 23.235 -39.839 1.00 89.62 1171 GLU A CA 1
ATOM 9323 C C . GLU A 1 1171 ? 20.088 23.218 -40.177 1.00 89.62 1171 GLU A C 1
ATOM 9325 O O . GLU A 1 1171 ? 19.490 24.278 -40.314 1.00 89.62 1171 GLU A O 1
ATOM 9330 N N . TYR A 1 1172 ? 19.474 22.036 -40.310 1.00 92.62 1172 TYR A N 1
ATOM 9331 C CA . TYR A 1 1172 ? 18.070 21.889 -40.720 1.00 92.62 1172 TYR A CA 1
ATOM 9332 C C . TYR A 1 1172 ? 17.303 20.787 -39.967 1.00 92.62 1172 TYR A C 1
ATOM 9334 O O . TYR A 1 1172 ? 16.142 20.520 -40.278 1.00 92.62 1172 TYR A O 1
ATOM 9342 N N . ILE A 1 1173 ? 17.912 20.154 -38.958 1.00 95.69 1173 ILE A N 1
ATOM 9343 C CA . ILE A 1 1173 ? 17.245 19.225 -38.035 1.00 95.69 1173 ILE A CA 1
ATOM 9344 C C . ILE A 1 1173 ? 17.497 19.666 -36.592 1.00 95.69 1173 ILE A C 1
ATOM 9346 O O . ILE A 1 1173 ? 18.640 19.690 -36.138 1.00 95.69 1173 ILE A O 1
ATOM 9350 N N . LEU A 1 1174 ? 16.421 19.938 -35.851 1.00 93.88 1174 LEU A N 1
ATOM 9351 C CA . LEU A 1 1174 ? 16.464 20.375 -34.457 1.00 93.88 1174 LEU A CA 1
ATOM 9352 C C . LEU A 1 1174 ? 15.778 19.369 -33.527 1.00 93.88 1174 LEU A C 1
ATOM 9354 O O . LEU A 1 1174 ? 14.582 19.097 -33.649 1.00 93.88 1174 LEU A O 1
ATOM 9358 N N . LEU A 1 1175 ? 16.517 18.886 -32.525 1.00 94.31 1175 LEU A N 1
ATOM 9359 C CA . LEU A 1 1175 ? 15.939 18.222 -31.354 1.00 94.31 1175 LEU A CA 1
ATOM 9360 C C . LEU A 1 1175 ? 15.627 19.279 -30.290 1.00 94.31 1175 LEU A C 1
ATOM 9362 O O . LEU A 1 1175 ? 16.505 19.703 -29.537 1.00 94.31 1175 LEU A O 1
ATOM 9366 N N . ALA A 1 1176 ? 14.369 19.710 -30.225 1.00 90.38 1176 ALA A N 1
ATOM 9367 C CA . ALA A 1 1176 ? 13.961 20.835 -29.389 1.00 90.38 1176 ALA A CA 1
ATOM 9368 C C . ALA A 1 1176 ? 13.984 20.499 -27.887 1.00 90.38 1176 ALA A C 1
ATOM 9370 O O . ALA A 1 1176 ? 14.154 21.384 -27.052 1.00 90.38 1176 ALA A O 1
ATOM 9371 N N . GLY A 1 1177 ? 13.866 19.223 -27.510 1.00 86.12 1177 GLY A N 1
ATOM 9372 C CA . GLY A 1 1177 ? 13.632 18.817 -26.122 1.00 86.12 1177 GLY A CA 1
ATOM 9373 C C . GLY A 1 1177 ? 12.148 18.883 -25.751 1.00 86.12 1177 GLY A C 1
ATOM 9374 O O . GLY A 1 1177 ? 11.292 19.173 -26.588 1.00 86.12 1177 GLY A O 1
ATOM 9375 N N . GLN A 1 1178 ? 11.821 18.585 -24.492 1.00 83.69 1178 GLN A N 1
ATOM 9376 C CA . GLN A 1 1178 ? 10.438 18.641 -24.012 1.00 83.69 1178 GLN A CA 1
ATOM 9377 C C . GLN A 1 1178 ? 9.938 20.096 -23.934 1.00 83.69 1178 GLN A C 1
ATOM 9379 O O . GLN A 1 1178 ? 10.686 20.997 -23.551 1.00 83.69 1178 GLN A O 1
ATOM 9384 N N . ARG A 1 1179 ? 8.670 20.318 -24.299 1.00 85.44 1179 ARG A N 1
ATOM 9385 C CA . ARG A 1 1179 ? 7.975 21.609 -24.195 1.00 85.44 1179 ARG A CA 1
ATOM 9386 C C . ARG A 1 1179 ? 6.705 21.471 -23.375 1.00 85.44 1179 ARG A C 1
ATOM 9388 O O . ARG A 1 1179 ? 6.029 20.448 -23.459 1.00 85.44 1179 ARG A O 1
ATOM 9395 N N . GLU A 1 1180 ? 6.396 22.499 -22.589 1.00 80.38 1180 GLU A N 1
ATOM 9396 C CA . GLU A 1 1180 ? 5.167 22.549 -21.791 1.00 80.38 1180 GLU A CA 1
ATOM 9397 C C . GLU A 1 1180 ? 3.929 22.679 -22.690 1.00 80.38 1180 GLU A C 1
ATOM 9399 O O . GLU A 1 1180 ? 2.906 22.035 -22.447 1.00 80.38 1180 GLU A O 1
ATOM 9404 N N . ASN A 1 1181 ? 4.044 23.463 -23.767 1.00 88.06 1181 ASN A N 1
ATOM 9405 C CA . ASN A 1 1181 ? 2.999 23.668 -24.761 1.00 88.06 1181 ASN A CA 1
ATOM 9406 C C . ASN A 1 1181 ? 3.537 23.462 -26.194 1.00 88.06 1181 ASN A C 1
ATOM 9408 O O . ASN A 1 1181 ? 4.118 24.385 -26.759 1.00 88.06 1181 ASN A O 1
ATOM 9412 N N . PRO A 1 1182 ? 3.352 22.279 -26.808 1.00 91.88 1182 PRO A N 1
ATOM 9413 C CA . PRO A 1 1182 ? 3.825 22.019 -28.170 1.00 91.88 1182 PRO A CA 1
ATOM 9414 C C . PRO A 1 1182 ? 2.870 22.530 -29.268 1.00 91.88 1182 PRO A C 1
ATOM 9416 O O . PRO A 1 1182 ? 3.231 22.517 -30.446 1.00 91.88 1182 PRO A O 1
ATOM 9419 N N . TYR A 1 1183 ? 1.654 22.965 -28.921 1.00 94.38 1183 TYR A N 1
ATOM 9420 C CA . TYR A 1 1183 ? 0.605 23.278 -29.897 1.00 94.38 1183 TYR A CA 1
ATOM 9421 C C . TYR A 1 1183 ? 0.896 24.478 -30.812 1.00 94.38 1183 TYR A C 1
ATOM 9423 O O . TYR A 1 1183 ? 0.539 24.381 -31.985 1.00 94.38 1183 TYR A O 1
ATOM 9431 N N . PRO A 1 1184 ? 1.566 25.565 -30.370 1.00 94.75 1184 PRO A N 1
ATOM 9432 C CA . PRO A 1 1184 ? 1.964 26.645 -31.277 1.00 94.75 1184 PRO A CA 1
ATOM 9433 C C . PRO A 1 1184 ? 2.889 26.156 -32.399 1.00 94.75 1184 PRO A C 1
ATOM 9435 O O . PRO A 1 1184 ? 2.705 26.513 -33.562 1.00 94.75 1184 PRO A O 1
ATOM 9438 N N . ALA A 1 1185 ? 3.842 25.273 -32.073 1.00 94.44 1185 ALA A N 1
ATOM 9439 C CA . ALA A 1 1185 ? 4.738 24.671 -33.061 1.00 94.44 1185 ALA A CA 1
ATOM 9440 C C . ALA A 1 1185 ? 3.957 23.780 -34.035 1.00 94.44 1185 ALA A C 1
ATOM 9442 O O . ALA A 1 1185 ? 4.164 23.840 -35.244 1.00 94.44 1185 ALA A O 1
ATOM 9443 N N . LEU A 1 1186 ? 3.022 22.979 -33.511 1.00 95.50 1186 LEU A N 1
ATOM 9444 C CA . LEU A 1 1186 ? 2.168 22.118 -34.323 1.00 95.50 1186 LEU A CA 1
ATOM 9445 C C . LEU A 1 1186 ? 1.271 22.923 -35.268 1.00 95.50 1186 LEU A C 1
ATOM 9447 O O . LEU A 1 1186 ? 1.195 22.591 -36.444 1.00 95.50 1186 LEU A O 1
ATOM 9451 N N . ALA A 1 1187 ? 0.651 24.008 -34.800 1.00 94.38 1187 ALA A N 1
ATOM 9452 C CA . ALA A 1 1187 ? -0.202 24.875 -35.614 1.00 94.38 1187 ALA A CA 1
ATOM 9453 C C . ALA A 1 1187 ? 0.548 25.527 -36.791 1.00 94.38 1187 ALA A C 1
ATOM 9455 O O . ALA A 1 1187 ? -0.038 25.730 -37.857 1.00 94.38 1187 ALA A O 1
ATOM 9456 N N . LEU A 1 1188 ? 1.840 25.823 -36.614 1.00 93.44 1188 LEU A N 1
ATOM 9457 C CA . LEU A 1 1188 ? 2.709 26.397 -37.646 1.00 93.44 1188 LEU A CA 1
ATOM 9458 C C . LEU A 1 1188 ? 3.378 25.345 -38.546 1.00 93.44 1188 LEU A C 1
ATOM 9460 O O . LEU A 1 1188 ? 3.934 25.702 -39.585 1.00 93.44 1188 LEU A O 1
ATOM 9464 N N . ALA A 1 1189 ? 3.327 24.062 -38.182 1.00 94.50 1189 ALA A N 1
ATOM 9465 C CA . ALA A 1 1189 ? 3.967 22.998 -38.944 1.00 94.50 1189 ALA A CA 1
ATOM 9466 C C . ALA A 1 1189 ? 3.307 22.792 -40.319 1.00 94.50 1189 ALA A C 1
ATOM 9468 O O . ALA A 1 1189 ? 2.081 22.808 -40.466 1.00 94.50 1189 ALA A O 1
ATOM 9469 N N . SER A 1 1190 ? 4.136 22.524 -41.327 1.00 93.56 1190 SER A N 1
ATOM 9470 C CA . SER A 1 1190 ? 3.708 22.133 -42.673 1.00 93.56 1190 SER A CA 1
ATOM 9471 C C . SER A 1 1190 ? 3.147 20.712 -42.703 1.00 93.56 1190 SER A C 1
ATOM 9473 O O . SER A 1 1190 ? 2.246 20.429 -43.490 1.00 93.56 1190 SER A O 1
ATOM 9475 N N . ALA A 1 1191 ? 3.666 19.827 -41.850 1.00 94.75 1191 ALA A N 1
ATOM 9476 C CA . ALA A 1 1191 ? 3.104 18.509 -41.584 1.00 94.75 1191 ALA A CA 1
ATOM 9477 C C . ALA A 1 1191 ? 3.596 17.954 -40.243 1.00 94.75 1191 ALA A C 1
ATOM 9479 O O . ALA A 1 1191 ? 4.730 18.215 -39.835 1.00 94.75 1191 ALA A O 1
ATOM 9480 N N . LEU A 1 1192 ? 2.766 17.127 -39.611 1.00 96.94 1192 LEU A N 1
ATOM 9481 C CA . LEU A 1 1192 ? 3.169 16.228 -38.535 1.00 96.94 1192 LEU A CA 1
ATOM 9482 C C . LEU A 1 1192 ? 3.627 14.887 -39.128 1.00 96.94 1192 LEU A C 1
ATOM 9484 O O . LEU A 1 1192 ? 2.924 14.306 -39.957 1.00 96.94 1192 LEU A O 1
ATOM 9488 N N . VAL A 1 1193 ? 4.756 14.354 -38.657 1.00 97.38 1193 VAL A N 1
ATOM 9489 C CA . VAL A 1 1193 ? 5.232 13.008 -39.001 1.00 97.38 1193 VAL A CA 1
ATOM 9490 C C . VAL A 1 1193 ? 5.295 12.119 -37.765 1.00 97.38 1193 VAL A C 1
ATOM 9492 O O . VAL A 1 1193 ? 5.989 12.428 -36.795 1.00 97.38 1193 VAL A O 1
ATOM 9495 N N . LEU A 1 1194 ? 4.608 10.977 -37.819 1.00 95.62 1194 LEU A N 1
ATOM 9496 C CA . LEU A 1 1194 ? 4.673 9.930 -36.801 1.00 95.62 1194 LEU A CA 1
ATOM 9497 C C . LEU A 1 1194 ? 5.442 8.717 -37.348 1.00 95.62 1194 LEU A C 1
ATOM 9499 O O . LEU A 1 1194 ? 4.943 7.979 -38.195 1.00 95.62 1194 LEU A O 1
ATOM 9503 N N . SER A 1 1195 ? 6.671 8.520 -36.862 1.00 95.19 1195 SER A N 1
ATOM 9504 C CA . SER A 1 1195 ? 7.621 7.499 -37.342 1.00 95.19 1195 SER A CA 1
ATOM 9505 C C . SER A 1 1195 ? 7.609 6.186 -36.554 1.00 95.19 1195 SER A C 1
ATOM 9507 O O . SER A 1 1195 ? 8.462 5.324 -36.777 1.00 95.19 1195 SER A O 1
ATOM 9509 N N . SER A 1 1196 ? 6.677 6.045 -35.615 1.00 90.19 1196 SER A N 1
ATOM 9510 C CA . SER A 1 1196 ? 6.698 5.022 -34.570 1.00 90.19 1196 SER A CA 1
ATOM 9511 C C . SER A 1 1196 ? 6.703 3.582 -35.109 1.00 90.19 1196 SER A C 1
ATOM 9513 O O . SER A 1 1196 ? 6.247 3.296 -36.218 1.00 90.19 1196 SER A O 1
ATOM 9515 N N . LEU A 1 1197 ? 7.218 2.649 -34.302 1.00 83.00 1197 LEU A N 1
ATOM 9516 C CA . LEU A 1 1197 ? 7.181 1.203 -34.555 1.00 83.00 1197 LEU A CA 1
ATOM 9517 C C . LEU A 1 1197 ? 5.914 0.547 -34.006 1.00 83.00 1197 LEU A C 1
ATOM 9519 O O . LEU A 1 1197 ? 5.441 -0.416 -34.596 1.00 83.00 1197 LEU A O 1
ATOM 9523 N N . HIS A 1 1198 ? 5.399 1.045 -32.881 1.00 76.06 1198 HIS A N 1
ATOM 9524 C CA . HIS A 1 1198 ? 4.175 0.569 -32.232 1.00 76.06 1198 HIS A CA 1
ATOM 9525 C C . HIS A 1 1198 ? 3.496 1.746 -31.521 1.00 76.06 1198 HIS A C 1
ATOM 9527 O O . HIS A 1 1198 ? 4.180 2.561 -30.897 1.00 76.06 1198 HIS A O 1
ATOM 9533 N N . GLU A 1 1199 ? 2.169 1.829 -31.605 1.00 80.00 1199 GLU A N 1
ATOM 9534 C CA . GLU A 1 1199 ? 1.336 2.846 -30.952 1.00 80.00 1199 GLU A CA 1
ATOM 9535 C C . GLU A 1 1199 ? -0.033 2.248 -30.615 1.00 80.00 1199 GLU A C 1
ATOM 9537 O O . GLU A 1 1199 ? -0.568 1.469 -31.405 1.00 80.00 1199 GLU A O 1
ATOM 9542 N N . GLY A 1 1200 ? -0.611 2.655 -29.482 1.00 80.38 1200 GLY A N 1
ATOM 9543 C CA . GLY A 1 1200 ? -2.003 2.349 -29.150 1.00 80.38 1200 GLY A CA 1
ATOM 9544 C C . GLY A 1 1200 ? -2.962 3.304 -29.851 1.00 80.38 1200 GLY A C 1
ATOM 9545 O O . GLY A 1 1200 ? -3.454 3.011 -30.930 1.00 80.38 1200 GLY A O 1
ATOM 9546 N N . GLN A 1 1201 ? -3.184 4.482 -29.268 1.00 84.62 1201 GLN A N 1
ATOM 9547 C CA . GLN A 1 1201 ? -3.931 5.568 -29.904 1.00 84.62 1201 GLN A CA 1
ATOM 9548 C C . GLN A 1 1201 ? -3.165 6.891 -29.702 1.00 84.62 1201 GLN A C 1
ATOM 9550 O O . GLN A 1 1201 ? -3.260 7.508 -28.639 1.00 84.62 1201 GLN A O 1
ATOM 9555 N N . PRO A 1 1202 ? -2.314 7.303 -30.660 1.00 86.62 1202 PRO A N 1
ATOM 9556 C CA . PRO A 1 1202 ? -1.426 8.450 -30.478 1.00 86.62 1202 PRO A CA 1
ATOM 9557 C C . PRO A 1 1202 ? -2.204 9.772 -30.524 1.00 86.62 1202 PRO A C 1
ATOM 9559 O O . PRO A 1 1202 ? -2.589 10.239 -31.594 1.00 86.62 1202 PRO A O 1
ATOM 9562 N N . MET A 1 1203 ? -2.377 10.403 -29.357 1.00 86.38 1203 MET A N 1
ATOM 9563 C CA . MET A 1 1203 ? -3.147 11.650 -29.193 1.00 86.38 1203 MET A CA 1
ATOM 9564 C C . MET A 1 1203 ? -2.683 12.794 -30.100 1.00 86.38 1203 MET A C 1
ATOM 9566 O O . MET A 1 1203 ? -3.508 13.558 -30.591 1.00 86.38 1203 MET A O 1
ATOM 9570 N N . VAL A 1 1204 ? -1.386 12.844 -30.413 1.00 89.75 1204 VAL A N 1
ATOM 9571 C CA . VAL A 1 1204 ? -0.799 13.842 -31.319 1.00 89.75 1204 VAL A CA 1
ATOM 9572 C C . VAL A 1 1204 ? -1.441 13.855 -32.714 1.00 89.75 1204 VAL A C 1
ATOM 9574 O O . VAL A 1 1204 ? -1.493 14.900 -33.358 1.00 89.75 1204 VAL A O 1
ATOM 9577 N N . LEU A 1 1205 ? -1.982 12.721 -33.183 1.00 92.75 1205 LEU A N 1
ATOM 9578 C CA . LEU A 1 1205 ? -2.708 12.684 -34.455 1.00 92.75 1205 LEU A CA 1
ATOM 9579 C C . LEU A 1 1205 ? -4.022 13.467 -34.367 1.00 92.75 1205 LEU A C 1
ATOM 9581 O O . LEU A 1 1205 ? -4.308 14.262 -35.258 1.00 92.75 1205 LEU A O 1
ATOM 9585 N N . PHE A 1 1206 ? -4.779 13.313 -33.276 1.00 91.69 1206 PHE A N 1
ATOM 9586 C CA . PHE A 1 1206 ? -5.986 14.108 -33.045 1.00 91.69 1206 PHE A CA 1
ATOM 9587 C C . PHE A 1 1206 ? -5.660 15.591 -32.884 1.00 91.69 1206 PHE A C 1
ATOM 9589 O O . PHE A 1 1206 ? -6.350 16.423 -33.459 1.00 91.69 1206 PHE A O 1
ATOM 9596 N N . GLU A 1 1207 ? -4.591 15.929 -32.160 1.00 92.56 1207 GLU A N 1
ATOM 9597 C CA . GLU A 1 1207 ? -4.132 17.314 -31.983 1.00 92.56 1207 GLU A CA 1
ATOM 9598 C C . GLU A 1 1207 ? -3.828 17.980 -33.338 1.00 92.56 1207 GLU A C 1
ATOM 9600 O O . GLU A 1 1207 ? -4.270 19.100 -33.599 1.00 92.56 1207 GLU A O 1
ATOM 9605 N N . ALA A 1 1208 ? -3.146 17.270 -34.244 1.00 93.94 1208 ALA A N 1
ATOM 9606 C CA . ALA A 1 1208 ? -2.892 17.750 -35.602 1.00 93.94 1208 ALA A CA 1
ATOM 9607 C C . ALA A 1 1208 ? -4.177 17.875 -36.433 1.00 93.94 1208 ALA A C 1
ATOM 9609 O O . ALA A 1 1208 ? -4.348 18.870 -37.136 1.00 93.94 1208 ALA A O 1
ATOM 9610 N N . MET A 1 1209 ? -5.096 16.911 -36.325 1.00 93.81 1209 MET A N 1
ATOM 9611 C CA . MET A 1 1209 ? -6.394 16.944 -37.010 1.00 93.81 1209 MET A CA 1
ATOM 9612 C C . MET A 1 1209 ? -7.268 18.114 -36.537 1.00 93.81 1209 MET A C 1
ATOM 9614 O O . MET A 1 1209 ? -7.854 18.804 -37.369 1.00 93.81 1209 MET A O 1
ATOM 9618 N N . ILE A 1 1210 ? -7.304 18.391 -35.227 1.00 94.00 1210 ILE A N 1
ATOM 9619 C CA . ILE A 1 1210 ? -7.997 19.546 -34.627 1.00 94.00 1210 ILE A CA 1
ATOM 9620 C C . ILE A 1 1210 ? -7.442 20.858 -35.195 1.00 94.00 1210 ILE A C 1
ATOM 9622 O O . ILE A 1 1210 ? -8.203 21.743 -35.580 1.00 94.00 1210 ILE A O 1
ATOM 9626 N N . LEU A 1 1211 ? -6.115 20.967 -35.309 1.00 93.94 1211 LEU A N 1
ATOM 9627 C CA . LEU A 1 1211 ? -5.439 22.140 -35.873 1.00 93.94 1211 LEU A CA 1
ATOM 9628 C C . LEU A 1 1211 ? -5.412 22.151 -37.413 1.00 93.94 1211 LEU A C 1
ATOM 9630 O O . LEU A 1 1211 ? -4.841 23.069 -38.010 1.00 93.94 1211 LEU A O 1
ATOM 9634 N N . GLN A 1 1212 ? -6.024 21.157 -38.066 1.00 92.50 1212 GLN A N 1
ATOM 9635 C CA . GLN A 1 1212 ? -6.077 20.983 -39.522 1.00 92.50 1212 GLN A CA 1
ATOM 9636 C C . GLN A 1 1212 ? -4.689 20.946 -40.183 1.00 92.50 1212 GLN A C 1
ATOM 9638 O O . GLN A 1 1212 ? -4.463 21.547 -41.236 1.00 92.50 1212 GLN A O 1
ATOM 9643 N N . ARG A 1 1213 ? -3.730 20.273 -39.543 1.00 93.00 1213 ARG A N 1
ATOM 9644 C CA . ARG A 1 1213 ? -2.373 20.094 -40.071 1.00 93.00 1213 ARG A CA 1
ATOM 9645 C C . ARG A 1 1213 ? -2.264 18.784 -40.856 1.00 93.00 1213 ARG A C 1
ATOM 9647 O O . ARG A 1 1213 ? -2.797 17.776 -40.397 1.00 93.00 1213 ARG A O 1
ATOM 9654 N N . PRO A 1 1214 ? -1.556 18.758 -42.002 1.00 93.50 1214 PRO A N 1
ATOM 9655 C CA . PRO A 1 1214 ? -1.296 17.517 -42.726 1.00 93.50 1214 PRO A CA 1
ATOM 9656 C C . PRO A 1 1214 ? -0.520 16.502 -41.880 1.00 93.50 1214 PRO A C 1
ATOM 9658 O O . PRO A 1 1214 ? 0.340 16.877 -41.082 1.00 93.50 1214 PRO A O 1
ATOM 9661 N N . ILE A 1 1215 ? -0.797 15.213 -42.081 1.00 95.81 1215 ILE A N 1
ATOM 9662 C CA . ILE A 1 1215 ? -0.203 14.115 -41.307 1.00 95.81 1215 ILE A CA 1
ATOM 9663 C C . ILE A 1 1215 ? 0.426 13.087 -42.247 1.00 95.81 1215 ILE A C 1
ATOM 9665 O O . ILE A 1 1215 ? -0.196 12.672 -43.226 1.00 95.81 1215 ILE A O 1
ATOM 9669 N N . ILE A 1 1216 ? 1.629 12.629 -41.902 1.00 95.94 1216 ILE A N 1
ATOM 9670 C CA . ILE A 1 1216 ? 2.279 11.444 -42.472 1.00 95.94 1216 ILE A CA 1
ATOM 9671 C C . ILE A 1 1216 ? 2.543 10.466 -41.326 1.00 95.94 1216 ILE A C 1
ATOM 9673 O O . ILE A 1 1216 ? 3.192 10.813 -40.342 1.00 95.94 1216 ILE A O 1
ATOM 9677 N N . CYS A 1 1217 ? 2.054 9.237 -41.433 1.00 95.12 1217 CYS A N 1
ATOM 9678 C CA . CYS A 1 1217 ? 2.168 8.251 -40.363 1.00 95.12 1217 CYS A CA 1
ATOM 9679 C C . CYS A 1 1217 ? 2.609 6.890 -40.895 1.00 95.12 1217 CYS A C 1
ATOM 9681 O O . CYS A 1 1217 ? 2.119 6.429 -41.924 1.00 95.12 1217 CYS A O 1
ATOM 9683 N N . THR A 1 1218 ? 3.493 6.208 -40.168 1.00 93.62 1218 THR A N 1
ATOM 9684 C CA . THR A 1 1218 ? 3.816 4.806 -40.449 1.00 93.62 1218 THR A CA 1
ATOM 9685 C C . THR A 1 1218 ? 2.598 3.899 -40.252 1.00 93.62 1218 THR A C 1
ATOM 9687 O O . THR A 1 1218 ? 1.694 4.166 -39.458 1.00 93.62 1218 THR A O 1
ATOM 9690 N N . ASN A 1 1219 ? 2.566 2.805 -41.008 1.00 89.88 1219 ASN A N 1
ATOM 9691 C CA . ASN A 1 1219 ? 1.441 1.885 -41.062 1.00 89.88 1219 ASN A CA 1
ATOM 9692 C C . ASN A 1 1219 ? 1.309 1.029 -39.787 1.00 89.88 1219 ASN A C 1
ATOM 9694 O O . ASN A 1 1219 ? 1.881 -0.059 -39.704 1.00 89.88 1219 ASN A O 1
ATOM 9698 N N . LEU A 1 1220 ? 0.530 1.518 -38.819 1.00 85.75 1220 LEU A N 1
ATOM 9699 C CA . LEU A 1 1220 ? 0.309 0.920 -37.498 1.00 85.75 1220 LEU A CA 1
ATOM 9700 C C . LEU A 1 1220 ? -1.197 0.731 -37.212 1.00 85.75 1220 LEU A C 1
ATOM 9702 O O . LEU A 1 1220 ? -1.988 1.526 -37.718 1.00 85.75 1220 LEU A O 1
ATOM 9706 N N . PRO A 1 1221 ? -1.609 -0.256 -36.388 1.00 79.50 1221 PRO A N 1
ATOM 9707 C CA . PRO A 1 1221 ? -3.017 -0.519 -36.062 1.00 79.50 1221 PRO A CA 1
ATOM 9708 C C . PRO A 1 1221 ? -3.787 0.728 -35.599 1.00 79.50 1221 PRO A C 1
ATOM 9710 O O . PRO A 1 1221 ? -4.687 1.177 -36.299 1.00 79.50 1221 PRO A O 1
ATOM 9713 N N . GLY A 1 1222 ? -3.369 1.366 -34.500 1.00 81.25 1222 GLY A N 1
ATOM 9714 C CA . GLY A 1 1222 ? -4.023 2.565 -33.964 1.00 81.25 1222 GLY A CA 1
ATOM 9715 C C . GLY A 1 1222 ? -4.195 3.712 -34.965 1.00 81.25 1222 GLY A C 1
ATOM 9716 O O . GLY A 1 1222 ? -5.314 4.166 -35.193 1.00 81.25 1222 GLY A O 1
ATOM 9717 N N . PRO A 1 1223 ? -3.109 4.184 -35.601 1.00 87.69 1223 PRO A N 1
ATOM 9718 C CA . PRO A 1 1223 ? -3.182 5.194 -36.652 1.00 87.69 1223 PRO A CA 1
ATOM 9719 C C . PRO A 1 1223 ? -4.078 4.857 -37.849 1.00 87.69 1223 PRO A C 1
ATOM 9721 O O . PRO A 1 1223 ? -4.646 5.786 -38.421 1.00 87.69 1223 PRO A O 1
ATOM 9724 N N . ARG A 1 1224 ? -4.248 3.578 -38.229 1.00 86.50 1224 ARG A N 1
ATOM 9725 C CA . ARG A 1 1224 ? -5.211 3.198 -39.285 1.00 86.50 1224 ARG A CA 1
ATOM 9726 C C . ARG A 1 1224 ? -6.632 3.581 -38.903 1.00 86.50 1224 ARG A C 1
ATOM 9728 O O . ARG A 1 1224 ? -7.335 4.158 -39.728 1.00 86.50 1224 ARG A O 1
ATOM 9735 N N . ASP A 1 1225 ? -7.019 3.304 -37.661 1.00 85.12 1225 ASP A N 1
ATOM 9736 C CA . ASP A 1 1225 ? -8.370 3.592 -37.171 1.00 85.12 1225 ASP A CA 1
ATOM 9737 C C . ASP A 1 1225 ? -8.629 5.099 -37.062 1.00 85.12 1225 ASP A C 1
ATOM 9739 O O . ASP A 1 1225 ? -9.747 5.548 -37.314 1.00 85.12 1225 ASP A O 1
ATOM 9743 N N . ILE A 1 1226 ? -7.595 5.878 -36.711 1.00 87.44 1226 ILE A N 1
ATOM 9744 C CA . ILE A 1 1226 ? -7.675 7.342 -36.582 1.00 87.44 1226 ILE A CA 1
ATOM 9745 C C . ILE A 1 1226 ? -7.750 8.011 -37.957 1.00 87.44 1226 ILE A C 1
ATOM 9747 O O . ILE A 1 1226 ? -8.616 8.850 -38.193 1.00 87.44 1226 ILE A O 1
ATOM 9751 N N . LEU A 1 1227 ? -6.821 7.678 -38.861 1.00 89.31 1227 LEU A N 1
ATOM 9752 C CA . LEU A 1 1227 ? -6.652 8.416 -40.114 1.00 89.31 1227 LEU A CA 1
ATOM 9753 C C . LEU A 1 1227 ? -7.583 7.924 -41.224 1.00 89.31 1227 LEU A C 1
ATOM 9755 O O . LEU A 1 1227 ? -7.994 8.742 -42.047 1.00 89.31 1227 LEU A O 1
ATOM 9759 N N . GLN A 1 1228 ? -7.901 6.622 -41.256 1.00 84.75 1228 GLN A N 1
ATOM 9760 C CA . GLN A 1 1228 ? -8.810 5.970 -42.215 1.00 84.75 1228 GLN A CA 1
ATOM 9761 C C . GLN A 1 1228 ? -8.528 6.304 -43.694 1.00 84.75 1228 GLN A C 1
ATOM 9763 O O . GLN A 1 1228 ? -9.454 6.358 -44.497 1.00 84.75 1228 GLN A O 1
ATOM 9768 N N . ASP A 1 1229 ? -7.270 6.600 -44.047 1.00 80.12 1229 ASP A N 1
ATOM 9769 C CA . ASP A 1 1229 ? -6.845 7.139 -45.354 1.00 80.12 1229 ASP A CA 1
ATOM 9770 C C . ASP A 1 1229 ? -7.549 8.454 -45.783 1.00 80.12 1229 ASP A C 1
ATOM 9772 O O . ASP A 1 1229 ? -7.480 8.864 -46.943 1.00 80.12 1229 ASP A O 1
ATOM 9776 N N . ARG A 1 1230 ? -8.205 9.144 -44.840 1.00 85.81 1230 ARG A N 1
ATOM 9777 C CA . ARG A 1 1230 ? -9.006 10.367 -45.043 1.00 85.81 1230 ARG A CA 1
ATOM 9778 C C . ARG A 1 1230 ? -8.348 11.617 -44.461 1.00 85.81 1230 ARG A C 1
ATOM 9780 O O . ARG A 1 1230 ? -8.306 12.658 -45.115 1.00 85.81 1230 ARG A O 1
ATOM 9787 N N . TYR A 1 1231 ? -7.820 11.509 -43.242 1.00 88.38 1231 TYR A N 1
ATOM 9788 C CA . TYR A 1 1231 ? -7.300 12.647 -42.467 1.00 88.38 1231 TYR A CA 1
ATOM 9789 C C . TYR A 1 1231 ? -5.774 12.786 -42.513 1.00 88.38 1231 TYR A C 1
ATOM 9791 O O . TYR A 1 1231 ? -5.222 13.803 -42.104 1.00 88.38 1231 TYR A O 1
ATOM 9799 N N . GLY A 1 1232 ? -5.076 11.768 -43.013 1.00 91.44 1232 GLY A N 1
ATOM 9800 C CA . GLY A 1 1232 ? -3.622 11.750 -43.112 1.00 91.44 1232 GLY A CA 1
ATOM 9801 C C . GLY A 1 1232 ? -3.133 10.620 -44.004 1.00 91.44 1232 GLY A C 1
ATOM 9802 O O . GLY A 1 1232 ? -3.876 9.690 -44.315 1.00 91.44 1232 GLY A O 1
ATOM 9803 N N . LEU A 1 1233 ? -1.877 10.710 -44.432 1.00 93.56 1233 LEU A N 1
ATOM 9804 C CA . LEU A 1 1233 ? -1.252 9.720 -45.295 1.00 93.56 1233 LEU A CA 1
ATOM 9805 C C . LEU A 1 1233 ? -0.606 8.607 -44.464 1.00 93.56 1233 LEU A C 1
ATOM 9807 O O . LEU A 1 1233 ? 0.336 8.858 -43.711 1.00 93.56 1233 LEU A O 1
ATOM 9811 N N . ILE A 1 1234 ? -1.061 7.371 -44.664 1.00 93.44 1234 ILE A N 1
ATOM 9812 C CA . ILE A 1 1234 ? -0.417 6.180 -44.109 1.00 93.44 1234 ILE A CA 1
ATOM 9813 C C . ILE A 1 1234 ? 0.644 5.670 -45.091 1.00 93.44 1234 ILE A C 1
ATOM 9815 O O . ILE A 1 1234 ? 0.369 5.459 -46.272 1.00 93.44 1234 ILE A O 1
ATOM 9819 N N . VAL A 1 1235 ? 1.864 5.459 -44.599 1.00 94.81 1235 VAL A N 1
ATOM 9820 C CA . VAL A 1 1235 ? 3.008 4.972 -45.384 1.00 94.81 1235 VAL A CA 1
ATOM 9821 C C . VAL A 1 1235 ? 3.569 3.681 -44.805 1.00 94.81 1235 VAL A C 1
ATOM 9823 O O . VAL A 1 1235 ? 3.366 3.374 -43.632 1.00 94.81 1235 VAL A O 1
ATOM 9826 N N . GLU A 1 1236 ? 4.296 2.909 -45.614 1.00 93.88 1236 GLU A N 1
ATOM 9827 C CA . GLU A 1 1236 ? 5.019 1.734 -45.120 1.00 93.88 1236 GLU A CA 1
ATOM 9828 C C . GLU A 1 1236 ? 5.894 2.100 -43.908 1.00 93.88 1236 GLU A C 1
ATOM 9830 O O . GLU A 1 1236 ? 6.471 3.186 -43.846 1.00 93.88 1236 GLU A O 1
ATOM 9835 N N . ASN A 1 1237 ? 5.982 1.201 -42.923 1.00 93.31 1237 ASN A N 1
ATOM 9836 C CA . ASN A 1 1237 ? 6.817 1.400 -41.740 1.00 93.31 1237 ASN A CA 1
ATOM 9837 C C . ASN A 1 1237 ? 8.305 1.162 -42.064 1.00 93.31 1237 ASN A C 1
ATOM 9839 O O . ASN A 1 1237 ? 8.935 0.237 -41.556 1.00 93.31 1237 ASN A O 1
ATOM 9843 N N . SER A 1 1238 ? 8.840 1.988 -42.958 1.00 93.88 1238 SER A N 1
ATOM 9844 C CA . SER A 1 1238 ? 10.193 1.937 -43.503 1.00 93.88 1238 SER A CA 1
ATOM 9845 C C . SER A 1 1238 ? 10.708 3.363 -43.738 1.00 93.88 1238 SER A C 1
ATOM 9847 O O . SER A 1 1238 ? 9.934 4.323 -43.777 1.00 93.88 1238 SER A O 1
ATOM 9849 N N . GLU A 1 1239 ? 12.026 3.518 -43.868 1.00 94.69 1239 GLU A N 1
ATOM 9850 C CA . GLU A 1 1239 ? 12.631 4.805 -44.240 1.00 94.69 1239 GLU A CA 1
ATOM 9851 C C . GLU A 1 1239 ? 12.101 5.288 -45.602 1.00 94.69 1239 GLU A C 1
ATOM 9853 O O . GLU A 1 1239 ? 11.700 6.444 -45.740 1.00 94.69 1239 GLU A O 1
ATOM 9858 N N . ASP A 1 1240 ? 12.020 4.381 -46.582 1.00 95.38 1240 ASP A N 1
ATOM 9859 C CA . ASP A 1 1240 ? 11.499 4.671 -47.920 1.00 95.38 1240 ASP A CA 1
ATOM 9860 C C . ASP A 1 1240 ? 10.024 5.088 -47.896 1.00 95.38 1240 ASP A C 1
ATOM 9862 O O . ASP A 1 1240 ? 9.632 6.000 -48.628 1.00 95.38 1240 ASP A O 1
ATOM 9866 N N . GLY A 1 1241 ? 9.216 4.479 -47.023 1.00 95.81 1241 GLY A N 1
ATOM 9867 C CA . GLY A 1 1241 ? 7.826 4.866 -46.812 1.00 95.81 1241 GLY A CA 1
ATOM 9868 C C . GLY A 1 1241 ? 7.694 6.310 -46.324 1.00 95.81 1241 GLY A C 1
ATOM 9869 O O . GLY A 1 1241 ? 6.946 7.091 -46.916 1.00 95.81 1241 GLY A O 1
ATOM 9870 N N . ILE A 1 1242 ? 8.453 6.695 -45.289 1.00 97.00 1242 ILE A N 1
ATOM 9871 C CA . ILE A 1 1242 ? 8.449 8.071 -44.760 1.00 97.00 1242 ILE A CA 1
ATOM 9872 C C . ILE A 1 1242 ? 8.947 9.062 -45.816 1.00 97.00 1242 ILE A C 1
ATOM 9874 O O . ILE A 1 1242 ? 8.294 10.080 -46.042 1.00 97.00 1242 ILE A O 1
ATOM 9878 N N . HIS A 1 1243 ? 10.055 8.757 -46.496 1.00 96.94 1243 HIS A N 1
ATOM 9879 C CA . HIS A 1 1243 ? 10.590 9.600 -47.567 1.00 96.94 1243 HIS A CA 1
ATOM 9880 C C . HIS A 1 1243 ? 9.562 9.808 -48.691 1.00 96.94 1243 HIS A C 1
ATOM 9882 O O . HIS A 1 1243 ? 9.313 10.939 -49.106 1.00 96.94 1243 HIS A O 1
ATOM 9888 N N . GLY A 1 1244 ? 8.905 8.736 -49.148 1.00 95.06 1244 GLY A N 1
ATOM 9889 C CA . GLY A 1 1244 ? 7.831 8.820 -50.140 1.00 95.06 1244 GLY A CA 1
ATOM 9890 C C . GLY A 1 1244 ? 6.648 9.672 -49.667 1.00 95.06 1244 GLY A C 1
ATOM 9891 O O . GLY A 1 1244 ? 6.090 10.438 -50.451 1.00 95.06 1244 GLY A O 1
ATOM 9892 N N . GLY A 1 1245 ? 6.293 9.595 -48.381 1.00 94.38 1245 GLY A N 1
ATOM 9893 C CA . GLY A 1 1245 ? 5.280 10.460 -47.773 1.00 94.38 1245 GLY A CA 1
ATOM 9894 C C . GLY A 1 1245 ? 5.671 11.939 -47.767 1.00 94.38 1245 GLY A C 1
ATOM 9895 O O . GLY A 1 1245 ? 4.855 12.785 -48.132 1.00 94.38 1245 GLY A O 1
ATOM 9896 N N . LEU A 1 1246 ? 6.923 12.250 -47.417 1.00 95.56 1246 LEU A N 1
ATOM 9897 C CA . LEU A 1 1246 ? 7.462 13.613 -47.449 1.00 95.56 1246 LEU A CA 1
ATOM 9898 C C . LEU A 1 1246 ? 7.488 14.181 -48.877 1.00 95.56 1246 LEU A C 1
ATOM 9900 O O . LEU A 1 1246 ? 7.108 15.326 -49.087 1.00 95.56 1246 LEU A O 1
ATOM 9904 N N . MET A 1 1247 ? 7.824 13.380 -49.890 1.00 93.94 1247 MET A N 1
ATOM 9905 C CA . MET A 1 1247 ? 7.740 13.831 -51.288 1.00 93.94 1247 MET A CA 1
ATOM 9906 C C . MET A 1 1247 ? 6.306 14.211 -51.694 1.00 93.94 1247 MET A C 1
ATOM 9908 O O . MET A 1 1247 ? 6.099 15.216 -52.368 1.00 93.94 1247 MET A O 1
ATOM 9912 N N . ARG A 1 1248 ? 5.289 13.483 -51.211 1.00 92.06 1248 ARG A N 1
ATOM 9913 C CA . ARG A 1 1248 ? 3.878 13.847 -51.450 1.00 92.06 1248 ARG A CA 1
ATOM 9914 C C . ARG A 1 1248 ? 3.456 15.128 -50.727 1.00 92.06 1248 ARG A C 1
ATOM 9916 O O . ARG A 1 1248 ? 2.555 15.809 -51.214 1.00 92.06 1248 ARG A O 1
ATOM 9923 N N . LEU A 1 1249 ? 4.091 15.465 -49.599 1.00 90.50 1249 LEU A N 1
ATOM 9924 C CA . LEU A 1 1249 ? 3.915 16.764 -48.944 1.00 90.50 1249 LEU A CA 1
ATOM 9925 C C . LEU A 1 1249 ? 4.395 17.904 -49.850 1.00 90.50 1249 LEU A C 1
ATOM 9927 O O . LEU A 1 1249 ? 3.661 18.880 -49.999 1.00 90.50 1249 LEU A O 1
ATOM 9931 N N . ALA A 1 1250 ? 5.575 17.770 -50.470 1.00 86.25 1250 ALA A N 1
ATOM 9932 C CA . ALA A 1 1250 ? 6.104 18.761 -51.415 1.00 86.25 1250 ALA A CA 1
ATOM 9933 C C . ALA A 1 1250 ? 5.157 18.983 -52.607 1.00 86.25 1250 ALA A C 1
ATOM 9935 O O . ALA A 1 1250 ? 4.904 20.121 -52.995 1.00 86.25 1250 ALA A O 1
ATOM 9936 N N . ASP A 1 1251 ? 4.548 17.909 -53.115 1.00 85.69 1251 ASP A N 1
ATOM 9937 C CA . ASP A 1 1251 ? 3.571 17.975 -54.210 1.00 85.69 1251 ASP A CA 1
ATOM 9938 C C . ASP A 1 1251 ? 2.184 18.503 -53.778 1.00 85.69 1251 ASP A C 1
ATOM 9940 O O . ASP A 1 1251 ? 1.278 18.625 -54.603 1.00 85.69 1251 ASP A O 1
ATOM 9944 N N . GLY A 1 1252 ? 1.965 18.759 -52.481 1.00 81.94 1252 GLY A N 1
ATOM 9945 C CA . GLY A 1 1252 ? 0.660 19.134 -51.926 1.00 81.94 1252 GLY A CA 1
ATOM 9946 C C . GLY A 1 1252 ? -0.387 18.008 -51.945 1.00 81.94 1252 GLY A C 1
ATOM 9947 O O . GLY A 1 1252 ? -1.558 18.255 -51.653 1.00 81.94 1252 GLY A O 1
ATOM 9948 N N . ASN A 1 1253 ? 0.026 16.774 -52.243 1.00 84.69 1253 ASN A N 1
ATOM 9949 C CA . ASN A 1 1253 ? -0.819 15.599 -52.462 1.00 84.69 1253 ASN A CA 1
ATOM 9950 C C . ASN A 1 1253 ? -1.036 14.790 -51.173 1.00 84.69 1253 ASN A C 1
ATOM 9952 O O . ASN A 1 1253 ? -0.772 13.584 -51.120 1.00 84.69 1253 ASN A O 1
ATOM 9956 N N . LEU A 1 1254 ? -1.524 15.456 -50.126 1.00 84.88 1254 LEU A N 1
ATOM 9957 C CA . LEU A 1 1254 ? -1.902 14.817 -48.865 1.00 84.88 1254 LEU A CA 1
ATOM 9958 C C . LEU A 1 1254 ? -3.423 14.859 -48.656 1.00 84.88 1254 LEU A C 1
ATOM 9960 O O . LEU A 1 1254 ? -4.061 15.821 -49.093 1.00 84.88 1254 LEU A O 1
ATOM 9964 N N . PRO A 1 1255 ? -4.015 13.857 -47.977 1.00 83.25 1255 PRO A N 1
ATOM 9965 C CA . PRO A 1 1255 ? -5.412 13.918 -47.553 1.00 83.25 1255 PRO A CA 1
ATOM 9966 C C . PRO A 1 1255 ? -5.675 15.158 -46.680 1.00 83.25 1255 PRO A C 1
ATOM 9968 O O . PRO A 1 1255 ? -4.841 15.520 -45.850 1.00 83.25 1255 PRO A O 1
ATOM 9971 N N . ARG A 1 1256 ? -6.810 15.837 -46.899 1.00 73.75 1256 ARG A N 1
ATOM 9972 C CA . ARG A 1 1256 ? -7.176 17.110 -46.239 1.00 73.75 1256 ARG A CA 1
ATOM 9973 C C . ARG A 1 1256 ? -8.642 17.171 -45.800 1.00 73.75 1256 ARG A C 1
ATOM 9975 O O . ARG A 1 1256 ? -9.209 18.259 -45.713 1.00 73.75 1256 ARG A O 1
ATOM 9982 N N . GLU A 1 1257 ? -9.292 16.031 -45.571 1.00 87.81 1257 GLU A N 1
ATOM 9983 C CA . GLU A 1 1257 ? -10.643 16.081 -45.010 1.00 87.81 1257 GLU A CA 1
ATOM 9984 C C . GLU A 1 1257 ? -10.647 16.756 -43.633 1.00 87.81 1257 GLU A C 1
ATOM 9986 O O . GLU A 1 1257 ? -9.721 16.603 -42.838 1.00 87.81 1257 GLU A O 1
ATOM 9991 N N . THR A 1 1258 ? -11.704 17.517 -43.353 1.00 85.81 1258 THR A N 1
ATOM 9992 C CA . THR A 1 1258 ? -11.873 18.193 -42.067 1.00 85.81 1258 THR A CA 1
ATOM 9993 C C . THR A 1 1258 ? -12.360 17.197 -41.022 1.00 85.81 1258 THR A C 1
ATOM 9995 O O . THR A 1 1258 ? -13.372 16.522 -41.213 1.00 85.81 1258 THR A O 1
ATOM 9998 N N . PHE A 1 1259 ? -11.636 17.106 -39.911 1.00 91.44 1259 PHE A N 1
ATOM 9999 C CA . PHE A 1 1259 ? -12.038 16.316 -38.756 1.00 91.44 1259 PHE A CA 1
ATOM 10000 C C . PHE A 1 1259 ? -13.096 17.063 -37.936 1.00 91.44 1259 PHE A C 1
ATOM 10002 O O . PHE A 1 1259 ? -12.946 18.259 -37.692 1.00 91.44 1259 PHE A O 1
ATOM 10009 N N . ASP A 1 1260 ? -14.146 16.359 -37.507 1.00 92.38 1260 ASP A N 1
ATOM 10010 C CA . ASP A 1 1260 ? -15.156 16.882 -36.582 1.00 92.38 1260 ASP A CA 1
ATOM 10011 C C . ASP A 1 1260 ? -14.839 16.401 -35.152 1.00 92.38 1260 ASP A C 1
ATOM 10013 O O . ASP A 1 1260 ? -15.206 15.279 -34.778 1.00 92.38 1260 ASP A O 1
ATOM 10017 N N . PRO A 1 1261 ? -14.142 17.219 -34.340 1.00 91.31 1261 PRO A N 1
ATOM 10018 C CA . PRO A 1 1261 ? -13.781 16.825 -32.985 1.00 91.31 1261 PRO A CA 1
ATOM 10019 C C . PRO A 1 1261 ? -14.994 16.679 -32.060 1.00 91.31 1261 PRO A C 1
ATOM 10021 O O . PRO A 1 1261 ? -14.952 15.868 -31.138 1.00 91.31 1261 PRO A O 1
ATOM 10024 N N . ALA A 1 1262 ? -16.079 17.424 -32.295 1.00 89.50 1262 ALA A N 1
ATOM 10025 C CA . ALA A 1 1262 ? -17.266 17.368 -31.447 1.00 89.50 1262 ALA A CA 1
ATOM 10026 C C . ALA A 1 1262 ? -18.028 16.053 -31.658 1.00 89.50 1262 ALA A C 1
ATOM 10028 O O . ALA A 1 1262 ? -18.433 15.405 -30.689 1.00 89.50 1262 ALA A O 1
ATOM 10029 N N . ALA A 1 1263 ? -18.174 15.621 -32.915 1.00 90.94 1263 ALA A N 1
ATOM 10030 C CA . ALA A 1 1263 ? -18.759 14.322 -33.233 1.00 90.94 1263 ALA A CA 1
ATOM 10031 C C . ALA A 1 1263 ? -17.932 13.166 -32.648 1.00 90.94 1263 ALA A C 1
ATOM 10033 O O . ALA A 1 1263 ? -18.502 12.252 -32.052 1.00 90.94 1263 ALA A O 1
ATOM 10034 N N . TYR A 1 1264 ? -16.599 13.230 -32.758 1.00 91.25 1264 TYR A N 1
ATOM 10035 C CA . TYR A 1 1264 ? -15.715 12.214 -32.184 1.00 91.25 1264 TYR A CA 1
ATOM 10036 C C . TYR A 1 1264 ? -15.808 12.156 -30.652 1.00 91.25 1264 TYR A C 1
ATOM 10038 O O . TYR A 1 1264 ? -15.986 11.072 -30.102 1.00 91.25 1264 TYR A O 1
ATOM 10046 N N . ALA A 1 1265 ? -15.723 13.298 -29.957 1.00 89.25 1265 ALA A N 1
ATOM 10047 C CA . ALA A 1 1265 ? -15.779 13.342 -28.491 1.00 89.25 1265 ALA A CA 1
ATOM 10048 C C . ALA A 1 1265 ? -17.108 12.783 -27.955 1.00 89.25 1265 ALA A C 1
ATOM 10050 O O . ALA A 1 1265 ? -17.131 12.015 -26.989 1.00 89.25 1265 ALA A O 1
ATOM 10051 N N . LYS A 1 1266 ? -18.217 13.099 -28.638 1.00 88.25 1266 LYS A N 1
ATOM 10052 C CA . LYS A 1 1266 ? -19.543 12.562 -28.319 1.00 88.25 1266 LYS A CA 1
ATOM 10053 C C . LYS A 1 1266 ? -19.613 11.043 -28.496 1.00 88.25 1266 LYS A C 1
ATOM 10055 O O . LYS A 1 1266 ? -20.133 10.354 -27.622 1.00 88.25 1266 LYS A O 1
ATOM 10060 N N . GLU A 1 1267 ? -19.088 10.521 -29.601 1.00 91.06 1267 GLU A N 1
ATOM 10061 C CA . GLU A 1 1267 ? -19.048 9.079 -29.867 1.00 91.06 1267 GLU A CA 1
ATOM 10062 C C . GLU A 1 1267 ? -18.160 8.343 -28.852 1.00 91.06 1267 GLU A C 1
ATOM 10064 O O . GLU A 1 1267 ? -18.590 7.357 -28.258 1.00 91.06 1267 GLU A O 1
ATOM 10069 N N . ALA A 1 1268 ? -16.957 8.855 -28.572 1.00 90.19 1268 ALA A N 1
ATOM 10070 C CA . ALA A 1 1268 ? -16.066 8.291 -27.556 1.00 90.19 1268 ALA A CA 1
ATOM 10071 C C . ALA A 1 1268 ? -16.708 8.303 -26.152 1.00 90.19 1268 ALA A C 1
ATOM 10073 O O . ALA A 1 1268 ? -16.527 7.366 -25.373 1.00 90.19 1268 ALA A O 1
ATOM 10074 N N . GLY A 1 1269 ? -17.508 9.328 -25.838 1.00 89.19 1269 GLY A N 1
ATOM 10075 C CA . GLY A 1 1269 ? -18.216 9.444 -24.558 1.00 89.19 1269 GLY A CA 1
ATOM 10076 C C . GLY A 1 1269 ? -19.324 8.412 -24.445 1.00 89.19 1269 GLY A C 1
ATOM 10077 O O . GLY A 1 1269 ? -19.410 7.688 -23.455 1.00 89.19 1269 GLY A O 1
ATOM 10078 N N . TYR A 1 1270 ? -20.108 8.260 -25.511 1.00 90.06 1270 TYR A N 1
ATOM 10079 C CA . TYR A 1 1270 ? -21.132 7.227 -25.600 1.00 90.06 1270 TYR A CA 1
ATOM 10080 C C . TYR A 1 1270 ? -20.547 5.809 -25.501 1.00 90.06 1270 TYR A C 1
ATOM 10082 O O . TYR A 1 1270 ? -21.110 4.956 -24.807 1.00 90.06 1270 TYR A O 1
ATOM 10090 N N . GLN A 1 1271 ? -19.392 5.562 -26.129 1.00 91.56 1271 GLN A N 1
ATOM 10091 C CA . GLN A 1 1271 ? -18.663 4.296 -26.009 1.00 91.56 1271 GLN A CA 1
ATOM 10092 C C . GLN A 1 1271 ? -18.253 4.016 -24.565 1.00 91.56 1271 GLN A C 1
ATOM 10094 O O . GLN A 1 1271 ? -18.498 2.912 -24.079 1.00 91.56 1271 GLN A O 1
ATOM 10099 N N . PHE A 1 1272 ? -17.692 5.007 -23.862 1.00 92.69 1272 PHE A N 1
ATOM 10100 C CA . PHE A 1 1272 ? -17.342 4.869 -22.449 1.00 92.69 1272 PHE A CA 1
ATOM 10101 C C . PHE A 1 1272 ? -18.567 4.505 -21.605 1.00 92.69 1272 PHE A C 1
ATOM 10103 O O . PHE A 1 1272 ? -18.558 3.487 -20.912 1.00 92.69 1272 PHE A O 1
ATOM 10110 N N . LEU A 1 1273 ? -19.638 5.300 -21.703 1.00 90.62 1273 LEU A N 1
ATOM 10111 C CA . LEU A 1 1273 ? -20.859 5.096 -20.922 1.00 90.62 1273 LEU A CA 1
ATOM 10112 C C . LEU A 1 1273 ? -21.479 3.715 -21.183 1.00 90.62 1273 LEU A C 1
ATOM 10114 O O . LEU A 1 1273 ? -21.973 3.092 -20.255 1.00 90.62 1273 LEU A O 1
ATOM 10118 N N . THR A 1 1274 ? -21.414 3.208 -22.416 1.00 91.00 1274 THR A N 1
ATOM 10119 C CA . THR A 1 1274 ? -21.993 1.903 -22.784 1.00 91.00 1274 THR A CA 1
ATOM 10120 C C . THR A 1 1274 ? -21.103 0.719 -22.393 1.00 91.00 1274 THR A C 1
ATOM 10122 O O . THR A 1 1274 ? -21.601 -0.355 -22.052 1.00 91.00 1274 THR A O 1
ATOM 10125 N N . ALA A 1 1275 ? -19.781 0.873 -22.496 1.00 89.31 1275 ALA A N 1
ATOM 10126 C CA . ALA A 1 1275 ? -18.834 -0.213 -22.253 1.00 89.31 1275 ALA A CA 1
ATOM 10127 C C . ALA A 1 1275 ? -18.488 -0.385 -20.767 1.00 89.31 1275 ALA A C 1
ATOM 10129 O O . ALA A 1 1275 ? -18.157 -1.498 -20.351 1.00 89.31 1275 ALA A O 1
ATOM 10130 N N . VAL A 1 1276 ? -18.541 0.700 -19.987 1.00 89.38 1276 VAL A N 1
ATOM 10131 C CA . VAL A 1 1276 ? -18.053 0.745 -18.601 1.00 89.38 1276 VAL A CA 1
ATOM 10132 C C . VAL A 1 1276 ? -19.183 0.795 -17.573 1.00 89.38 1276 VAL A C 1
ATOM 10134 O O . VAL A 1 1276 ? -19.055 0.139 -16.533 1.00 89.38 1276 VAL A O 1
ATOM 10137 N N . LEU A 1 1277 ? -20.258 1.545 -17.840 1.00 86.06 1277 LEU A N 1
ATOM 10138 C CA . LEU A 1 1277 ? -21.435 1.664 -16.964 1.00 86.06 1277 LEU A CA 1
ATOM 10139 C C . LEU A 1 1277 ? -22.532 0.693 -17.402 1.00 86.06 1277 LEU A C 1
ATOM 10141 O O . LEU A 1 1277 ? -23.263 0.173 -16.528 1.00 86.06 1277 LEU A O 1
#

Radius of gyration: 38.98 Å; Cα contacts (8 Å, |Δi|>4): 2294; chains: 1; bounding box: 111×95×107 Å

Mean predicted aligned error: 11.13 Å

Nearest PDB structures (foldseek):
  8qoy-assembly1_A  TM=7.629E-01  e=2.528E-71  Actinobacillus pleuropneumoniae
  7yea-assembly1_B  TM=2.215E-01  e=5.108E-18  Homo sapiens
  7ntf-assembly1_A  TM=2.096E-01  e=1.238E-16  Homo sapiens
  5a31-assembly1_F  TM=3.014E-01  e=1.426E-09  Homo sapiens
  5khu-assembly1_H  TM=2.541E-01  e=3.276E-05  Homo sapiens

pLDDT: mean 88.99, std 9.64, range [34.31, 98.62]

Secondary structure (DSSP, 8-state):
--SSHHHHHHHHHHHHTT-HHHHHHHHHHHHHTT-TT-HHHHHHHHHHHHHTT-HHHHHHHHHHHHHH-TT-HHHHHHHHHHHHHTT-HHHHHHHHHHHHHH-TT-HHHHHHHHHHHHHHT-HHHHHHHHHHHHHH-TT-HHHHHHHHHHHHHHS-HHHHHHHHHHHGGGSTT-HHHHHHHHHHHHHTT-HHHHHHHHHHHHHHTT--HHHHHHHHHHHHHTT-HHHHHHHHHHHHHH-TTSHHHHHTHHHHHHHHT-HHHHHHHHHHHHHT-TT-HHHHHHHHHHHHHTT-HHHHHHHHHHHHHH-TT-HHHHHHHHHHHHHTT-HHHHHHHHHHHHHH-TT-HHHHHHHHHHHHHHT-HHHHHHHHHHHS-GGGPPPPTTTSPPPHHHHHHHHHHHTT---TTGGG-HHHHHHHHHHHHHTT-HHHHHHHHHHHHHT-SS--HHHHHHHHHHHHHTT-HHHHHHHHHTTSS--S--SS-GGGTSSSHHHHHHHHHHHHHHHSPPEEEEEEEEBGGGTBS-HHHHHHHHHHHTSGGGTT-EEEEE-S-GGGS-HHHHT-TTEEEE-TTSHHHHHHHHHEEEEEESS---TT--PPTT-EEEE---S---B--GGG-SSSTTTTHHHHHHHHH-SEEEESSHHHHHHHHTTTT-TTT--SEEEE---GGGHHHHH-HHHHHHHHHHHTT--TT--EEEEEPPPPS-TT-----HHHHHHHHHHHTTSSSEEEE---HHHHHHHTT---SSEEPPTTS-HHHHHTT-SEEEESS-THHHHHGGGT--EEEE-TTHHHHHHHH-BSS-GGGSSSEEE-SHHHHHHHHHHHHHTGGGGGHHHHHHHHHHH-TT-SS-HHHHHHHHHTS-------TTS----EE-S-PPPPSEEEE----TTHHHHHHHHHHHHTTTTS-EEEEE-HHHHTT-HHHHHHHHTS-TTEEEEE--S-----HHHHHHHHHHHHHS---SHHHHHHHHHHHHHHHHHHHTT---SEEEESS---HHHHHHHHT--SS-EEEEEE-S-HHHHHHHT-TTHHHHHTTGGGSSEEEESSHHHHHHHHHHHHHHHT--GGGEEE-PPP--HHHHHHHHTSPPPHHHHHHHHH-SEEEEEES-SSTTT-HHHHHHHHHHHHTT-TTEEEEEEB--TTHHHHHHHHHHTT-TTTEEEEE--S--HHHHHH-SEEEE--S--S--HHHHHHHHTT--EEEES-HHHHHHHTTTSSEEE-SSHHHHHH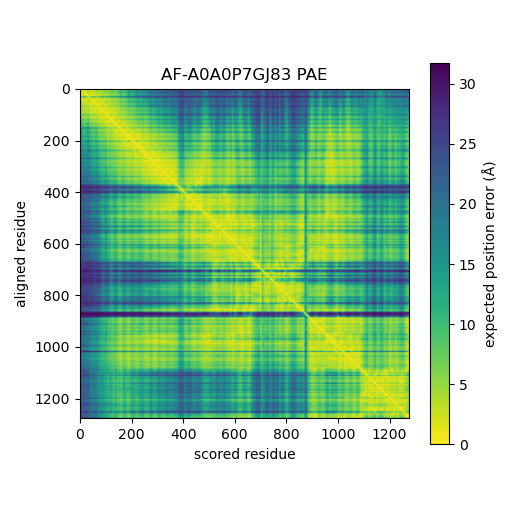HHHHHHTT-S--PPP-HHHHHHHHHHHHHHHH-

Solvent-accessible surface area (backbone atoms only — not comparable to full-atom values): 65698 Å² total; per-residue (Å²): 145,77,89,52,63,63,61,50,53,52,23,54,55,28,47,76,67,68,38,23,66,64,19,26,52,45,36,53,53,43,35,72,70,84,39,68,81,40,36,70,53,31,36,52,25,11,52,23,27,42,76,58,70,38,56,70,64,12,45,57,28,25,50,51,15,31,73,68,44,68,93,40,32,75,52,29,40,52,39,15,52,49,33,43,75,70,74,37,34,76,62,14,43,55,25,41,51,59,14,30,76,71,46,72,74,44,26,74,55,27,44,48,42,17,54,28,28,51,74,74,63,42,57,66,66,14,48,55,25,39,51,47,16,25,69,59,40,74,80,42,52,68,44,40,52,51,52,27,55,48,22,68,76,75,43,59,58,42,58,22,37,50,41,42,60,72,36,34,86,67,36,76,82,39,37,68,54,28,43,52,43,16,54,33,25,48,70,38,68,36,22,56,64,13,21,53,25,30,50,51,18,40,71,67,39,90,64,50,38,70,54,26,42,51,25,13,52,23,22,44,75,54,70,35,57,70,60,13,52,52,32,35,53,56,16,30,70,73,38,65,90,38,64,43,50,79,53,32,70,12,44,53,26,47,75,72,66,40,26,63,63,11,23,54,38,22,52,61,49,37,75,80,41,80,86,43,32,68,55,29,36,52,27,10,52,21,22,43,74,34,53,38,29,70,63,11,27,56,23,21,50,52,13,37,72,69,43,70,88,45,36,69,49,30,39,52,26,11,50,23,26,46,77,69,66,39,24,67,60,13,22,54,27,12,46,51,18,20,68,75,38,70,87,46,30,66,35,22,38,49,18,13,54,26,18,52,76,58,66,42,42,67,64,10,45,54,26,37,62,66,27,50,59,88,87,54,68,72,63,52,58,84,77,52,82,62,50,72,67,21,42,52,46,30,52,31,48,76,70,70,64,64,53,77,72,53,77,53,35,27,69,55,26,36,37,25,13,46,23,28,25,30,71,61,40,28,66,62,14,24,55,26,19,51,49,15,52,55,37,30,51,58,86,55,38,56,44,29,39,46,22,10,51,25,27,41,75,68,67,37,40,70,60,11,43,56,26,43,55,54,40,40,81,79,71,75,89,56,96,65,73,56,76,78,61,50,75,45,67,70,53,30,49,27,30,53,26,48,41,31,47,74,73,47,72,71,37,77,58,23,36,38,39,35,21,70,87,11,74,41,69,41,63,42,66,42,38,38,49,56,57,44,73,74,37,78,87,46,69,79,36,39,38,34,36,31,33,72,54,79,86,61,50,54,64,88,58,65,74,39,89,53,48,37,65,20,36,76,86,23,49,38,29,32,42,44,71,41,16,30,29,31,38,40,32,35,65,52,69,63,62,61,61,62,71,50,92,83,48,46,27,38,34,52,48,84,69,57,70,46,50,38,46,48,78,60,37,68,61,72,69,67,75,46,23,54,44,43,35,39,55,25,40,24,44,31,36,48,21,44,22,64,67,36,44,49,50,58,31,62,36,34,45,30,74,36,37,43,70,38,50,44,37,48,37,20,47,29,38,44,20,59,37,64,65,40,50,68,65,50,20,50,51,50,32,58,75,69,68,52,60,95,89,49,50,28,35,36,42,42,58,62,84,72,69,58,103,83,50,91,66,80,65,61,68,61,52,51,53,50,50,56,36,60,59,72,55,96,51,45,52,32,36,47,72,43,77,87,46,45,74,76,46,64,90,61,87,75,92,57,47,66,61,59,87,87,59,53,69,48,60,51,54,48,46,47,52,32,42,36,27,37,90,36,45,62,60,64,74,44,33,77,72,67,54,41,36,36,32,57,41,69,52,50,73,60,49,43,73,59,44,32,58,74,60,62,71,90,77,43,62,56,47,78,31,58,49,70,84,51,44,31,60,52,53,49,38,45,76,75,56,57,42,66,84,42,48,67,45,31,50,54,44,21,57,59,59,37,69,39,63,77,44,51,13,46,59,49,46,43,39,49,72,74,66,61,58,81,80,69,84,57,84,85,69,83,81,62,64,66,61,77,75,68,58,67,52,31,45,34,38,34,40,59,86,34,56,82,47,73,67,40,53,36,49,44,29,40,57,50,74,37,58,93,74,56,51,38,34,39,47,41,46,40,78,60,37,79,74,32,70,56,25,42,56,49,58,74,66,50,57,86,75,54,33,62,42,46,58,62,70,67,79,60,42,48,66,48,48,43,54,49,50,60,41,29,76,73,67,36,51,70,87,32,71,58,44,47,52,51,49,38,52,40,24,30,50,39,36,38,48,52,47,32,67,44,55,44,48,11,39,33,38,57,63,64,66,50,47,65,58,50,46,28,54,50,38,33,71,80,97,32,43,30,37,35,29,37,66,48,62,55,56,58,42,24,69,58,66,38,43,54,37,53,31,37,62,74,46,50,85,59,38,68,34,38,29,11,35,26,64,56,43,15,56,45,39,32,55,53,40,16,63,75,70,74,44,71,52,87,34,44,36,54,37,46,68,39,65,57,60,66,60,50,56,60,55,28,72,45,83,58,56,74,74,55,44,56,55,56,70,74,23,88,35,33,36,32,31,78,52,55,31,39,84,52,38,30,57,62,47,45,52,58,19,46,58,62,48,35,78,82,35,91,46,50,26,41,41,35,38,27,48,45,91,40,44,67,62,48,54,48,54,33,56,78,68,68,37,62,90,42,44,44,80,71,31,70,66,99,72,60,41,26,58,53,63,68,25,62,26,42,46,45,51,40,77,66,63,27,60,65,63,68,57,56,56,33,39,71,60,69,30,39,35,36,30,31,67,44,58,20,55,46,75,73,26,66,76,40,46,17,41,74,26,54,80,46,44,66,25,51,28,53,46,52,54,29,53,77,71,65,67,56,40,75,56,85,66,60,63,67,63,49,36,51,50,25,48,52,41,42,53,69,76,54,97

Sequence (1277 aa):
MIGWQVPFRAARKLEQRQNWPAAARIYRAILRNGEGENPRVNFQLGNALFRANDLGEAERFLSRAVELKPGTAAWHYRLGFVLERQARPELAIRHYQSALEVQPENPSWHYRLYRCHTAVGNRQDAYDHLAKALNGDQENPKYHDLVAAELRSRGPRWQEAQALERGQPYHEADPSWHLRMAESYASLSRHRQSAESYRRANALKPAVAENLFKEAEQWERAGRTSEASAAFSAGVALKPDGEESRFGPGAYYQLKGNWDMASKAYDLRKRARLLDAELHYRAGLAHDRCFRWKEAAASYLSAVSLEPSQPYWHYKLGFAHERMQAWPEAVDAYEYAASLRPSNRYWWYRAGYAGVKAGDLERACLSFLRAAPADFQPVEPGTQPVSPKGGYLSQLASQRLVLRDIAKDPDLQCTIADGFAAAGDWASAAEGYEKAIYCSNRHEPRFYFLWGHALMQTGNLCGAADAFLQTRIFMTPDGIDVPKYLKNTAQKHSMQYLEYYETVALRPKTILWESNHGATVGCHPLALFRHLADLPEFSGYRHVWAVNDPAVVPDDVRDRGNVFFAVPHSDLYLRVLATASHLVNNVSFPPYFMRRVGQRYLNTWHGTPLKTLGRDMRGPAMEHSNLARNFLHSSHIMSPNAHTSWALIERHDLEGLFRGKIRVTGSPRLDRMVTGGGPLRNHIRKTLNVPEDLPVVLYAPTWRGSTTDRVLDRDALLADLEALASTRHQLVFRAHRLTEKLLAGLDLGVTIVPPEIDTSDLLSAVDVLVTDYSSVAFDFLPTKRPIVYYAYDYEQYSAERGLYLDLGEMPGEVCLTREELGPLVSDALSGGHTAFQDQYAAGAEQFAPYEDGGACARVTDFFFHDSDSDSDSDSGTGIGIEPAAEPPAALFHHSLIPNGISSSFRNLAGSLSGEIRKVLVVEPHVLNKDPGRLSQFQLLPEDVQLVGRVGIHAFRPEERWLHDRFNRSHRLDSPEQQKIHSAAMKREFYRIFGSSVFQSLVEFDGYSPFWTALLAAGGRETKRTIYLHNDMLNEWKMKFANLEAVFRLYPEFDRLLSVSESLGHENARNVGSAFNIDRDLFGYCNNQIDAEAVMQRSGASLDPDLAEWFAAGEQNVLAIGRLSPEKDHAKLISAFIRYRENNPDANLTIIGDGPLRADLEQQIHNSGAGEYILLAGQRENPYPALALASALVLSSLHEGQPMVLFEAMILQRPIICTNLPGPRDILQDRYGLIVENSEDGIHGGLMRLADGNLPRETFDPAAYAKEAGYQFLTAVL